Protein 5DAJ (pdb70)

Organism: Pseudomonas aeruginosa (strain ATCC 15692 / DSM 22644 / CIP 104116 / JCM 14847 / LMG 12228 / 1C / PRS 101 / PAO1) (NCBI:txid208964)

Secondary structure (DSSP, 8-state):
-HHHHHHHHHHHHHHHHHHHHH-STT--HHHHHHHHTS-HHHHHHHHSSHHHHHH--TTTSPPHHHHHHHH---HHHHHHHHHHHHHHHHHH-HHHHHHHHH-------GGGHHHHHHHHHHH--HHHHHHHHHSHHHHTTBPP--HHHHHHHHHHHHHHHHHHHHH-TTS--HHHHHHHHH---TTTBS--/-HHHHHHHHHHHHHHHHHHH-STT--HHHHHHHHTS-HHHHHHHHSSHHHHHH--TTTSPPHHHHHHHH---HHHHHHHHHHHHHHHHHH-HHHHHHHHH-------GGGHHHHHHHHHHH--HHHHHHHHHSHHHHTTBPP--HHHHHHHHHHHHHHHHHHHHH-TTS--HHHHHHHHH---TTTBS--/--HHHHHHHHHHHHHHHHHHHH-STT--HHHHHHHHTS-HHHHHHHHSSHHHHHH--TTTSPPHHHHHHH--HHHHHHHHHHHHHHHHHH-HHHHHHHHH-------GGGHHHHHHHHHHH--HHHHHHHHHSHHHHTTB----HHHHHHHHHHHHHHHHHHHHH-TTS--HHHHHHHHH---TTTBS--/-HHHHHHHHHHHHHHHHHHH-STT--HHHHHHHHTS-HHHHHHHHSSHHHHHH--TTTSPPHHHHHH--HHHHHHHHHHHHHHHHHH-HHHHHHHHH-------GGGHHHHHHHHHHH--HHHHHHHHHSHHHHTTB----HHHHHHHHHHHHHHHHHHHHH-TTS--HHHHHHHHH---TTTBS--/-HHHHHHHHHHHHHHHHHH-STT--HHHHHHHHTS-HHHHHHHHSSHHHHHH--TTTSPPHHHHHHHH--HHHHHHHHHHHHHHHHHH-HHHHHHHHH-------GGGHHHHHHHHHHH--HHHHHHHHHSHHHHTTBPP--HHHHHHHHHHHHHHHHHHHHH-TTS--HHHHHHHHH---TTTBS--/-HHHHHHHHHHHHHHHHHHH-STT--HHHHHHHHTS-HHHHHHHHSSHHHHHH--TTTSPPHHHHHHH--HHHHHHHHHHHHHHHHHH-HHHHHHHHH-------GGGHHHHHHHHHHH--HHHHHHHHHSHHHHTTBPP--HHHHHHHHHHHHHHHHHHHHH-TTS--HHHHHHHHH---TTTBS--/-HHHHHHHHHHHHHHHHHH-STT--HHHHHHHHTS-HHHHHHHHSSHHHHHH--TTTSPPHHHHHHHHS--SS--HHHHHHHHHHHHHHHHHH-HHHHHHHHH-------GGGHHHHHHHHHHH--HHHHHHHHHSHHHHTTBPP--HHHHHHHHHHHHHHHHHHHHH-TTS--HHHHHHHHH---TTTBS--/-HHHHHHHHHHHHHHHHHHHH-STT--HHHHHHHHTS-HHHHHHHHSSHHHHHH--TTTSPPHHHHHHHH--HHHHHHHHHHHHHHHHHH-HHHHHHHHH-------GGGHHHHHHHHHHH--HHHHHHHHTSHHHHTTBPP--HHHHHHHHHHHHHHHHHHHHH-TTS--HHHHHHHHH---TTTBTT--

Sequence (1519 aa):
KEDSEKTRTAILLAAEELFLEKGVSHTSLEQIARAAGVTRGAVYWHFQNKAHLFNELNQVRLPPEQLTERLSSDPLRSLYDLCLEAVQSLLTQEKKRRILTILQRCEFTEELREAQERNNAFVQFIELCEQLFARDECRVRLHPGTPRIASRALHALILGLFNDWLRDPRLFDPDTDAEHLLEPFRGLVRDWDSEKTRTAILLAAEELFLEKGVSHTSLEQIARAAGVTRGAVYWHFQNKAHLFNELNQVRLPPEQLTERLSSDPLRSLYDLCLEAVQSLLTQEKKRRILTILQRCEFTEELREAQERNNAFVQFIELCEQLFARDECRVRLHPGTPRIASRALHALILGLFNDWLRDPRLFDPDTDAEHLLEPFRGLVRDWKEDSEKTRTAILLAAEELFLEKGVSHTSLEQIARAAGVTRGAVYWHFQNKAHLFNELNQVRLPPEQLTERLDPLRSLYDLCLEAVQSLLTQEKKRRILTILQRCEFTEELREAQERNNAFVQFIELCEQLFARDECRVRLHPGTPRIASRALHALILGLFNDWLRDPRLFDPDTDAEHLLEPFRGLVRDWDSEKTRTAILLAAEELFLEKGVSHTSLEQIARAAGVTRGAVYWHFQNKAHLFNELNQVRLPPEQLTERDPLRSLYDLCLEAVQSLLTQEKKRRILTILQRCEFTEELREAQERNNAFVQFIELCEQLFARDECRVRLHPGTPRIASRALHALILGLFNDWLRDPRLFDPDTDAEHLLEPFRGLVRDWSEKTRTAILLAAEELFLEKGVSHTSLEQIARAAGVTRGAVYWHFQNKAHLFNELNQVRLPPEQLTERLSDPLRSLYDLCLEAVQSLLTQEKKRRILTILQRCEFTEELREAQERNNAFVQFIELCEQLFARDECRVRLHPGTPRIASRALHALILGLFNDWLRDPRLFDPDTDAEHLLEPFRGLVRDWDSEKTRTAILLAAEELFLEKGVSHTSLEQIARAAGVTRGAVYWHFQNKAHLFNELNQVRLPPEQLTERLDPLRSLYDLCLEAVQSLLTQEKKRRILTILQRCEFTEELREAQERNNAFVQFIELCEQLFARDECRVRLHPGTPRIASRALHALILGLFNDWLRDPRLFDPDTDAEHLLEPFRGLVRDWSEKTRTAILLAAEELFLEKGVSHTSLEQIARAAGVTRGAVYWHFQNKAHLFNELNQVRLPPEQLTERLSGCDGSDPLRSLYDLCLEAVQSLLTQEKKRRILTILQRCEFTEELREAQERNNAFVQFIELCEQLFARDECRVRLHPGTPRIASRALHALILGLFNDWLRDPRLFDPDTDAEHLLEPFRGLVRDWEDSEKTRTAILLAAEELFLEKGVSHTSLEQIARAAGVTRGAVYWHFQNKAHLFNELNQVRLPPEQLTERLSDPLRSLYDLCLEAVQSLLTQEKKRRILTILQRCEFTEELREAQERNNAFVQFIELCEQLFARDECRVRLHPGTPRIASRALHALILGLFNDWLRDPRLFDPDTDAEHLLEPFRGLVRDWG

B-factor: mean 88.53, std 29.28, range [31.46, 205.92]

GO terms:
  GO:0003677 DNA binding (F, IDA)
  GO:0034763 negative regulation of transmembrane transport (P, IMP)
  GO:0045892 negative regulation of DNA-templated transcription (P, IMP)
  GO:0032410 negative regulation of transporter activity (P, IMP)
  GO:0051051 negative regulation of transport (P, IMP)

Nearest PDB structures (foldseek):
  5daj-assembly4_H  TM=9.921E-01  e=1.550E-24  Pseudomonas aeruginosa PAO1
  5daj-assembly3_F  TM=9.872E-01  e=2.485E-24  Pseudomonas aeruginosa PAO1
  5daj-assembly2_D  TM=9.828E-01  e=3.982E-24  Pseudomonas aeruginosa PAO1
  5h9t-assembly2_D  TM=9.836E-01  e=4.019E-23  Pseudomonas aeruginosa PAO1
  6of0-assembly2_D  TM=8.094E-01  e=4.276E-06  Neisseria gonorrhoeae

CATH classification: 1.10.357.10

InterPro domains:
  IPR001647 DNA-binding HTH domain, TetR-type [PF00440] (15-61)
  IPR001647 DNA-binding HTH domain, TetR-type [PR00455] (15-28)
  IPR001647 DNA-binding HTH domain, TetR-type [PR00455] (36-59)
  IPR001647 DNA-binding HTH domain, TetR-type [PS50977] (9-69)
  IPR009057 Homedomain-like superfamily [SSF46689] (1-65)
  IPR013572 Transcription regulator MAATS, C-terminal [PF08361] (83-198)
  IPR023772 DNA-binding HTH domain, TetR-type, conserved site [PS01081] (27-57)
  IPR036271 Tetracyclin repressor-like, C-terminal domain superfamily [SSF48498] (83-202)
  IPR050109 HTH-type, TetR-like transcriptional regulator [PTHR30055] (2-207)

Solvent-accessible surface area: 67298 Å² total

Foldseek 3Di:
DVVVVVLLVLLLVLQLVCCLPPFLVRDDLCNSQVSSVHDSVSSCVVQVASLSSLQVVVVQDDDPVVLLVQQVVDNVVSVLVVLLVLLLCCPVPPSNVSSVLSCCRYDDDPSNVVNVVVVCVSLCCLVSQLVSCPDPVNVVFFPPDGSNVVSVVLSVLSVVSSVVCSVPVVPDDSNPCSCVSNVVSVNTGRPD/DVVVLLVLLLVLQLVCCLPPFLVRDDLCNSQVSSVHDSVSSCVVQVASLSSLQVVVVQDDDPVVLLVQCVVDSLVSVLVVLLVLLLCCPVPPSNVSSVVSCCRYDDDPSNVVNVVVVCVSLCCLVSQLVSCPDPVNVVFFDPDGSNVVSVVLSVLSVVSSVVCSVPVVPDDSNPCSCVSNVVSVNTGHPD/DPPVVVLLVLLLVLQLVCCLPPFLVRDDLCNSQVSSVHDSVSSCVVQVASLSSLQVVVVQDDDPVVLVVQEVNLVSVVVVLLVLLLCCPVPPSNVSSVLSCCRYDDDPSNVVNVVVVCVSLCCLVSQLVVCPDPVNVVFFPDPGSNVVSVVLSVLSVVSSVVCSVPVVPDDSNPCSCVSNVVSVNTGRPD/DVVVLLVLLLVLQLVCCLPPFLVRDDLCNSQVSSVHHSVSSCVVQVASLSSLQVVVVQDDDPVVLLPFVNVVRVLVVLLVLLLCCPVPPSNVSSVVSCCRYDDDPSNVVNVVVVCVSLCCLVSQLVVCPDPVNVVFFPDPGSNVVSVVLSVLSVVSSVVCSVPVVPDDSNPCSCVSNVVVVNTGRPD/DVVLLVLLLVLQLVCCLPPFLVRDDLCNSQVSSVHDSVVSCVVQVASLSSLQVVVVQDDDPVVLLVQQVVSVVSVLVVLLVLLLCCPVPPSNVSSVLSCCRYDDDPSNVVNVVVVVVSLCCLVSQLVSCVDPVNVVFFPPDGSNVVSVVLSVLSVVSSVVCSVPVVPDDSNPCSCVSNVVVVNTGRPD/DVVVLLVLLLVLQLVCCLPPFLVRDALCNSQVSSVHDSVSSCVVQVASLSSLQVVVVQDDDPVVLLVQAVNVVSVLVVLLVLLLCCPVPPSNVSSVVSCCRYDDDPSNVNNVVVVCVSLCCLVSQLVSCPDPVNVVFFPPDGSNVVSVVLSVLSVVSSVVCSVPVVPDDSNPCSCVSNVVVVNTGRPD/DVVLLVLLLVLQLVCCLPPFLVRDALCNSQVSSVHDSVVSCVVQVASLSSLQVVVVQDDDPVVLLVQQVCPVVDDSVVSVLVVLLVLLLCCPVPPSNVSSVVSCCRYDDDPSNVVNVVVVVVSLCCLVSQLVSCVDPVNVVFFDPDGSNVVSVVLSVLSVVSSVVCSVPVVPDDSNPCSCVSNVVVVNTGHPD/DVVVVLLVLLLVLQLVCCLPPFLVRDDLCNSQVSSVHDSVSSCVVQVASLSSLQVVVVQADDPVVLCVQQVVSVVSVLVVLLVLLLCCPVPPSNVSSVVSCCRYDCDPSNVVNVVVVCVSLCCLVSQLVSCPDPVNVVFFDPDGSNVVSVVLSVLSVVSSVVCSVPVVPDDSNPCSCVSNVVVVNTGRPSD

Structure (mmCIF, N/CA/C/O backbone):
data_5DAJ
#
_entry.id   5DAJ
#
_cell.length_a   61.639
_cell.length_b   128.137
_cell.length_c   266.063
_cell.angle_alpha   90.00
_cell.angle_beta   90.00
_cell.angle_gamma   90.00
#
_symmetry.space_group_name_H-M   'P 21 21 21'
#
loop_
_entity.id
_entity.type
_entity.pdbx_description
1 polymer NalD
2 water water
#
loop_
_atom_site.group_PDB
_atom_site.id
_atom_site.type_symbol
_atom_site.label_atom_id
_atom_site.label_alt_id
_atom_site.label_comp_id
_atom_site.label_asym_id
_atom_site.label_entity_id
_atom_site.label_seq_id
_atom_site.pdbx_PDB_ins_code
_atom_site.Cartn_x
_atom_site.Cartn_y
_atom_site.Cartn_z
_atom_site.occupancy
_atom_site.B_iso_or_equiv
_atom_site.auth_seq_id
_atom_site.auth_comp_id
_atom_site.auth_asym_id
_atom_site.auth_atom_id
_atom_site.pdbx_PDB_model_num
ATOM 1 N N . LYS A 1 5 ? -12.102 46.245 39.100 1.00 112.87 5 LYS A N 1
ATOM 2 C CA . LYS A 1 5 ? -11.759 44.868 38.631 1.00 109.03 5 LYS A CA 1
ATOM 3 C C . LYS A 1 5 ? -10.483 44.843 37.771 1.00 114.57 5 LYS A C 1
ATOM 4 O O . LYS A 1 5 ? -9.417 44.451 38.252 1.00 106.07 5 LYS A O 1
ATOM 6 N N . GLU A 1 6 ? -10.591 45.284 36.515 1.00 125.89 6 GLU A N 1
ATOM 7 C CA . GLU A 1 6 ? -9.519 45.130 35.509 1.00 118.94 6 GLU A CA 1
ATOM 8 C C . GLU A 1 6 ? -8.525 46.302 35.487 1.00 117.25 6 GLU A C 1
ATOM 9 O O . GLU A 1 6 ? -7.300 46.078 35.426 1.00 104.61 6 GLU A O 1
ATOM 11 N N . ASP A 1 7 ? -9.068 47.527 35.509 1.00 110.26 7 ASP A N 1
ATOM 12 C CA . ASP A 1 7 ? -8.297 48.785 35.608 1.00 102.03 7 ASP A CA 1
ATOM 13 C C . ASP A 1 7 ? -7.002 48.658 36.404 1.00 93.71 7 ASP A C 1
ATOM 14 O O . ASP A 1 7 ? -5.935 48.998 35.906 1.00 96.81 7 ASP A O 1
ATOM 16 N N . SER A 1 8 ? -7.115 48.130 37.623 1.00 84.70 8 SER A N 1
ATOM 17 C CA . SER A 1 8 ? -5.983 48.005 38.548 1.00 82.60 8 SER A CA 1
ATOM 18 C C . SER A 1 8 ? -5.118 46.753 38.335 1.00 85.49 8 SER A C 1
ATOM 19 O O . SER A 1 8 ? -3.915 46.780 38.593 1.00 87.53 8 SER A O 1
ATOM 22 N N . GLU A 1 9 ? -5.727 45.659 37.879 1.00 81.71 9 GLU A N 1
ATOM 23 C CA . GLU A 1 9 ? -4.979 44.427 37.545 1.00 80.53 9 GLU A CA 1
ATOM 24 C C . GLU A 1 9 ? -3.929 44.672 36.448 1.00 81.42 9 GLU A C 1
ATOM 25 O O . GLU A 1 9 ? -2.898 43.985 36.401 1.00 83.91 9 GLU A O 1
ATOM 28 N N . LYS A 1 10 ? -4.211 45.629 35.565 1.00 68.11 10 LYS A N 1
ATOM 29 C CA . LYS A 1 10 ? -3.253 46.088 34.551 1.00 69.40 10 LYS A CA 1
ATOM 30 C C . LYS A 1 10 ? -2.079 46.849 35.168 1.00 61.08 10 LYS A C 1
ATOM 31 O O . LYS A 1 10 ? -0.928 46.680 34.745 1.00 68.34 10 LYS A O 1
ATOM 33 N N . THR A 1 11 ? -2.385 47.682 36.158 1.00 53.63 11 THR A N 1
ATOM 34 C CA . THR A 1 11 ? -1.374 48.401 36.944 1.00 53.87 11 THR A CA 1
ATOM 35 C C . THR A 1 11 ? -0.493 47.447 37.760 1.00 53.38 11 THR A C 1
ATOM 36 O O . THR A 1 11 ? 0.723 47.636 37.844 1.00 50.69 11 THR A O 1
ATOM 40 N N . ARG A 1 12 ? -1.110 46.419 38.339 1.00 51.25 12 ARG A N 1
ATOM 41 C CA . ARG A 1 12 ? -0.373 45.378 39.080 1.00 43.06 12 ARG A CA 1
ATOM 42 C C . ARG A 1 12 ? 0.663 44.661 38.204 1.00 50.01 12 ARG A C 1
ATOM 43 O O . ARG A 1 12 ? 1.824 44.489 38.604 1.00 54.44 12 ARG A O 1
ATOM 51 N N . THR A 1 13 ? 0.223 44.211 37.033 1.00 51.38 13 THR A N 1
ATOM 52 C CA . THR A 1 13 ? 1.102 43.498 36.089 1.00 53.96 13 THR A CA 1
ATOM 53 C C . THR A 1 13 ? 2.272 44.381 35.653 1.00 56.09 13 THR A C 1
ATOM 54 O O . THR A 1 13 ? 3.417 43.912 35.592 1.00 61.47 13 THR A O 1
ATOM 58 N N . ALA A 1 14 ? 1.966 45.640 35.339 1.00 49.07 14 ALA A N 1
ATOM 59 C CA . ALA A 1 14 ? 2.976 46.622 34.917 1.00 46.56 14 ALA A CA 1
ATOM 60 C C . ALA A 1 14 ? 4.073 46.777 35.960 1.00 47.22 14 ALA A C 1
ATOM 61 O O . ALA A 1 14 ? 5.262 46.735 35.635 1.00 60.14 14 ALA A O 1
ATOM 63 N N . ILE A 1 15 ? 3.652 46.914 37.211 1.00 42.94 15 ILE A N 1
ATOM 64 C CA . ILE A 1 15 ? 4.567 46.997 38.358 1.00 42.87 15 ILE A CA 1
ATOM 65 C C . ILE A 1 15 ? 5.455 45.742 38.483 1.00 41.67 15 ILE A C 1
ATOM 66 O O . ILE A 1 15 ? 6.669 45.860 38.689 1.00 40.72 15 ILE A O 1
ATOM 71 N N . LEU A 1 16 ? 4.844 44.560 38.384 1.00 39.19 16 LEU A N 1
ATOM 72 C CA . LEU A 1 16 ? 5.578 43.290 38.514 1.00 42.22 16 LEU A CA 1
ATOM 73 C C . LEU A 1 16 ? 6.592 43.087 37.400 1.00 44.55 16 LEU A C 1
ATOM 74 O O . LEU A 1 16 ? 7.695 42.564 37.641 1.00 51.16 16 LEU A O 1
ATOM 79 N N . LEU A 1 17 ? 6.205 43.453 36.185 1.00 40.87 17 LEU A N 1
ATOM 80 C CA . LEU A 1 17 ? 7.121 43.372 35.043 1.00 49.57 17 LEU A CA 1
ATOM 81 C C . LEU A 1 17 ? 8.332 44.292 35.214 1.00 48.11 17 LEU A C 1
ATOM 82 O O . LEU A 1 17 ? 9.469 43.885 34.948 1.00 58.42 17 LEU A O 1
ATOM 87 N N . ALA A 1 18 ? 8.071 45.517 35.653 1.00 41.14 18 ALA A N 1
ATOM 88 C CA . ALA A 1 18 ? 9.118 46.502 35.963 1.00 43.79 18 ALA A CA 1
ATOM 89 C C . ALA A 1 18 ? 10.087 45.995 37.027 1.00 44.11 18 ALA A C 1
ATOM 90 O O . ALA A 1 18 ? 11.303 46.005 36.829 1.00 48.83 18 ALA A O 1
ATOM 92 N N . ALA A 1 19 ? 9.527 45.501 38.124 1.00 39.80 19 ALA A N 1
ATOM 93 C CA . ALA A 1 19 ? 10.315 44.907 39.206 1.00 41.14 19 ALA A CA 1
ATOM 94 C C . ALA A 1 19 ? 11.143 43.698 38.744 1.00 42.90 19 ALA A C 1
ATOM 95 O O . ALA A 1 19 ? 12.297 43.525 39.160 1.00 43.45 19 ALA A O 1
ATOM 97 N N . GLU A 1 20 ? 10.525 42.847 37.922 1.00 41.66 20 GLU A N 1
ATOM 98 C CA . GLU A 1 20 ? 11.191 41.659 37.358 1.00 45.12 20 GLU A CA 1
ATOM 99 C C . GLU A 1 20 ? 12.452 42.078 36.607 1.00 48.88 20 GLU A C 1
ATOM 100 O O . GLU A 1 20 ? 13.532 41.555 36.862 1.00 53.93 20 GLU A O 1
ATOM 106 N N . GLU A 1 21 ? 12.311 43.054 35.720 1.00 47.69 21 GLU A N 1
ATOM 107 C CA . GLU A 1 21 ? 13.448 43.586 34.944 1.00 43.94 21 GLU A CA 1
ATOM 108 C C . GLU A 1 21 ? 14.520 44.229 35.846 1.00 55.33 21 GLU A C 1
ATOM 109 O O . GLU A 1 21 ? 15.720 43.966 35.681 1.00 57.55 21 GLU A O 1
ATOM 115 N N . LEU A 1 22 ? 14.082 45.038 36.809 1.00 51.09 22 LEU A N 1
ATOM 116 C CA . LEU A 1 22 ? 15.011 45.731 37.727 1.00 53.24 22 LEU A CA 1
ATOM 117 C C . LEU A 1 22 ? 15.757 44.776 38.658 1.00 52.98 22 LEU A C 1
ATOM 118 O O . LEU A 1 22 ? 16.985 44.854 38.764 1.00 56.75 22 LEU A O 1
ATOM 123 N N . PHE A 1 23 ? 15.014 43.897 39.330 1.00 47.74 23 PHE A N 1
ATOM 124 C CA . PHE A 1 23 ? 15.609 42.865 40.194 1.00 47.88 23 PHE A CA 1
ATOM 125 C C . PHE A 1 23 ? 16.654 42.067 39.431 1.00 54.35 23 PHE A C 1
ATOM 126 O O . PHE A 1 23 ? 17.756 41.830 39.934 1.00 55.38 23 PHE A O 1
ATOM 134 N N . LEU A 1 24 ? 16.297 41.691 38.210 1.00 52.55 24 LEU A N 1
ATOM 135 C CA . LEU A 1 24 ? 17.157 40.886 37.352 1.00 55.72 24 LEU A CA 1
ATOM 136 C C . LEU A 1 24 ? 18.469 41.597 36.993 1.00 56.80 24 LEU A C 1
ATOM 137 O O . LEU A 1 24 ? 19.533 40.985 36.964 1.00 63.58 24 LEU A O 1
ATOM 142 N N . GLU A 1 25 ? 18.389 42.898 36.756 1.00 59.47 25 GLU A N 1
ATOM 143 C CA . GLU A 1 25 ? 19.556 43.690 36.358 1.00 56.22 25 GLU A CA 1
ATOM 144 C C . GLU A 1 25 ? 20.377 44.223 37.545 1.00 60.97 25 GLU A C 1
ATOM 145 O O . GLU A 1 25 ? 21.608 44.200 37.520 1.00 64.98 25 GLU A O 1
ATOM 148 N N . LYS A 1 26 ? 19.689 44.723 38.563 1.00 64.10 26 LYS A N 1
ATOM 149 C CA . LYS A 1 26 ? 20.332 45.412 39.700 1.00 68.50 26 LYS A CA 1
ATOM 150 C C . LYS A 1 26 ? 20.492 44.559 40.956 1.00 64.85 26 LYS A C 1
ATOM 151 O O . LYS A 1 26 ? 21.336 44.854 41.807 1.00 67.00 26 LYS A O 1
ATOM 157 N N . GLY A 1 27 ? 19.659 43.534 41.084 1.00 55.57 27 GLY A N 1
ATOM 158 C CA . GLY A 1 27 ? 19.522 42.798 42.340 1.00 56.96 27 GLY A CA 1
ATOM 159 C C . GLY A 1 27 ? 18.391 43.377 43.164 1.00 56.49 27 GLY A C 1
ATOM 160 O O . GLY A 1 27 ? 18.012 44.529 42.978 1.00 66.99 27 GLY A O 1
ATOM 161 N N . VAL A 1 28 ? 17.867 42.587 44.093 1.00 56.78 28 VAL A N 1
ATOM 162 C CA . VAL A 1 28 ? 16.709 42.985 44.907 1.00 55.47 28 VAL A CA 1
ATOM 163 C C . VAL A 1 28 ? 17.056 44.057 45.949 1.00 57.81 28 VAL A C 1
ATOM 164 O O . VAL A 1 28 ? 16.298 45.006 46.129 1.00 54.66 28 VAL A O 1
ATOM 168 N N . SER A 1 29 ? 18.180 43.881 46.639 1.00 66.07 29 SER A N 1
ATOM 169 C CA . SER A 1 29 ? 18.653 44.829 47.666 1.00 70.41 29 SER A CA 1
ATOM 170 C C . SER A 1 29 ? 18.785 46.251 47.128 1.00 68.36 29 SER A C 1
ATOM 171 O O . SER A 1 29 ? 18.277 47.204 47.720 1.00 70.98 29 SER A O 1
ATOM 174 N N . HIS A 1 30 ? 19.477 46.360 45.997 1.00 70.79 30 HIS A N 1
ATOM 175 C CA . HIS A 1 30 ? 19.733 47.637 45.314 1.00 71.66 30 HIS A CA 1
ATOM 176 C C . HIS A 1 30 ? 18.556 48.140 44.458 1.00 62.12 30 HIS A C 1
ATOM 177 O O . HIS A 1 30 ? 18.708 49.109 43.715 1.00 76.57 30 HIS A O 1
ATOM 184 N N . THR A 1 31 ? 17.400 47.482 44.554 1.00 53.96 31 THR A N 1
ATOM 185 C CA . THR A 1 31 ? 16.173 47.922 43.888 1.00 51.39 31 THR A CA 1
ATOM 186 C C . THR A 1 31 ? 15.145 48.351 44.932 1.00 51.34 31 THR A C 1
ATOM 187 O O . THR A 1 31 ? 14.708 47.549 45.765 1.00 55.80 31 THR A O 1
ATOM 191 N N . SER A 1 32 ? 14.748 49.615 44.854 1.00 49.20 32 SER A N 1
ATOM 192 C CA . SER A 1 32 ? 13.767 50.189 45.766 1.00 50.01 32 SER A CA 1
ATOM 193 C C . SER A 1 32 ? 12.378 50.200 45.142 1.00 48.12 32 SER A C 1
ATOM 194 O O . SER A 1 32 ? 12.213 50.021 43.929 1.00 49.36 32 SER A O 1
ATOM 197 N N . LEU A 1 33 ? 11.379 50.416 45.987 1.00 46.32 33 LEU A N 1
ATOM 198 C CA . LEU A 1 33 ? 9.996 50.522 45.529 1.00 46.15 33 LEU A CA 1
ATOM 199 C C . LEU A 1 33 ? 9.794 51.802 44.717 1.00 50.81 33 LEU A C 1
ATOM 200 O O . LEU A 1 33 ? 8.969 51.827 43.800 1.00 50.63 33 LEU A O 1
ATOM 205 N N . GLU A 1 34 ? 10.528 52.857 45.079 1.00 53.82 34 GLU A N 1
ATOM 206 C CA . GLU A 1 34 ? 10.521 54.128 44.338 1.00 55.60 34 GLU A CA 1
ATOM 207 C C . GLU A 1 34 ? 11.000 53.924 42.900 1.00 55.94 34 GLU A C 1
ATOM 208 O O . GLU A 1 34 ? 10.350 54.350 41.948 1.00 66.77 34 GLU A O 1
ATOM 214 N N . GLN A 1 35 ? 12.122 53.232 42.763 1.00 52.25 35 GLN A N 1
ATOM 215 C CA . GLN A 1 35 ? 12.704 52.900 41.452 1.00 49.45 35 GLN A CA 1
ATOM 216 C C . GLN A 1 35 ? 11.784 52.033 40.589 1.00 49.27 35 GLN A C 1
ATOM 217 O O . GLN A 1 35 ? 11.714 52.204 39.368 1.00 51.59 35 GLN A O 1
ATOM 223 N N . ILE A 1 36 ? 11.091 51.097 41.230 1.00 44.50 36 ILE A N 1
ATOM 224 C CA . ILE A 1 36 ? 10.119 50.229 40.543 1.00 45.35 36 ILE A CA 1
ATOM 225 C C . ILE A 1 36 ? 8.959 51.057 40.001 1.00 46.27 36 ILE A C 1
ATOM 226 O O . ILE A 1 36 ? 8.555 50.896 38.849 1.00 44.69 36 ILE A O 1
ATOM 231 N N . ALA A 1 37 ? 8.424 51.918 40.862 1.00 48.03 37 ALA A N 1
ATOM 232 C CA . ALA A 1 37 ? 7.317 52.805 40.509 1.00 52.89 37 ALA A CA 1
ATOM 233 C C . ALA A 1 37 ? 7.652 53.660 39.290 1.00 53.00 37 ALA A C 1
ATOM 234 O O . ALA A 1 37 ? 6.867 53.742 38.342 1.00 54.39 37 ALA A O 1
ATOM 236 N N . ARG A 1 38 ? 8.833 54.266 39.328 1.00 50.33 38 ARG A N 1
ATOM 237 C CA . ARG A 1 38 ? 9.313 55.114 38.241 1.00 55.35 38 ARG A CA 1
ATOM 238 C C . ARG A 1 38 ? 9.453 54.339 36.937 1.00 55.57 38 ARG A C 1
ATOM 239 O O . ARG A 1 38 ? 8.972 54.778 35.896 1.00 64.39 38 ARG A O 1
ATOM 247 N N . ALA A 1 39 ? 10.072 53.167 37.014 1.00 53.49 39 ALA A N 1
ATOM 248 C CA . ALA A 1 39 ? 10.243 52.281 35.845 1.00 52.26 39 ALA A CA 1
ATOM 249 C C . ALA A 1 39 ? 8.924 51.731 35.285 1.00 51.14 39 ALA A C 1
ATOM 250 O O . ALA A 1 39 ? 8.847 51.380 34.115 1.00 53.71 39 ALA A O 1
ATOM 252 N N . ALA A 1 40 ? 7.911 51.627 36.141 1.00 50.25 40 ALA A N 1
ATOM 253 C CA . ALA A 1 40 ? 6.582 51.151 35.749 1.00 51.39 40 ALA A CA 1
ATOM 254 C C . ALA A 1 40 ? 5.663 52.256 35.220 1.00 53.49 40 ALA A C 1
ATOM 255 O O . ALA A 1 40 ? 4.570 51.965 34.729 1.00 55.09 40 ALA A O 1
ATOM 257 N N . GLY A 1 41 ? 6.105 53.508 35.312 1.00 53.49 41 GLY A N 1
ATOM 258 C CA . GLY A 1 41 ? 5.305 54.657 34.873 1.00 61.38 41 GLY A CA 1
ATOM 259 C C . GLY A 1 41 ? 4.133 54.895 35.807 1.00 62.46 41 GLY A C 1
ATOM 260 O O . GLY A 1 41 ? 2.994 55.054 35.369 1.00 66.56 41 GLY A O 1
ATOM 261 N N . VAL A 1 42 ? 4.440 54.927 37.097 1.00 59.92 42 VAL A N 1
ATOM 262 C CA . VAL A 1 42 ? 3.436 54.865 38.155 1.00 55.24 42 VAL A CA 1
ATOM 263 C C . VAL A 1 42 ? 3.943 55.618 39.390 1.00 52.66 42 VAL A C 1
ATOM 264 O O . VAL A 1 42 ? 5.141 55.808 39.558 1.00 51.22 42 VAL A O 1
ATOM 268 N N . THR A 1 43 ? 3.016 56.021 40.254 1.00 52.65 43 THR A N 1
ATOM 269 C CA . THR A 1 43 ? 3.360 56.715 41.514 1.00 55.29 43 THR A CA 1
ATOM 270 C C . THR A 1 43 ? 3.854 55.735 42.574 1.00 55.61 43 THR A C 1
ATOM 271 O O . THR A 1 43 ? 3.384 54.590 42.641 1.00 62.73 43 THR A O 1
ATOM 275 N N . ARG A 1 44 ? 4.717 56.221 43.462 1.00 54.88 44 ARG A N 1
ATOM 276 C CA . ARG A 1 44 ? 5.259 55.448 44.578 1.00 48.32 44 ARG A CA 1
ATOM 277 C C . ARG A 1 44 ? 4.192 54.989 45.541 1.00 50.42 44 ARG A C 1
ATOM 278 O O . ARG A 1 44 ? 4.307 53.978 46.146 1.00 50.57 44 ARG A O 1
ATOM 286 N N . GLY A 1 45 ? 3.147 55.766 45.669 1.00 52.28 45 GLY A N 1
ATOM 287 C CA . GLY A 1 45 ? 1.958 55.410 46.443 1.00 51.62 45 GLY A CA 1
ATOM 288 C C . GLY A 1 45 ? 1.193 54.220 45.907 1.00 51.28 45 GLY A C 1
ATOM 289 O O . GLY A 1 45 ? 0.706 53.389 46.676 1.00 62.79 45 GLY A O 1
ATOM 290 N N . ALA A 1 46 ? 1.073 54.140 44.585 1.00 50.13 46 ALA A N 1
ATOM 291 C CA . ALA A 1 46 ? 0.374 53.014 43.927 1.00 51.89 46 ALA A CA 1
ATOM 292 C C . ALA A 1 46 ? 1.046 51.659 44.180 1.00 50.78 46 ALA A C 1
ATOM 293 O O . ALA A 1 46 ? 0.366 50.638 44.355 1.00 59.23 46 ALA A O 1
ATOM 295 N N . VAL A 1 47 ? 2.374 51.652 44.175 1.00 45.26 47 VAL A N 1
ATOM 296 C CA . VAL A 1 47 ? 3.153 50.422 44.447 1.00 47.02 47 VAL A CA 1
ATOM 297 C C . VAL A 1 47 ? 2.908 49.945 45.874 1.00 47.69 47 VAL A C 1
ATOM 298 O O . VAL A 1 47 ? 2.504 48.795 46.103 1.00 52.91 47 VAL A O 1
ATOM 302 N N . TYR A 1 48 ? 3.139 50.851 46.818 1.00 47.86 48 TYR A N 1
ATOM 303 C CA . TYR A 1 48 ? 2.811 50.624 48.233 1.00 47.80 48 TYR A CA 1
ATOM 304 C C . TYR A 1 48 ? 1.342 50.200 48.440 1.00 47.35 48 TYR A C 1
ATOM 305 O O . TYR A 1 48 ? 1.052 49.304 49.235 1.00 47.54 48 TYR A O 1
ATOM 314 N N . TRP A 1 49 ? 0.454 50.783 47.661 1.00 47.68 49 TRP A N 1
ATOM 315 C CA . TRP A 1 49 ? -0.956 50.496 47.688 1.00 48.43 49 TRP A CA 1
ATOM 316 C C . TRP A 1 49 ? -1.316 49.076 47.275 1.00 47.93 49 TRP A C 1
ATOM 317 O O . TRP A 1 49 ? -2.110 48.423 47.901 1.00 50.35 49 TRP A O 1
ATOM 328 N N . HIS A 1 50 ? -0.723 48.606 46.198 1.00 48.01 50 HIS A N 1
ATOM 329 C CA . HIS A 1 50 ? -0.950 47.253 45.668 1.00 50.47 50 HIS A CA 1
ATOM 330 C C . HIS A 1 50 ? -0.173 46.136 46.352 1.00 51.12 50 HIS A C 1
ATOM 331 O O . HIS A 1 50 ? -0.646 44.989 46.400 1.00 56.74 50 HIS A O 1
ATOM 338 N N . PHE A 1 51 ? 1.029 46.448 46.824 1.00 47.86 51 PHE A N 1
ATOM 339 C CA . PHE A 1 51 ? 1.957 45.413 47.314 1.00 45.45 51 PHE A CA 1
ATOM 340 C C . PHE A 1 51 ? 2.490 45.589 48.727 1.00 48.87 51 PHE A C 1
ATOM 341 O O . PHE A 1 51 ? 3.200 44.718 49.209 1.00 51.09 51 PHE A O 1
ATOM 349 N N . GLN A 1 52 ? 2.156 46.701 49.388 1.00 56.37 52 GLN A N 1
ATOM 350 C CA . GLN A 1 52 ? 2.522 46.977 50.802 1.00 54.08 52 GLN A CA 1
ATOM 351 C C . GLN A 1 52 ? 4.015 47.140 51.073 1.00 55.17 52 GLN A C 1
ATOM 352 O O . GLN A 1 52 ? 4.458 48.207 51.504 1.00 59.91 52 GLN A O 1
ATOM 358 N N . ASN A 1 53 ? 4.779 46.086 50.827 1.00 48.07 53 ASN A N 1
ATOM 359 C CA . ASN A 1 53 ? 6.222 46.117 51.009 1.00 50.58 53 ASN A CA 1
ATOM 360 C C . ASN A 1 53 ? 6.944 45.294 49.953 1.00 47.20 53 ASN A C 1
ATOM 361 O O . ASN A 1 53 ? 6.325 44.530 49.211 1.00 49.24 53 ASN A O 1
ATOM 366 N N . LYS A 1 54 ? 8.267 45.418 49.938 1.00 49.95 54 LYS A N 1
ATOM 367 C CA . LYS A 1 54 ? 9.106 44.744 48.942 1.00 47.94 54 LYS A CA 1
ATOM 368 C C . LYS A 1 54 ? 8.990 43.219 49.001 1.00 45.81 54 LYS A C 1
ATOM 369 O O . LYS A 1 54 ? 8.981 42.556 47.969 1.00 47.69 54 LYS A O 1
ATOM 375 N N . ALA A 1 55 ? 8.952 42.668 50.211 1.00 49.13 55 ALA A N 1
ATOM 376 C CA . ALA A 1 55 ? 8.882 41.204 50.423 1.00 49.06 55 ALA A CA 1
ATOM 377 C C . ALA A 1 55 ? 7.610 40.612 49.856 1.00 49.52 55 ALA A C 1
ATOM 378 O O . ALA A 1 55 ? 7.634 39.546 49.241 1.00 51.67 55 ALA A O 1
ATOM 380 N N . HIS A 1 56 ? 6.503 41.309 50.080 1.00 52.01 56 HIS A N 1
ATOM 381 C CA . HIS A 1 56 ? 5.205 40.875 49.570 1.00 52.49 56 HIS A CA 1
ATOM 382 C C . HIS A 1 56 ? 5.151 40.975 48.055 1.00 52.10 56 HIS A C 1
ATOM 383 O O . HIS A 1 56 ? 4.574 40.110 47.407 1.00 53.05 56 HIS A O 1
ATOM 390 N N . LEU A 1 57 ? 5.742 42.042 47.516 1.00 50.38 57 LEU A N 1
ATOM 391 C CA . LEU A 1 57 ? 5.856 42.237 46.067 1.00 49.48 57 LEU A CA 1
ATOM 392 C C . LEU A 1 57 ? 6.601 41.059 45.449 1.00 48.15 57 LEU A C 1
ATOM 393 O O . LEU A 1 57 ? 6.120 40.410 44.522 1.00 44.71 57 LEU A O 1
ATOM 398 N N . PHE A 1 58 ? 7.772 40.782 46.008 1.00 50.07 58 PHE A N 1
ATOM 399 C CA . PHE A 1 58 ? 8.625 39.668 45.581 1.00 51.60 58 PHE A CA 1
ATOM 400 C C . PHE A 1 58 ? 7.875 38.335 45.607 1.00 50.15 58 PHE A C 1
ATOM 401 O O . PHE A 1 58 ? 8.019 37.516 44.711 1.00 56.52 58 PHE A O 1
ATOM 409 N N . ASN A 1 59 ? 7.072 38.145 46.642 1.00 49.23 59 ASN A N 1
ATOM 410 C CA . ASN A 1 59 ? 6.283 36.929 46.815 1.00 53.17 59 ASN A CA 1
ATOM 411 C C . ASN A 1 59 ? 5.168 36.774 45.773 1.00 56.77 59 ASN A C 1
ATOM 412 O O . ASN A 1 59 ? 4.933 35.671 45.260 1.00 59.27 59 ASN A O 1
ATOM 417 N N . GLU A 1 60 ? 4.474 37.876 45.496 1.00 49.96 60 GLU A N 1
ATOM 418 C CA . GLU A 1 60 ? 3.454 37.923 44.447 1.00 49.86 60 GLU A CA 1
ATOM 419 C C . GLU A 1 60 ? 4.067 37.617 43.089 1.00 49.81 60 GLU A C 1
ATOM 420 O O . GLU A 1 60 ? 3.438 36.973 42.249 1.00 49.35 60 GLU A O 1
ATOM 434 N N . LEU A 1 62 ? 6.805 35.695 42.541 1.00 52.04 62 LEU A N 1
ATOM 435 C CA . LEU A 1 62 ? 7.066 34.269 42.521 1.00 50.68 62 LEU A CA 1
ATOM 436 C C . LEU A 1 62 ? 5.835 33.437 42.290 1.00 52.14 62 LEU A C 1
ATOM 437 O O . LEU A 1 62 ? 5.872 32.446 41.638 1.00 59.37 62 LEU A O 1
ATOM 442 N N . ASN A 1 63 ? 4.738 33.847 42.856 1.00 56.45 63 ASN A N 1
ATOM 443 C CA . ASN A 1 63 ? 3.443 33.173 42.673 1.00 59.51 63 ASN A CA 1
ATOM 444 C C . ASN A 1 63 ? 3.021 33.017 41.222 1.00 61.28 63 ASN A C 1
ATOM 445 O O . ASN A 1 63 ? 2.360 32.037 40.884 1.00 64.04 63 ASN A O 1
ATOM 450 N N . GLN A 1 64 ? 3.410 33.977 40.379 1.00 63.27 64 GLN A N 1
ATOM 451 C CA . GLN A 1 64 ? 3.152 33.915 38.927 1.00 69.23 64 GLN A CA 1
ATOM 452 C C . GLN A 1 64 ? 3.719 32.639 38.280 1.00 68.97 64 GLN A C 1
ATOM 453 O O . GLN A 1 64 ? 3.263 32.224 37.219 1.00 75.53 64 GLN A O 1
ATOM 459 N N . VAL A 1 65 ? 4.707 32.037 38.939 1.00 67.22 65 VAL A N 1
ATOM 460 C CA . VAL A 1 65 ? 5.541 30.948 38.409 1.00 71.07 65 VAL A CA 1
ATOM 461 C C . VAL A 1 65 ? 5.472 29.612 39.190 1.00 76.66 65 VAL A C 1
ATOM 462 O O . VAL A 1 65 ? 5.977 28.586 38.722 1.00 85.79 65 VAL A O 1
ATOM 466 N N . ARG A 1 66 ? 4.803 29.601 40.337 1.00 75.95 66 ARG A N 1
ATOM 467 C CA . ARG A 1 66 ? 4.652 28.407 41.186 1.00 76.49 66 ARG A CA 1
ATOM 468 C C . ARG A 1 66 ? 3.405 27.551 40.972 1.00 83.11 66 ARG A C 1
ATOM 469 O O . ARG A 1 66 ? 2.333 28.082 40.831 1.00 90.05 66 ARG A O 1
ATOM 477 N N . LEU A 1 67 ? 3.534 26.227 40.982 1.00 90.54 67 LEU A N 1
ATOM 478 C CA . LEU A 1 67 ? 2.361 25.332 40.844 1.00 104.39 67 LEU A CA 1
ATOM 479 C C . LEU A 1 67 ? 1.549 25.372 42.134 1.00 104.81 67 LEU A C 1
ATOM 480 O O . LEU A 1 67 ? 2.119 25.202 43.216 1.00 108.98 67 LEU A O 1
ATOM 485 N N . PRO A 1 68 ? 0.220 25.573 42.028 1.00 114.08 68 PRO A N 1
ATOM 486 C CA . PRO A 1 68 ? -0.600 25.538 43.237 1.00 118.15 68 PRO A CA 1
ATOM 487 C C . PRO A 1 68 ? -0.730 24.108 43.802 1.00 115.95 68 PRO A C 1
ATOM 488 O O . PRO A 1 68 ? -0.726 23.146 43.030 1.00 105.18 68 PRO A O 1
ATOM 492 N N . PRO A 1 69 ? -0.851 23.971 45.139 1.00 121.76 69 PRO A N 1
ATOM 493 C CA . PRO A 1 69 ? -0.934 22.681 45.857 1.00 122.24 69 PRO A CA 1
ATOM 494 C C . PRO A 1 69 ? -1.897 21.652 45.258 1.00 125.59 69 PRO A C 1
ATOM 495 O O . PRO A 1 69 ? -1.595 20.456 45.254 1.00 130.88 69 PRO A O 1
ATOM 499 N N . GLU A 1 70 ? -3.034 22.137 44.757 1.00 125.61 70 GLU A N 1
ATOM 500 C CA . GLU A 1 70 ? -4.107 21.291 44.217 1.00 118.55 70 GLU A CA 1
ATOM 501 C C . GLU A 1 70 ? -3.650 20.562 42.950 1.00 119.81 70 GLU A C 1
ATOM 502 O O . GLU A 1 70 ? -3.970 19.391 42.760 1.00 122.13 70 GLU A O 1
ATOM 504 N N . GLN A 1 71 ? -2.894 21.259 42.101 1.00 115.97 71 GLN A N 1
ATOM 505 C CA . GLN A 1 71 ? -2.361 20.675 40.848 1.00 112.94 71 GLN A CA 1
ATOM 506 C C . GLN A 1 71 ? -1.269 19.640 41.082 1.00 99.35 71 GLN A C 1
ATOM 507 O O . GLN A 1 71 ? -1.238 18.611 40.406 1.00 92.70 71 GLN A O 1
ATOM 513 N N . LEU A 1 72 ? -0.360 19.954 42.004 1.00 98.35 72 LEU A N 1
ATOM 514 C CA . LEU A 1 72 ? 0.681 19.014 42.447 1.00 103.09 72 LEU A CA 1
ATOM 515 C C . LEU A 1 72 ? 0.079 17.675 42.885 1.00 109.61 72 LEU A C 1
ATOM 516 O O . LEU A 1 72 ? 0.417 16.617 42.339 1.00 99.83 72 LEU A O 1
ATOM 521 N N . THR A 1 73 ? -0.823 17.753 43.865 1.00 115.64 73 THR A N 1
ATOM 522 C CA . THR A 1 73 ? -1.500 16.576 44.436 1.00 118.66 73 THR A CA 1
ATOM 523 C C . THR A 1 73 ? -2.226 15.755 43.376 1.00 119.99 73 THR A C 1
ATOM 524 O O . THR A 1 73 ? -2.020 14.546 43.265 1.00 121.44 73 THR A O 1
ATOM 528 N N . GLU A 1 74 ? -3.057 16.438 42.593 1.00 121.96 74 GLU A N 1
ATOM 529 C CA . GLU A 1 74 ? -3.807 15.824 41.489 1.00 130.97 74 GLU A CA 1
ATOM 530 C C . GLU A 1 74 ? -2.896 15.077 40.514 1.00 130.73 74 GLU A C 1
ATOM 531 O O . GLU A 1 74 ? -3.233 13.982 40.050 1.00 123.98 74 GLU A O 1
ATOM 537 N N . ARG A 1 75 ? -1.741 15.677 40.230 1.00 121.92 75 ARG A N 1
ATOM 538 C CA . ARG A 1 75 ? -0.760 15.099 39.311 1.00 121.83 75 ARG A CA 1
ATOM 539 C C . ARG A 1 75 ? -0.083 13.844 39.867 1.00 119.50 75 ARG A C 1
ATOM 540 O O . ARG A 1 75 ? 0.228 12.936 39.113 1.00 115.10 75 ARG A O 1
ATOM 542 N N . LEU A 1 76 ? 0.131 13.790 41.179 1.00 116.50 76 LEU A N 1
ATOM 543 C CA . LEU A 1 76 ? 0.786 12.635 41.827 1.00 106.87 76 LEU A CA 1
ATOM 544 C C . LEU A 1 76 ? -0.169 11.581 42.420 1.00 105.45 76 LEU A C 1
ATOM 545 O O . LEU A 1 76 ? 0.280 10.636 43.064 1.00 105.55 76 LEU A O 1
ATOM 550 N N . SER A 1 77 ? -1.473 11.717 42.187 1.00 107.92 77 SER A N 1
ATOM 551 C CA . SER A 1 77 ? -2.446 10.794 42.766 1.00 109.61 77 SER A CA 1
ATOM 552 C C . SER A 1 77 ? -2.555 9.511 41.951 1.00 82.83 77 SER A C 1
ATOM 553 O O . SER A 1 77 ? -3.263 8.582 42.357 1.00 81.96 77 SER A O 1
ATOM 556 N N . SER A 1 82 ? -1.767 4.868 35.828 1.00 114.18 82 SER A N 1
ATOM 557 C CA . SER A 1 82 ? -1.506 4.095 37.030 1.00 105.07 82 SER A CA 1
ATOM 558 C C . SER A 1 82 ? -0.256 4.551 37.759 1.00 104.04 82 SER A C 1
ATOM 559 O O . SER A 1 82 ? -0.321 5.424 38.605 1.00 106.01 82 SER A O 1
ATOM 561 N N . ASP A 1 83 ? 0.874 3.923 37.465 1.00 101.74 83 ASP A N 1
ATOM 562 C CA . ASP A 1 83 ? 2.120 4.228 38.162 1.00 92.14 83 ASP A CA 1
ATOM 563 C C . ASP A 1 83 ? 2.376 5.646 38.553 1.00 94.40 83 ASP A C 1
ATOM 564 O O . ASP A 1 83 ? 2.521 6.498 37.706 1.00 98.64 83 ASP A O 1
ATOM 569 N N . PRO A 1 84 ? 2.464 5.912 39.839 1.00 85.94 84 PRO A N 1
ATOM 570 C CA . PRO A 1 84 ? 2.679 7.295 40.209 1.00 83.37 84 PRO A CA 1
ATOM 571 C C . PRO A 1 84 ? 4.107 7.595 40.555 1.00 81.50 84 PRO A C 1
ATOM 572 O O . PRO A 1 84 ? 4.383 8.728 40.850 1.00 83.35 84 PRO A O 1
ATOM 576 N N . LEU A 1 85 ? 4.991 6.619 40.513 1.00 72.21 85 LEU A N 1
ATOM 577 C CA . LEU A 1 85 ? 6.373 6.903 40.789 1.00 79.95 85 LEU A CA 1
ATOM 578 C C . LEU A 1 85 ? 6.856 7.411 39.476 1.00 78.94 85 LEU A C 1
ATOM 579 O O . LEU A 1 85 ? 7.886 8.028 39.366 1.00 74.14 85 LEU A O 1
ATOM 584 N N . ARG A 1 86 ? 6.054 7.145 38.470 1.00 77.56 86 ARG A N 1
ATOM 585 C CA . ARG A 1 86 ? 6.318 7.611 37.103 1.00 79.85 86 ARG A CA 1
ATOM 586 C C . ARG A 1 86 ? 5.857 9.058 36.919 1.00 72.22 86 ARG A C 1
ATOM 587 O O . ARG A 1 86 ? 6.540 9.869 36.289 1.00 74.33 86 ARG A O 1
ATOM 595 N N . SER A 1 87 ? 4.673 9.368 37.438 1.00 73.42 87 SER A N 1
ATOM 596 C CA . SER A 1 87 ? 4.143 10.741 37.392 1.00 75.87 87 SER A CA 1
ATOM 597 C C . SER A 1 87 ? 5.106 11.723 38.057 1.00 70.67 87 SER A C 1
ATOM 598 O O . SER A 1 87 ? 5.305 12.848 37.572 1.00 71.20 87 SER A O 1
ATOM 601 N N . LEU A 1 88 ? 5.686 11.290 39.174 1.00 64.79 88 LEU A N 1
ATOM 602 C CA . LEU A 1 88 ? 6.670 12.099 39.903 1.00 62.41 88 LEU A CA 1
ATOM 603 C C . LEU A 1 88 ? 7.914 12.360 39.048 1.00 62.99 88 LEU A C 1
ATOM 604 O O . LEU A 1 88 ? 8.388 13.502 38.973 1.00 68.85 88 LEU A O 1
ATOM 609 N N . TYR A 1 89 ? 8.425 11.302 38.416 1.00 54.67 89 TYR A N 1
ATOM 610 C CA . TYR A 1 89 ? 9.540 11.427 37.466 1.00 55.43 89 TYR A CA 1
ATOM 611 C C . TYR A 1 89 ? 9.197 12.404 36.335 1.00 60.81 89 TYR A C 1
ATOM 612 O O . TYR A 1 89 ? 9.955 13.337 36.060 1.00 63.45 89 TYR A O 1
ATOM 621 N N . ASP A 1 90 ? 8.040 12.187 35.711 1.00 64.84 90 ASP A N 1
ATOM 622 C CA . ASP A 1 90 ? 7.528 13.072 34.648 1.00 60.48 90 ASP A CA 1
ATOM 623 C C . ASP A 1 90 ? 7.457 14.527 35.094 1.00 58.56 90 ASP A C 1
ATOM 624 O O . ASP A 1 90 ? 7.914 15.431 34.391 1.00 61.73 90 ASP A O 1
ATOM 629 N N . LEU A 1 91 ? 6.897 14.746 36.277 1.00 55.95 91 LEU A N 1
ATOM 630 C CA . LEU A 1 91 ? 6.803 16.096 36.848 1.00 58.13 91 LEU A CA 1
ATOM 631 C C . LEU A 1 91 ? 8.175 16.766 37.003 1.00 55.48 91 LEU A C 1
ATOM 632 O O . LEU A 1 91 ? 8.345 17.943 36.656 1.00 60.01 91 LEU A O 1
ATOM 637 N N . CYS A 1 92 ? 9.129 16.021 37.551 1.00 50.80 92 CYS A N 1
ATOM 638 C CA . CYS A 1 92 ? 10.495 16.514 37.743 1.00 51.39 92 CYS A CA 1
ATOM 639 C C . CYS A 1 92 ? 11.170 16.809 36.408 1.00 54.00 92 CYS A C 1
ATOM 640 O O . CYS A 1 92 ? 11.814 17.857 36.242 1.00 60.95 92 CYS A O 1
ATOM 643 N N . LEU A 1 93 ? 11.001 15.886 35.467 1.00 49.68 93 LEU A N 1
ATOM 644 C CA . LEU A 1 93 ? 11.532 16.045 34.115 1.00 54.56 93 LEU A CA 1
ATOM 645 C C . LEU A 1 93 ? 11.029 17.333 33.455 1.00 55.97 93 LEU A C 1
ATOM 646 O O . LEU A 1 93 ? 11.807 18.098 32.894 1.00 61.10 93 LEU A O 1
ATOM 651 N N . GLU A 1 94 ? 9.724 17.560 33.543 1.00 57.34 94 GLU A N 1
ATOM 652 C CA . GLU A 1 94 ? 9.098 18.764 32.976 1.00 61.89 94 GLU A CA 1
ATOM 653 C C . GLU A 1 94 ? 9.566 20.050 33.652 1.00 62.38 94 GLU A C 1
ATOM 654 O O . GLU A 1 94 ? 9.773 21.078 32.989 1.00 71.60 94 GLU A O 1
ATOM 660 N N . ALA A 1 95 ? 9.718 19.990 34.970 1.00 55.27 95 ALA A N 1
ATOM 661 C CA . ALA A 1 95 ? 10.236 21.131 35.736 1.00 53.56 95 ALA A CA 1
ATOM 662 C C . ALA A 1 95 ? 11.610 21.554 35.204 1.00 53.21 95 ALA A C 1
ATOM 663 O O . ALA A 1 95 ? 11.836 22.738 34.921 1.00 52.17 95 ALA A O 1
ATOM 665 N N . VAL A 1 96 ? 12.509 20.578 35.061 1.00 47.90 96 VAL A N 1
ATOM 666 C CA . VAL A 1 96 ? 13.861 20.839 34.555 1.00 47.84 96 VAL A CA 1
ATOM 667 C C . VAL A 1 96 ? 13.791 21.369 33.121 1.00 49.80 96 VAL A C 1
ATOM 668 O O . VAL A 1 96 ? 14.432 22.363 32.788 1.00 53.84 96 VAL A O 1
ATOM 672 N N . GLN A 1 97 ? 13.001 20.703 32.289 1.00 48.56 97 GLN A N 1
ATOM 673 C CA . GLN A 1 97 ? 12.804 21.131 30.899 1.00 50.88 97 GLN A CA 1
ATOM 674 C C . GLN A 1 97 ? 12.160 22.529 30.744 1.00 54.90 97 GLN A C 1
ATOM 675 O O . GLN A 1 97 ? 12.442 23.230 29.779 1.00 63.66 97 GLN A O 1
ATOM 681 N N . SER A 1 98 ? 11.320 22.932 31.698 1.00 59.65 98 SER A N 1
ATOM 682 C CA . SER A 1 98 ? 10.680 24.277 31.698 1.00 59.53 98 SER A CA 1
ATOM 683 C C . SER A 1 98 ? 11.667 25.456 31.753 1.00 61.92 98 SER A C 1
ATOM 684 O O . SER A 1 98 ? 11.336 26.578 31.331 1.00 73.43 98 SER A O 1
ATOM 687 N N . LEU A 1 99 ? 12.867 25.199 32.280 1.00 62.47 99 LEU A N 1
ATOM 688 C CA . LEU A 1 99 ? 13.962 26.190 32.296 1.00 58.79 99 LEU A CA 1
ATOM 689 C C . LEU A 1 99 ? 14.241 26.820 30.935 1.00 58.76 99 LEU A C 1
ATOM 690 O O . LEU A 1 99 ? 14.582 27.995 30.854 1.00 65.68 99 LEU A O 1
ATOM 695 N N . LEU A 1 100 ? 14.113 26.021 29.879 1.00 62.66 100 LEU A N 1
ATOM 696 C CA . LEU A 1 100 ? 14.276 26.503 28.504 1.00 64.05 100 LEU A CA 1
ATOM 697 C C . LEU A 1 100 ? 12.981 27.056 27.932 1.00 62.74 100 LEU A C 1
ATOM 698 O O . LEU A 1 100 ? 12.955 28.158 27.383 1.00 68.34 100 LEU A O 1
ATOM 703 N N . THR A 1 101 ? 11.916 26.275 28.047 1.00 59.98 101 THR A N 1
ATOM 704 C CA . THR A 1 101 ? 10.648 26.593 27.367 1.00 68.93 101 THR A CA 1
ATOM 705 C C . THR A 1 101 ? 9.856 27.790 27.936 1.00 69.28 101 THR A C 1
ATOM 706 O O . THR A 1 101 ? 8.983 28.319 27.247 1.00 81.68 101 THR A O 1
ATOM 710 N N . GLN A 1 102 ? 10.159 28.211 29.163 1.00 61.43 102 GLN A N 1
ATOM 711 C CA . GLN A 1 102 ? 9.431 29.316 29.821 1.00 57.51 102 GLN A CA 1
ATOM 712 C C . GLN A 1 102 ? 10.353 30.442 30.300 1.00 60.48 102 GLN A C 1
ATOM 713 O O . GLN A 1 102 ? 10.870 30.392 31.417 1.00 57.02 102 GLN A O 1
ATOM 719 N N . GLU A 1 103 ? 10.543 31.453 29.449 1.00 56.22 103 GLU A N 1
ATOM 720 C CA . GLU A 1 103 ? 11.433 32.585 29.745 1.00 58.38 103 GLU A CA 1
ATOM 721 C C . GLU A 1 103 ? 11.062 33.317 31.040 1.00 58.63 103 GLU A C 1
ATOM 722 O O . GLU A 1 103 ? 11.956 33.676 31.814 1.00 61.30 103 GLU A O 1
ATOM 728 N N . LYS A 1 104 ? 9.765 33.536 31.262 1.00 54.69 104 LYS A N 1
ATOM 729 C CA . LYS A 1 104 ? 9.309 34.223 32.480 1.00 58.63 104 LYS A CA 1
ATOM 730 C C . LYS A 1 104 ? 9.775 33.467 33.731 1.00 61.58 104 LYS A C 1
ATOM 731 O O . LYS A 1 104 ? 10.315 34.079 34.665 1.00 61.07 104 LYS A O 1
ATOM 737 N N . L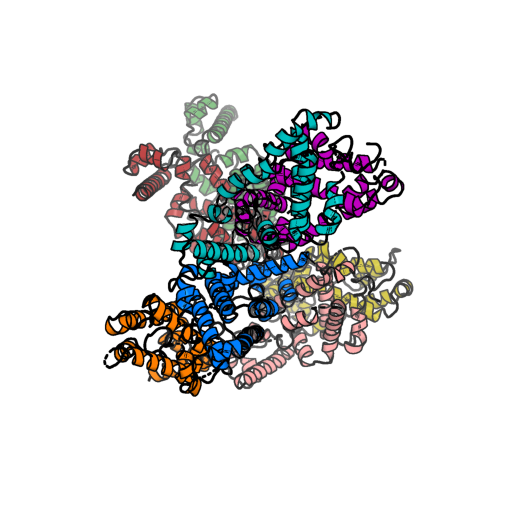YS A 1 105 ? 9.562 32.145 33.724 1.00 55.39 105 LYS A N 1
ATOM 738 C CA . LYS A 1 105 ? 10.011 31.250 34.805 1.00 54.75 105 LYS A CA 1
ATOM 739 C C . LYS A 1 105 ? 11.515 31.364 35.018 1.00 51.11 105 LYS A C 1
ATOM 740 O O . LYS A 1 105 ? 11.987 31.514 36.142 1.00 56.66 105 LYS A O 1
ATOM 746 N N . ARG A 1 106 ? 12.254 31.283 33.918 1.00 49.89 106 ARG A N 1
ATOM 747 C CA . ARG A 1 106 ? 13.713 31.368 33.949 1.00 43.31 106 ARG A CA 1
ATOM 748 C C . ARG A 1 106 ? 14.142 32.687 34.594 1.00 51.16 106 ARG A C 1
ATOM 749 O O . ARG A 1 106 ? 14.935 32.674 35.531 1.00 53.48 106 ARG A O 1
ATOM 757 N N . ARG A 1 107 ? 13.586 33.795 34.111 1.00 43.21 107 ARG A N 1
ATOM 758 C CA . ARG A 1 107 ? 13.926 35.134 34.619 1.00 45.17 107 ARG A CA 1
ATOM 759 C C . ARG A 1 107 ? 13.675 35.274 36.132 1.00 43.08 107 ARG A C 1
ATOM 760 O O . ARG A 1 107 ? 14.563 35.688 36.882 1.00 42.02 107 ARG A O 1
ATOM 768 N N . ILE A 1 108 ? 12.479 34.893 36.562 1.00 40.79 108 ILE A N 1
ATOM 769 C CA . ILE A 1 108 ? 12.078 35.015 37.963 1.00 44.60 108 ILE A CA 1
ATOM 770 C C . ILE A 1 108 ? 12.887 34.091 38.886 1.00 46.99 108 ILE A C 1
ATOM 771 O O . ILE A 1 108 ? 13.265 34.492 39.988 1.00 50.82 108 ILE A O 1
ATOM 776 N N . LEU A 1 109 ? 13.137 32.861 38.450 1.00 47.90 109 LEU A N 1
ATOM 777 C CA . LEU A 1 109 ? 13.940 31.923 39.249 1.00 47.56 109 LEU A CA 1
ATOM 778 C C . LEU A 1 109 ? 15.405 32.329 39.322 1.00 47.82 109 LEU A C 1
ATOM 779 O O . LEU A 1 109 ? 16.048 32.097 40.349 1.00 49.46 109 LEU A O 1
ATOM 784 N N . THR A 1 110 ? 15.922 32.952 38.263 1.00 43.76 110 THR A N 1
ATOM 785 C CA . THR A 1 110 ? 17.288 33.511 38.298 1.00 45.64 110 THR A CA 1
ATOM 786 C C . THR A 1 110 ? 17.331 34.620 39.346 1.00 46.46 110 THR A C 1
ATOM 787 O O . THR A 1 110 ? 18.317 34.749 40.070 1.00 45.63 110 THR A O 1
ATOM 791 N N . ILE A 1 111 ? 16.257 35.397 39.457 1.00 48.02 111 ILE A N 1
ATOM 792 C CA . ILE A 1 111 ? 16.184 36.407 40.525 1.00 50.53 111 ILE A CA 1
ATOM 793 C C . ILE A 1 111 ? 16.240 35.738 41.903 1.00 49.74 111 ILE A C 1
ATOM 794 O O . ILE A 1 111 ? 17.048 36.116 42.758 1.00 52.23 111 ILE A O 1
ATOM 799 N N . LEU A 1 112 ? 15.371 34.749 42.089 1.00 47.72 112 LEU A N 1
ATOM 800 C CA . LEU A 1 112 ? 15.248 34.021 43.356 1.00 46.02 112 LEU A CA 1
ATOM 801 C C . LEU A 1 112 ? 16.564 33.424 43.859 1.00 50.66 112 LEU A C 1
ATOM 802 O O . LEU A 1 112 ? 16.913 33.545 45.032 1.00 56.71 112 LEU A O 1
ATOM 815 N N . GLN A 1 114 ? 19.736 33.871 42.474 1.00 52.29 114 GLN A N 1
ATOM 816 C CA . GLN A 1 114 ? 20.944 34.567 42.036 1.00 63.81 114 GLN A CA 1
ATOM 817 C C . GLN A 1 114 ? 21.015 36.070 42.301 1.00 61.81 114 GLN A C 1
ATOM 818 O O . GLN A 1 114 ? 22.119 36.621 42.467 1.00 56.62 114 GLN A O 1
ATOM 824 N N . ARG A 1 115 ? 19.861 36.725 42.348 1.00 51.34 115 ARG A N 1
ATOM 825 C CA . ARG A 1 115 ? 19.816 38.171 42.454 1.00 57.13 115 ARG A CA 1
ATOM 826 C C . ARG A 1 115 ? 19.116 38.666 43.720 1.00 57.35 115 ARG A C 1
ATOM 827 O O . ARG A 1 115 ? 18.634 39.794 43.737 1.00 61.40 115 ARG A O 1
ATOM 835 N N . CYS A 1 116 ? 19.066 37.862 44.781 1.00 53.99 116 CYS A N 1
ATOM 836 C CA . CYS A 1 116 ? 18.511 38.347 46.044 1.00 59.80 116 CYS A CA 1
ATOM 837 C C . CYS A 1 116 ? 19.068 37.677 47.291 1.00 58.33 116 CYS A C 1
ATOM 838 O O . CYS A 1 116 ? 19.397 36.507 47.293 1.00 57.84 116 CYS A O 1
ATOM 841 N N . GLU A 1 117 ? 19.167 38.464 48.353 1.00 61.38 117 GLU A N 1
ATOM 842 C CA . GLU A 1 117 ? 19.728 38.019 49.620 1.00 62.03 117 GLU A CA 1
ATOM 843 C C . GLU A 1 117 ? 18.636 38.099 50.666 1.00 57.46 117 GLU A C 1
ATOM 844 O O . GLU A 1 117 ? 17.952 39.114 50.779 1.00 58.67 117 GLU A O 1
ATOM 850 N N . PHE A 1 118 ? 18.497 37.031 51.445 1.00 54.97 118 PHE A N 1
ATOM 851 C CA . PHE A 1 118 ? 17.415 36.918 52.420 1.00 58.70 118 PHE A CA 1
ATOM 852 C C . PHE A 1 118 ? 17.785 37.508 53.775 1.00 60.30 118 PHE A C 1
ATOM 853 O O . PHE A 1 118 ? 18.104 36.809 54.734 1.00 54.42 118 PHE A O 1
ATOM 861 N N . THR A 1 119 ? 17.786 38.837 53.785 1.00 64.37 119 THR A N 1
ATOM 862 C CA . THR A 1 119 ? 17.840 39.659 54.984 1.00 68.10 119 THR A CA 1
ATOM 863 C C . THR A 1 119 ? 16.520 39.669 55.742 1.00 71.54 119 THR A C 1
ATOM 864 O O . THR A 1 119 ? 15.592 39.000 55.348 1.00 64.78 119 THR A O 1
ATOM 868 N N . GLU A 1 120 ? 16.455 40.421 56.842 1.00 81.74 120 GLU A N 1
ATOM 869 C CA . GLU A 1 120 ? 15.188 40.712 57.538 1.00 87.36 120 GLU A CA 1
ATOM 870 C C . GLU A 1 120 ? 14.103 41.299 56.625 1.00 78.29 120 GLU A C 1
ATOM 871 O O . GLU A 1 120 ? 12.953 40.886 56.708 1.00 75.35 120 GLU A O 1
ATOM 877 N N . GLU A 1 121 ? 14.466 42.240 55.754 1.00 73.67 121 GLU A N 1
ATOM 878 C CA . GLU A 1 121 ? 13.465 42.915 54.907 1.00 71.76 121 GLU A CA 1
ATOM 879 C C . GLU A 1 121 ? 12.744 41.959 53.937 1.00 74.74 121 GLU A C 1
ATOM 880 O O . GLU A 1 121 ? 11.667 42.285 53.459 1.00 66.93 121 GLU A O 1
ATOM 886 N N . LEU A 1 122 ? 13.343 40.796 53.660 1.00 69.64 122 LEU A N 1
ATOM 887 C CA . LEU A 1 122 ? 12.696 39.726 52.884 1.00 68.58 122 LEU A CA 1
ATOM 888 C C . LEU A 1 122 ? 12.310 38.496 53.722 1.00 68.69 122 LEU A C 1
ATOM 889 O O . LEU A 1 122 ? 12.201 37.389 53.201 1.00 68.93 122 LEU A O 1
ATOM 894 N N . ARG A 1 123 ? 12.080 38.699 55.017 1.00 76.33 123 ARG A N 1
ATOM 895 C CA . ARG A 1 123 ? 11.690 37.611 55.935 1.00 74.84 123 ARG A CA 1
ATOM 896 C C . ARG A 1 123 ? 10.441 36.883 55.444 1.00 67.62 123 ARG A C 1
ATOM 897 O O . ARG A 1 123 ? 10.418 35.656 55.372 1.00 68.73 123 ARG A O 1
ATOM 905 N N . GLU A 1 124 ? 9.415 37.661 55.110 1.00 65.77 124 GLU A N 1
ATOM 906 C CA . GLU A 1 124 ? 8.119 37.138 54.628 1.00 63.29 124 GLU A CA 1
ATOM 907 C C . GLU A 1 124 ? 8.255 36.247 53.395 1.00 63.10 124 GLU A C 1
ATOM 908 O O . GLU A 1 124 ? 7.603 35.202 53.295 1.00 68.89 124 GLU A O 1
ATOM 914 N N . ALA A 1 125 ? 9.099 36.682 52.467 1.00 66.53 125 ALA A N 1
ATOM 915 C CA . ALA A 1 125 ? 9.345 35.941 51.228 1.00 63.26 125 ALA A CA 1
ATOM 916 C C . ALA A 1 125 ? 10.019 34.599 51.467 1.00 62.06 125 ALA A C 1
ATOM 917 O O . ALA A 1 125 ? 9.638 33.590 50.868 1.00 61.69 125 ALA A O 1
ATOM 919 N N . GLN A 1 126 ? 11.012 34.600 52.349 1.00 59.41 126 GLN A N 1
ATOM 920 C CA . GLN A 1 126 ? 11.693 33.372 52.748 1.00 63.16 126 GLN A CA 1
ATOM 921 C C . GLN A 1 126 ? 10.750 32.382 53.443 1.00 63.29 126 GLN A C 1
ATOM 922 O O . GLN A 1 126 ? 10.780 31.183 53.157 1.00 67.43 126 GLN A O 1
ATOM 928 N N . GLU A 1 127 ? 9.946 32.887 54.374 1.00 60.85 127 GLU A N 1
ATOM 929 C CA . GLU A 1 127 ? 8.987 32.050 55.109 1.00 61.92 127 GLU A CA 1
ATOM 930 C C . GLU A 1 127 ? 8.049 31.309 54.156 1.00 65.78 127 GLU A C 1
ATOM 931 O O . GLU A 1 127 ? 7.883 30.088 54.263 1.00 71.38 127 GLU A O 1
ATOM 937 N N . ARG A 1 128 ? 7.476 32.043 53.207 1.00 60.58 128 ARG A N 1
ATOM 938 C CA . ARG A 1 128 ? 6.552 31.437 52.226 1.00 68.90 128 ARG A CA 1
ATOM 939 C C . ARG A 1 128 ? 7.266 30.550 51.197 1.00 65.13 128 ARG A C 1
ATOM 940 O O . ARG A 1 128 ? 6.702 29.544 50.733 1.00 66.27 128 ARG A O 1
ATOM 948 N N . ASN A 1 129 ? 8.512 30.897 50.877 1.00 59.77 129 ASN A N 1
ATOM 949 C CA . ASN A 1 129 ? 9.340 30.017 50.052 1.00 60.17 129 ASN A CA 1
ATOM 950 C C . ASN A 1 129 ? 9.572 28.659 50.731 1.00 54.61 129 ASN A C 1
ATOM 951 O O . ASN A 1 129 ? 9.353 27.597 50.141 1.00 58.18 129 ASN A O 1
ATOM 956 N N . ASN A 1 130 ? 10.013 28.714 51.987 1.00 54.65 130 ASN A N 1
ATOM 957 C CA . ASN A 1 130 ? 10.163 27.514 52.821 1.00 50.44 130 ASN A CA 1
ATOM 958 C C . ASN A 1 130 ? 8.903 26.675 52.874 1.00 45.86 130 ASN A C 1
ATOM 959 O O . ASN A 1 130 ? 8.966 25.455 52.769 1.00 51.78 130 ASN A O 1
ATOM 964 N N . ALA A 1 131 ? 7.770 27.340 53.049 1.00 43.05 131 ALA A N 1
ATOM 965 C CA . ALA A 1 131 ? 6.472 26.655 53.134 1.00 47.89 131 ALA A CA 1
ATOM 966 C C . ALA A 1 131 ? 6.135 25.884 51.857 1.00 51.40 131 ALA A C 1
ATOM 967 O O . ALA A 1 131 ? 5.683 24.734 51.915 1.00 57.42 131 ALA A O 1
ATOM 969 N N . PHE A 1 132 ? 6.397 26.509 50.715 1.00 53.35 132 PHE A N 1
ATOM 970 C CA . PHE A 1 132 ? 6.178 25.866 49.402 1.00 54.71 132 PHE A CA 1
ATOM 971 C C . PHE A 1 132 ? 7.067 24.632 49.188 1.00 48.60 132 PHE A C 1
ATOM 972 O O . PHE A 1 132 ? 6.610 23.588 48.722 1.00 59.16 132 PHE A O 1
ATOM 980 N N . VAL A 1 133 ? 8.341 24.759 49.529 1.00 50.11 133 VAL A N 1
ATOM 981 C CA . VAL A 1 133 ? 9.282 23.626 49.459 1.00 52.40 133 VAL A CA 1
ATOM 982 C C . VAL A 1 133 ? 8.879 22.529 50.441 1.00 50.46 133 VAL A C 1
ATOM 983 O O . VAL A 1 133 ? 8.855 21.343 50.105 1.00 52.29 133 VAL A O 1
ATOM 987 N N . GLN A 1 134 ? 8.594 22.943 51.671 1.00 49.67 134 GLN A N 1
ATOM 988 C CA . GLN A 1 134 ? 8.166 22.020 52.724 1.00 53.01 134 GLN A CA 1
ATOM 989 C C . GLN A 1 134 ? 6.993 21.162 52.265 1.00 53.67 134 GLN A C 1
ATOM 990 O O . GLN A 1 134 ? 6.902 19.974 52.594 1.00 54.76 134 GLN A O 1
ATOM 1004 N N . PHE A 1 136 ? 6.025 20.510 48.949 1.00 49.47 136 PHE A N 1
ATOM 1005 C CA . PHE A 1 136 ? 6.475 19.580 47.903 1.00 50.80 136 PHE A CA 1
ATOM 1006 C C . PHE A 1 136 ? 7.165 18.345 48.506 1.00 46.66 136 PHE A C 1
ATOM 1007 O O . PHE A 1 136 ? 6.908 17.208 48.106 1.00 50.09 136 PHE A O 1
ATOM 1015 N N . ILE A 1 137 ? 8.036 18.592 49.473 1.00 47.22 137 ILE A N 1
ATOM 1016 C CA . ILE A 1 137 ? 8.737 17.519 50.181 1.00 45.57 137 ILE A CA 1
ATOM 1017 C C . ILE A 1 137 ? 7.776 16.585 50.917 1.00 47.89 137 ILE A C 1
ATOM 1018 O O . ILE A 1 137 ? 7.932 15.357 50.875 1.00 48.17 137 ILE A O 1
ATOM 1023 N N . GLU A 1 138 ? 6.794 17.170 51.596 1.00 52.50 138 GLU A N 1
ATOM 1024 C CA . GLU A 1 138 ? 5.783 16.385 52.332 1.00 56.70 138 GLU A CA 1
ATOM 1025 C C . GLU A 1 138 ? 4.923 15.519 51.408 1.00 54.55 138 GLU A C 1
ATOM 1026 O O . GLU A 1 138 ? 4.577 14.389 51.750 1.00 63.87 138 GLU A O 1
ATOM 1032 N N . LEU A 1 139 ? 4.600 16.054 50.238 1.00 54.17 139 LEU A N 1
ATOM 1033 C CA . LEU A 1 139 ? 3.867 15.305 49.204 1.00 60.87 139 LEU A CA 1
ATOM 1034 C C . LEU A 1 139 ? 4.647 14.097 48.698 1.00 60.20 139 LEU A C 1
ATOM 1035 O O . LEU A 1 139 ? 4.106 12.992 48.633 1.00 62.90 139 LEU A O 1
ATOM 1040 N N . CYS A 1 140 ? 5.911 14.319 48.345 1.00 58.18 140 CYS A N 1
ATOM 1041 C CA . CYS A 1 140 ? 6.793 13.227 47.910 1.00 58.39 140 CYS A CA 1
ATOM 1042 C C . CYS A 1 140 ? 6.968 12.170 48.993 1.00 55.57 140 CYS A C 1
ATOM 1043 O O . CYS A 1 140 ? 6.860 10.973 48.728 1.00 59.87 140 CYS A O 1
ATOM 1046 N N . GLU A 1 141 ? 7.207 12.632 50.213 1.00 54.81 141 GLU A N 1
ATOM 1047 C CA . GLU A 1 141 ? 7.331 11.753 51.375 1.00 55.33 141 GLU A CA 1
ATOM 1048 C C . GLU A 1 141 ? 6.111 10.834 51.469 1.00 55.68 141 GLU A C 1
ATOM 1049 O O . GLU A 1 141 ? 6.243 9.612 51.537 1.00 59.67 141 GLU A O 1
ATOM 1055 N N . GLN A 1 142 ? 4.929 11.440 51.425 1.00 51.21 142 GLN A N 1
ATOM 1056 C CA . GLN A 1 142 ? 3.659 10.706 51.450 1.00 55.20 142 GLN A CA 1
ATOM 1057 C C . GLN A 1 142 ? 3.536 9.713 50.292 1.00 56.50 142 GLN A C 1
ATOM 1058 O O . GLN A 1 142 ? 3.089 8.587 50.484 1.00 60.46 142 GLN A O 1
ATOM 1064 N N . LEU A 1 143 ? 3.931 10.145 49.100 1.00 55.32 143 LEU A N 1
ATOM 1065 C CA . LEU A 1 143 ? 3.939 9.285 47.911 1.00 58.07 143 LEU A CA 1
ATOM 1066 C C . LEU A 1 143 ? 4.835 8.056 48.105 1.00 62.05 143 LEU A C 1
ATOM 1067 O O . LEU A 1 143 ? 4.394 6.927 47.910 1.00 64.76 143 LEU A O 1
ATOM 1072 N N . PHE A 1 144 ? 6.087 8.288 48.491 1.00 63.44 144 PHE A N 1
ATOM 1073 C CA . PHE A 1 144 ? 7.027 7.190 48.784 1.00 60.20 144 PHE A CA 1
ATOM 1074 C C . PHE A 1 144 ? 6.565 6.307 49.950 1.00 56.06 144 PHE A C 1
ATOM 1075 O O . PHE A 1 144 ? 6.913 5.132 50.010 1.00 59.30 144 PHE A O 1
ATOM 1083 N N . ALA A 1 145 ? 5.790 6.887 50.865 1.00 55.92 145 ALA A N 1
ATOM 1084 C CA . ALA A 1 145 ? 5.294 6.187 52.058 1.00 59.23 145 ALA A CA 1
ATOM 1085 C C . ALA A 1 145 ? 4.114 5.240 51.814 1.00 64.89 145 ALA A C 1
ATOM 1086 O O . ALA A 1 145 ? 3.799 4.423 52.683 1.00 72.03 145 ALA A O 1
ATOM 1088 N N . ARG A 1 146 ? 3.458 5.352 50.660 1.00 66.39 146 ARG A N 1
ATOM 1089 C CA . ARG A 1 146 ? 2.362 4.436 50.298 1.00 73.11 146 ARG A CA 1
ATOM 1090 C C . ARG A 1 146 ? 2.895 3.020 50.143 1.00 73.43 146 ARG A C 1
ATOM 1091 O O . ARG A 1 146 ? 4.005 2.828 49.646 1.00 74.40 146 ARG A O 1
ATOM 1099 N N . ASP A 1 147 ? 2.090 2.040 50.548 1.00 76.34 147 ASP A N 1
ATOM 1100 C CA . ASP A 1 147 ? 2.477 0.616 50.486 1.00 83.06 147 ASP A CA 1
ATOM 1101 C C . ASP A 1 147 ? 2.927 0.203 49.084 1.00 79.60 147 ASP A C 1
ATOM 1102 O O . ASP A 1 147 ? 3.934 -0.490 48.922 1.00 91.63 147 ASP A O 1
ATOM 1107 N N . GLU A 1 148 ? 2.160 0.644 48.088 1.00 75.37 148 GLU A N 1
ATOM 1108 C CA . GLU A 1 148 ? 2.430 0.371 46.659 1.00 82.44 148 GLU A CA 1
ATOM 1109 C C . GLU A 1 148 ? 3.833 0.822 46.240 1.00 79.29 148 GLU A C 1
ATOM 1110 O O . GLU A 1 148 ? 4.514 0.135 45.474 1.00 88.02 148 GLU A O 1
ATOM 1116 N N . CYS A 1 149 ? 4.238 1.982 46.747 1.00 79.58 149 CYS A N 1
ATOM 1117 C CA . CYS A 1 149 ? 5.522 2.617 46.406 1.00 89.20 149 CYS A CA 1
ATOM 1118 C C . CYS A 1 149 ? 6.651 2.191 47.341 1.00 76.88 149 CYS A C 1
ATOM 1119 O O . CYS A 1 149 ? 7.710 1.769 46.885 1.00 71.43 149 CYS A O 1
ATOM 1122 N N . ARG A 1 150 ? 6.405 2.303 48.644 1.00 71.60 150 ARG A N 1
ATOM 1123 C CA . ARG A 1 150 ? 7.385 1.958 49.699 1.00 74.98 150 ARG A CA 1
ATOM 1124 C C . ARG A 1 150 ? 8.051 0.595 49.496 1.00 77.94 150 ARG A C 1
ATOM 1125 O O . ARG A 1 150 ? 9.265 0.458 49.665 1.00 84.47 150 ARG A O 1
ATOM 1133 N N . VAL A 1 151 ? 7.243 -0.397 49.129 1.00 80.78 151 VAL A N 1
ATOM 1134 C CA . VAL A 1 151 ? 7.722 -1.758 48.820 1.00 85.37 151 VAL A CA 1
ATOM 1135 C C . VAL A 1 151 ? 8.805 -1.777 47.722 1.00 84.06 151 VAL A C 1
ATOM 1136 O O . VAL A 1 151 ? 9.648 -2.679 47.684 1.00 88.34 151 VAL A O 1
ATOM 1140 N N . ARG A 1 152 ? 8.769 -0.777 46.845 1.00 83.29 152 ARG A N 1
ATOM 1141 C CA . ARG A 1 152 ? 9.698 -0.664 45.717 1.00 79.53 152 ARG A CA 1
ATOM 1142 C C . ARG A 1 152 ? 11.001 0.069 46.024 1.00 67.99 152 ARG A C 1
ATOM 1143 O O . ARG A 1 152 ? 11.896 0.111 45.180 1.00 72.59 152 ARG A O 1
ATOM 1151 N N . LEU A 1 153 ? 11.102 0.684 47.199 1.00 68.52 153 LEU A N 1
ATOM 1152 C CA . LEU A 1 153 ? 12.347 1.353 47.600 1.00 69.19 153 LEU A CA 1
ATOM 1153 C C . LEU A 1 153 ? 13.398 0.317 47.963 1.00 68.19 153 LEU A C 1
ATOM 1154 O O . LEU A 1 153 ? 13.055 -0.775 48.404 1.00 72.33 153 LEU A O 1
ATOM 1159 N N . HIS A 1 154 ? 14.672 0.668 47.792 1.00 73.37 154 HIS A N 1
ATOM 1160 C CA . HIS A 1 154 ? 15.762 -0.224 48.214 1.00 78.49 154 HIS A CA 1
ATOM 1161 C C . HIS A 1 154 ? 15.809 -0.324 49.741 1.00 74.62 154 HIS A C 1
ATOM 1162 O O . HIS A 1 154 ? 15.325 0.579 50.429 1.00 74.71 154 HIS A O 1
ATOM 1169 N N . PRO A 1 155 ? 16.383 -1.422 50.276 1.00 85.70 155 PRO A N 1
ATOM 1170 C CA . PRO A 1 155 ? 16.580 -1.594 51.720 1.00 86.61 155 PRO A CA 1
ATOM 1171 C C . PRO A 1 155 ? 17.259 -0.376 52.349 1.00 76.73 155 PRO A C 1
ATOM 1172 O O . PRO A 1 155 ? 18.310 0.042 51.875 1.00 78.06 155 PRO A O 1
ATOM 1176 N N . GLY A 1 156 ? 16.642 0.206 53.372 1.00 73.64 156 GLY A N 1
ATOM 1177 C CA . GLY A 1 156 ? 17.229 1.353 54.075 1.00 73.96 156 GLY A CA 1
ATOM 1178 C C . GLY A 1 156 ? 16.993 2.722 53.453 1.00 68.77 156 GLY A C 1
ATOM 1179 O O . GLY A 1 156 ? 17.445 3.733 53.997 1.00 66.87 156 GLY A O 1
ATOM 1188 N N . THR A 1 158 ? 14.286 5.264 53.224 1.00 50.38 158 THR A N 1
ATOM 1189 C CA . THR A 1 158 ? 13.012 5.670 53.808 1.00 46.87 158 THR A CA 1
ATOM 1190 C C . THR A 1 158 ? 12.371 6.765 52.964 1.00 48.05 158 THR A C 1
ATOM 1191 O O . THR A 1 158 ? 13.068 7.477 52.232 1.00 51.86 158 THR A O 1
ATOM 1195 N N . PRO A 1 159 ? 11.039 6.917 53.056 1.00 49.46 159 PRO A N 1
ATOM 1196 C CA . PRO A 1 159 ? 10.378 8.037 52.368 1.00 50.81 159 PRO A CA 1
ATOM 1197 C C . PRO A 1 159 ? 10.916 9.416 52.733 1.00 47.41 159 PRO A C 1
ATOM 1198 O O . PRO A 1 159 ? 10.978 10.302 51.875 1.00 51.06 159 PRO A O 1
ATOM 1202 N N . ARG A 1 160 ? 11.281 9.597 53.998 1.00 43.23 160 ARG A N 1
ATOM 1203 C CA . ARG A 1 160 ? 11.816 10.877 54.475 1.00 42.64 160 ARG A CA 1
ATOM 1204 C C . ARG A 1 160 ? 13.059 11.263 53.669 1.00 41.78 160 ARG A C 1
ATOM 1205 O O . ARG A 1 160 ? 13.138 12.366 53.125 1.00 45.24 160 ARG A O 1
ATOM 1213 N N . ILE A 1 161 ? 14.010 10.334 53.601 1.00 40.46 161 ILE A N 1
ATOM 1214 C CA . ILE A 1 161 ? 15.296 10.542 52.914 1.00 38.59 161 ILE A CA 1
ATOM 1215 C C . ILE A 1 161 ? 15.120 10.650 51.405 1.00 39.44 161 ILE A C 1
ATOM 1216 O O . ILE A 1 161 ? 15.751 11.496 50.763 1.00 42.51 161 ILE A O 1
ATOM 1221 N N . ALA A 1 162 ? 14.267 9.797 50.857 1.00 38.87 162 ALA A N 1
ATOM 1222 C CA . ALA A 1 162 ? 14.002 9.770 49.417 1.00 41.23 162 ALA A CA 1
ATOM 1223 C C . ALA A 1 162 ? 13.492 11.120 48.910 1.00 40.73 162 ALA A C 1
ATOM 1224 O O . ALA A 1 162 ? 14.006 11.655 47.931 1.00 48.73 162 ALA A O 1
ATOM 1226 N N . SER A 1 163 ? 12.488 11.672 49.586 1.00 43.00 163 SER A N 1
ATOM 1227 C CA . SER A 1 163 ? 11.906 12.959 49.172 1.00 44.21 163 SER A CA 1
ATOM 1228 C C . SER A 1 163 ? 12.923 14.090 49.242 1.00 42.18 163 SER A C 1
ATOM 1229 O O . SER A 1 163 ? 12.908 15.001 48.409 1.00 50.44 163 SER A O 1
ATOM 1232 N N . ARG A 1 164 ? 13.795 14.025 50.238 1.00 37.63 164 ARG A N 1
ATOM 1233 C CA . ARG A 1 164 ? 14.803 15.070 50.460 1.00 37.75 164 ARG A CA 1
ATOM 1234 C C . ARG A 1 164 ? 15.967 14.953 49.490 1.00 37.13 164 ARG A C 1
ATOM 1235 O O . ARG A 1 164 ? 16.446 15.960 48.989 1.00 38.06 164 ARG A O 1
ATOM 1243 N N . ALA A 1 165 ? 16.400 13.725 49.227 1.00 32.38 165 ALA A N 1
ATOM 1244 C CA . ALA A 1 165 ? 17.425 13.467 48.216 1.00 37.75 165 ALA A CA 1
ATOM 1245 C C . ALA A 1 165 ? 16.951 13.956 46.854 1.00 39.03 165 ALA A C 1
ATOM 1246 O O . ALA A 1 165 ? 17.673 14.681 46.161 1.00 45.23 165 ALA A O 1
ATOM 1248 N N . LEU A 1 166 ? 15.718 13.599 46.506 1.00 37.68 166 LEU A N 1
ATOM 1249 C CA . LEU A 1 166 ? 15.137 13.988 45.216 1.00 38.86 166 LEU A CA 1
ATOM 1250 C C . LEU A 1 166 ? 15.035 15.497 45.076 1.00 37.01 166 LEU A C 1
ATOM 1251 O O . LEU A 1 166 ? 15.479 16.058 44.088 1.00 36.86 166 LEU A O 1
ATOM 1256 N N . HIS A 1 167 ? 14.449 16.146 46.073 1.00 35.43 167 HIS A N 1
ATOM 1257 C CA . HIS A 1 167 ? 14.263 17.592 46.027 1.00 35.47 167 HIS A CA 1
ATOM 1258 C C . HIS A 1 167 ? 15.590 18.334 45.913 1.00 35.39 167 HIS A C 1
ATOM 1259 O O . HIS A 1 167 ? 15.695 19.313 45.159 1.00 38.86 167 HIS A O 1
ATOM 1266 N N . ALA A 1 168 ? 16.574 17.892 46.688 1.00 33.16 168 ALA A N 1
ATOM 1267 C CA . ALA A 1 168 ? 17.910 18.478 46.645 1.00 35.78 168 ALA A CA 1
ATOM 1268 C C . ALA A 1 168 ? 18.491 18.403 45.231 1.00 36.74 168 ALA A C 1
ATOM 1269 O O . ALA A 1 168 ? 19.040 19.385 44.739 1.00 41.68 168 ALA A O 1
ATOM 1271 N N . LEU A 1 169 ? 18.327 17.260 44.569 1.00 35.05 169 LEU A N 1
ATOM 1272 C CA . LEU A 1 169 ? 18.794 17.109 43.186 1.00 36.32 169 LEU A CA 1
ATOM 1273 C C . LEU A 1 169 ? 18.125 18.102 42.239 1.00 37.17 169 LEU A C 1
ATOM 1274 O O . LEU A 1 169 ? 18.808 18.785 41.477 1.00 40.12 169 LEU A O 1
ATOM 1279 N N . ILE A 1 170 ? 16.794 18.196 42.303 1.00 37.26 170 ILE A N 1
ATOM 1280 C CA . ILE A 1 170 ? 16.042 19.145 41.457 1.00 39.60 170 ILE A CA 1
ATOM 1281 C C . ILE A 1 170 ? 16.510 20.579 41.713 1.00 40.93 170 ILE A C 1
ATOM 1282 O O . ILE A 1 170 ? 16.789 21.328 40.778 1.00 43.29 170 ILE A O 1
ATOM 1287 N N . LEU A 1 171 ? 16.575 20.946 42.987 1.00 39.51 171 LEU A N 1
ATOM 1288 C CA . LEU A 1 171 ? 16.997 22.281 43.395 1.00 36.51 171 LEU A CA 1
ATOM 1289 C C . LEU A 1 171 ? 18.397 22.593 42.893 1.00 37.21 171 LEU A C 1
ATOM 1290 O O . LEU A 1 171 ? 18.653 23.689 42.402 1.00 36.67 171 LEU A O 1
ATOM 1295 N N . GLY A 1 172 ? 19.292 21.621 43.038 1.00 37.75 172 GLY A N 1
ATOM 1296 C CA . GLY A 1 172 ? 20.675 21.753 42.603 1.00 40.11 172 GLY A CA 1
ATOM 1297 C C . GLY A 1 172 ? 20.820 21.946 41.104 1.00 42.18 172 GLY A C 1
ATOM 1298 O O . GLY A 1 172 ? 21.600 22.779 40.655 1.00 43.71 172 GLY A O 1
ATOM 1299 N N . LEU A 1 173 ? 20.054 21.183 40.335 1.00 41.89 173 LEU A N 1
ATOM 1300 C CA . LEU A 1 173 ? 20.046 21.318 38.878 1.00 42.61 173 LEU A CA 1
ATOM 1301 C C . LEU A 1 173 ? 19.609 22.716 38.437 1.00 41.56 173 LEU A C 1
ATOM 1302 O O . LEU A 1 173 ? 20.246 23.327 37.580 1.00 41.51 173 LEU A O 1
ATOM 1307 N N . PHE A 1 174 ? 18.522 23.196 39.034 1.00 40.42 174 PHE A N 1
ATOM 1308 C CA . PHE A 1 174 ? 18.035 24.568 38.817 1.00 42.07 174 PHE A CA 1
ATOM 1309 C C . PHE A 1 174 ? 19.128 25.572 39.153 1.00 42.91 174 PHE A C 1
ATOM 1310 O O . PHE A 1 174 ? 19.444 26.451 38.360 1.00 46.41 174 PHE A O 1
ATOM 1318 N N . ASN A 1 175 ? 19.727 25.399 40.319 1.00 40.71 175 ASN A N 1
ATOM 1319 C CA . ASN A 1 175 ? 20.752 26.316 40.807 1.00 44.65 175 ASN A CA 1
ATOM 1320 C C . ASN A 1 175 ? 21.984 26.347 39.901 1.00 46.95 175 ASN A C 1
ATOM 1321 O O . ASN A 1 175 ? 22.438 27.418 39.497 1.00 41.60 175 ASN A O 1
ATOM 1326 N N . ASP A 1 176 ? 22.511 25.158 39.600 1.00 40.90 176 ASP A N 1
ATOM 1327 C CA . ASP A 1 176 ? 23.674 25.008 38.710 1.00 41.44 176 ASP A CA 1
ATOM 1328 C C . ASP A 1 176 ? 23.408 25.632 37.352 1.00 42.28 176 ASP A C 1
ATOM 1329 O O . ASP A 1 176 ? 24.205 26.436 36.868 1.00 47.88 176 ASP A O 1
ATOM 1334 N N . TRP A 1 177 ? 22.292 25.257 36.736 1.00 42.39 177 TRP A N 1
ATOM 1335 C CA . TRP A 1 177 ? 22.008 25.682 35.363 1.00 44.16 177 TRP A CA 1
ATOM 1336 C C . TRP A 1 177 ? 21.789 27.183 35.256 1.00 46.42 177 TRP A C 1
ATOM 1337 O O . TRP A 1 177 ? 22.296 27.818 34.340 1.00 49.04 177 TRP A O 1
ATOM 1348 N N . LEU A 1 178 ? 21.027 27.736 36.192 1.00 44.03 178 LEU A N 1
ATOM 1349 C CA . LEU A 1 178 ? 20.775 29.181 36.230 1.00 42.83 178 LEU A CA 1
ATOM 1350 C C . LEU A 1 178 ? 22.045 29.988 36.516 1.00 44.26 178 LEU A C 1
ATOM 1351 O O . LEU A 1 178 ? 22.211 31.083 35.992 1.00 49.30 178 LEU A O 1
ATOM 1356 N N . ARG A 1 179 ? 22.941 29.434 37.328 1.00 48.51 179 ARG A N 1
ATOM 1357 C CA . ARG A 1 179 ? 24.275 30.026 37.576 1.00 47.11 179 ARG A CA 1
ATOM 1358 C C . ARG A 1 179 ? 25.141 29.967 36.306 1.00 50.99 179 ARG A C 1
ATOM 1359 O O . ARG A 1 179 ? 25.777 30.942 35.943 1.00 52.57 179 ARG A O 1
ATOM 1367 N N . ASP A 1 180 ? 25.163 28.801 35.661 1.00 58.14 180 ASP A N 1
ATOM 1368 C CA . ASP A 1 180 ? 25.964 28.554 34.443 1.00 51.10 180 ASP A CA 1
ATOM 1369 C C . ASP A 1 180 ? 25.187 27.665 33.456 1.00 48.81 180 ASP A C 1
ATOM 1370 O O . ASP A 1 180 ? 25.213 26.438 33.570 1.00 47.53 180 ASP A O 1
ATOM 1375 N N . PRO A 1 181 ? 24.491 28.280 32.482 1.00 49.68 181 PRO A N 1
ATOM 1376 C CA . PRO A 1 181 ? 23.694 27.511 31.505 1.00 50.00 181 PRO A CA 1
ATOM 1377 C C . PRO A 1 181 ? 24.480 26.716 30.466 1.00 49.33 181 PRO A C 1
ATOM 1378 O O . PRO A 1 181 ? 23.881 25.964 29.702 1.00 51.71 181 PRO A O 1
ATOM 1382 N N . ARG A 1 182 ? 25.799 26.865 30.447 1.00 53.64 182 ARG A N 1
ATOM 1383 C CA . ARG A 1 182 ? 26.667 26.011 29.619 1.00 59.39 182 ARG A CA 1
ATOM 1384 C C . ARG A 1 182 ? 26.797 24.578 30.157 1.00 54.79 182 ARG A C 1
ATOM 1385 O O . ARG A 1 182 ? 27.205 23.682 29.418 1.00 50.59 182 ARG A O 1
ATOM 1393 N N . LEU A 1 183 ? 26.470 24.371 31.433 1.00 55.17 183 LEU A N 1
ATOM 1394 C CA . LEU A 1 183 ? 26.687 23.072 32.103 1.00 49.11 183 LEU A CA 1
ATOM 1395 C C . LEU A 1 183 ? 25.967 21.928 31.441 1.00 44.55 183 LEU A C 1
ATOM 1396 O O . LEU A 1 183 ? 26.540 20.850 31.265 1.00 49.53 183 LEU A O 1
ATOM 1401 N N . PHE A 1 184 ? 24.712 22.157 31.086 1.00 38.39 184 PHE A N 1
ATOM 1402 C CA . PHE A 1 184 ? 23.939 21.143 30.390 1.00 33.08 184 PHE A CA 1
ATOM 1403 C C . PHE A 1 184 ? 22.761 21.733 29.634 1.00 41.62 184 PHE A C 1
ATOM 1404 O O . PHE A 1 184 ? 22.446 22.908 29.762 1.00 43.50 184 PHE A O 1
ATOM 1412 N N . ASP A 1 185 ? 22.140 20.879 28.828 1.00 51.27 185 ASP A N 1
ATOM 1413 C CA . ASP A 1 185 ? 20.957 21.223 28.053 1.00 51.33 185 ASP A CA 1
ATOM 1414 C C . ASP A 1 185 ? 19.708 20.674 28.752 1.00 52.86 185 ASP A C 1
ATOM 1415 O O . ASP A 1 185 ? 19.480 19.459 28.744 1.00 63.57 185 ASP A O 1
ATOM 1420 N N . PRO A 1 186 ? 18.891 21.552 29.355 1.00 50.77 186 PRO A N 1
ATOM 1421 C CA . PRO A 1 186 ? 17.665 21.109 30.030 1.00 52.19 186 PRO A CA 1
ATOM 1422 C C . PRO A 1 186 ? 16.736 20.241 29.187 1.00 51.46 186 PRO A C 1
ATOM 1423 O O . PRO A 1 186 ? 16.060 19.376 29.722 1.00 56.77 186 PRO A O 1
ATOM 1427 N N . ASP A 1 187 ? 16.701 20.474 27.885 1.00 52.29 187 ASP A N 1
ATOM 1428 C CA . ASP A 1 187 ? 15.864 19.675 26.987 1.00 57.36 187 ASP A CA 1
ATOM 1429 C C . ASP A 1 187 ? 16.331 18.214 26.929 1.00 56.78 187 ASP A C 1
ATOM 1430 O O . ASP A 1 187 ? 15.626 17.318 27.389 1.00 64.84 187 ASP A O 1
ATOM 1435 N N . THR A 1 188 ? 17.528 18.000 26.390 1.00 51.40 188 THR A N 1
ATOM 1436 C CA . THR A 1 188 ? 18.025 16.654 26.058 1.00 52.45 188 THR A CA 1
ATOM 1437 C C . THR A 1 188 ? 18.804 15.932 27.168 1.00 51.72 188 THR A C 1
ATOM 1438 O O . THR A 1 188 ? 18.966 14.714 27.094 1.00 53.70 188 THR A O 1
ATOM 1442 N N . ASP A 1 189 ? 19.289 16.664 28.170 1.00 48.58 189 ASP A N 1
ATOM 1443 C CA . ASP A 1 189 ? 20.035 16.058 29.297 1.00 48.28 189 ASP A CA 1
ATOM 1444 C C . ASP A 1 189 ? 19.207 15.766 30.545 1.00 46.78 189 ASP A C 1
ATOM 1445 O O . ASP A 1 189 ? 19.623 14.966 31.377 1.00 56.47 189 ASP A O 1
ATOM 1450 N N . ALA A 1 190 ? 18.049 16.404 30.682 1.00 47.19 190 ALA A N 1
ATOM 1451 C CA . ALA A 1 190 ? 17.192 16.229 31.871 1.00 46.83 190 ALA A CA 1
ATOM 1452 C C . ALA A 1 190 ? 16.940 14.767 32.233 1.00 46.89 190 ALA A C 1
ATOM 1453 O O . ALA A 1 190 ? 17.082 14.382 33.389 1.00 49.88 190 ALA A O 1
ATOM 1455 N N . GLU A 1 191 ? 16.547 13.971 31.246 1.00 49.27 191 GLU A N 1
ATOM 1456 C CA . GLU A 1 191 ? 16.317 12.518 31.427 1.00 51.38 191 GLU A CA 1
ATOM 1457 C C . GLU A 1 191 ? 17.477 11.834 32.132 1.00 51.77 191 GLU A C 1
ATOM 1458 O O . GLU A 1 191 ? 17.285 11.082 33.092 1.00 56.52 191 GLU A O 1
ATOM 1464 N N . HIS A 1 192 ? 18.675 12.095 31.624 1.00 49.75 192 HIS A N 1
ATOM 1465 C CA . HIS A 1 192 ? 19.896 11.415 32.081 1.00 50.30 192 HIS A CA 1
ATOM 1466 C C . HIS A 1 192 ? 20.422 11.945 33.410 1.00 45.86 192 HIS A C 1
ATOM 1467 O O . HIS A 1 192 ? 21.064 11.217 34.162 1.00 47.50 192 HIS A O 1
ATOM 1474 N N . LEU A 1 193 ? 20.140 13.214 33.689 1.00 48.51 193 LEU A N 1
ATOM 1475 C CA . LEU A 1 193 ? 20.499 13.829 34.973 1.00 46.06 193 LEU A CA 1
ATOM 1476 C C . LEU A 1 193 ? 19.660 13.283 36.128 1.00 46.74 193 LEU A C 1
ATOM 1477 O O . LEU A 1 193 ? 20.156 13.122 37.249 1.00 45.87 193 LEU A O 1
ATOM 1482 N N . LEU A 1 194 ? 18.392 13.009 35.836 1.00 44.99 194 LEU A N 1
ATOM 1483 C CA . LEU A 1 194 ? 17.448 12.463 36.816 1.00 49.09 194 LEU A CA 1
ATOM 1484 C C . LEU A 1 194 ? 17.505 10.937 36.932 1.00 51.34 194 LEU A C 1
ATOM 1485 O O . LEU A 1 194 ? 17.255 10.385 38.009 1.00 52.89 194 LEU A O 1
ATOM 1490 N N . GLU A 1 195 ? 17.842 10.276 35.828 1.00 52.43 195 GLU A N 1
ATOM 1491 C CA . GLU A 1 195 ? 17.893 8.809 35.764 1.00 54.01 195 GLU A CA 1
ATOM 1492 C C . GLU A 1 195 ? 18.532 8.139 36.992 1.00 53.82 195 GLU A C 1
ATOM 1493 O O . GLU A 1 195 ? 17.873 7.323 37.651 1.00 61.23 195 GLU A O 1
ATOM 1499 N N . PRO A 1 196 ? 19.793 8.487 37.320 1.00 50.89 196 PRO A N 1
ATOM 1500 C CA . PRO A 1 196 ? 20.461 7.765 38.410 1.00 50.84 196 PRO A CA 1
ATOM 1501 C C . PRO A 1 196 ? 19.763 7.897 39.759 1.00 47.88 196 PRO A C 1
ATOM 1502 O O . PRO A 1 196 ? 19.699 6.930 40.509 1.00 49.09 196 PRO A O 1
ATOM 1514 N N . PHE A 1 198 ? 16.544 8.250 40.376 1.00 51.43 198 PHE A N 1
ATOM 1515 C CA . PHE A 1 198 ? 15.389 7.336 40.372 1.00 56.48 198 PHE A CA 1
ATOM 1516 C C . PHE A 1 198 ? 15.777 5.862 40.331 1.00 60.54 198 PHE A C 1
ATOM 1517 O O . PHE A 1 198 ? 15.136 5.038 40.991 1.00 67.97 198 PHE A O 1
ATOM 1525 N N . ARG A 1 199 ? 16.860 5.546 39.628 1.00 60.17 199 ARG A N 1
ATOM 1526 C CA . ARG A 1 199 ? 17.352 4.177 39.576 1.00 64.09 199 ARG A CA 1
ATOM 1527 C C . ARG A 1 199 ? 17.884 3.788 40.959 1.00 60.12 199 ARG A C 1
ATOM 1528 O O . ARG A 1 199 ? 17.731 2.647 41.394 1.00 64.51 199 ARG A O 1
ATOM 1536 N N . GLY A 1 200 ? 18.506 4.748 41.644 1.00 57.88 200 GLY A N 1
ATOM 1537 C CA . GLY A 1 200 ? 19.055 4.529 42.987 1.00 55.95 200 GLY A CA 1
ATOM 1538 C C . GLY A 1 200 ? 18.031 4.398 44.099 1.00 57.17 200 GLY A C 1
ATOM 1539 O O . GLY A 1 200 ? 18.287 3.763 45.122 1.00 61.58 200 GLY A O 1
ATOM 1540 N N . LEU A 1 201 ? 16.878 5.031 43.919 1.00 59.22 201 LEU A N 1
ATOM 1541 C CA . LEU A 1 201 ? 15.786 4.968 44.902 1.00 61.25 201 LEU A CA 1
ATOM 1542 C C . LEU A 1 201 ? 14.911 3.732 44.731 1.00 65.46 201 LEU A C 1
ATOM 1543 O O . LEU A 1 201 ? 14.508 3.121 45.721 1.00 71.17 201 LEU A O 1
ATOM 1548 N N . VAL A 1 202 ? 14.620 3.383 43.481 1.00 63.20 202 VAL A N 1
ATOM 1549 C CA . VAL A 1 202 ? 13.582 2.387 43.149 1.00 66.59 202 VAL A CA 1
ATOM 1550 C C . VAL A 1 202 ? 14.161 1.100 42.536 1.00 67.08 202 VAL A C 1
ATOM 1551 O O . VAL A 1 202 ? 15.010 1.147 41.648 1.00 64.09 202 VAL A O 1
ATOM 1555 N N . ARG A 1 203 ? 13.644 -0.034 43.004 1.00 75.23 203 ARG A N 1
ATOM 1556 C CA . ARG A 1 203 ? 14.188 -1.372 42.682 1.00 86.29 203 ARG A CA 1
ATOM 1557 C C . ARG A 1 203 ? 14.243 -1.704 41.201 1.00 90.85 203 ARG A C 1
ATOM 1558 O O . ARG A 1 203 ? 15.292 -2.101 40.694 1.00 100.46 203 ARG A O 1
ATOM 1566 N N . ASP A 1 204 ? 13.114 -1.551 40.517 1.00 95.29 204 ASP A N 1
ATOM 1567 C CA . ASP A 1 204 ? 13.005 -2.025 39.134 1.00 96.86 204 ASP A CA 1
ATOM 1568 C C . ASP A 1 204 ? 13.496 -0.998 38.125 1.00 85.20 204 ASP A C 1
ATOM 1569 O O . ASP A 1 204 ? 14.393 -1.282 37.342 1.00 91.32 204 ASP A O 1
ATOM 1574 N N . TRP A 1 205 ? 12.908 0.190 38.156 1.00 84.00 205 TRP A N 1
ATOM 1575 C CA . TRP A 1 205 ? 13.200 1.274 37.197 1.00 72.54 205 TRP A CA 1
ATOM 1576 C C . TRP A 1 205 ? 13.808 0.807 35.876 1.00 65.87 205 TRP A C 1
ATOM 1577 O O . TRP A 1 205 ? 13.254 1.061 34.813 1.00 77.80 205 TRP A O 1
ATOM 1588 N N . ASP B 1 7 ? 51.785 40.056 62.103 1.00 126.87 7 ASP B N 1
ATOM 1589 C CA . ASP B 1 7 ? 51.368 41.461 62.424 1.00 122.27 7 ASP B CA 1
ATOM 1590 C C . ASP B 1 7 ? 50.132 41.888 61.623 1.00 110.84 7 ASP B C 1
ATOM 1591 O O . ASP B 1 7 ? 49.098 42.219 62.201 1.00 113.50 7 ASP B O 1
ATOM 1593 N N . SER B 1 8 ? 50.255 41.870 60.295 1.00 102.18 8 SER B N 1
ATOM 1594 C CA . SER B 1 8 ? 49.150 42.223 59.377 1.00 99.50 8 SER B CA 1
ATOM 1595 C C . SER B 1 8 ? 48.185 41.067 59.129 1.00 102.21 8 SER B C 1
ATOM 1596 O O . SER B 1 8 ? 47.005 41.301 58.885 1.00 87.23 8 SER B O 1
ATOM 1599 N N . GLU B 1 9 ? 48.685 39.830 59.168 1.00 107.46 9 GLU B N 1
ATOM 1600 C CA . GLU B 1 9 ? 47.826 38.637 59.028 1.00 105.60 9 GLU B CA 1
ATOM 1601 C C . GLU B 1 9 ? 46.762 38.558 60.137 1.00 106.17 9 GLU B C 1
ATOM 1602 O O . GLU B 1 9 ? 45.676 38.015 59.922 1.00 110.97 9 GLU B O 1
ATOM 1605 N N . LYS B 1 10 ? 47.088 39.098 61.312 1.00 110.58 10 LYS B N 1
ATOM 1606 C CA . LYS B 1 10 ? 46.126 39.258 62.414 1.00 112.41 10 LYS B CA 1
ATOM 1607 C C . LYS B 1 10 ? 45.052 40.305 62.093 1.00 99.78 10 LYS B C 1
ATOM 1608 O O . LYS B 1 10 ? 43.880 40.121 62.425 1.00 110.30 10 LYS B O 1
ATOM 1610 N N . THR B 1 11 ? 45.465 41.402 61.461 1.00 88.02 11 THR B N 1
ATOM 1611 C CA . THR B 1 11 ? 44.543 42.447 60.987 1.00 84.05 11 THR B CA 1
ATOM 1612 C C . THR B 1 11 ? 43.610 41.919 59.890 1.00 83.29 11 THR B C 1
ATOM 1613 O O . THR B 1 11 ? 42.425 42.261 59.857 1.00 78.94 11 THR B O 1
ATOM 1617 N N . ARG B 1 12 ? 44.161 41.108 58.989 1.00 75.58 12 ARG B N 1
ATOM 1618 C CA . ARG B 1 12 ? 43.378 40.492 57.911 1.00 76.67 12 ARG B CA 1
ATOM 1619 C C . ARG B 1 12 ? 42.260 39.610 58.456 1.00 77.72 12 ARG B C 1
ATOM 1620 O O . ARG B 1 12 ? 41.113 39.718 58.022 1.00 81.93 12 ARG B O 1
ATOM 1628 N N . THR B 1 13 ? 42.614 38.727 59.386 1.00 81.03 13 THR B N 1
ATOM 1629 C CA . THR B 1 13 ? 41.646 37.823 60.020 1.00 76.64 13 THR B CA 1
ATOM 1630 C C . THR B 1 13 ? 40.547 38.601 60.741 1.00 75.78 13 THR B C 1
ATOM 1631 O O . THR B 1 13 ? 39.370 38.258 60.633 1.00 78.60 13 THR B O 1
ATOM 1635 N N . ALA B 1 14 ? 40.947 39.633 61.481 1.00 71.10 14 ALA B N 1
ATOM 1636 C CA . ALA B 1 14 ? 40.006 40.493 62.215 1.00 69.22 14 ALA B CA 1
ATOM 1637 C C . ALA B 1 14 ? 38.960 41.094 61.284 1.00 71.69 14 ALA B C 1
ATOM 1638 O O . ALA B 1 14 ? 37.764 41.067 61.577 1.00 82.18 14 ALA B O 1
ATOM 1640 N N . ILE B 1 15 ? 39.432 41.626 60.161 1.00 71.19 15 ILE B N 1
ATOM 1641 C CA . ILE B 1 15 ? 38.564 42.202 59.121 1.00 65.90 15 ILE B CA 1
ATOM 1642 C C . ILE B 1 15 ? 37.587 41.161 58.555 1.00 63.46 15 ILE B C 1
ATOM 1643 O O . ILE B 1 15 ? 36.392 41.441 58.404 1.00 60.30 15 ILE B O 1
ATOM 1648 N N . LEU B 1 16 ? 38.105 39.979 58.230 1.00 63.26 16 LEU B N 1
ATOM 1649 C CA . LEU B 1 16 ? 37.283 38.902 57.656 1.00 62.92 16 LEU B CA 1
ATOM 1650 C C . LEU B 1 16 ? 36.225 38.388 58.631 1.00 62.70 16 LEU B C 1
ATOM 1651 O O . LEU B 1 16 ? 35.101 38.098 58.225 1.00 65.09 16 LEU B O 1
ATOM 1656 N N . LEU B 1 17 ? 36.592 38.273 59.905 1.00 60.50 17 LEU B N 1
ATOM 1657 C CA . LEU B 1 17 ? 35.632 37.900 60.961 1.00 65.63 17 LEU B CA 1
ATOM 1658 C C . LEU B 1 17 ? 34.502 38.914 61.105 1.00 66.95 17 LEU B C 1
ATOM 1659 O O . LEU B 1 17 ? 33.333 38.540 61.211 1.00 69.97 17 LEU B O 1
ATOM 1664 N N . ALA B 1 18 ? 34.871 40.189 61.125 1.00 57.54 18 ALA B N 1
ATOM 1665 C CA . ALA B 1 18 ? 33.907 41.290 61.176 1.00 57.72 18 ALA B CA 1
ATOM 1666 C C . ALA B 1 18 ? 32.938 41.242 59.993 1.00 56.14 18 ALA B C 1
ATOM 1667 O O . ALA B 1 18 ? 31.724 41.312 60.173 1.00 63.91 18 ALA B O 1
ATOM 1669 N N . ALA B 1 19 ? 33.494 41.106 58.793 1.00 50.49 19 ALA B N 1
ATOM 1670 C CA . ALA B 1 19 ? 32.700 41.019 57.556 1.00 51.08 19 ALA B CA 1
ATOM 1671 C C . ALA B 1 19 ? 31.783 39.800 57.545 1.00 52.83 19 ALA B C 1
ATOM 1672 O O . ALA B 1 19 ? 30.627 39.884 57.117 1.00 53.36 19 ALA B O 1
ATOM 1674 N N . GLU B 1 20 ? 32.315 38.675 58.014 1.00 52.23 20 GLU B N 1
ATOM 1675 C CA . GLU B 1 20 ? 31.548 37.438 58.150 1.00 52.12 20 GLU B CA 1
ATOM 1676 C C . GLU B 1 20 ? 30.297 37.671 59.007 1.00 56.30 20 GLU B C 1
ATOM 1677 O O . GLU B 1 20 ? 29.191 37.344 58.590 1.00 59.36 20 GLU B O 1
ATOM 1683 N N . GLU B 1 21 ? 30.478 38.264 60.183 1.00 55.90 21 GLU B N 1
ATOM 1684 C CA . GLU B 1 21 ? 29.354 38.575 61.081 1.00 63.96 21 GLU B CA 1
ATOM 1685 C C . GLU B 1 21 ? 28.358 39.559 60.449 1.00 64.70 21 GLU B C 1
ATOM 1686 O O . GLU B 1 21 ? 27.141 39.352 60.523 1.00 62.66 21 GLU B O 1
ATOM 1692 N N . LEU B 1 22 ? 28.881 40.616 59.834 1.00 60.44 22 LEU B N 1
ATOM 1693 C CA . LEU B 1 22 ? 28.034 41.654 59.219 1.00 63.60 22 LEU B CA 1
ATOM 1694 C C . LEU B 1 22 ? 27.252 41.143 58.018 1.00 58.07 22 LEU B C 1
ATOM 1695 O O . LEU B 1 22 ? 26.041 41.346 57.940 1.00 63.11 22 LEU B O 1
ATOM 1700 N N . PHE B 1 23 ? 27.947 40.494 57.088 1.00 53.85 23 PHE B N 1
ATOM 1701 C CA . PHE B 1 23 ? 27.300 39.877 55.917 1.00 56.48 23 PHE B CA 1
ATOM 1702 C C . PHE B 1 23 ? 26.183 38.934 56.341 1.00 58.99 23 PHE B C 1
ATOM 1703 O O . PHE B 1 23 ? 25.081 38.965 55.792 1.00 58.78 23 PHE B O 1
ATOM 1711 N N . LEU B 1 24 ? 26.482 38.129 57.352 1.00 60.84 24 LEU B N 1
ATOM 1712 C CA . LEU B 1 24 ? 25.540 37.148 57.881 1.00 58.08 24 LEU B CA 1
ATOM 1713 C C . LEU B 1 24 ? 24.271 37.797 58.464 1.00 65.37 24 LEU B C 1
ATOM 1714 O O . LEU B 1 24 ? 23.173 37.285 58.279 1.00 76.66 24 LEU B O 1
ATOM 1719 N N . GLU B 1 25 ? 24.432 38.930 59.145 1.00 67.86 25 GLU B N 1
ATOM 1720 C CA . GLU B 1 25 ? 23.314 39.640 59.799 1.00 77.90 25 GLU B CA 1
ATOM 1721 C C . GLU B 1 25 ? 22.575 40.614 58.873 1.00 73.17 25 GLU B C 1
ATOM 1722 O O . GLU B 1 25 ? 21.349 40.663 58.875 1.00 69.20 25 GLU B O 1
ATOM 1728 N N . LYS B 1 26 ? 23.330 41.384 58.097 1.00 72.32 26 LYS B N 1
ATOM 1729 C CA . LYS B 1 26 ? 22.779 42.466 57.259 1.00 78.50 26 LYS B CA 1
ATOM 1730 C C . LYS B 1 26 ? 22.597 42.110 55.783 1.00 74.76 26 LYS B C 1
ATOM 1731 O O . LYS B 1 26 ? 21.797 42.737 55.087 1.00 76.71 26 LYS B O 1
ATOM 1737 N N . GLY B 1 27 ? 23.344 41.120 55.307 1.00 72.24 27 GLY B N 1
ATOM 1738 C CA . GLY B 1 27 ? 23.457 40.840 53.873 1.00 66.00 27 GLY B CA 1
ATOM 1739 C C . GLY B 1 27 ? 24.647 41.592 53.300 1.00 58.48 27 GLY B C 1
ATOM 1740 O O . GLY B 1 27 ? 25.114 42.571 53.883 1.00 60.92 27 GLY B O 1
ATOM 1741 N N . VAL B 1 28 ? 25.138 41.133 52.155 1.00 49.22 28 VAL B N 1
ATOM 1742 C CA . VAL B 1 28 ? 26.352 41.704 51.539 1.00 57.52 28 VAL B CA 1
ATOM 1743 C C . VAL B 1 28 ? 26.117 43.097 50.938 1.00 65.72 28 VAL B C 1
ATOM 1744 O O . VAL B 1 28 ? 26.951 43.992 51.107 1.00 70.89 28 VAL B O 1
ATOM 1748 N N . SER B 1 29 ? 25.001 43.256 50.225 1.00 69.99 29 SER B N 1
ATOM 1749 C CA . SER B 1 29 ? 24.617 44.534 49.592 1.00 73.92 29 SER B CA 1
ATOM 1750 C C . SER B 1 29 ? 24.572 45.689 50.587 1.00 77.32 29 SER B C 1
ATOM 1751 O O . SER B 1 29 ? 25.175 46.741 50.372 1.00 82.51 29 SER B O 1
ATOM 1754 N N . HIS B 1 30 ? 23.868 45.454 51.689 1.00 83.13 30 HIS B N 1
ATOM 1755 C CA . HIS B 1 30 ? 23.696 46.431 52.777 1.00 82.45 30 HIS B CA 1
ATOM 1756 C C . HIS B 1 30 ? 24.885 46.508 53.761 1.00 73.61 30 HIS B C 1
ATOM 1757 O O . HIS B 1 30 ? 24.794 47.185 54.786 1.00 83.87 30 HIS B O 1
ATOM 1764 N N . THR B 1 31 ? 25.996 45.839 53.443 1.00 68.15 31 THR B N 1
ATOM 1765 C CA . THR B 1 31 ? 27.240 45.936 54.220 1.00 65.00 31 THR B CA 1
ATOM 1766 C C . THR B 1 31 ? 28.329 46.621 53.398 1.00 63.40 31 THR B C 1
ATOM 1767 O O . THR B 1 31 ? 28.715 46.134 52.339 1.00 61.30 31 THR B O 1
ATOM 1771 N N . SER B 1 32 ? 28.826 47.740 53.915 1.00 64.75 32 SER B N 1
ATOM 1772 C CA . SER B 1 32 ? 29.882 48.516 53.265 1.00 69.44 32 SER B CA 1
ATOM 1773 C C . SER B 1 32 ? 31.249 48.193 53.856 1.00 66.70 32 SER B C 1
ATOM 1774 O O . SER B 1 32 ? 31.356 47.602 54.934 1.00 69.65 32 SER B O 1
ATOM 1777 N N . LEU B 1 33 ? 32.291 48.615 53.154 1.00 65.41 33 LEU B N 1
ATOM 1778 C CA . LEU B 1 33 ? 33.669 48.454 53.634 1.00 68.22 33 LEU B CA 1
ATOM 1779 C C . LEU B 1 33 ? 33.950 49.341 54.840 1.00 67.27 33 LEU B C 1
ATOM 1780 O O . LEU B 1 33 ? 34.736 48.976 55.719 1.00 72.76 33 LEU B O 1
ATOM 1785 N N . GLU B 1 34 ? 33.315 50.510 54.865 1.00 78.03 34 GLU B N 1
ATOM 1786 C CA . GLU B 1 34 ? 33.401 51.432 56.007 1.00 82.98 34 GLU B CA 1
ATOM 1787 C C . GLU B 1 34 ? 32.856 50.761 57.277 1.00 75.98 34 GLU B C 1
ATOM 1788 O O . GLU B 1 34 ? 33.496 50.788 58.330 1.00 72.99 34 GLU B O 1
ATOM 1794 N N . GLN B 1 35 ? 31.673 50.165 57.151 1.00 74.77 35 GLN B N 1
ATOM 1795 C CA . GLN B 1 35 ? 31.010 49.450 58.263 1.00 73.96 35 GLN B CA 1
ATOM 1796 C C . GLN B 1 35 ? 31.822 48.258 58.774 1.00 70.07 35 GLN B C 1
ATOM 1797 O O . GLN B 1 35 ? 31.870 48.001 59.976 1.00 74.66 35 GLN B O 1
ATOM 1803 N N . ILE B 1 36 ? 32.466 47.554 57.850 1.00 61.71 36 ILE B N 1
ATOM 1804 C CA . ILE B 1 36 ? 33.345 46.437 58.191 1.00 60.03 36 ILE B CA 1
ATOM 1805 C C . ILE B 1 36 ? 34.551 46.925 58.994 1.00 61.95 36 ILE B C 1
ATOM 1806 O O . ILE B 1 36 ? 34.903 46.339 60.022 1.00 66.17 36 ILE B O 1
ATOM 1811 N N . ALA B 1 37 ? 35.192 47.977 58.494 1.00 67.10 37 ALA B N 1
ATOM 1812 C CA . ALA B 1 37 ? 36.355 48.583 59.153 1.00 72.34 37 ALA B CA 1
ATOM 1813 C C . ALA B 1 37 ? 36.036 48.976 60.594 1.00 76.77 37 ALA B C 1
ATOM 1814 O O . ALA B 1 37 ? 36.793 48.660 61.520 1.00 67.32 37 ALA B O 1
ATOM 1816 N N . ARG B 1 38 ? 34.904 49.659 60.762 1.00 78.63 38 ARG B N 1
ATOM 1817 C CA . ARG B 1 38 ? 34.439 50.121 62.077 1.00 69.42 38 ARG B CA 1
ATOM 1818 C C . ARG B 1 38 ? 34.206 48.943 63.023 1.00 81.36 38 ARG B C 1
ATOM 1819 O O . ARG B 1 38 ? 34.686 48.947 64.158 1.00 89.20 38 ARG B O 1
ATOM 1821 N N . ALA B 1 39 ? 33.503 47.929 62.529 1.00 80.83 39 ALA B N 1
ATOM 1822 C CA . ALA B 1 39 ? 33.215 46.705 63.304 1.00 78.54 39 ALA B CA 1
ATOM 1823 C C . ALA B 1 39 ? 34.459 45.869 63.635 1.00 75.93 39 ALA B C 1
ATOM 1824 O O . ALA B 1 39 ? 34.475 45.141 64.623 1.00 72.88 39 ALA B O 1
ATOM 1826 N N . ALA B 1 40 ? 35.493 45.987 62.806 1.00 80.93 40 ALA B N 1
ATOM 1827 C CA . ALA B 1 40 ? 36.774 45.297 63.025 1.00 81.79 40 ALA B CA 1
ATOM 1828 C C . ALA B 1 40 ? 37.747 46.059 63.939 1.00 87.59 40 ALA B C 1
ATOM 1829 O O . ALA B 1 40 ? 38.800 45.528 64.292 1.00 92.16 40 ALA B O 1
ATOM 1831 N N . GLY B 1 41 ? 37.409 47.296 64.303 1.00 92.60 41 GLY B N 1
ATOM 1832 C CA . GLY B 1 41 ? 38.288 48.146 65.117 1.00 92.14 41 GLY B CA 1
ATOM 1833 C C . GLY B 1 41 ? 39.510 48.583 64.331 1.00 92.71 41 GLY B C 1
ATOM 1834 O O . GLY B 1 41 ? 40.646 48.478 64.800 1.00 90.34 41 GLY B O 1
ATOM 1835 N N . VAL B 1 42 ? 39.256 49.091 63.132 1.00 84.50 42 VAL B N 1
ATOM 1836 C CA . VAL B 1 42 ? 40.294 49.320 62.124 1.00 85.46 42 VAL B CA 1
ATOM 1837 C C . VAL B 1 42 ? 39.903 50.501 61.228 1.00 80.53 42 VAL B C 1
ATOM 1838 O O . VAL B 1 42 ? 38.727 50.855 61.132 1.00 79.91 42 VAL B O 1
ATOM 1842 N N . THR B 1 43 ? 40.897 51.094 60.573 1.00 82.18 43 THR B N 1
ATOM 1843 C CA . THR B 1 43 ? 40.664 52.215 59.653 1.00 85.29 43 THR B CA 1
ATOM 1844 C C . THR B 1 43 ? 40.126 51.726 58.309 1.00 88.65 43 THR B C 1
ATOM 1845 O O . THR B 1 43 ? 40.501 50.654 57.834 1.00 98.61 43 THR B O 1
ATOM 1849 N N . ARG B 1 44 ? 39.272 52.538 57.687 1.00 83.83 44 ARG B N 1
ATOM 1850 C CA . ARG B 1 44 ? 38.762 52.265 56.338 1.00 90.20 44 ARG B CA 1
ATOM 1851 C C . ARG B 1 44 ? 39.899 52.000 55.342 1.00 84.70 44 ARG B C 1
ATOM 1852 O O . ARG B 1 44 ? 39.805 51.109 54.496 1.00 86.08 44 ARG B O 1
ATOM 1860 N N . GLY B 1 45 ? 40.964 52.786 55.449 1.00 83.29 45 GLY B N 1
ATOM 1861 C CA . GLY B 1 45 ? 42.148 52.634 54.597 1.00 77.69 45 GLY B CA 1
ATOM 1862 C C . GLY B 1 45 ? 42.794 51.260 54.667 1.00 75.58 45 GLY B C 1
ATOM 1863 O O . GLY B 1 45 ? 43.231 50.729 53.651 1.00 82.52 45 GLY B O 1
ATOM 1864 N N . ALA B 1 46 ? 42.855 50.699 55.870 1.00 71.39 46 ALA B N 1
ATOM 1865 C CA . ALA B 1 46 ? 43.429 49.360 56.090 1.00 72.52 46 ALA B CA 1
ATOM 1866 C C . ALA B 1 46 ? 42.655 48.250 55.375 1.00 71.94 46 ALA B C 1
ATOM 1867 O O . ALA B 1 46 ? 43.253 47.318 54.835 1.00 66.00 46 ALA B O 1
ATOM 1869 N N . VAL B 1 47 ? 41.329 48.362 55.371 1.00 63.16 47 VAL B N 1
ATOM 1870 C CA . VAL B 1 47 ? 40.465 47.402 54.663 1.00 64.85 47 VAL B CA 1
ATOM 1871 C C . VAL B 1 47 ? 40.741 47.455 53.162 1.00 71.99 47 VAL B C 1
ATOM 1872 O O . VAL B 1 47 ? 41.030 46.425 52.535 1.00 76.85 47 VAL B O 1
ATOM 1876 N N . TYR B 1 48 ? 40.630 48.663 52.607 1.00 76.27 48 TYR B N 1
ATOM 1877 C CA . TYR B 1 48 ? 40.969 48.932 51.201 1.00 74.43 48 TYR B CA 1
ATOM 1878 C C . TYR B 1 48 ? 42.392 48.461 50.865 1.00 82.46 48 TYR B C 1
ATOM 1879 O O . TYR B 1 48 ? 42.620 47.881 49.796 1.00 87.80 48 TYR B O 1
ATOM 1888 N N . TRP B 1 49 ? 43.319 48.658 51.802 1.00 73.85 49 TRP B N 1
ATOM 1889 C CA . TRP B 1 49 ? 44.718 48.237 51.636 1.00 76.23 49 TRP B CA 1
ATOM 1890 C C . TRP B 1 49 ? 44.869 46.715 51.498 1.00 75.56 49 TRP B C 1
ATOM 1891 O O . TRP B 1 49 ? 45.552 46.229 50.590 1.00 85.30 49 TRP B O 1
ATOM 1902 N N . HIS B 1 50 ? 44.226 45.977 52.398 1.00 70.25 50 HIS B N 1
ATOM 1903 C CA . HIS B 1 50 ? 44.329 44.506 52.426 1.00 70.90 50 HIS B CA 1
ATOM 1904 C C . HIS B 1 50 ? 43.468 43.777 51.392 1.00 71.43 50 HIS B C 1
ATOM 1905 O O . HIS B 1 50 ? 43.863 42.713 50.904 1.00 80.86 50 HIS B O 1
ATOM 1912 N N . PHE B 1 51 ? 42.311 44.345 51.060 1.00 67.62 51 PHE B N 1
ATOM 1913 C CA . PHE B 1 51 ? 41.323 43.658 50.210 1.00 67.53 51 PHE B CA 1
ATOM 1914 C C . PHE B 1 51 ? 40.854 44.384 48.937 1.00 69.60 51 PHE B C 1
ATOM 1915 O O . PHE B 1 51 ? 40.086 43.812 48.170 1.00 72.76 51 PHE B O 1
ATOM 1923 N N . GLN B 1 52 ? 41.307 45.619 48.716 1.00 64.15 52 GLN B N 1
ATOM 1924 C CA . GLN B 1 52 ? 40.998 46.413 47.506 1.00 77.86 52 GLN B CA 1
ATOM 1925 C C . GLN B 1 52 ? 39.522 46.783 47.324 1.00 79.12 52 GLN B C 1
ATOM 1926 O O . GLN B 1 52 ? 39.176 47.960 47.294 1.00 79.01 52 GLN B O 1
ATOM 1932 N N . ASN B 1 53 ? 38.669 45.778 47.151 1.00 83.81 53 ASN B N 1
ATOM 1933 C CA . ASN B 1 53 ? 37.228 45.988 46.970 1.00 84.52 53 ASN B CA 1
ATOM 1934 C C . ASN B 1 53 ? 36.406 44.902 47.648 1.00 69.01 53 ASN B C 1
ATOM 1935 O O . ASN B 1 53 ? 36.951 43.885 48.081 1.00 72.04 53 ASN B O 1
ATOM 1940 N N . LYS B 1 54 ? 35.095 45.118 47.700 1.00 66.01 54 LYS B N 1
ATOM 1941 C CA . LYS B 1 54 ? 34.177 44.211 48.397 1.00 64.14 54 LYS B CA 1
ATOM 1942 C C . LYS B 1 54 ? 34.165 42.801 47.804 1.00 64.53 54 LYS B C 1
ATOM 1943 O O . LYS B 1 54 ? 34.119 41.817 48.541 1.00 72.75 54 LYS B O 1
ATOM 1949 N N . ALA B 1 55 ? 34.196 42.712 46.478 1.00 60.89 55 ALA B N 1
ATOM 1950 C CA . ALA B 1 55 ? 34.173 41.417 45.772 1.00 58.43 55 ALA B CA 1
ATOM 1951 C C . ALA B 1 55 ? 35.391 40.569 46.088 1.00 57.59 55 ALA B C 1
ATOM 1952 O O . ALA B 1 55 ? 35.277 39.358 46.288 1.00 65.92 55 ALA B O 1
ATOM 1954 N N . HIS B 1 56 ? 36.552 41.212 46.123 1.00 58.38 56 HIS B N 1
ATOM 1955 C CA . HIS B 1 56 ? 37.805 40.528 46.449 1.00 59.65 56 HIS B CA 1
ATOM 1956 C C . HIS B 1 56 ? 37.829 40.082 47.901 1.00 57.82 56 HIS B C 1
ATOM 1957 O O . HIS B 1 56 ? 38.324 39.002 48.206 1.00 60.80 56 HIS B O 1
ATOM 1964 N N . LEU B 1 57 ? 37.306 40.932 48.782 1.00 55.50 57 LEU B N 1
ATOM 1965 C CA . LEU B 1 57 ? 37.162 40.604 50.198 1.00 55.41 57 LEU B CA 1
ATOM 1966 C C . LEU B 1 57 ? 36.320 39.344 50.348 1.00 54.45 57 LEU B C 1
ATOM 1967 O O . LEU B 1 57 ? 36.721 38.383 51.008 1.00 58.56 57 LEU B O 1
ATOM 1972 N N . PHE B 1 58 ? 35.146 39.377 49.730 1.00 54.13 58 PHE B N 1
ATOM 1973 C CA . PHE B 1 58 ? 34.195 38.257 49.744 1.00 56.97 58 PHE B CA 1
ATOM 1974 C C . PHE B 1 58 ? 34.848 36.961 49.261 1.00 52.75 58 PHE B C 1
ATOM 1975 O O . PHE B 1 58 ? 34.624 35.897 49.815 1.00 49.17 58 PHE B O 1
ATOM 1983 N N . ASN B 1 59 ? 35.668 37.090 48.229 1.00 55.62 59 ASN B N 1
ATOM 1984 C CA . ASN B 1 59 ? 36.377 35.960 47.638 1.00 57.49 59 ASN B CA 1
ATOM 1985 C C . ASN B 1 59 ? 37.455 35.366 48.548 1.00 60.12 59 ASN B C 1
ATOM 1986 O O . ASN B 1 59 ? 37.592 34.140 48.652 1.00 67.36 59 ASN B O 1
ATOM 1991 N N . GLU B 1 60 ? 38.217 36.242 49.190 1.00 54.56 60 GLU B N 1
ATOM 1992 C CA . GLU B 1 60 ? 39.203 35.838 50.193 1.00 57.18 60 GLU B CA 1
ATOM 1993 C C . GLU B 1 60 ? 38.537 35.126 51.364 1.00 54.87 60 GLU B C 1
ATOM 1994 O O . GLU B 1 60 ? 39.106 34.192 51.930 1.00 56.49 60 GLU B O 1
ATOM 2008 N N . LEU B 1 62 ? 35.603 33.371 51.228 1.00 52.10 62 LEU B N 1
ATOM 2009 C CA . LEU B 1 62 ? 35.267 32.039 50.699 1.00 54.30 62 LEU B CA 1
ATOM 2010 C C . LEU B 1 62 ? 36.460 31.083 50.681 1.00 54.43 62 LEU B C 1
ATOM 2011 O O . LEU B 1 62 ? 36.327 29.916 51.037 1.00 56.30 62 LEU B O 1
ATOM 2016 N N . ASN B 1 63 ? 37.618 31.596 50.280 1.00 58.29 63 ASN B N 1
ATOM 2017 C CA . ASN B 1 63 ? 38.864 30.803 50.217 1.00 57.98 63 ASN B CA 1
ATOM 2018 C C . ASN B 1 63 ? 39.251 30.130 51.522 1.00 60.10 63 ASN B C 1
ATOM 2019 O O . ASN B 1 63 ? 39.854 29.053 51.501 1.00 64.01 63 ASN B O 1
ATOM 2024 N N . GLN B 1 64 ? 38.914 30.770 52.646 1.00 66.18 64 GLN B N 1
ATOM 2025 C CA . GLN B 1 64 ? 39.146 30.202 53.999 1.00 66.20 64 GLN B CA 1
ATOM 2026 C C . GLN B 1 64 ? 38.492 28.833 54.173 1.00 67.94 64 GLN B C 1
ATOM 2027 O O . GLN B 1 64 ? 38.911 28.042 55.014 1.00 79.93 64 GLN B O 1
ATOM 2033 N N . VAL B 1 65 ? 37.476 28.575 53.356 1.00 64.91 65 VAL B N 1
ATOM 2034 C CA . VAL B 1 65 ? 36.568 27.436 53.482 1.00 69.14 65 VAL B CA 1
ATOM 2035 C C . VAL B 1 65 ? 36.565 26.468 52.272 1.00 72.65 65 VAL B C 1
ATOM 2036 O O . VAL B 1 65 ? 36.009 25.377 52.349 1.00 76.82 65 VAL B O 1
ATOM 2040 N N . ARG B 1 66 ? 37.220 26.834 51.189 1.00 75.00 66 ARG B N 1
ATOM 2041 C CA . ARG B 1 66 ? 37.299 25.999 50.008 1.00 73.57 66 ARG B CA 1
ATOM 2042 C C . ARG B 1 66 ? 38.553 25.159 49.986 1.00 80.98 66 ARG B C 1
ATOM 2043 O O . ARG B 1 66 ? 39.578 25.578 50.466 1.00 87.05 66 ARG B O 1
ATOM 2051 N N . LEU B 1 67 ? 38.471 23.976 49.404 1.00 86.08 67 LEU B N 1
ATOM 2052 C CA . LEU B 1 67 ? 39.639 23.094 49.233 1.00 94.92 67 LEU B CA 1
ATOM 2053 C C . LEU B 1 67 ? 40.454 23.559 48.030 1.00 97.69 67 LEU B C 1
ATOM 2054 O O . LEU B 1 67 ? 39.883 23.791 46.959 1.00 114.84 67 LEU B O 1
ATOM 2059 N N . PRO B 1 68 ? 41.785 23.692 48.192 1.00 99.89 68 PRO B N 1
ATOM 2060 C CA . PRO B 1 68 ? 42.604 24.054 47.037 1.00 107.24 68 PRO B CA 1
ATOM 2061 C C . PRO B 1 68 ? 42.702 22.899 46.020 1.00 104.68 68 PRO B C 1
ATOM 2062 O O . PRO B 1 68 ? 42.677 21.733 46.422 1.00 91.66 68 PRO B O 1
ATOM 2066 N N . PRO B 1 69 ? 42.815 23.221 44.713 1.00 116.82 69 PRO B N 1
ATOM 2067 C CA . PRO B 1 69 ? 42.878 22.247 43.606 1.00 115.15 69 PRO B CA 1
ATOM 2068 C C . PRO B 1 69 ? 43.806 21.050 43.818 1.00 108.33 69 PRO B C 1
ATOM 2069 O O . PRO B 1 69 ? 43.475 19.931 43.415 1.00 89.03 69 PRO B O 1
ATOM 2073 N N . GLU B 1 70 ? 44.954 21.305 44.442 1.00 111.87 70 GLU B N 1
ATOM 2074 C CA . GLU B 1 70 ? 45.993 20.288 44.641 1.00 111.35 70 GLU B CA 1
ATOM 2075 C C . GLU B 1 70 ? 45.517 19.191 45.592 1.00 98.79 70 GLU B C 1
ATOM 2076 O O . GLU B 1 70 ? 45.806 18.017 45.374 1.00 105.80 70 GLU B O 1
ATOM 2082 N N . GLN B 1 71 ? 44.791 19.585 46.636 1.00 85.37 71 GLN B N 1
ATOM 2083 C CA . GLN B 1 71 ? 44.241 18.629 47.617 1.00 89.78 71 GLN B CA 1
ATOM 2084 C C . GLN B 1 71 ? 43.116 17.770 47.049 1.00 85.11 71 GLN B C 1
ATOM 2085 O O . GLN B 1 71 ? 43.046 16.577 47.344 1.00 92.42 71 GLN B O 1
ATOM 2091 N N . LEU B 1 72 ? 42.213 18.402 46.299 1.00 89.93 72 LEU B N 1
ATOM 2092 C CA . LEU B 1 72 ? 41.138 17.701 45.576 1.00 95.57 72 LEU B CA 1
ATOM 2093 C C . LEU B 1 72 ? 41.694 16.575 44.705 1.00 99.26 72 LEU B C 1
ATOM 2094 O O . LEU B 1 72 ? 41.317 15.407 44.865 1.00 95.41 72 LEU B O 1
ATOM 2099 N N . THR B 1 73 ? 42.602 16.952 43.802 1.00 96.19 73 THR B N 1
ATOM 2100 C CA . THR B 1 73 ? 43.244 16.019 42.860 1.00 95.13 73 THR B CA 1
ATOM 2101 C C . THR B 1 73 ? 43.938 14.865 43.574 1.00 96.00 73 THR B C 1
ATOM 2102 O O . THR B 1 73 ? 43.685 13.696 43.273 1.00 105.32 73 THR B O 1
ATOM 2106 N N . GLU B 1 74 ? 44.790 15.213 44.533 1.00 95.16 74 GLU B N 1
ATOM 2107 C CA . GLU B 1 74 ? 45.510 14.237 45.358 1.00 108.56 74 GLU B CA 1
ATOM 2108 C C . GLU B 1 74 ? 44.560 13.241 46.028 1.00 111.69 74 GLU B C 1
ATOM 2109 O O . GLU B 1 74 ? 44.850 12.041 46.109 1.00 125.60 74 GLU B O 1
ATOM 2115 N N . ARG B 1 75 ? 43.416 13.745 46.467 1.00 105.96 75 ARG B N 1
ATOM 2116 C CA . ARG B 1 75 ? 42.446 12.900 47.137 1.00 112.29 75 ARG B CA 1
ATOM 2117 C C . ARG B 1 75 ? 41.751 11.931 46.210 1.00 110.26 75 ARG B C 1
ATOM 2118 O O . ARG B 1 75 ? 41.459 10.816 46.589 1.00 107.39 75 ARG B O 1
ATOM 2126 N N . LEU B 1 76 ? 41.486 12.361 44.994 1.00 106.40 76 LEU B N 1
ATOM 2127 C CA . LEU B 1 76 ? 40.794 11.518 44.007 1.00 106.48 76 LEU B CA 1
ATOM 2128 C C . LEU B 1 76 ? 41.719 10.695 43.088 1.00 96.56 76 LEU B C 1
ATOM 2129 O O . LEU B 1 76 ? 41.240 10.042 42.165 1.00 105.98 76 LEU B O 1
ATOM 2134 N N . SER B 1 77 ? 43.025 10.693 43.349 1.00 97.10 77 SER B N 1
ATOM 2135 C CA . SER B 1 77 ? 43.972 9.986 42.483 1.00 100.32 77 SER B CA 1
ATOM 2136 C C . SER B 1 77 ? 44.047 8.506 42.821 1.00 94.53 77 SER B C 1
ATOM 2137 O O . SER B 1 77 ? 44.705 7.746 42.111 1.00 96.06 77 SER B O 1
ATOM 2140 N N . SER B 1 82 ? 43.451 2.855 46.963 1.00 104.92 82 SER B N 1
ATOM 2141 C CA . SER B 1 82 ? 43.015 2.060 45.816 1.00 99.40 82 SER B CA 1
ATOM 2142 C C . SER B 1 82 ? 41.869 2.784 45.094 1.00 98.52 82 SER B C 1
ATOM 2143 O O . SER B 1 82 ? 42.133 3.675 44.310 1.00 97.84 82 SER B O 1
ATOM 2145 N N . ASP B 1 83 ? 40.618 2.450 45.422 1.00 96.62 83 ASP B N 1
ATOM 2146 C CA . ASP B 1 83 ? 39.400 2.874 44.671 1.00 90.25 83 ASP B CA 1
ATOM 2147 C C . ASP B 1 83 ? 39.068 4.396 44.651 1.00 92.70 83 ASP B C 1
ATOM 2148 O O . ASP B 1 83 ? 38.542 4.931 45.632 1.00 94.17 83 ASP B O 1
ATOM 2153 N N . PRO B 1 84 ? 39.214 4.999 43.497 1.00 89.97 84 PRO B N 1
ATOM 2154 C CA . PRO B 1 84 ? 38.892 6.397 43.308 1.00 84.09 84 PRO B CA 1
ATOM 2155 C C . PRO B 1 84 ? 37.394 6.669 43.377 1.00 78.82 84 PRO B C 1
ATOM 2156 O O . PRO B 1 84 ? 37.029 7.744 43.760 1.00 79.71 84 PRO B O 1
ATOM 2160 N N . LEU B 1 85 ? 36.549 5.724 43.005 1.00 67.19 85 LEU B N 1
ATOM 2161 C CA . LEU B 1 85 ? 35.115 5.945 43.041 1.00 75.07 85 LEU B CA 1
ATOM 2162 C C . LEU B 1 85 ? 34.574 6.000 44.461 1.00 74.18 85 LEU B C 1
ATOM 2163 O O . LEU B 1 85 ? 33.551 6.579 44.739 1.00 74.36 85 LEU B O 1
ATOM 2168 N N . ARG B 1 86 ? 35.296 5.371 45.354 1.00 73.53 86 ARG B N 1
ATOM 2169 C CA . ARG B 1 86 ? 35.001 5.344 46.817 1.00 71.79 86 ARG B CA 1
ATOM 2170 C C . ARG B 1 86 ? 35.573 6.607 47.495 1.00 62.50 86 ARG B C 1
ATOM 2171 O O . ARG B 1 86 ? 34.893 7.238 48.309 1.00 61.97 86 ARG B O 1
ATOM 2179 N N . SER B 1 87 ? 36.751 7.066 47.064 1.00 57.10 87 SER B N 1
ATOM 2180 C CA . SER B 1 87 ? 37.322 8.345 47.557 1.00 64.16 87 SER B CA 1
ATOM 2181 C C . SER B 1 87 ? 36.406 9.533 47.270 1.00 61.53 87 SER B C 1
ATOM 2182 O O . SER B 1 87 ? 36.239 10.430 48.107 1.00 63.63 87 SER B O 1
ATOM 2185 N N . LEU B 1 88 ? 35.826 9.531 46.074 1.00 55.30 88 LEU B N 1
ATOM 2186 C CA . LEU B 1 88 ? 34.876 10.568 45.667 1.00 53.56 88 LEU B CA 1
ATOM 2187 C C . LEU B 1 88 ? 33.633 10.570 46.563 1.00 54.77 88 LEU B C 1
ATOM 2188 O O . LEU B 1 88 ? 33.187 11.628 47.017 1.00 53.77 88 LEU B O 1
ATOM 2193 N N . TYR B 1 89 ? 33.084 9.381 46.801 1.00 55.11 89 TYR B N 1
ATOM 2194 C CA . TYR B 1 89 ? 31.964 9.217 47.740 1.00 53.75 89 TYR B CA 1
ATOM 2195 C C . TYR B 1 89 ? 32.325 9.738 49.127 1.00 53.54 89 TYR B C 1
ATOM 2196 O O . TYR B 1 89 ? 31.587 10.538 49.707 1.00 58.29 89 TYR B O 1
ATOM 2205 N N . ASP B 1 90 ? 33.466 9.279 49.632 1.00 56.39 90 ASP B N 1
ATOM 2206 C CA . ASP B 1 90 ? 33.990 9.726 50.933 1.00 61.03 90 ASP B CA 1
ATOM 2207 C C . ASP B 1 90 ? 34.106 11.245 51.005 1.00 58.97 90 ASP B C 1
ATOM 2208 O O . ASP B 1 90 ? 33.676 11.862 51.986 1.00 64.96 90 ASP B O 1
ATOM 2213 N N . LEU B 1 91 ? 34.685 11.835 49.964 1.00 50.36 91 LEU B N 1
ATOM 2214 C CA . LEU B 1 91 ? 34.842 13.285 49.894 1.00 55.20 91 LEU B CA 1
ATOM 2215 C C . LEU B 1 91 ? 33.494 14.016 49.980 1.00 54.38 91 LEU B C 1
ATOM 2216 O O . LEU B 1 91 ? 33.356 15.005 50.708 1.00 61.38 91 LEU B O 1
ATOM 2221 N N . CYS B 1 92 ? 32.517 13.533 49.218 1.00 51.54 92 CYS B N 1
ATOM 2222 C CA . CYS B 1 92 ? 31.167 14.111 49.214 1.00 49.36 92 CYS B CA 1
ATOM 2223 C C . CYS B 1 92 ? 30.500 13.960 50.570 1.00 49.24 92 CYS B C 1
ATOM 2224 O O . CYS B 1 92 ? 29.871 14.894 51.078 1.00 56.91 92 CYS B O 1
ATOM 2227 N N . LEU B 1 93 ? 30.633 12.771 51.142 1.00 48.54 93 LEU B N 1
ATOM 2228 C CA . LEU B 1 93 ? 30.081 12.471 52.463 1.00 47.66 93 LEU B CA 1
ATOM 2229 C C . LEU B 1 93 ? 30.611 13.437 53.512 1.00 50.17 93 LEU B C 1
ATOM 2230 O O . LEU B 1 93 ? 29.846 13.980 54.310 1.00 54.84 93 LEU B O 1
ATOM 2235 N N . GLU B 1 94 ? 31.924 13.635 53.503 1.00 51.62 94 GLU B N 1
ATOM 2236 C CA . GLU B 1 94 ? 32.590 14.545 54.453 1.00 56.89 94 GLU B CA 1
ATOM 2237 C C . GLU B 1 94 ? 32.176 15.993 54.257 1.00 55.28 94 GLU B C 1
ATOM 2238 O O . GLU B 1 94 ? 31.971 16.720 55.230 1.00 60.65 94 GLU B O 1
ATOM 2244 N N . ALA B 1 95 ? 32.033 16.394 53.000 1.00 50.63 95 ALA B N 1
ATOM 2245 C CA . ALA B 1 95 ? 31.545 17.737 52.669 1.00 50.89 95 ALA B CA 1
ATOM 2246 C C . ALA B 1 95 ? 30.179 17.996 53.308 1.00 48.37 95 ALA B C 1
ATOM 2247 O O . ALA B 1 95 ? 29.980 19.009 53.982 1.00 53.00 95 ALA B O 1
ATOM 2249 N N . VAL B 1 96 ? 29.246 17.072 53.103 1.00 44.92 96 VAL B N 1
ATOM 2250 C CA . VAL B 1 96 ? 27.903 17.197 53.680 1.00 46.72 96 VAL B CA 1
ATOM 2251 C C . VAL B 1 96 ? 27.982 17.205 55.210 1.00 47.92 96 VAL B C 1
ATOM 2252 O O . VAL B 1 96 ? 27.350 18.034 55.867 1.00 54.10 96 VAL B O 1
ATOM 2256 N N . GLN B 1 97 ? 28.744 16.272 55.763 1.00 44.44 97 GLN B N 1
ATOM 2257 C CA . GLN B 1 97 ? 28.926 16.172 57.222 1.00 47.84 97 GLN B CA 1
ATOM 2258 C C . GLN B 1 97 ? 29.602 17.395 57.848 1.00 53.58 97 GLN B C 1
ATOM 2259 O O . GLN B 1 97 ? 29.321 17.731 58.995 1.00 60.88 97 GLN B O 1
ATOM 2265 N N . SER B 1 98 ? 30.462 18.066 57.085 1.00 56.08 98 SER B N 1
ATOM 2266 C CA . SER B 1 98 ? 31.149 19.291 57.548 1.00 61.44 98 SER B CA 1
ATOM 2267 C C . SER B 1 98 ? 30.205 20.456 57.896 1.00 63.90 98 SER B C 1
ATOM 2268 O O . SER B 1 98 ? 30.565 21.332 58.680 1.00 72.05 98 SER B O 1
ATOM 2271 N N . LEU B 1 99 ? 29.009 20.458 57.306 1.00 62.38 99 LEU B N 1
ATOM 2272 C CA . LEU B 1 99 ? 27.956 21.435 57.635 1.00 55.53 99 LEU B CA 1
ATOM 2273 C C . LEU B 1 99 ? 27.687 21.574 59.130 1.00 51.64 99 LEU B C 1
ATOM 2274 O O . LEU B 1 99 ? 27.368 22.656 59.605 1.00 53.14 99 LEU B O 1
ATOM 2279 N N . LEU B 1 100 ? 27.775 20.461 59.850 1.00 57.83 100 LEU B N 1
ATOM 2280 C CA . LEU B 1 100 ? 27.607 20.448 61.310 1.00 60.93 100 LEU B CA 1
ATOM 2281 C C . LEU B 1 100 ? 28.908 20.720 62.032 1.00 59.71 100 LEU B C 1
ATOM 2282 O O . LEU B 1 100 ? 28.963 21.564 62.927 1.00 69.98 100 LEU B O 1
ATOM 2287 N N . THR B 1 101 ? 29.938 19.971 61.663 1.00 58.27 101 THR B N 1
ATOM 2288 C CA . THR B 1 101 ? 31.205 19.971 62.417 1.00 71.88 101 THR B CA 1
ATOM 2289 C C . THR B 1 101 ? 32.047 21.247 62.291 1.00 71.51 101 THR B C 1
ATOM 2290 O O . THR B 1 101 ? 32.935 21.474 63.117 1.00 83.64 101 THR B O 1
ATOM 2294 N N . GLN B 1 102 ? 31.767 22.070 61.282 1.00 60.17 102 GLN B N 1
ATOM 2295 C CA . GLN B 1 102 ? 32.538 23.305 61.036 1.00 59.75 102 GLN B CA 1
ATOM 2296 C C . GLN B 1 102 ? 31.650 24.557 60.970 1.00 58.97 102 GLN B C 1
ATOM 2297 O O . GLN B 1 102 ? 31.141 24.904 59.906 1.00 58.57 102 GLN B O 1
ATOM 2303 N N . GLU B 1 103 ? 31.478 25.220 62.116 1.00 57.20 103 GLU B N 1
ATOM 2304 C CA . GLU B 1 103 ? 30.637 26.422 62.227 1.00 52.51 103 GLU B CA 1
ATOM 2305 C C . GLU B 1 103 ? 31.057 27.520 61.261 1.00 49.86 103 GLU B C 1
ATOM 2306 O O . GLU B 1 103 ? 30.201 28.166 60.649 1.00 57.65 103 GLU B O 1
ATOM 2312 N N . LYS B 1 104 ? 32.364 27.728 61.122 1.00 48.42 104 LYS B N 1
ATOM 2313 C CA . LYS B 1 104 ? 32.880 28.748 60.199 1.00 54.19 104 LYS B CA 1
ATOM 2314 C C . LYS B 1 104 ? 32.400 28.501 58.764 1.00 51.98 104 LYS B C 1
ATOM 2315 O O . LYS B 1 104 ? 31.907 29.412 58.093 1.00 57.69 104 LYS B O 1
ATOM 2321 N N . LYS B 1 105 ? 32.550 27.253 58.318 1.00 54.94 105 LYS B N 1
ATOM 2322 C CA . LYS B 1 105 ? 32.080 26.811 56.994 1.00 55.04 105 LYS B CA 1
ATOM 2323 C C . LYS B 1 105 ? 30.590 27.068 56.836 1.00 49.28 105 LYS B C 1
ATOM 2324 O O . LYS B 1 105 ? 30.143 27.618 55.826 1.00 52.70 105 LYS B O 1
ATOM 2330 N N . ARG B 1 106 ? 29.832 26.661 57.847 1.00 45.99 106 ARG B N 1
ATOM 2331 C CA . ARG B 1 106 ? 28.384 26.834 57.842 1.00 45.73 106 ARG B CA 1
ATOM 2332 C C . ARG B 1 106 ? 28.032 28.308 57.675 1.00 44.95 106 ARG B C 1
ATOM 2333 O O . ARG B 1 106 ? 27.253 28.655 56.798 1.00 41.54 106 ARG B O 1
ATOM 2341 N N . ARG B 1 107 ? 28.630 29.158 58.501 1.00 40.97 107 ARG B N 1
ATOM 2342 C CA . ARG B 1 107 ? 28.348 30.597 58.488 1.00 43.04 107 ARG B CA 1
ATOM 2343 C C . ARG B 1 107 ? 28.639 31.223 57.114 1.00 42.57 107 ARG B C 1
ATOM 2344 O O . ARG B 1 107 ? 27.798 31.933 56.551 1.00 47.72 107 ARG B O 1
ATOM 2352 N N . ILE B 1 108 ? 29.821 30.938 56.581 1.00 40.00 108 ILE B N 1
ATOM 2353 C CA . ILE B 1 108 ? 30.265 31.512 55.305 1.00 42.92 108 ILE B CA 1
ATOM 2354 C C . ILE B 1 108 ? 29.433 31.021 54.119 1.00 41.61 108 ILE B C 1
ATOM 2355 O O . ILE B 1 108 ? 29.099 31.800 53.224 1.00 47.33 108 ILE B O 1
ATOM 2360 N N . LEU B 1 109 ? 29.111 29.736 54.108 1.00 40.93 109 LEU B N 1
ATOM 2361 C CA . LEU B 1 109 ? 28.281 29.182 53.032 1.00 40.41 109 LEU B CA 1
ATOM 2362 C C . LEU B 1 109 ? 26.848 29.672 53.111 1.00 41.18 109 LEU B C 1
ATOM 2363 O O . LEU B 1 109 ? 26.203 29.842 52.069 1.00 40.32 109 LEU B O 1
ATOM 2368 N N . THR B 1 110 ? 26.345 29.918 54.319 1.00 38.64 110 THR B N 1
ATOM 2369 C CA . THR B 1 110 ? 25.007 30.535 54.414 1.00 33.18 110 THR B CA 1
ATOM 2370 C C . THR B 1 110 ? 25.044 31.951 53.846 1.00 38.71 110 THR B C 1
ATOM 2371 O O . THR B 1 110 ? 24.085 32.388 53.235 1.00 42.12 110 THR B O 1
ATOM 2375 N N . ILE B 1 111 ? 26.152 32.649 54.023 1.00 43.23 111 ILE B N 1
ATOM 2376 C CA . ILE B 1 111 ? 26.310 33.963 53.369 1.00 45.84 111 ILE B CA 1
ATOM 2377 C C . ILE B 1 111 ? 26.235 33.808 51.845 1.00 42.78 111 ILE B C 1
ATOM 2378 O O . ILE B 1 111 ? 25.483 34.519 51.174 1.00 44.62 111 ILE B O 1
ATOM 2383 N N . LEU B 1 112 ? 27.044 32.891 51.331 1.00 39.20 112 LEU B N 1
ATOM 2384 C CA . LEU B 1 112 ? 27.154 32.642 49.888 1.00 39.72 112 LEU B CA 1
ATOM 2385 C C . LEU B 1 112 ? 25.823 32.326 49.209 1.00 40.70 112 LEU B C 1
ATOM 2386 O O . LEU B 1 112 ? 25.509 32.866 48.156 1.00 43.71 112 LEU B O 1
ATOM 2399 N N . GLN B 1 114 ? 22.661 32.454 50.684 1.00 45.70 114 GLN B N 1
ATOM 2400 C CA . GLN B 1 114 ? 21.486 33.025 51.340 1.00 44.22 114 GLN B CA 1
ATOM 2401 C C . GLN B 1 114 ? 21.512 34.540 51.591 1.00 48.93 114 GLN B C 1
ATOM 2402 O O . GLN B 1 114 ? 20.451 35.167 51.613 1.00 58.29 114 GLN B O 1
ATOM 2408 N N . ARG B 1 115 ? 22.699 35.120 51.757 1.00 49.05 115 ARG B N 1
ATOM 2409 C CA . ARG B 1 115 ? 22.843 36.526 52.152 1.00 53.14 115 ARG B CA 1
ATOM 2410 C C . ARG B 1 115 ? 23.605 37.389 51.147 1.00 61.34 115 ARG B C 1
ATOM 2411 O O . ARG B 1 115 ? 24.172 38.425 51.529 1.00 69.19 115 ARG B O 1
ATOM 2419 N N . CYS B 1 116 ? 23.635 37.004 49.872 1.00 60.12 116 CYS B N 1
ATOM 2420 C CA . CYS B 1 116 ? 24.253 37.876 48.864 1.00 59.63 116 CYS B CA 1
ATOM 2421 C C . CYS B 1 116 ? 23.686 37.730 47.467 1.00 55.58 116 CYS B C 1
ATOM 2422 O O . CYS B 1 116 ? 23.283 36.656 47.058 1.00 61.08 116 CYS B O 1
ATOM 2425 N N . GLU B 1 117 ? 23.664 38.843 46.748 1.00 59.79 117 GLU B N 1
ATOM 2426 C CA . GLU B 1 117 ? 23.103 38.908 45.399 1.00 60.84 117 GLU B CA 1
ATOM 2427 C C . GLU B 1 117 ? 24.219 39.288 44.447 1.00 63.39 117 GLU B C 1
ATOM 2428 O O . GLU B 1 117 ? 24.982 40.225 44.704 1.00 69.35 117 GLU B O 1
ATOM 2434 N N . PHE B 1 118 ? 24.309 38.555 43.346 1.00 64.78 118 PHE B N 1
ATOM 2435 C CA . PHE B 1 118 ? 25.409 38.716 42.395 1.00 66.32 118 PHE B CA 1
ATOM 2436 C C . PHE B 1 118 ? 25.108 39.773 41.336 1.00 66.15 118 PHE B C 1
ATOM 2437 O O . PHE B 1 118 ? 24.765 39.467 40.198 1.00 68.39 118 PHE B O 1
ATOM 2445 N N . THR B 1 119 ? 25.191 41.024 41.784 1.00 73.37 119 THR B N 1
ATOM 2446 C CA . THR B 1 119 ? 25.191 42.227 40.938 1.00 82.34 119 THR B CA 1
ATOM 2447 C C . THR B 1 119 ? 26.561 42.396 40.254 1.00 79.84 119 THR B C 1
ATOM 2448 O O . THR B 1 119 ? 27.442 41.542 40.376 1.00 60.68 119 THR B O 1
ATOM 2452 N N . GLU B 1 120 ? 26.710 43.474 39.488 1.00 90.46 120 GLU B N 1
ATOM 2453 C CA . GLU B 1 120 ? 28.006 43.892 38.929 1.00 93.83 120 GLU B CA 1
ATOM 2454 C C . GLU B 1 120 ? 29.101 44.045 39.986 1.00 88.58 120 GLU B C 1
ATOM 2455 O O . GLU B 1 120 ? 30.226 43.608 39.767 1.00 92.25 120 GLU B O 1
ATOM 2461 N N . GLU B 1 121 ? 28.779 44.642 41.134 1.00 83.98 121 GLU B N 1
ATOM 2462 C CA . GLU B 1 121 ? 29.811 44.906 42.158 1.00 82.24 121 GLU B CA 1
ATOM 2463 C C . GLU B 1 121 ? 30.450 43.625 42.732 1.00 78.32 121 GLU B C 1
ATOM 2464 O O . GLU B 1 121 ? 31.538 43.685 43.301 1.00 87.84 121 GLU B O 1
ATOM 2470 N N . LEU B 1 122 ? 29.765 42.490 42.586 1.00 70.58 122 LEU B N 1
ATOM 2471 C CA . LEU B 1 122 ? 30.321 41.168 42.940 1.00 70.74 122 LEU B CA 1
ATOM 2472 C C . LEU B 1 122 ? 30.649 40.288 41.720 1.00 70.06 122 LEU B C 1
ATOM 2473 O O . LEU B 1 122 ? 30.666 39.062 41.823 1.00 75.19 122 LEU B O 1
ATOM 2478 N N . ARG B 1 123 ? 30.926 40.916 40.581 1.00 73.00 123 ARG B N 1
ATOM 2479 C CA . ARG B 1 123 ? 31.265 40.199 39.338 1.00 76.72 123 ARG B CA 1
ATOM 2480 C C . ARG B 1 123 ? 32.451 39.260 39.539 1.00 69.91 123 ARG B C 1
ATOM 2481 O O . ARG B 1 123 ? 32.381 38.085 39.181 1.00 69.66 123 ARG B O 1
ATOM 2489 N N . GLU B 1 124 ? 33.517 39.799 40.128 1.00 68.42 124 GLU B N 1
ATOM 2490 C CA . GLU B 1 124 ? 34.761 39.054 40.394 1.00 67.26 124 GLU B CA 1
ATOM 2491 C C . GLU B 1 124 ? 34.531 37.799 41.233 1.00 68.02 124 GLU B C 1
ATOM 2492 O O . GLU B 1 124 ? 35.109 36.738 40.959 1.00 69.40 124 GLU B O 1
ATOM 2498 N N . ALA B 1 125 ? 33.692 37.936 42.254 1.00 67.31 125 ALA B N 1
ATOM 2499 C CA . ALA B 1 125 ? 33.367 36.827 43.151 1.00 64.14 125 ALA B CA 1
ATOM 2500 C C . ALA B 1 125 ? 32.619 35.704 42.448 1.00 60.88 125 ALA B C 1
ATOM 2501 O O . ALA B 1 125 ? 32.909 34.527 42.665 1.00 64.28 125 ALA B O 1
ATOM 2503 N N . GLN B 1 126 ? 31.647 36.081 41.622 1.00 58.20 126 GLN B N 1
ATOM 2504 C CA . GLN B 1 126 ? 30.884 35.122 40.823 1.00 59.06 126 GLN B CA 1
ATOM 2505 C C . GLN B 1 126 ? 31.769 34.376 39.824 1.00 58.42 126 GLN B C 1
ATOM 2506 O O . GLN B 1 126 ? 31.661 33.155 39.685 1.00 63.68 126 GLN B O 1
ATOM 2512 N N . GLU B 1 127 ? 32.628 35.117 39.133 1.00 55.38 127 GLU B N 1
ATOM 2513 C CA . GLU B 1 127 ? 33.550 34.529 38.154 1.00 61.36 127 GLU B CA 1
ATOM 2514 C C . GLU B 1 127 ? 34.412 33.442 38.788 1.00 62.81 127 GLU B C 1
ATOM 2515 O O . GLU B 1 127 ? 34.491 32.328 38.254 1.00 63.86 127 GLU B O 1
ATOM 2521 N N . ARG B 1 128 ? 35.022 33.762 39.928 1.00 56.19 128 ARG B N 1
ATOM 2522 C CA . ARG B 1 128 ? 35.892 32.801 40.630 1.00 63.09 128 ARG B CA 1
ATOM 2523 C C . ARG B 1 128 ? 35.083 31.660 41.272 1.00 61.70 128 ARG B C 1
ATOM 2524 O O . ARG B 1 128 ? 35.570 30.529 41.365 1.00 63.35 128 ARG B O 1
ATOM 2532 N N . ASN B 1 129 ? 33.851 31.947 41.691 1.00 56.58 129 ASN B N 1
ATOM 2533 C CA . ASN B 1 129 ? 32.956 30.893 42.176 1.00 58.31 129 ASN B CA 1
ATOM 2534 C C . ASN B 1 129 ? 32.669 29.874 41.077 1.00 54.30 129 ASN B C 1
ATOM 2535 O O . ASN B 1 129 ? 32.813 28.665 41.276 1.00 58.52 129 ASN B O 1
ATOM 2540 N N . ASN B 1 130 ? 32.260 30.382 39.918 1.00 51.46 130 ASN B N 1
ATOM 2541 C CA . ASN B 1 130 ? 32.042 29.554 38.725 1.00 46.17 130 ASN B CA 1
ATOM 2542 C C . ASN B 1 130 ? 33.256 28.723 38.376 1.00 43.64 130 ASN B C 1
ATOM 2543 O O . ASN B 1 130 ? 33.131 27.544 38.066 1.00 47.43 130 ASN B O 1
ATOM 2548 N N . ALA B 1 131 ? 34.428 29.349 38.435 1.00 48.20 131 ALA B N 1
ATOM 2549 C CA . ALA B 1 131 ? 35.687 28.670 38.115 1.00 50.16 131 ALA B CA 1
ATOM 2550 C C . ALA B 1 131 ? 35.955 27.490 39.058 1.00 50.29 131 ALA B C 1
ATOM 2551 O O . ALA B 1 131 ? 36.367 26.420 38.611 1.00 51.21 131 ALA B O 1
ATOM 2553 N N . PHE B 1 132 ? 35.706 27.703 40.346 1.00 48.76 132 PHE B N 1
ATOM 2554 C CA . PHE B 1 132 ? 35.892 26.660 41.373 1.00 50.75 132 PHE B CA 1
ATOM 2555 C C . PHE B 1 132 ? 34.949 25.468 41.157 1.00 44.99 132 PHE B C 1
ATOM 2556 O O . PHE B 1 132 ? 35.372 24.316 41.229 1.00 51.70 132 PHE B O 1
ATOM 2564 N N . VAL B 1 133 ? 33.686 25.759 40.883 1.00 40.75 133 VAL B N 1
ATOM 2565 C CA . VAL B 1 133 ? 32.708 24.716 40.566 1.00 43.78 133 VAL B CA 1
ATOM 2566 C C . VAL B 1 133 ? 33.078 24.002 39.266 1.00 44.59 133 VAL B C 1
ATOM 2567 O O . VAL B 1 133 ? 33.071 22.772 39.185 1.00 48.56 133 VAL B O 1
ATOM 2571 N N . GLN B 1 134 ? 33.388 24.793 38.249 1.00 45.75 134 GLN B N 1
ATOM 2572 C CA . GLN B 1 134 ? 33.801 24.266 36.941 1.00 48.13 134 GLN B CA 1
ATOM 2573 C C . GLN B 1 134 ? 34.944 23.267 37.077 1.00 48.09 134 GLN B C 1
ATOM 2574 O O . GLN B 1 134 ? 35.000 22.262 36.369 1.00 54.19 134 GLN B O 1
ATOM 2588 N N . PHE B 1 136 ? 35.869 21.505 39.973 1.00 47.68 136 PHE B N 1
ATOM 2589 C CA . PHE B 1 136 ? 35.382 20.295 40.651 1.00 45.83 136 PHE B CA 1
ATOM 2590 C C . PHE B 1 136 ? 34.660 19.362 39.665 1.00 48.48 136 PHE B C 1
ATOM 2591 O O . PHE B 1 136 ? 34.880 18.148 39.661 1.00 51.10 136 PHE B O 1
ATOM 2599 N N . ILE B 1 137 ? 33.804 19.951 38.838 1.00 47.18 137 ILE B N 1
ATOM 2600 C CA . ILE B 1 137 ? 33.066 19.208 37.821 1.00 47.23 137 ILE B CA 1
ATOM 2601 C C . ILE B 1 137 ? 34.010 18.544 36.809 1.00 49.45 137 ILE B C 1
ATOM 2602 O O . ILE B 1 137 ? 33.812 17.384 36.436 1.00 52.64 137 ILE B O 1
ATOM 2607 N N . GLU B 1 138 ? 35.019 19.287 36.367 1.00 49.27 138 GLU B N 1
ATOM 2608 C CA . GLU B 1 138 ? 35.999 18.769 35.411 1.00 53.31 138 GLU B CA 1
ATOM 2609 C C . GLU B 1 138 ? 36.816 17.609 35.983 1.00 54.01 138 GLU B C 1
ATOM 2610 O O . GLU B 1 138 ? 37.140 16.655 35.272 1.00 53.78 138 GLU B O 1
ATOM 2616 N N . LEU B 1 139 ? 37.146 17.704 37.265 1.00 51.51 139 LEU B N 1
ATOM 2617 C CA . LEU B 1 139 ? 37.856 16.631 37.978 1.00 53.34 139 LEU B CA 1
ATOM 2618 C C . LEU B 1 139 ? 37.034 15.353 38.043 1.00 51.90 139 LEU B C 1
ATOM 2619 O O . LEU B 1 139 ? 37.537 14.274 37.734 1.00 55.52 139 LEU B O 1
ATOM 2624 N N . CYS B 1 140 ? 35.776 15.486 38.446 1.00 49.44 140 CYS B N 1
ATOM 2625 C CA . CYS B 1 140 ? 34.855 14.339 38.500 1.00 50.50 140 CYS B CA 1
ATOM 2626 C C . CYS B 1 140 ? 34.660 13.718 37.127 1.00 51.19 140 CYS B C 1
ATOM 2627 O O . CYS B 1 140 ? 34.722 12.501 36.973 1.00 51.21 140 CYS B O 1
ATOM 2630 N N . GLU B 1 141 ? 34.448 14.576 36.135 1.00 50.45 141 GLU B N 1
ATOM 2631 C CA . GLU B 1 141 ? 34.299 14.146 34.745 1.00 51.90 141 GLU B CA 1
ATOM 2632 C C . GLU B 1 141 ? 35.488 13.273 34.349 1.00 51.87 141 GLU B C 1
ATOM 2633 O O . GLU B 1 141 ? 35.317 12.152 33.868 1.00 55.29 141 GLU B O 1
ATOM 2639 N N . GLN B 1 142 ? 36.688 13.789 34.593 1.00 51.72 142 GLN B N 1
ATOM 2640 C CA . GLN B 1 142 ? 37.936 13.064 34.318 1.00 57.56 142 GLN B CA 1
ATOM 2641 C C . GLN B 1 142 ? 38.021 11.736 35.072 1.00 59.21 142 GLN B C 1
ATOM 2642 O O . GLN B 1 142 ? 38.426 10.724 34.501 1.00 65.02 142 GLN B O 1
ATOM 2648 N N . LEU B 1 143 ? 37.628 11.753 36.342 1.00 55.56 143 LEU B N 1
ATOM 2649 C CA . LEU B 1 143 ? 37.576 10.539 37.171 1.00 56.26 143 LEU B CA 1
ATOM 2650 C C . LEU B 1 143 ? 36.638 9.482 36.582 1.00 57.10 143 LEU B C 1
ATOM 2651 O O . LEU B 1 143 ? 37.046 8.339 36.367 1.00 65.94 143 LEU B O 1
ATOM 2656 N N . PHE B 1 144 ? 35.400 9.874 36.303 1.00 53.21 144 PHE B N 1
ATOM 2657 C CA . PHE B 1 144 ? 34.432 8.975 35.650 1.00 56.91 144 PHE B CA 1
ATOM 2658 C C . PHE B 1 144 ? 34.873 8.524 34.247 1.00 58.00 144 PHE B C 1
ATOM 2659 O O . PHE B 1 144 ? 34.490 7.445 33.792 1.00 57.14 144 PHE B O 1
ATOM 2667 N N . ALA B 1 145 ? 35.672 9.353 33.579 1.00 57.99 145 ALA B N 1
ATOM 2668 C CA . ALA B 1 145 ? 36.159 9.078 32.214 1.00 59.27 145 ALA B CA 1
ATOM 2669 C C . ALA B 1 145 ? 37.301 8.055 32.121 1.00 64.60 145 ALA B C 1
ATOM 2670 O O . ALA B 1 145 ? 37.600 7.577 31.026 1.00 65.36 145 ALA B O 1
ATOM 2672 N N . ARG B 1 146 ? 37.949 7.743 33.245 1.00 66.76 146 ARG B N 1
ATOM 2673 C CA . ARG B 1 146 ? 39.018 6.728 33.271 1.00 69.75 146 ARG B CA 1
ATOM 2674 C C . ARG B 1 146 ? 38.441 5.362 32.948 1.00 67.97 146 ARG B C 1
ATOM 2675 O O . ARG B 1 146 ? 37.318 5.056 33.346 1.00 66.68 146 ARG B O 1
ATOM 2683 N N . ASP B 1 147 ? 39.217 4.550 32.234 1.00 73.50 147 ASP B N 1
ATOM 2684 C CA . ASP B 1 147 ? 38.783 3.203 31.805 1.00 80.42 147 ASP B CA 1
ATOM 2685 C C . ASP B 1 147 ? 38.309 2.351 32.982 1.00 79.02 147 ASP B C 1
ATOM 2686 O O . ASP B 1 147 ? 37.273 1.687 32.905 1.00 78.70 147 ASP B O 1
ATOM 2691 N N . GLU B 1 148 ? 39.080 2.405 34.067 1.00 75.47 148 GLU B N 1
ATOM 2692 C CA . GLU B 1 148 ? 38.789 1.678 35.323 1.00 76.80 148 GLU B CA 1
ATOM 2693 C C . GLU B 1 148 ? 37.397 2.009 35.878 1.00 73.78 148 GLU B C 1
ATOM 2694 O O . GLU B 1 148 ? 36.687 1.130 36.365 1.00 81.02 148 GLU B O 1
ATOM 2700 N N . CYS B 1 149 ? 37.032 3.288 35.793 1.00 70.41 149 CYS B N 1
ATOM 2701 C CA . CYS B 1 149 ? 35.768 3.813 36.329 1.00 66.11 149 CYS B CA 1
ATOM 2702 C C . CYS B 1 149 ? 34.636 3.765 35.310 1.00 63.53 149 CYS B C 1
ATOM 2703 O O . CYS B 1 149 ? 33.559 3.253 35.600 1.00 60.30 149 CYS B O 1
ATOM 2706 N N . ARG B 1 150 ? 34.896 4.303 34.117 1.00 59.77 150 ARG B N 1
ATOM 2707 C CA . ARG B 1 150 ? 33.913 4.373 33.012 1.00 57.25 150 ARG B CA 1
ATOM 2708 C C . ARG B 1 150 ? 33.200 3.046 32.743 1.00 65.76 150 ARG B C 1
ATOM 2709 O O . ARG B 1 150 ? 31.984 3.014 32.545 1.00 65.66 150 ARG B O 1
ATOM 2717 N N . VAL B 1 151 ? 33.971 1.961 32.752 1.00 69.46 151 VAL B N 1
ATOM 2718 C CA . VAL B 1 151 ? 33.444 0.593 32.586 1.00 72.70 151 VAL B CA 1
ATOM 2719 C C . VAL B 1 151 ? 32.352 0.239 33.617 1.00 71.28 151 VAL B C 1
ATOM 2720 O O . VAL B 1 151 ? 31.477 -0.593 33.351 1.00 72.20 151 VAL B O 1
ATOM 2724 N N . ARG B 1 152 ? 32.416 0.880 34.782 1.00 69.91 152 ARG B N 1
ATOM 2725 C CA . ARG B 1 152 ? 31.484 0.643 35.886 1.00 70.86 152 ARG B CA 1
ATOM 2726 C C . ARG B 1 152 ? 30.209 1.494 35.855 1.00 67.17 152 ARG B C 1
ATOM 2727 O O . ARG B 1 152 ? 29.306 1.262 36.657 1.00 72.97 152 ARG B O 1
ATOM 2735 N N . LEU B 1 153 ? 30.134 2.477 34.958 1.00 60.61 153 LEU B N 1
ATOM 2736 C CA . LEU B 1 153 ? 28.915 3.275 34.799 1.00 62.28 153 LEU B CA 1
ATOM 2737 C C . LEU B 1 153 ? 27.834 2.459 34.105 1.00 66.02 153 LEU B C 1
ATOM 2738 O O . LEU B 1 153 ? 28.146 1.559 33.326 1.00 69.39 153 LEU B O 1
ATOM 2743 N N . HIS B 1 154 ? 26.568 2.768 34.389 1.00 66.54 154 HIS B N 1
ATOM 2744 C CA . HIS B 1 154 ? 25.453 2.102 33.698 1.00 75.25 154 HIS B CA 1
ATOM 2745 C C . HIS B 1 154 ? 25.413 2.526 32.229 1.00 78.86 154 HIS B C 1
ATOM 2746 O O . HIS B 1 154 ? 25.937 3.591 31.884 1.00 87.60 154 HIS B O 1
ATOM 2753 N N . PRO B 1 155 ? 24.804 1.692 31.358 1.00 88.02 155 PRO B N 1
ATOM 2754 C CA . PRO B 1 155 ? 24.617 2.023 29.945 1.00 86.71 155 PRO B CA 1
ATOM 2755 C C . PRO B 1 155 ? 23.983 3.402 29.766 1.00 75.98 155 PRO B C 1
ATOM 2756 O O . PRO B 1 155 ? 22.944 3.672 30.358 1.00 75.56 155 PRO B O 1
ATOM 2760 N N . GLY B 1 156 ? 24.624 4.273 28.996 1.00 72.18 156 GLY B N 1
ATOM 2761 C CA . GLY B 1 156 ? 24.081 5.613 28.721 1.00 73.75 156 GLY B CA 1
ATOM 2762 C C . GLY B 1 156 ? 24.366 6.684 29.766 1.00 72.65 156 GLY B C 1
ATOM 2763 O O . GLY B 1 156 ? 23.955 7.834 29.597 1.00 75.58 156 GLY B O 1
ATOM 2772 N N . THR B 1 158 ? 27.157 8.898 30.819 1.00 52.56 158 THR B N 1
ATOM 2773 C CA . THR B 1 158 ? 28.449 9.438 30.410 1.00 40.89 158 THR B CA 1
ATOM 2774 C C . THR B 1 158 ? 29.119 10.166 31.579 1.00 49.77 158 THR B C 1
ATOM 2775 O O . THR B 1 158 ? 28.434 10.611 32.511 1.00 48.47 158 THR B O 1
ATOM 2779 N N . PRO B 1 159 ? 30.459 10.304 31.536 1.00 44.92 159 PRO B N 1
ATOM 2780 C CA . PRO B 1 159 ? 31.148 11.099 32.557 1.00 45.70 159 PRO B CA 1
ATOM 2781 C C . PRO B 1 159 ? 30.652 12.541 32.686 1.00 44.77 159 PRO B C 1
ATOM 2782 O O . PRO B 1 159 ? 30.610 13.077 33.796 1.00 46.15 159 PRO B O 1
ATOM 2786 N N . ARG B 1 160 ? 30.298 13.152 31.560 1.00 41.53 160 ARG B N 1
ATOM 2787 C CA . ARG B 1 160 ? 29.809 14.528 31.543 1.00 43.43 160 ARG B CA 1
ATOM 2788 C C . ARG B 1 160 ? 28.572 14.667 32.427 1.00 44.45 160 ARG B C 1
ATOM 2789 O O . ARG B 1 160 ? 28.528 15.514 33.324 1.00 49.45 160 ARG B O 1
ATOM 2797 N N . ILE B 1 161 ? 27.591 13.808 32.175 1.00 43.88 161 ILE B N 1
ATOM 2798 C CA . ILE B 1 161 ? 26.314 13.810 32.907 1.00 46.21 161 ILE B CA 1
ATOM 2799 C C . ILE B 1 161 ? 26.483 13.396 34.365 1.00 44.95 161 ILE B C 1
ATOM 2800 O O . ILE B 1 161 ? 25.871 13.986 35.261 1.00 47.32 161 ILE B O 1
ATOM 2805 N N . ALA B 1 162 ? 27.304 12.377 34.590 1.00 44.53 162 ALA B N 1
ATOM 2806 C CA . ALA B 1 162 ? 27.554 11.857 35.935 1.00 43.99 162 ALA B CA 1
ATOM 2807 C C . ALA B 1 162 ? 28.099 12.938 36.867 1.00 42.68 162 ALA B C 1
ATOM 2808 O O . ALA B 1 162 ? 27.596 13.121 37.976 1.00 44.11 162 ALA B O 1
ATOM 2810 N N . SER B 1 163 ? 29.126 13.651 36.414 1.00 42.63 163 SER B N 1
ATOM 2811 C CA . SER B 1 163 ? 29.754 14.697 37.241 1.00 43.08 163 SER B CA 1
ATOM 2812 C C . SER B 1 163 ? 28.775 15.824 37.559 1.00 43.73 163 SER B C 1
ATOM 2813 O O . SER B 1 163 ? 28.807 16.390 38.656 1.00 49.02 163 SER B O 1
ATOM 2816 N N . ARG B 1 164 ? 27.906 16.126 36.601 1.00 40.85 164 ARG B N 1
ATOM 2817 C CA . ARG B 1 164 ? 26.930 17.213 36.749 1.00 40.93 164 ARG B CA 1
ATOM 2818 C C . ARG B 1 164 ? 25.756 16.817 37.623 1.00 38.74 164 ARG B C 1
ATOM 2819 O O . ARG B 1 164 ? 25.308 17.611 38.446 1.00 40.03 164 ARG B O 1
ATOM 2827 N N . ALA B 1 165 ? 25.275 15.591 37.451 1.00 37.70 165 ALA B N 1
ATOM 2828 C CA . ALA B 1 165 ? 24.237 15.040 38.329 1.00 40.49 165 ALA B CA 1
ATOM 2829 C C . ALA B 1 165 ? 24.722 15.026 39.773 1.00 42.64 165 ALA B C 1
ATOM 2830 O O . ALA B 1 165 ? 24.017 15.496 40.676 1.00 45.13 165 ALA B O 1
ATOM 2832 N N . LEU B 1 166 ? 25.939 14.524 39.977 1.00 41.74 166 LEU B N 1
ATOM 2833 C CA . LEU B 1 166 ? 26.525 14.440 41.324 1.00 41.90 166 LEU B CA 1
ATOM 2834 C C . LEU B 1 166 ? 26.670 15.810 41.965 1.00 40.86 166 LEU B C 1
ATOM 2835 O O . LEU B 1 166 ? 26.236 16.015 43.091 1.00 42.25 166 LEU B O 1
ATOM 2840 N N . HIS B 1 167 ? 27.281 16.740 41.242 1.00 40.13 167 HIS B N 1
ATOM 2841 C CA . HIS B 1 167 ? 27.515 18.075 41.783 1.00 38.86 167 HIS B CA 1
ATOM 2842 C C . HIS B 1 167 ? 26.220 18.783 42.149 1.00 38.31 167 HIS B C 1
ATOM 2843 O O . HIS B 1 167 ? 26.136 19.446 43.187 1.00 41.58 167 HIS B O 1
ATOM 2850 N N . ALA B 1 168 ? 25.229 18.655 41.277 1.00 37.22 168 ALA B N 1
ATOM 2851 C CA . ALA B 1 168 ? 23.913 19.240 41.512 1.00 39.09 168 ALA B CA 1
ATOM 2852 C C . ALA B 1 168 ? 23.323 18.712 42.818 1.00 39.49 168 ALA B C 1
ATOM 2853 O O . ALA B 1 168 ? 22.790 19.488 43.616 1.00 47.83 168 ALA B O 1
ATOM 2855 N N . LEU B 1 169 ? 23.453 17.411 43.051 1.00 34.00 169 LEU B N 1
ATOM 2856 C CA . LEU B 1 169 ? 22.963 16.816 44.299 1.00 33.90 169 LEU B CA 1
ATOM 2857 C C . LEU B 1 169 ? 23.643 17.415 45.528 1.00 34.08 169 LEU B C 1
ATOM 2858 O O . LEU B 1 169 ? 22.968 17.809 46.477 1.00 33.79 169 LEU B O 1
ATOM 2863 N N . ILE B 1 170 ? 24.971 17.482 45.497 1.00 33.35 170 ILE B N 1
ATOM 2864 C CA . ILE B 1 170 ? 25.742 18.057 46.611 1.00 36.26 170 ILE B CA 1
ATOM 2865 C C . ILE B 1 170 ? 25.325 19.502 46.856 1.00 37.75 170 ILE B C 1
ATOM 2866 O O . ILE B 1 170 ? 25.059 19.892 47.996 1.00 39.60 170 ILE B O 1
ATOM 2871 N N . LEU B 1 171 ? 25.284 20.281 45.783 1.00 35.96 171 LEU B N 1
ATOM 2872 C CA . LEU B 1 171 ? 24.916 21.688 45.854 1.00 36.79 171 LEU B CA 1
ATOM 2873 C C . LEU B 1 171 ? 23.519 21.870 46.424 1.00 40.00 171 LEU B C 1
ATOM 2874 O O . LEU B 1 171 ? 23.296 22.736 47.272 1.00 43.32 171 LEU B O 1
ATOM 2879 N N . GLY B 1 172 ? 22.593 21.039 45.956 1.00 39.23 172 GLY B N 1
ATOM 2880 C CA . GLY B 1 172 ? 21.209 21.056 46.426 1.00 38.38 172 GLY B CA 1
ATOM 2881 C C . GLY B 1 172 ? 21.057 20.731 47.901 1.00 39.02 172 GLY B C 1
ATOM 2882 O O . GLY B 1 172 ? 20.303 21.401 48.612 1.00 43.25 172 GLY B O 1
ATOM 2883 N N . LEU B 1 173 ? 21.781 19.715 48.362 1.00 34.94 173 LEU B N 1
ATOM 2884 C CA . LEU B 1 173 ? 21.777 19.348 49.776 1.00 36.91 173 LEU B CA 1
ATOM 2885 C C . LEU B 1 173 ? 22.255 20.504 50.659 1.00 39.70 173 LEU B C 1
ATOM 2886 O O . LEU B 1 173 ? 21.637 20.810 51.685 1.00 43.75 173 LEU B O 1
ATOM 2891 N N . PHE B 1 174 ? 23.361 21.116 50.259 1.00 39.15 174 PHE B N 1
ATOM 2892 C CA . PHE B 1 174 ? 23.894 22.309 50.932 1.00 41.15 174 PHE B CA 1
ATOM 2893 C C . PHE B 1 174 ? 22.838 23.416 50.966 1.00 44.15 174 PHE B C 1
ATOM 2894 O O . PHE B 1 174 ? 22.556 23.986 52.021 1.00 46.04 174 PHE B O 1
ATOM 2902 N N . ASN B 1 175 ? 22.246 23.679 49.809 1.00 39.27 175 ASN B N 1
ATOM 2903 C CA . ASN B 1 175 ? 21.273 24.752 49.674 1.00 40.47 175 ASN B CA 1
ATOM 2904 C C . ASN B 1 175 ? 20.039 24.524 50.538 1.00 41.85 175 ASN B C 1
ATOM 2905 O O . ASN B 1 175 ? 19.623 25.401 51.291 1.00 42.31 175 ASN B O 1
ATOM 2910 N N . ASP B 1 176 ? 19.465 23.329 50.414 1.00 31.59 176 ASP B N 1
ATOM 2911 C CA . ASP B 1 176 ? 18.293 22.927 51.209 1.00 35.79 176 ASP B CA 1
ATOM 2912 C C . ASP B 1 176 ? 18.567 23.034 52.706 1.00 37.23 176 ASP B C 1
ATOM 2913 O O . ASP B 1 176 ? 17.793 23.653 53.436 1.00 44.10 176 ASP B O 1
ATOM 2918 N N . TRP B 1 177 ? 19.663 22.427 53.151 1.00 35.84 177 TRP B N 1
ATOM 2919 C CA . TRP B 1 177 ? 19.941 22.340 54.581 1.00 38.61 177 TRP B CA 1
ATOM 2920 C C . TRP B 1 177 ? 20.206 23.708 55.193 1.00 41.74 177 TRP B C 1
ATOM 2921 O O . TRP B 1 177 ? 19.719 24.005 56.280 1.00 48.66 177 TRP B O 1
ATOM 2932 N N . LEU B 1 178 ? 20.989 24.518 54.496 1.00 41.00 178 LEU B N 1
ATOM 2933 C CA . LEU B 1 178 ? 21.302 25.875 54.958 1.00 40.21 178 LEU B CA 1
ATOM 2934 C C . LEU B 1 178 ? 20.076 26.781 54.986 1.00 41.46 178 LEU B C 1
ATOM 2935 O O . LEU B 1 178 ? 19.956 27.637 55.857 1.00 42.18 178 LEU B O 1
ATOM 2940 N N . ARG B 1 179 ? 19.171 26.573 54.042 1.00 44.79 179 ARG B N 1
ATOM 2941 C CA . ARG B 1 179 ? 17.881 27.272 54.024 1.00 44.41 179 ARG B CA 1
ATOM 2942 C C . ARG B 1 179 ? 17.008 26.815 55.203 1.00 43.52 179 ARG B C 1
ATOM 2943 O O . ARG B 1 179 ? 16.389 27.625 55.870 1.00 52.86 179 ARG B O 1
ATOM 2951 N N . ASP B 1 180 ? 16.937 25.501 55.404 1.00 35.02 180 ASP B N 1
ATOM 2952 C CA . ASP B 1 180 ? 16.097 24.869 56.455 1.00 43.73 180 ASP B CA 1
ATOM 2953 C C . ASP B 1 180 ? 16.824 23.663 57.073 1.00 43.05 180 ASP B C 1
ATOM 2954 O O . ASP B 1 180 ? 16.751 22.554 56.540 1.00 50.39 180 ASP B O 1
ATOM 2959 N N . PRO B 1 181 ? 17.528 23.876 58.194 1.00 45.13 181 PRO B N 1
ATOM 2960 C CA . PRO B 1 181 ? 18.280 22.785 58.843 1.00 46.88 181 PRO B CA 1
ATOM 2961 C C . PRO B 1 181 ? 17.449 21.708 59.547 1.00 48.49 181 PRO B C 1
ATOM 2962 O O . PRO B 1 181 ? 18.013 20.719 60.008 1.00 59.74 181 PRO B O 1
ATOM 2966 N N . ARG B 1 182 ? 16.135 21.883 59.614 1.00 50.83 182 ARG B N 1
ATOM 2967 C CA . ARG B 1 182 ? 15.235 20.836 60.103 1.00 54.02 182 ARG B CA 1
ATOM 2968 C C . ARG B 1 182 ? 15.067 19.687 59.107 1.00 51.34 182 ARG B C 1
ATOM 2969 O O . ARG B 1 182 ? 14.606 18.608 59.489 1.00 51.36 182 ARG B O 1
ATOM 2977 N N . LEU B 1 183 ? 15.407 19.922 57.838 1.00 48.37 183 LEU B N 1
ATOM 2978 C CA . LEU B 1 183 ? 15.150 18.949 56.763 1.00 45.12 183 LEU B CA 1
ATOM 2979 C C . LEU B 1 183 ? 15.819 17.618 56.982 1.00 41.54 183 LEU B C 1
ATOM 2980 O O . LEU B 1 183 ? 15.197 16.564 56.781 1.00 50.74 183 LEU B O 1
ATOM 2985 N N . PHE B 1 184 ? 17.075 17.658 57.388 1.00 37.72 184 PHE B N 1
ATOM 2986 C CA . PHE B 1 184 ? 17.801 16.426 57.701 1.00 40.21 184 PHE B CA 1
ATOM 2987 C C . PHE B 1 184 ? 18.991 16.675 58.612 1.00 40.08 184 PHE B C 1
ATOM 2988 O O . PHE B 1 184 ? 19.337 17.816 58.898 1.00 36.73 184 PHE B O 1
ATOM 2996 N N . ASP B 1 185 ? 19.568 15.578 59.086 1.00 42.84 185 ASP B N 1
ATOM 2997 C CA . ASP B 1 185 ? 20.747 15.597 59.937 1.00 43.38 185 ASP B CA 1
ATOM 2998 C C . ASP B 1 185 ? 21.992 15.268 59.090 1.00 43.78 185 ASP B C 1
ATOM 2999 O O . ASP B 1 185 ? 22.174 14.117 58.683 1.00 48.27 185 ASP B O 1
ATOM 3004 N N . PRO B 1 186 ? 22.860 16.262 58.832 1.00 41.28 186 PRO B N 1
ATOM 3005 C CA . PRO B 1 186 ? 24.065 16.040 58.039 1.00 43.62 186 PRO B CA 1
ATOM 3006 C C . PRO B 1 186 ? 24.959 14.909 58.535 1.00 44.77 186 PRO B C 1
ATOM 3007 O O . PRO B 1 186 ? 25.601 14.246 57.735 1.00 54.21 186 PRO B O 1
ATOM 3011 N N . ASP B 1 187 ? 24.986 14.681 59.838 1.00 48.61 187 ASP B N 1
ATOM 3012 C CA . ASP B 1 187 ? 25.783 13.591 60.411 1.00 51.78 187 ASP B CA 1
ATOM 3013 C C . ASP B 1 187 ? 25.267 12.219 59.977 1.00 48.72 187 ASP B C 1
ATOM 3014 O O . ASP B 1 187 ? 25.941 11.504 59.228 1.00 53.95 187 ASP B O 1
ATOM 3019 N N . THR B 1 188 ? 24.057 11.884 60.411 1.00 45.58 188 THR B N 1
ATOM 3020 C CA . THR B 1 188 ? 23.509 10.526 60.266 1.00 45.93 188 THR B CA 1
ATOM 3021 C C . THR B 1 188 ? 22.718 10.247 58.981 1.00 45.73 188 THR B C 1
ATOM 3022 O O . THR B 1 188 ? 22.523 9.083 58.627 1.00 52.91 188 THR B O 1
ATOM 3026 N N . ASP B 1 189 ? 22.267 11.291 58.286 1.00 42.53 189 ASP B N 1
ATOM 3027 C CA . ASP B 1 189 ? 21.516 11.135 57.011 1.00 40.83 189 ASP B CA 1
ATOM 3028 C C . ASP B 1 189 ? 22.350 11.263 55.730 1.00 39.79 189 ASP B C 1
ATOM 3029 O O . ASP B 1 189 ? 21.919 10.805 54.678 1.00 43.08 189 ASP B O 1
ATOM 3034 N N . ALA B 1 190 ? 23.531 11.871 55.817 1.00 41.24 190 ALA B N 1
ATOM 3035 C CA . ALA B 1 190 ? 24.406 12.076 54.637 1.00 42.71 190 ALA B CA 1
ATOM 3036 C C . ALA B 1 190 ? 24.634 10.823 53.797 1.00 41.82 190 ALA B C 1
ATOM 3037 O O . ALA B 1 190 ? 24.463 10.853 52.584 1.00 44.42 190 ALA B O 1
ATOM 3039 N N . GLU B 1 191 ? 24.994 9.726 54.458 1.00 46.01 191 GLU B N 1
ATOM 3040 C CA . GLU B 1 191 ? 25.158 8.410 53.792 1.00 50.03 191 GLU B CA 1
ATOM 3041 C C . GLU B 1 191 ? 23.978 8.046 52.897 1.00 49.51 191 GLU B C 1
ATOM 3042 O O . GLU B 1 191 ? 24.151 7.661 51.744 1.00 55.39 191 GLU B O 1
ATOM 3048 N N . HIS B 1 192 ? 22.783 8.158 53.466 1.00 47.50 192 HIS B N 1
ATOM 3049 C CA . HIS B 1 192 ? 21.549 7.718 52.812 1.00 48.89 192 HIS B CA 1
ATOM 3050 C C . HIS B 1 192 ? 21.054 8.688 51.739 1.00 45.42 192 HIS B C 1
ATOM 3051 O O . HIS B 1 192 ? 20.389 8.284 50.787 1.00 46.95 192 HIS B O 1
ATOM 3058 N N . LEU B 1 193 ? 21.381 9.965 51.906 1.00 44.81 193 LEU B N 1
ATOM 3059 C CA . LEU B 1 193 ? 21.048 10.991 50.911 1.00 43.90 193 LEU B CA 1
ATOM 3060 C C . LEU B 1 193 ? 21.886 10.846 49.639 1.00 44.24 193 LEU B C 1
ATOM 3061 O O . LEU B 1 193 ? 21.393 11.094 48.532 1.00 41.94 193 LEU B O 1
ATOM 3066 N N . LEU B 1 194 ? 23.145 10.449 49.815 1.00 41.98 194 LEU B N 1
ATOM 3067 C CA . LEU B 1 194 ? 24.079 10.239 48.707 1.00 44.73 194 LEU B CA 1
ATOM 3068 C C . LEU B 1 194 ? 23.969 8.848 48.087 1.00 48.83 194 LEU B C 1
ATOM 3069 O O . LEU B 1 194 ? 24.214 8.681 46.886 1.00 53.23 194 LEU B O 1
ATOM 3074 N N . GLU B 1 195 ? 23.599 7.860 48.904 1.00 50.37 195 GLU B N 1
ATOM 3075 C CA . GLU B 1 195 ? 23.503 6.458 48.467 1.00 53.52 195 GLU B CA 1
ATOM 3076 C C . GLU B 1 195 ? 22.857 6.270 47.085 1.00 49.46 195 GLU B C 1
ATOM 3077 O O . GLU B 1 195 ? 23.498 5.708 46.189 1.00 50.76 195 GLU B O 1
ATOM 3083 N N . PRO B 1 196 ? 21.611 6.752 46.902 1.00 44.37 196 PRO B N 1
ATOM 3084 C CA . PRO B 1 196 ? 20.935 6.472 45.631 1.00 47.56 196 PRO B CA 1
ATOM 3085 C C . PRO B 1 196 ? 21.655 7.025 44.406 1.00 46.79 196 PRO B C 1
ATOM 3086 O O . PRO B 1 196 ? 21.687 6.363 43.370 1.00 49.52 196 PRO B O 1
ATOM 3098 N N . PHE B 1 198 ? 24.885 7.454 43.935 1.00 48.81 198 PHE B N 1
ATOM 3099 C CA . PHE B 1 198 ? 26.012 6.558 43.628 1.00 49.13 198 PHE B CA 1
ATOM 3100 C C . PHE B 1 198 ? 25.574 5.172 43.166 1.00 52.34 198 PHE B C 1
ATOM 3101 O O . PHE B 1 198 ? 26.189 4.591 42.269 1.00 56.13 198 PHE B O 1
ATOM 3109 N N . ARG B 1 199 ? 24.507 4.658 43.766 1.00 59.74 199 ARG B N 1
ATOM 3110 C CA . ARG B 1 199 ? 23.922 3.383 43.328 1.00 63.82 199 ARG B CA 1
ATOM 3111 C C . ARG B 1 199 ? 23.370 3.485 41.902 1.00 58.60 199 ARG B C 1
ATOM 3112 O O . ARG B 1 199 ? 23.444 2.532 41.137 1.00 56.34 199 ARG B O 1
ATOM 3117 N N . GLY B 1 200 ? 22.816 4.644 41.566 1.00 54.24 200 GLY B N 1
ATOM 3118 C CA . GLY B 1 200 ? 22.272 4.909 40.231 1.00 52.97 200 GLY B CA 1
ATOM 3119 C C . GLY B 1 200 ? 23.302 5.136 39.136 1.00 56.07 200 GLY B C 1
ATOM 3120 O O . GLY B 1 200 ? 23.035 4.888 37.964 1.00 61.07 200 GLY B O 1
ATOM 3121 N N . LEU B 1 201 ? 24.474 5.634 39.514 1.00 55.41 201 LEU B N 1
ATOM 3122 C CA . LEU B 1 201 ? 25.569 5.869 38.567 1.00 56.85 201 LEU B CA 1
ATOM 3123 C C . LEU B 1 201 ? 26.405 4.618 38.309 1.00 58.14 201 LEU B C 1
ATOM 3124 O O . LEU B 1 201 ? 26.797 4.363 37.171 1.00 64.32 201 LEU B O 1
ATOM 3129 N N . VAL B 1 202 ? 26.675 3.856 39.368 1.00 62.53 202 VAL B N 1
ATOM 3130 C CA . VAL B 1 202 ? 27.678 2.770 39.343 1.00 64.06 202 VAL B CA 1
ATOM 3131 C C . VAL B 1 202 ? 27.059 1.372 39.490 1.00 68.72 202 VAL B C 1
ATOM 3132 O O . VAL B 1 202 ? 26.198 1.145 40.342 1.00 73.73 202 VAL B O 1
ATOM 3136 N N . ARG B 1 203 ? 27.494 0.480 38.624 1.00 75.35 203 ARG B N 1
ATOM 3137 C CA . ARG B 1 203 ? 27.006 -0.881 38.521 1.00 82.14 203 ARG B CA 1
ATOM 3138 C C . ARG B 1 203 ? 26.914 -1.745 39.749 1.00 91.13 203 ARG B C 1
ATOM 3139 O O . ARG B 1 203 ? 25.884 -2.335 40.019 1.00 88.60 203 ARG B O 1
ATOM 3147 N N . ASP B 1 204 ? 28.003 -1.845 40.479 1.00 95.79 204 ASP B N 1
ATOM 3148 C CA . ASP B 1 204 ? 28.086 -2.757 41.626 1.00 96.91 204 ASP B CA 1
ATOM 3149 C C . ASP B 1 204 ? 27.619 -2.112 42.929 1.00 88.08 204 ASP B C 1
ATOM 3150 O O . ASP B 1 204 ? 26.703 -2.614 43.570 1.00 94.25 204 ASP B O 1
ATOM 3155 N N . TRP B 1 205 ? 28.246 -1.003 43.300 1.00 78.49 205 TRP B N 1
ATOM 3156 C CA . TRP B 1 205 ? 27.983 -0.298 44.567 1.00 67.09 205 TRP B CA 1
ATOM 3157 C C . TRP B 1 205 ? 27.347 -1.162 45.658 1.00 65.35 205 TRP B C 1
ATOM 3158 O O . TRP B 1 205 ? 27.890 -1.297 46.743 1.00 70.39 205 TRP B O 1
ATOM 3169 N N . LYS C 1 5 ? 25.955 117.021 -4.696 1.00 134.20 5 LYS C N 1
ATOM 3170 C CA . LYS C 1 5 ? 25.025 116.482 -3.650 1.00 141.16 5 LYS C CA 1
ATOM 3171 C C . LYS C 1 5 ? 24.403 115.137 -4.051 1.00 143.72 5 LYS C C 1
ATOM 3172 O O . LYS C 1 5 ? 24.841 114.089 -3.572 1.00 140.76 5 LYS C O 1
ATOM 3174 N N . GLU C 1 6 ? 23.422 115.171 -4.957 1.00 159.35 6 GLU C N 1
ATOM 3175 C CA . GLU C 1 6 ? 22.546 114.015 -5.219 1.00 163.19 6 GLU C CA 1
ATOM 3176 C C . GLU C 1 6 ? 22.992 113.090 -6.355 1.00 162.00 6 GLU C C 1
ATOM 3177 O O . GLU C 1 6 ? 22.967 111.876 -6.197 1.00 155.68 6 GLU C O 1
ATOM 3179 N N . ASP C 1 7 ? 23.372 113.668 -7.494 1.00 161.09 7 ASP C N 1
ATOM 3180 C CA . ASP C 1 7 ? 23.698 112.925 -8.735 1.00 154.40 7 ASP C CA 1
ATOM 3181 C C . ASP C 1 7 ? 24.352 111.542 -8.534 1.00 155.99 7 ASP C C 1
ATOM 3182 O O . ASP C 1 7 ? 23.847 110.523 -9.027 1.00 149.84 7 ASP C O 1
ATOM 3187 N N . SER C 1 8 ? 25.474 111.534 -7.816 1.00 162.32 8 SER C N 1
ATOM 3188 C CA . SER C 1 8 ? 26.265 110.313 -7.570 1.00 153.52 8 SER C CA 1
ATOM 3189 C C . SER C 1 8 ? 25.750 109.486 -6.397 1.00 155.02 8 SER C C 1
ATOM 3190 O O . SER C 1 8 ? 25.904 108.267 -6.404 1.00 168.69 8 SER C O 1
ATOM 3193 N N . GLU C 1 9 ? 25.156 110.138 -5.395 1.00 149.81 9 GLU C N 1
ATOM 3194 C CA . GLU C 1 9 ? 24.546 109.427 -4.258 1.00 149.24 9 GLU C CA 1
ATOM 3195 C C . GLU C 1 9 ? 23.412 108.482 -4.696 1.00 150.79 9 GLU C C 1
ATOM 3196 O O . GLU C 1 9 ? 23.171 107.455 -4.052 1.00 158.85 9 GLU C O 1
ATOM 3202 N N . LYS C 1 10 ? 22.730 108.839 -5.786 1.00 153.38 10 LYS C N 1
ATOM 3203 C CA . LYS C 1 10 ? 21.734 107.958 -6.424 1.00 161.87 10 LYS C CA 1
ATOM 3204 C C . LYS C 1 10 ? 22.395 106.739 -7.087 1.00 151.63 10 LYS C C 1
ATOM 3205 O O . LYS C 1 10 ? 21.856 105.632 -7.030 1.00 165.90 10 LYS C O 1
ATOM 3211 N N . THR C 1 11 ? 23.546 106.957 -7.726 1.00 139.65 11 THR C N 1
ATOM 3212 C CA . THR C 1 11 ? 24.352 105.870 -8.314 1.00 122.80 11 THR C CA 1
ATOM 3213 C C . THR C 1 11 ? 24.890 104.918 -7.235 1.00 121.57 11 THR C C 1
ATOM 3214 O O . THR C 1 11 ? 24.922 103.699 -7.431 1.00 120.53 11 THR C O 1
ATOM 3218 N N . ARG C 1 12 ? 25.323 105.489 -6.113 1.00 120.71 12 ARG C N 1
ATOM 3219 C CA . ARG C 1 12 ? 25.817 104.706 -4.971 1.00 126.33 12 ARG C CA 1
ATOM 3220 C C . ARG C 1 12 ? 24.751 103.760 -4.420 1.00 132.04 12 ARG C C 1
ATOM 3221 O O . ARG C 1 12 ? 25.011 102.573 -4.228 1.00 136.31 12 ARG C O 1
ATOM 3229 N N . THR C 1 13 ? 23.560 104.300 -4.175 1.00 127.01 13 THR C N 1
ATOM 3230 C CA . THR C 1 13 ? 22.422 103.510 -3.677 1.00 123.84 13 THR C CA 1
ATOM 3231 C C . THR C 1 13 ? 22.043 102.386 -4.642 1.00 123.57 13 THR C C 1
ATOM 3232 O O . THR C 1 13 ? 21.803 101.254 -4.219 1.00 136.72 13 THR C O 1
ATOM 3236 N N . ALA C 1 14 ? 21.987 102.714 -5.931 1.00 120.62 14 ALA C N 1
ATOM 3237 C CA . ALA C 1 14 ? 21.675 101.735 -6.985 1.00 109.92 14 ALA C CA 1
ATOM 3238 C C . ALA C 1 14 ? 22.629 100.542 -6.945 1.00 115.89 14 ALA C C 1
ATOM 3239 O O . ALA C 1 14 ? 22.200 99.388 -6.992 1.00 104.73 14 ALA C O 1
ATOM 3241 N N . ILE C 1 15 ? 23.921 100.845 -6.844 1.00 122.33 15 ILE C N 1
ATOM 3242 C CA . ILE C 1 15 ? 24.978 99.824 -6.733 1.00 118.95 15 ILE C CA 1
ATOM 3243 C C . ILE C 1 15 ? 24.794 98.941 -5.492 1.00 116.26 15 ILE C C 1
ATOM 3244 O O . ILE C 1 15 ? 24.900 97.715 -5.573 1.00 121.35 15 ILE C O 1
ATOM 3249 N N . LEU C 1 16 ? 24.536 99.574 -4.352 1.00 108.70 16 LEU C N 1
ATOM 3250 C CA . LEU C 1 16 ? 24.364 98.852 -3.083 1.00 103.68 16 LEU C CA 1
ATOM 3251 C C . LEU C 1 16 ? 23.124 97.959 -3.069 1.00 100.13 16 LEU C C 1
ATOM 3252 O O . LEU C 1 16 ? 23.169 96.848 -2.545 1.00 96.43 16 LEU C O 1
ATOM 3257 N N . LEU C 1 17 ? 22.032 98.442 -3.655 1.00 101.66 17 LEU C N 1
ATOM 3258 C CA . LEU C 1 17 ? 20.812 97.630 -3.822 1.00 109.21 17 LEU C CA 1
ATOM 3259 C C . LEU C 1 17 ? 21.050 96.395 -4.685 1.00 110.05 17 LEU C C 1
ATOM 3260 O O . LEU C 1 17 ? 20.610 95.293 -4.348 1.00 114.05 17 LEU C O 1
ATOM 3265 N N . ALA C 1 18 ? 21.737 96.600 -5.803 1.00 106.67 18 ALA C N 1
ATOM 3266 C CA . ALA C 1 18 ? 22.115 95.507 -6.708 1.00 103.97 18 ALA C CA 1
ATOM 3267 C C . ALA C 1 18 ? 22.963 94.455 -5.990 1.00 97.61 18 ALA C C 1
ATOM 3268 O O . ALA C 1 18 ? 22.677 93.262 -6.057 1.00 96.74 18 ALA C O 1
ATOM 3270 N N . ALA C 1 19 ? 23.994 94.923 -5.292 1.00 89.56 19 ALA C N 1
ATOM 3271 C CA . ALA C 1 19 ? 24.893 94.050 -4.522 1.00 93.50 19 ALA C CA 1
ATOM 3272 C C . ALA C 1 19 ? 24.155 93.295 -3.412 1.00 96.24 19 ALA C C 1
ATOM 3273 O O . ALA C 1 19 ? 24.405 92.107 -3.181 1.00 84.15 19 ALA C O 1
ATOM 3275 N N . GLU C 1 20 ? 23.255 94.002 -2.733 1.00 93.48 20 GLU C N 1
ATOM 3276 C CA . GLU C 1 20 ? 22.407 93.412 -1.694 1.00 85.69 20 GLU C CA 1
ATOM 3277 C C . GLU C 1 20 ? 21.633 92.212 -2.250 1.00 91.84 20 GLU C C 1
ATOM 3278 O O . GLU C 1 20 ? 21.669 91.127 -1.677 1.00 94.27 20 GLU C O 1
ATOM 3284 N N . GLU C 1 21 ? 20.952 92.414 -3.374 1.00 92.36 21 GLU C N 1
ATOM 3285 C CA . GLU C 1 21 ? 20.190 91.337 -4.025 1.00 101.74 21 GLU C CA 1
ATOM 3286 C C . GLU C 1 21 ? 21.092 90.177 -4.467 1.00 99.38 21 GLU C C 1
ATOM 3287 O O . GLU C 1 21 ? 20.760 89.007 -4.246 1.00 101.07 21 GLU C O 1
ATOM 3293 N N . LEU C 1 22 ? 22.224 90.510 -5.085 1.00 91.55 22 LEU C N 1
ATOM 3294 C CA . LEU C 1 22 ? 23.157 89.491 -5.598 1.00 97.87 22 LEU C CA 1
ATOM 3295 C C . LEU C 1 22 ? 23.815 88.681 -4.489 1.00 91.23 22 LEU C C 1
ATOM 3296 O O . LEU C 1 22 ? 23.816 87.453 -4.535 1.00 83.38 22 LEU C O 1
ATOM 3301 N N . PHE C 1 23 ? 24.377 89.375 -3.502 1.00 91.51 23 PHE C N 1
ATOM 3302 C CA . PHE C 1 23 ? 24.968 88.715 -2.321 1.00 87.64 23 PHE C CA 1
ATOM 3303 C C . PHE C 1 23 ? 23.973 87.760 -1.676 1.00 84.98 23 PHE C C 1
ATOM 3304 O O . PHE C 1 23 ? 24.309 86.631 -1.319 1.00 80.48 23 PHE C O 1
ATOM 3312 N N . LEU C 1 24 ? 22.745 88.239 -1.538 1.00 92.87 24 LEU C N 1
ATOM 3313 C CA . LEU C 1 24 ? 21.674 87.482 -0.893 1.00 101.01 24 LEU C CA 1
ATOM 3314 C C . LEU C 1 24 ? 21.328 86.193 -1.650 1.00 98.92 24 LEU C C 1
ATOM 3315 O O . LEU C 1 24 ? 21.091 85.153 -1.030 1.00 93.69 24 LEU C O 1
ATOM 3320 N N . GLU C 1 25 ? 21.338 86.268 -2.981 1.00 103.21 25 GLU C N 1
ATOM 3321 C CA . GLU C 1 25 ? 20.988 85.130 -3.852 1.00 108.70 25 GLU C CA 1
ATOM 3322 C C . GLU C 1 25 ? 22.171 84.202 -4.155 1.00 101.21 25 GLU C C 1
ATOM 3323 O O . GLU C 1 25 ? 22.033 82.981 -4.109 1.00 103.59 25 GLU C O 1
ATOM 3329 N N . LYS C 1 26 ? 23.323 84.788 -4.465 1.00 97.34 26 LYS C N 1
ATOM 3330 C CA . LYS C 1 26 ? 24.511 84.034 -4.915 1.00 103.54 26 LYS C CA 1
ATOM 3331 C C . LYS C 1 26 ? 25.566 83.777 -3.830 1.00 99.43 26 LYS C C 1
ATOM 3332 O O . LYS C 1 26 ? 26.364 82.844 -3.946 1.00 92.07 26 LYS C O 1
ATOM 3338 N N . GLY C 1 27 ? 25.574 84.608 -2.794 1.00 92.08 27 GLY C N 1
ATOM 3339 C CA . GLY C 1 27 ? 26.668 84.638 -1.818 1.00 87.43 27 GLY C CA 1
ATOM 3340 C C . GLY C 1 27 ? 27.701 85.668 -2.248 1.00 79.79 27 GLY C C 1
ATOM 3341 O O . GLY C 1 27 ? 27.760 86.044 -3.415 1.00 78.41 27 GLY C O 1
ATOM 3342 N N . VAL C 1 28 ? 28.513 86.122 -1.299 1.00 77.49 28 VAL C N 1
ATOM 3343 C CA . VAL C 1 28 ? 29.492 87.197 -1.548 1.00 79.02 28 VAL C CA 1
ATOM 3344 C C . VAL C 1 28 ? 30.674 86.731 -2.407 1.00 78.56 28 VAL C C 1
ATOM 3345 O O . VAL C 1 28 ? 31.096 87.445 -3.319 1.00 80.46 28 VAL C O 1
ATOM 3349 N N . SER C 1 29 ? 31.202 85.547 -2.097 1.00 85.15 29 SER C N 1
ATOM 3350 C CA . SER C 1 29 ? 32.331 84.943 -2.835 1.00 91.62 29 SER C CA 1
ATOM 3351 C C . SER C 1 29 ? 32.068 84.826 -4.336 1.00 93.13 29 SER C C 1
ATOM 3352 O O . SER C 1 29 ? 32.867 85.265 -5.158 1.00 102.30 29 SER C O 1
ATOM 3355 N N . HIS C 1 30 ? 30.916 84.252 -4.661 1.00 100.80 30 HIS C N 1
ATOM 3356 C CA . HIS C 1 30 ? 30.462 84.051 -6.045 1.00 106.62 30 HIS C CA 1
ATOM 3357 C C . HIS C 1 30 ? 29.837 85.300 -6.706 1.00 96.83 30 HIS C C 1
ATOM 3358 O O . HIS C 1 30 ? 29.281 85.206 -7.801 1.00 101.63 30 HIS C O 1
ATOM 3365 N N . THR C 1 31 ? 29.923 86.456 -6.047 1.00 100.58 31 THR C N 1
ATOM 3366 C CA . THR C 1 31 ? 29.474 87.731 -6.616 1.00 98.36 31 THR C CA 1
ATOM 3367 C C . THR C 1 31 ? 30.669 88.642 -6.851 1.00 90.67 31 THR C C 1
ATOM 3368 O O . THR C 1 31 ? 31.375 89.006 -5.912 1.00 96.61 31 THR C O 1
ATOM 3372 N N . SER C 1 32 ? 30.861 89.032 -8.105 1.00 89.55 32 SER C N 1
ATOM 3373 C CA . SER C 1 32 ? 31.951 89.927 -8.505 1.00 103.90 32 SER C CA 1
ATOM 3374 C C . SER C 1 32 ? 31.474 91.376 -8.625 1.00 101.34 32 SER C C 1
ATOM 3375 O O . SER C 1 32 ? 30.273 91.648 -8.687 1.00 89.88 32 SER C O 1
ATOM 3378 N N . LEU C 1 33 ? 32.433 92.293 -8.693 1.00 98.86 33 LEU C N 1
ATOM 3379 C CA . LEU C 1 33 ? 32.138 93.718 -8.900 1.00 101.75 33 LEU C CA 1
ATOM 3380 C C . LEU C 1 33 ? 31.603 93.990 -10.306 1.00 108.61 33 LEU C C 1
ATOM 3381 O O . LEU C 1 33 ? 30.767 94.877 -10.496 1.00 115.49 33 LEU C O 1
ATOM 3386 N N . GLU C 1 34 ? 32.085 93.214 -11.276 1.00 109.68 34 GLU C N 1
ATOM 3387 C CA . GLU C 1 34 ? 31.582 93.269 -12.651 1.00 115.44 34 GLU C CA 1
ATOM 3388 C C . GLU C 1 34 ? 30.087 92.921 -12.699 1.00 108.63 34 GLU C C 1
ATOM 3389 O O . GLU C 1 34 ? 29.289 93.639 -13.306 1.00 104.04 34 GLU C O 1
ATOM 3395 N N . GLN C 1 35 ? 29.727 91.818 -12.046 1.00 106.68 35 GLN C N 1
ATOM 3396 C CA . GLN C 1 35 ? 28.327 91.351 -11.965 1.00 109.60 35 GLN C CA 1
ATOM 3397 C C . GLN C 1 35 ? 27.405 92.356 -11.277 1.00 94.50 35 GLN C C 1
ATOM 3398 O O . GLN C 1 35 ? 26.254 92.530 -11.670 1.00 85.47 35 GLN C O 1
ATOM 3404 N N . ILE C 1 36 ? 27.926 93.005 -10.245 1.00 100.54 36 ILE C N 1
ATOM 3405 C CA . ILE C 1 36 ? 27.187 94.047 -9.518 1.00 102.92 36 ILE C CA 1
ATOM 3406 C C . ILE C 1 36 ? 26.917 95.246 -10.427 1.00 101.42 36 ILE C C 1
ATOM 3407 O O . ILE C 1 36 ? 25.794 95.747 -10.484 1.00 89.13 36 ILE C O 1
ATOM 3412 N N . ALA C 1 37 ? 27.964 95.699 -11.110 1.00 101.58 37 ALA C N 1
ATOM 3413 C CA . ALA C 1 37 ? 27.875 96.826 -12.050 1.00 100.24 37 ALA C CA 1
ATOM 3414 C C . ALA C 1 37 ? 26.806 96.584 -13.107 1.00 103.89 37 ALA C C 1
ATOM 3415 O O . ALA C 1 37 ? 25.957 97.443 -13.364 1.00 93.19 37 ALA C O 1
ATOM 3417 N N . ARG C 1 38 ? 26.853 95.393 -13.700 1.00 114.99 38 ARG C N 1
ATOM 3418 C CA . ARG C 1 38 ? 25.900 94.996 -14.740 1.00 121.39 38 ARG C CA 1
ATOM 3419 C C . ARG C 1 38 ? 24.465 94.979 -14.211 1.00 103.35 38 ARG C C 1
ATOM 3420 O O . ARG C 1 38 ? 23.567 95.546 -14.837 1.00 114.05 38 ARG C O 1
ATOM 3428 N N . ALA C 1 39 ? 24.274 94.370 -13.042 1.00 110.48 39 ALA C N 1
ATOM 3429 C CA . ALA C 1 39 ? 22.956 94.307 -12.381 1.00 106.32 39 ALA C CA 1
ATOM 3430 C C . ALA C 1 39 ? 22.424 95.673 -11.925 1.00 103.71 39 ALA C C 1
ATOM 3431 O O . ALA C 1 39 ? 21.215 95.864 -11.819 1.00 96.95 39 ALA C O 1
ATOM 3433 N N . ALA C 1 40 ? 23.333 96.609 -11.661 1.00 100.68 40 ALA C N 1
ATOM 3434 C CA . ALA C 1 40 ? 22.977 97.985 -11.274 1.00 102.15 40 ALA C CA 1
ATOM 3435 C C . ALA C 1 40 ? 22.722 98.928 -12.462 1.00 109.20 40 ALA C C 1
ATOM 3436 O O . ALA C 1 40 ? 22.292 100.065 -12.264 1.00 102.18 40 ALA C O 1
ATOM 3438 N N . GLY C 1 41 ? 22.990 98.463 -13.682 1.00 117.96 41 GLY C N 1
ATOM 3439 C CA . GLY C 1 41 ? 22.845 99.291 -14.886 1.00 122.11 41 GLY C CA 1
ATOM 3440 C C . GLY C 1 41 ? 23.904 100.378 -14.932 1.00 127.49 41 GLY 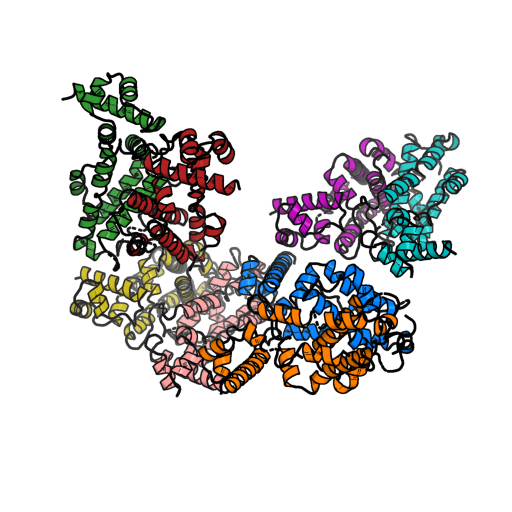C C 1
ATOM 3441 O O . GLY C 1 41 ? 23.608 101.552 -15.165 1.00 136.05 41 GLY C O 1
ATOM 3442 N N . VAL C 1 42 ? 25.149 99.960 -14.726 1.00 126.36 42 VAL C N 1
ATOM 3443 C CA . VAL C 1 42 ? 26.268 100.873 -14.468 1.00 121.11 42 VAL C CA 1
ATOM 3444 C C . VAL C 1 42 ? 27.575 100.253 -14.978 1.00 113.55 42 VAL C C 1
ATOM 3445 O O . VAL C 1 42 ? 27.665 99.039 -15.166 1.00 116.49 42 VAL C O 1
ATOM 3449 N N . THR C 1 43 ? 28.573 101.100 -15.214 1.00 117.25 43 THR C N 1
ATOM 3450 C CA . THR C 1 43 ? 29.888 100.649 -15.689 1.00 119.75 43 THR C CA 1
ATOM 3451 C C . THR C 1 43 ? 30.715 100.073 -14.548 1.00 122.98 43 THR C C 1
ATOM 3452 O O . THR C 1 43 ? 30.620 100.537 -13.410 1.00 133.73 43 THR C O 1
ATOM 3456 N N . ARG C 1 44 ? 31.536 99.074 -14.866 1.00 122.27 44 ARG C N 1
ATOM 3457 C CA . ARG C 1 44 ? 32.469 98.482 -13.898 1.00 114.22 44 ARG C CA 1
ATOM 3458 C C . ARG C 1 44 ? 33.347 99.549 -13.235 1.00 118.23 44 ARG C C 1
ATOM 3459 O O . ARG C 1 44 ? 33.595 99.502 -12.027 1.00 119.75 44 ARG C O 1
ATOM 3467 N N . GLY C 1 45 ? 33.803 100.507 -14.035 1.00 118.55 45 GLY C N 1
ATOM 3468 C CA . GLY C 1 45 ? 34.611 101.625 -13.544 1.00 125.30 45 GLY C CA 1
ATOM 3469 C C . GLY C 1 45 ? 33.946 102.451 -12.452 1.00 122.58 45 GLY C C 1
ATOM 3470 O O . GLY C 1 45 ? 34.604 102.864 -11.498 1.00 121.86 45 GLY C O 1
ATOM 3471 N N . ALA C 1 46 ? 32.644 102.689 -12.598 1.00 114.98 46 ALA C N 1
ATOM 3472 C CA . ALA C 1 46 ? 31.860 103.449 -11.608 1.00 112.53 46 ALA C CA 1
ATOM 3473 C C . ALA C 1 46 ? 31.805 102.765 -10.235 1.00 104.91 46 ALA C C 1
ATOM 3474 O O . ALA C 1 46 ? 31.875 103.431 -9.201 1.00 96.21 46 ALA C O 1
ATOM 3476 N N . VAL C 1 47 ? 31.679 101.440 -10.237 1.00 105.04 47 VAL C N 1
ATOM 3477 C CA . VAL C 1 47 ? 31.672 100.653 -8.992 1.00 106.72 47 VAL C CA 1
ATOM 3478 C C . VAL C 1 47 ? 33.016 100.790 -8.280 1.00 106.77 47 VAL C C 1
ATOM 3479 O O . VAL C 1 47 ? 33.072 101.156 -7.101 1.00 102.79 47 VAL C O 1
ATOM 3483 N N . TYR C 1 48 ? 34.083 100.474 -9.013 1.00 110.02 48 TYR C N 1
ATOM 3484 C CA . TYR C 1 48 ? 35.465 100.652 -8.539 1.00 109.10 48 TYR C CA 1
ATOM 3485 C C . TYR C 1 48 ? 35.718 102.091 -8.063 1.00 113.43 48 TYR C C 1
ATOM 3486 O O . TYR C 1 48 ? 36.364 102.304 -7.035 1.00 106.45 48 TYR C O 1
ATOM 3495 N N . TRP C 1 49 ? 35.154 103.060 -8.781 1.00 122.24 49 TRP C N 1
ATOM 3496 C CA . TRP C 1 49 ? 35.276 104.482 -8.428 1.00 110.87 49 TRP C CA 1
ATOM 3497 C C . TRP C 1 49 ? 34.649 104.812 -7.062 1.00 81.90 49 TRP C C 1
ATOM 3498 O O . TRP C 1 49 ? 35.269 105.485 -6.238 1.00 74.79 49 TRP C O 1
ATOM 3509 N N . HIS C 1 50 ? 33.423 104.345 -6.845 1.00 100.43 50 HIS C N 1
ATOM 3510 C CA . HIS C 1 50 ? 32.672 104.653 -5.621 1.00 111.45 50 HIS C CA 1
ATOM 3511 C C . HIS C 1 50 ? 33.071 103.823 -4.413 1.00 120.06 50 HIS C C 1
ATOM 3512 O O . HIS C 1 50 ? 32.982 104.305 -3.286 1.00 129.02 50 HIS C O 1
ATOM 3519 N N . PHE C 1 51 ? 33.480 102.577 -4.648 1.00 120.27 51 PHE C N 1
ATOM 3520 C CA . PHE C 1 51 ? 33.705 101.611 -3.558 1.00 116.47 51 PHE C CA 1
ATOM 3521 C C . PHE C 1 51 ? 35.084 100.944 -3.490 1.00 109.99 51 PHE C C 1
ATOM 3522 O O . PHE C 1 51 ? 35.337 100.193 -2.556 1.00 100.26 51 PHE C O 1
ATOM 3530 N N . GLN C 1 52 ? 35.960 101.210 -4.459 1.00 112.13 52 GLN C N 1
ATOM 3531 C CA . GLN C 1 52 ? 37.354 100.700 -4.487 1.00 113.61 52 GLN C CA 1
ATOM 3532 C C . GLN C 1 52 ? 37.499 99.179 -4.600 1.00 119.23 52 GLN C C 1
ATOM 3533 O O . GLN C 1 52 ? 38.055 98.681 -5.576 1.00 127.56 52 GLN C O 1
ATOM 3539 N N . ASN C 1 53 ? 37.021 98.453 -3.595 1.00 119.05 53 ASN C N 1
ATOM 3540 C CA . ASN C 1 53 ? 37.072 96.986 -3.588 1.00 119.10 53 ASN C CA 1
ATOM 3541 C C . ASN C 1 53 ? 35.827 96.372 -2.955 1.00 107.90 53 ASN C C 1
ATOM 3542 O O . ASN C 1 53 ? 35.009 97.080 -2.361 1.00 107.48 53 ASN C O 1
ATOM 3547 N N . LYS C 1 54 ? 35.708 95.052 -3.076 1.00 104.63 54 LYS C N 1
ATOM 3548 C CA . LYS C 1 54 ? 34.520 94.321 -2.606 1.00 107.45 54 LYS C CA 1
ATOM 3549 C C . LYS C 1 54 ? 34.307 94.434 -1.094 1.00 93.93 54 LYS C C 1
ATOM 3550 O O . LYS C 1 54 ? 33.174 94.592 -0.638 1.00 91.55 54 LYS C O 1
ATOM 3556 N N . ALA C 1 55 ? 35.398 94.356 -0.335 1.00 83.43 55 ALA C N 1
ATOM 3557 C CA . ALA C 1 55 ? 35.345 94.457 1.132 1.00 89.27 55 ALA C CA 1
ATOM 3558 C C . ALA C 1 55 ? 34.818 95.808 1.607 1.00 94.38 55 ALA C C 1
ATOM 3559 O O . ALA C 1 55 ? 34.012 95.874 2.536 1.00 98.26 55 ALA C O 1
ATOM 3561 N N . HIS C 1 56 ? 35.279 96.875 0.963 1.00 97.13 56 HIS C N 1
ATOM 3562 C CA . HIS C 1 56 ? 34.823 98.229 1.289 1.00 102.90 56 HIS C CA 1
ATOM 3563 C C . HIS C 1 56 ? 33.362 98.431 0.915 1.00 96.00 56 HIS C C 1
ATOM 3564 O O . HIS C 1 56 ? 32.619 99.090 1.636 1.00 97.20 56 HIS C O 1
ATOM 3571 N N . LEU C 1 57 ? 32.970 97.872 -0.226 1.00 90.74 57 LEU C N 1
ATOM 3572 C CA . LEU C 1 57 ? 31.570 97.896 -0.671 1.00 97.89 57 LEU C CA 1
ATOM 3573 C C . LEU C 1 57 ? 30.683 97.243 0.383 1.00 94.99 57 LEU C C 1
ATOM 3574 O O . LEU C 1 57 ? 29.690 97.821 0.831 1.00 95.01 57 LEU C O 1
ATOM 3579 N N . PHE C 1 58 ? 31.063 96.026 0.760 1.00 85.01 58 PHE C N 1
ATOM 3580 C CA . PHE C 1 58 ? 30.352 95.235 1.767 1.00 91.66 58 PHE C CA 1
ATOM 3581 C C . PHE C 1 58 ? 30.202 96.006 3.077 1.00 96.15 58 PHE C C 1
ATOM 3582 O O . PHE C 1 58 ? 29.154 95.983 3.709 1.00 90.62 58 PHE C O 1
ATOM 3590 N N . ASN C 1 59 ? 31.258 96.716 3.447 1.00 103.53 59 ASN C N 1
ATOM 3591 C CA . ASN C 1 59 ? 31.280 97.526 4.666 1.00 107.56 59 ASN C CA 1
ATOM 3592 C C . ASN C 1 59 ? 30.350 98.742 4.622 1.00 99.33 59 ASN C C 1
ATOM 3593 O O . ASN C 1 59 ? 29.659 99.056 5.596 1.00 99.48 59 ASN C O 1
ATOM 3598 N N . GLU C 1 60 ? 30.355 99.430 3.487 1.00 100.20 60 GLU C N 1
ATOM 3599 C CA . GLU C 1 60 ? 29.427 100.538 3.241 1.00 99.57 60 GLU C CA 1
ATOM 3600 C C . GLU C 1 60 ? 27.974 100.074 3.276 1.00 97.02 60 GLU C C 1
ATOM 3601 O O . GLU C 1 60 ? 27.089 100.801 3.738 1.00 104.68 60 GLU C O 1
ATOM 3615 N N . LEU C 1 62 ? 26.786 97.386 5.049 1.00 96.48 62 LEU C N 1
ATOM 3616 C CA . LEU C 1 62 ? 26.520 97.198 6.488 1.00 97.63 62 LEU C CA 1
ATOM 3617 C C . LEU C 1 62 ? 26.204 98.505 7.214 1.00 103.28 62 LEU C C 1
ATOM 3618 O O . LEU C 1 62 ? 25.287 98.553 8.029 1.00 99.12 62 LEU C O 1
ATOM 3623 N N . ASN C 1 63 ? 26.963 99.553 6.897 1.00 114.63 63 ASN C N 1
ATOM 3624 C CA . ASN C 1 63 ? 26.781 100.891 7.502 1.00 119.78 63 ASN C CA 1
ATOM 3625 C C . ASN C 1 63 ? 25.379 101.476 7.359 1.00 128.28 63 ASN C C 1
ATOM 3626 O O . ASN C 1 63 ? 24.928 102.196 8.240 1.00 127.37 63 ASN C O 1
ATOM 3631 N N . GLN C 1 64 ? 24.696 101.142 6.264 1.00 130.42 64 GLN C N 1
ATOM 3632 C CA . GLN C 1 64 ? 23.286 101.539 6.046 1.00 123.52 64 GLN C CA 1
ATOM 3633 C C . GLN C 1 64 ? 22.350 101.087 7.174 1.00 121.79 64 GLN C C 1
ATOM 3634 O O . GLN C 1 64 ? 21.281 101.661 7.374 1.00 111.16 64 GLN C O 1
ATOM 3640 N N . VAL C 1 65 ? 22.777 100.051 7.891 1.00 115.61 65 VAL C N 1
ATOM 3641 C CA . VAL C 1 65 ? 21.959 99.314 8.852 1.00 102.37 65 VAL C CA 1
ATOM 3642 C C . VAL C 1 65 ? 22.495 99.354 10.295 1.00 82.78 65 VAL C C 1
ATOM 3643 O O . VAL C 1 65 ? 21.797 98.944 11.230 1.00 84.26 65 VAL C O 1
ATOM 3647 N N . ARG C 1 66 ? 23.715 99.852 10.476 1.00 101.42 66 ARG C N 1
ATOM 3648 C CA . ARG C 1 66 ? 24.350 99.920 11.790 1.00 115.76 66 ARG C CA 1
ATOM 3649 C C . ARG C 1 66 ? 24.116 101.309 12.369 1.00 123.77 66 ARG C C 1
ATOM 3650 O O . ARG C 1 66 ? 24.127 102.307 11.640 1.00 113.01 66 ARG C O 1
ATOM 3653 N N . LEU C 1 67 ? 23.911 101.362 13.683 1.00 132.85 67 LEU C N 1
ATOM 3654 C CA . LEU C 1 67 ? 23.725 102.632 14.386 1.00 130.18 67 LEU C CA 1
ATOM 3655 C C . LEU C 1 67 ? 25.078 103.319 14.543 1.00 132.87 67 LEU C C 1
ATOM 3656 O O . LEU C 1 67 ? 26.048 102.673 14.964 1.00 121.64 67 LEU C O 1
ATOM 3661 N N . PRO C 1 68 ? 25.155 104.621 14.199 1.00 137.88 68 PRO C N 1
ATOM 3662 C CA . PRO C 1 68 ? 26.417 105.326 14.397 1.00 141.59 68 PRO C CA 1
ATOM 3663 C C . PRO C 1 68 ? 26.690 105.556 15.891 1.00 142.31 68 PRO C C 1
ATOM 3664 O O . PRO C 1 68 ? 25.738 105.717 16.663 1.00 132.25 68 PRO C O 1
ATOM 3668 N N . PRO C 1 69 ? 27.979 105.563 16.296 1.00 150.82 69 PRO C N 1
ATOM 3669 C CA . PRO C 1 69 ? 28.426 105.710 17.695 1.00 150.12 69 PRO C CA 1
ATOM 3670 C C . PRO C 1 69 ? 27.740 106.829 18.489 1.00 154.70 69 PRO C C 1
ATOM 3671 O O . PRO C 1 69 ? 27.457 106.661 19.676 1.00 146.96 69 PRO C O 1
ATOM 3675 N N . GLU C 1 70 ? 27.471 107.946 17.813 1.00 169.84 70 GLU C N 1
ATOM 3676 C CA . GLU C 1 70 ? 26.890 109.144 18.430 1.00 167.31 70 GLU C CA 1
ATOM 3677 C C . GLU C 1 70 ? 25.449 108.902 18.893 1.00 162.12 70 GLU C C 1
ATOM 3678 O O . GLU C 1 70 ? 25.056 109.356 19.955 1.00 168.87 70 GLU C O 1
ATOM 3684 N N . GLN C 1 71 ? 24.671 108.175 18.100 1.00 156.87 71 GLN C N 1
ATOM 3685 C CA . GLN C 1 71 ? 23.277 107.859 18.460 1.00 145.58 71 GLN C CA 1
ATOM 3686 C C . GLN C 1 71 ? 23.216 107.049 19.777 1.00 132.97 71 GLN C C 1
ATOM 3687 O O . GLN C 1 71 ? 22.209 107.073 20.468 1.00 112.66 71 GLN C O 1
ATOM 3693 N N . LEU C 1 72 ? 24.334 106.444 20.183 1.00 137.46 72 LEU C N 1
ATOM 3694 C CA . LEU C 1 72 ? 24.410 105.764 21.493 1.00 138.34 72 LEU C CA 1
ATOM 3695 C C . LEU C 1 72 ? 24.078 106.635 22.694 1.00 139.11 72 LEU C C 1
ATOM 3696 O O . LEU C 1 72 ? 23.187 106.302 23.468 1.00 141.08 72 LEU C O 1
ATOM 3698 N N . THR C 1 73 ? 24.814 107.738 22.835 1.00 153.03 73 THR C N 1
ATOM 3699 C CA . THR C 1 73 ? 24.626 108.707 23.930 1.00 162.06 73 THR C CA 1
ATOM 3700 C C . THR C 1 73 ? 23.189 109.224 23.990 1.00 157.64 73 THR C C 1
ATOM 3701 O O . THR C 1 73 ? 22.549 109.173 25.032 1.00 131.24 73 THR C O 1
ATOM 3705 N N . GLU C 1 74 ? 22.698 109.707 22.851 1.00 168.26 74 GLU C N 1
ATOM 3706 C CA . GLU C 1 74 ? 21.316 110.204 22.712 1.00 165.90 74 GLU C CA 1
ATOM 3707 C C . GLU C 1 74 ? 20.289 109.166 23.154 1.00 155.15 74 GLU C C 1
ATOM 3708 O O . GLU C 1 74 ? 19.298 109.503 23.807 1.00 152.07 74 GLU C O 1
ATOM 3714 N N . ARG C 1 75 ? 20.546 107.907 22.805 1.00 151.55 75 ARG C N 1
ATOM 3715 C CA . ARG C 1 75 ? 19.645 106.811 23.176 1.00 145.40 75 ARG C CA 1
ATOM 3716 C C . ARG C 1 75 ? 19.640 106.507 24.672 1.00 143.18 75 ARG C C 1
ATOM 3717 O O . ARG C 1 75 ? 18.605 106.112 25.216 1.00 139.74 75 ARG C O 1
ATOM 3720 N N . LEU C 1 76 ? 20.793 106.695 25.314 1.00 135.91 76 LEU C N 1
ATOM 3721 C CA . LEU C 1 76 ? 20.943 106.489 26.750 1.00 129.09 76 LEU C CA 1
ATOM 3722 C C . LEU C 1 76 ? 20.892 107.805 27.522 1.00 118.10 76 LEU C C 1
ATOM 3723 O O . LEU C 1 76 ? 21.038 107.822 28.746 1.00 129.30 76 LEU C O 1
ATOM 3728 N N . ASP C 1 83 ? 16.669 106.272 33.559 1.00 104.74 83 ASP C N 1
ATOM 3729 C CA . ASP C 1 83 ? 17.318 105.001 33.873 1.00 109.65 83 ASP C CA 1
ATOM 3730 C C . ASP C 1 83 ? 18.058 104.462 32.643 1.00 110.34 83 ASP C C 1
ATOM 3731 O O . ASP C 1 83 ? 17.419 103.938 31.733 1.00 106.47 83 ASP C O 1
ATOM 3736 N N . PRO C 1 84 ? 19.406 104.575 32.619 1.00 112.35 84 PRO C N 1
ATOM 3737 C CA . PRO C 1 84 ? 20.180 104.141 31.445 1.00 117.79 84 PRO C CA 1
ATOM 3738 C C . PRO C 1 84 ? 20.176 102.636 31.170 1.00 118.47 84 PRO C C 1
ATOM 3739 O O . PRO C 1 84 ? 20.375 102.221 30.022 1.00 117.35 84 PRO C O 1
ATOM 3743 N N . LEU C 1 85 ? 19.852 101.866 32.201 1.00 113.02 85 LEU C N 1
ATOM 3744 C CA . LEU C 1 85 ? 19.766 100.422 32.109 1.00 112.01 85 LEU C CA 1
ATOM 3745 C C . LEU C 1 85 ? 18.478 99.985 31.486 1.00 110.23 85 LEU C C 1
ATOM 3746 O O . LEU C 1 85 ? 18.401 98.900 30.961 1.00 112.74 85 LEU C O 1
ATOM 3751 N N . ARG C 1 86 ? 17.457 100.818 31.549 1.00 116.39 86 ARG C N 1
ATOM 3752 C CA . ARG C 1 86 ? 16.205 100.460 30.932 1.00 114.84 86 ARG C CA 1
ATOM 3753 C C . ARG C 1 86 ? 16.444 100.819 29.514 1.00 113.34 86 ARG C C 1
ATOM 3754 O O . ARG C 1 86 ? 16.063 100.105 28.608 1.00 113.20 86 ARG C O 1
ATOM 3762 N N . SER C 1 87 ? 17.095 101.952 29.316 1.00 120.87 87 SER C N 1
ATOM 3763 C CA . SER C 1 87 ? 17.374 102.369 27.934 1.00 117.31 87 SER C CA 1
ATOM 3764 C C . SER C 1 87 ? 18.121 101.280 27.168 1.00 111.45 87 SER C C 1
ATOM 3765 O O . SER C 1 87 ? 17.830 101.024 25.999 1.00 111.61 87 SER C O 1
ATOM 3768 N N . LEU C 1 88 ? 19.074 100.641 27.842 1.00 101.34 88 LEU C N 1
ATOM 3769 C CA . LEU C 1 88 ? 19.830 99.533 27.262 1.00 95.10 88 LEU C CA 1
ATOM 3770 C C . LEU C 1 88 ? 18.919 98.349 26.922 1.00 94.42 88 LEU C C 1
ATOM 3771 O O . LEU C 1 88 ? 19.012 97.780 25.830 1.00 93.96 88 LEU C O 1
ATOM 3776 N N . TYR C 1 89 ? 18.053 97.985 27.863 1.00 90.17 89 TYR C N 1
ATOM 3777 C CA . TYR C 1 89 ? 17.039 96.944 27.627 1.00 90.53 89 TYR C CA 1
ATOM 3778 C C . TYR C 1 89 ? 16.155 97.298 26.431 1.00 88.36 89 TYR C C 1
ATOM 3779 O O . TYR C 1 89 ? 15.974 96.484 25.525 1.00 84.06 89 TYR C O 1
ATOM 3788 N N . ASP C 1 90 ? 15.615 98.515 26.454 1.00 92.48 90 ASP C N 1
ATOM 3789 C CA . ASP C 1 90 ? 14.782 99.036 25.358 1.00 97.36 90 ASP C CA 1
ATOM 3790 C C . ASP C 1 90 ? 15.500 98.940 24.018 1.00 93.81 90 ASP C C 1
ATOM 3791 O O . ASP C 1 90 ? 14.928 98.479 23.035 1.00 94.92 90 ASP C O 1
ATOM 3796 N N . LEU C 1 91 ? 16.757 99.376 23.996 1.00 86.69 91 LEU C N 1
ATOM 3797 C CA . LEU C 1 91 ? 17.575 99.320 22.782 1.00 96.40 91 LEU C CA 1
ATOM 3798 C C . LEU C 1 91 ? 17.712 97.894 22.246 1.00 94.94 91 LEU C C 1
ATOM 3799 O O . LEU C 1 91 ? 17.569 97.659 21.045 1.00 100.10 91 LEU C O 1
ATOM 3804 N N . CYS C 1 92 ? 18.011 96.960 23.145 1.00 90.83 92 CYS C N 1
ATOM 3805 C CA . CYS C 1 92 ? 18.146 95.542 22.787 1.00 89.16 92 CYS C CA 1
ATOM 3806 C C . CYS C 1 92 ? 16.826 94.961 22.286 1.00 85.26 92 CYS C C 1
ATOM 3807 O O . CYS C 1 92 ? 16.789 94.247 21.277 1.00 93.12 92 CYS C O 1
ATOM 3810 N N . LEU C 1 93 ? 15.752 95.288 22.995 1.00 82.59 93 LEU C N 1
ATOM 3811 C CA . LEU C 1 93 ? 14.403 94.859 22.617 1.00 93.87 93 LEU C CA 1
ATOM 3812 C C . LEU C 1 93 ? 14.047 95.308 21.201 1.00 91.90 93 LEU C C 1
ATOM 3813 O O . LEU C 1 93 ? 13.561 94.518 20.396 1.00 89.90 93 LEU C O 1
ATOM 3818 N N . GLU C 1 94 ? 14.300 96.581 20.917 1.00 100.03 94 GLU C N 1
ATOM 3819 C CA . GLU C 1 94 ? 14.030 97.159 19.594 1.00 104.83 94 GLU C CA 1
ATOM 3820 C C . GLU C 1 94 ? 14.884 96.525 18.508 1.00 97.43 94 GLU C C 1
ATOM 3821 O O . GLU C 1 94 ? 14.407 96.291 17.407 1.00 99.53 94 GLU C O 1
ATOM 3827 N N . ALA C 1 95 ? 16.149 96.259 18.827 1.00 93.02 95 ALA C N 1
ATOM 3828 C CA . ALA C 1 95 ? 17.061 95.581 17.899 1.00 95.25 95 ALA C CA 1
ATOM 3829 C C . ALA C 1 95 ? 16.495 94.230 17.462 1.00 89.88 95 ALA C C 1
ATOM 3830 O O . ALA C 1 95 ? 16.404 93.945 16.272 1.00 81.73 95 ALA C O 1
ATOM 3832 N N . VAL C 1 96 ? 16.085 93.423 18.435 1.00 89.18 96 VAL C N 1
ATOM 3833 C CA . VAL C 1 96 ? 15.492 92.105 18.154 1.00 80.42 96 VAL C CA 1
ATOM 3834 C C . VAL C 1 96 ? 14.195 92.260 17.363 1.00 79.78 96 VAL C C 1
ATOM 3835 O O . VAL C 1 96 ? 13.989 91.582 16.363 1.00 85.95 96 VAL C O 1
ATOM 3839 N N . GLN C 1 97 ? 13.337 93.170 17.809 1.00 79.43 97 GLN C N 1
ATOM 3840 C CA . GLN C 1 97 ? 12.072 93.453 17.115 1.00 90.88 97 GLN C CA 1
ATOM 3841 C C . GLN C 1 97 ? 12.245 93.989 15.690 1.00 90.33 97 GLN C C 1
ATOM 3842 O O . GLN C 1 97 ? 11.396 93.751 14.838 1.00 110.82 97 GLN C O 1
ATOM 3848 N N . SER C 1 98 ? 13.342 94.705 15.442 1.00 99.45 98 SER C N 1
ATOM 3849 C CA . SER C 1 98 ? 13.645 95.260 14.105 1.00 100.39 98 SER C CA 1
ATOM 3850 C C . SER C 1 98 ? 13.813 94.198 13.011 1.00 95.39 98 SER C C 1
ATOM 3851 O O . SER C 1 98 ? 13.643 94.496 11.827 1.00 98.70 98 SER C O 1
ATOM 3854 N N . LEU C 1 99 ? 14.166 92.978 13.416 1.00 89.82 99 LEU C N 1
ATOM 3855 C CA . LEU C 1 99 ? 14.259 91.824 12.505 1.00 91.71 99 LEU C CA 1
ATOM 3856 C C . LEU C 1 99 ? 13.017 91.619 11.640 1.00 90.01 99 LEU C C 1
ATOM 3857 O O . LEU C 1 99 ? 13.129 91.218 10.489 1.00 94.21 99 LEU C O 1
ATOM 3862 N N . LEU C 1 100 ? 11.847 91.889 12.214 1.00 97.58 100 LEU C N 1
ATOM 3863 C CA . LEU C 1 100 ? 10.572 91.824 11.482 1.00 96.11 100 LEU C CA 1
ATOM 3864 C C . LEU C 1 100 ? 10.241 93.129 10.770 1.00 96.57 100 LEU C C 1
ATOM 3865 O O . LEU C 1 100 ? 9.923 93.132 9.585 1.00 97.39 100 LEU C O 1
ATOM 3870 N N . THR C 1 101 ? 10.312 94.231 11.508 1.00 92.82 101 THR C N 1
ATOM 3871 C CA . THR C 1 101 ? 9.830 95.529 11.014 1.00 97.92 101 THR C CA 1
ATOM 3872 C C . THR C 1 101 ? 10.688 96.189 9.920 1.00 103.67 101 THR C C 1
ATOM 3873 O O . THR C 1 101 ? 10.206 97.090 9.235 1.00 83.41 101 THR C O 1
ATOM 3877 N N . GLN C 1 102 ? 11.937 95.751 9.760 1.00 83.86 102 GLN C N 1
ATOM 3878 C CA . GLN C 1 102 ? 12.864 96.345 8.784 1.00 99.82 102 GLN C CA 1
ATOM 3879 C C . GLN C 1 102 ? 13.451 95.308 7.828 1.00 101.27 102 GLN C C 1
ATOM 3880 O O . GLN C 1 102 ? 14.489 94.702 8.112 1.00 97.55 102 GLN C O 1
ATOM 3886 N N . GLU C 1 103 ? 12.793 95.137 6.683 1.00 103.65 103 GLU C N 1
ATOM 3887 C CA . GLU C 1 103 ? 13.214 94.165 5.666 1.00 102.22 103 GLU C CA 1
ATOM 3888 C C . GLU C 1 103 ? 14.655 94.383 5.197 1.00 102.72 103 GLU C C 1
ATOM 3889 O O . GLU C 1 103 ? 15.394 93.415 5.026 1.00 97.44 103 GLU C O 1
ATOM 3895 N N . LYS C 1 104 ? 15.042 95.643 4.989 1.00 105.87 104 LYS C N 1
ATOM 3896 C CA . LYS C 1 104 ? 16.412 95.967 4.557 1.00 101.07 104 LYS C CA 1
ATOM 3897 C C . LYS C 1 104 ? 17.444 95.412 5.542 1.00 99.92 104 LYS C C 1
ATOM 3898 O O . LYS C 1 104 ? 18.424 94.776 5.144 1.00 105.17 104 LYS C O 1
ATOM 3904 N N . LYS C 1 105 ? 17.208 95.683 6.824 1.00 100.47 105 LYS C N 1
ATOM 3905 C CA . LYS C 1 105 ? 18.055 95.192 7.921 1.00 96.39 105 LYS C CA 1
ATOM 3906 C C . LYS C 1 105 ? 18.136 93.674 7.907 1.00 83.03 105 LYS C C 1
ATOM 3907 O O . LYS C 1 105 ? 19.221 93.098 7.979 1.00 83.92 105 LYS C O 1
ATOM 3913 N N . ARG C 1 106 ? 16.973 93.041 7.798 1.00 82.77 106 ARG C N 1
ATOM 3914 C CA . ARG C 1 106 ? 16.880 91.582 7.755 1.00 87.19 106 ARG C CA 1
ATOM 3915 C C . ARG C 1 106 ? 17.714 91.029 6.604 1.00 83.29 106 ARG C C 1
ATOM 3916 O O . ARG C 1 106 ? 18.550 90.166 6.818 1.00 81.20 106 ARG C O 1
ATOM 3924 N N . ARG C 1 107 ? 17.506 91.571 5.406 1.00 79.17 107 ARG C N 1
ATOM 3925 C CA . ARG C 1 107 ? 18.223 91.130 4.199 1.00 80.26 107 ARG C CA 1
ATOM 3926 C C . ARG C 1 107 ? 19.748 91.239 4.349 1.00 78.90 107 ARG C C 1
ATOM 3927 O O . ARG C 1 107 ? 20.480 90.278 4.101 1.00 78.60 107 ARG C O 1
ATOM 3935 N N . ILE C 1 108 ? 20.213 92.409 4.777 1.00 77.21 108 ILE C N 1
ATOM 3936 C CA . ILE C 1 108 ? 21.655 92.680 4.916 1.00 81.48 108 ILE C CA 1
ATOM 3937 C C . ILE C 1 108 ? 22.307 91.828 6.009 1.00 84.22 108 ILE C C 1
ATOM 3938 O O . ILE C 1 108 ? 23.423 91.335 5.836 1.00 87.46 108 ILE C O 1
ATOM 3943 N N . LEU C 1 109 ? 21.623 91.673 7.135 1.00 82.70 109 LEU C N 1
ATOM 3944 C CA . LEU C 1 109 ? 22.153 90.850 8.226 1.00 80.08 109 LEU C CA 1
ATOM 3945 C C . LEU C 1 109 ? 22.156 89.366 7.880 1.00 80.03 109 LEU C C 1
ATOM 3946 O O . LEU C 1 109 ? 23.045 88.647 8.323 1.00 71.53 109 LEU C O 1
ATOM 3951 N N . THR C 1 110 ? 21.186 88.917 7.079 1.00 75.29 110 THR C N 1
ATOM 3952 C CA . THR C 1 110 ? 21.186 87.530 6.576 1.00 74.29 110 THR C CA 1
ATOM 3953 C C . THR C 1 110 ? 22.411 87.344 5.676 1.00 75.95 110 THR C C 1
ATOM 3954 O O . THR C 1 110 ? 23.049 86.302 5.708 1.00 76.42 110 THR C O 1
ATOM 3958 N N . ILE C 1 111 ? 22.772 88.367 4.907 1.00 77.93 111 ILE C N 1
ATOM 3959 C CA . ILE C 1 111 ? 24.013 88.304 4.118 1.00 80.00 111 ILE C CA 1
ATOM 3960 C C . ILE C 1 111 ? 25.224 88.141 5.040 1.00 84.00 111 ILE C C 1
ATOM 3961 O O . ILE C 1 111 ? 26.060 87.251 4.838 1.00 87.78 111 ILE C O 1
ATOM 3966 N N . LEU C 1 112 ? 25.308 89.024 6.033 1.00 81.82 112 LEU C N 1
ATOM 3967 C CA . LEU C 1 112 ? 26.428 89.056 6.980 1.00 75.44 112 LEU C CA 1
ATOM 3968 C C . LEU C 1 112 ? 26.673 87.724 7.685 1.00 75.33 112 LEU C C 1
ATOM 3969 O O . LEU C 1 112 ? 27.805 87.271 7.807 1.00 69.65 112 LEU C O 1
ATOM 3982 N N . GLN C 1 114 ? 25.103 84.698 7.077 1.00 85.89 114 GLN C N 1
ATOM 3983 C CA . GLN C 1 114 ? 24.669 83.512 6.337 1.00 84.77 114 GLN C CA 1
ATOM 3984 C C . GLN C 1 114 ? 25.216 83.352 4.911 1.00 82.27 114 GLN C C 1
ATOM 3985 O O . GLN C 1 114 ? 25.350 82.224 4.433 1.00 81.03 114 GLN C O 1
ATOM 3991 N N . ARG C 1 115 ? 25.507 84.464 4.235 1.00 82.31 115 ARG C N 1
ATOM 3992 C CA . ARG C 1 115 ? 25.884 84.453 2.810 1.00 87.14 115 ARG C CA 1
ATOM 3993 C C . ARG C 1 115 ? 27.278 85.011 2.528 1.00 88.64 115 ARG C C 1
ATOM 3994 O O . ARG C 1 115 ? 27.544 85.466 1.410 1.00 96.71 115 ARG C O 1
ATOM 4002 N N . CYS C 1 116 ? 28.171 84.989 3.513 1.00 87.14 116 CYS C N 1
ATOM 4003 C CA . CYS C 1 116 ? 29.546 85.404 3.244 1.00 88.55 116 CYS C CA 1
ATOM 4004 C C . CYS C 1 116 ? 30.574 84.737 4.138 1.00 84.37 116 CYS C C 1
ATOM 4005 O O . CYS C 1 116 ? 30.325 84.465 5.303 1.00 83.10 116 CYS C O 1
ATOM 4008 N N . GLU C 1 117 ? 31.743 84.501 3.561 1.00 84.83 117 GLU C N 1
ATOM 4009 C CA . GLU C 1 117 ? 32.844 83.832 4.246 1.00 87.66 117 GLU C CA 1
ATOM 4010 C C . GLU C 1 117 ? 34.004 84.802 4.345 1.00 86.00 117 GLU C C 1
ATOM 4011 O O . GLU C 1 117 ? 34.357 85.465 3.368 1.00 90.82 117 GLU C O 1
ATOM 4017 N N . PHE C 1 118 ? 34.583 84.894 5.535 1.00 84.63 118 PHE C N 1
ATOM 4018 C CA . PHE C 1 118 ? 35.618 85.888 5.818 1.00 87.31 118 PHE C CA 1
ATOM 4019 C C . PHE C 1 118 ? 37.008 85.359 5.497 1.00 93.93 118 PHE C C 1
ATOM 4020 O O . PHE C 1 118 ? 37.781 84.993 6.383 1.00 98.31 118 PHE C O 1
ATOM 4028 N N . THR C 1 119 ? 37.269 85.301 4.192 1.00 101.19 119 THR C N 1
ATOM 4029 C CA . THR C 1 119 ? 38.598 85.070 3.606 1.00 112.43 119 THR C CA 1
ATOM 4030 C C . THR C 1 119 ? 39.462 86.339 3.716 1.00 105.47 119 THR C C 1
ATOM 4031 O O . THR C 1 119 ? 39.048 87.343 4.308 1.00 112.12 119 THR C O 1
ATOM 4035 N N . GLU C 1 120 ? 40.678 86.273 3.183 1.00 107.94 120 GLU C N 1
ATOM 4036 C CA . GLU C 1 120 ? 41.545 87.449 3.019 1.00 124.18 120 GLU C CA 1
ATOM 4037 C C . GLU C 1 120 ? 40.876 88.602 2.263 1.00 126.29 120 GLU C C 1
ATOM 4038 O O . GLU C 1 120 ? 41.007 89.757 2.668 1.00 131.83 120 GLU C O 1
ATOM 4044 N N . GLU C 1 121 ? 40.153 88.303 1.182 1.00 115.53 121 GLU C N 1
ATOM 4045 C CA . GLU C 1 121 ? 39.567 89.375 0.349 1.00 112.29 121 GLU C CA 1
ATOM 4046 C C . GLU C 1 121 ? 38.517 90.231 1.094 1.00 110.65 121 GLU C C 1
ATOM 4047 O O . GLU C 1 121 ? 38.228 91.350 0.672 1.00 97.72 121 GLU C O 1
ATOM 4053 N N . LEU C 1 122 ? 37.967 89.696 2.187 1.00 104.74 122 LEU C N 1
ATOM 4054 C CA . LEU C 1 122 ? 37.081 90.452 3.090 1.00 102.12 122 LEU C CA 1
ATOM 4055 C C . LEU C 1 122 ? 37.722 90.780 4.453 1.00 101.10 122 LEU C C 1
ATOM 4056 O O . LEU C 1 122 ? 37.017 90.990 5.441 1.00 105.67 122 LEU C O 1
ATOM 4061 N N . ARG C 1 123 ? 39.050 90.868 4.489 1.00 101.70 123 ARG C N 1
ATOM 4062 C CA . ARG C 1 123 ? 39.787 91.200 5.718 1.00 103.41 123 ARG C CA 1
ATOM 4063 C C . ARG C 1 123 ? 39.310 92.521 6.315 1.00 97.96 123 ARG C C 1
ATOM 4064 O O . ARG C 1 123 ? 39.017 92.595 7.510 1.00 101.51 123 ARG C O 1
ATOM 4072 N N . GLU C 1 124 ? 39.237 93.546 5.466 1.00 94.19 124 GLU C N 1
ATOM 4073 C CA . GLU C 1 124 ? 38.820 94.901 5.866 1.00 103.95 124 GLU C CA 1
ATOM 4074 C C . GLU C 1 124 ? 37.439 94.920 6.522 1.00 102.36 124 GLU C C 1
ATOM 4075 O O . GLU C 1 124 ? 37.219 95.621 7.514 1.00 97.69 124 GLU C O 1
ATOM 4081 N N . ALA C 1 125 ? 36.515 94.165 5.941 1.00 105.58 125 ALA C N 1
ATOM 4082 C CA . ALA C 1 125 ? 35.143 94.081 6.445 1.00 108.15 125 ALA C CA 1
ATOM 4083 C C . ALA C 1 125 ? 35.067 93.444 7.824 1.00 105.15 125 ALA C C 1
ATOM 4084 O O . ALA C 1 125 ? 34.333 93.916 8.690 1.00 97.02 125 ALA C O 1
ATOM 4086 N N . GLN C 1 126 ? 35.821 92.366 8.008 1.00 105.32 126 GLN C N 1
ATOM 4087 C CA . GLN C 1 126 ? 35.903 91.691 9.306 1.00 107.71 126 GLN C CA 1
ATOM 4088 C C . GLN C 1 126 ? 36.507 92.595 10.385 1.00 109.23 126 GLN C C 1
ATOM 4089 O O . GLN C 1 126 ? 35.997 92.662 11.504 1.00 107.20 126 GLN C O 1
ATOM 4095 N N . GLU C 1 127 ? 37.601 93.272 10.042 1.00 113.27 127 GLU C N 1
ATOM 4096 C CA . GLU C 1 127 ? 38.274 94.192 10.975 1.00 105.56 127 GLU C CA 1
ATOM 4097 C C . GLU C 1 127 ? 37.311 95.262 11.490 1.00 111.02 127 GLU C C 1
ATOM 4098 O O . GLU C 1 127 ? 37.207 95.480 12.701 1.00 117.36 127 GLU C O 1
ATOM 4104 N N . ARG C 1 128 ? 36.582 95.894 10.572 1.00 105.61 128 ARG C N 1
ATOM 4105 C CA . ARG C 1 128 ? 35.615 96.937 10.950 1.00 113.27 128 ARG C CA 1
ATOM 4106 C C . ARG C 1 128 ? 34.373 96.380 11.647 1.00 108.86 128 ARG C C 1
ATOM 4107 O O . ARG C 1 128 ? 33.794 97.051 12.508 1.00 124.01 128 ARG C O 1
ATOM 4115 N N . ASN C 1 129 ? 33.981 95.159 11.290 1.00 104.81 129 ASN C N 1
ATOM 4116 C CA . ASN C 1 129 ? 32.907 94.469 12.010 1.00 112.00 129 ASN C CA 1
ATOM 4117 C C . ASN C 1 129 ? 33.299 94.267 13.471 1.00 107.85 129 ASN C C 1
ATOM 4118 O O . ASN C 1 129 ? 32.548 94.630 14.372 1.00 110.87 129 ASN C O 1
ATOM 4123 N N . ASN C 1 130 ? 34.489 93.703 13.680 1.00 105.05 130 ASN C N 1
ATOM 4124 C CA . ASN C 1 130 ? 35.066 93.548 15.026 1.00 100.26 130 ASN C CA 1
ATOM 4125 C C . ASN C 1 130 ? 35.118 94.863 15.802 1.00 103.81 130 ASN C C 1
ATOM 4126 O O . ASN C 1 130 ? 34.759 94.915 16.970 1.00 101.72 130 ASN C O 1
ATOM 4131 N N . ALA C 1 131 ? 35.545 95.925 15.132 1.00 108.26 131 ALA C N 1
ATOM 4132 C CA . ALA C 1 131 ? 35.626 97.257 15.748 1.00 114.30 131 ALA C CA 1
ATOM 4133 C C . ALA C 1 131 ? 34.256 97.779 16.217 1.00 107.62 131 ALA C C 1
ATOM 4134 O O . ALA C 1 131 ? 34.137 98.334 17.311 1.00 104.48 131 ALA C O 1
ATOM 4136 N N . PHE C 1 132 ? 33.233 97.591 15.384 1.00 102.90 132 PHE C N 1
ATOM 4137 C CA . PHE C 1 132 ? 31.851 98.001 15.712 1.00 107.30 132 PHE C CA 1
ATOM 4138 C C . PHE C 1 132 ? 31.314 97.236 16.932 1.00 109.10 132 PHE C C 1
ATOM 4139 O O . PHE C 1 132 ? 30.708 97.825 17.829 1.00 106.36 132 PHE C O 1
ATOM 4147 N N . VAL C 1 133 ? 31.534 95.927 16.951 1.00 103.25 133 VAL C N 1
ATOM 4148 C CA . VAL C 1 133 ? 31.139 95.093 18.095 1.00 106.04 133 VAL C CA 1
ATOM 4149 C C . VAL C 1 133 ? 31.929 95.491 19.338 1.00 103.61 133 VAL C C 1
ATOM 4150 O O . VAL C 1 133 ? 31.366 95.669 20.417 1.00 103.31 133 VAL C O 1
ATOM 4154 N N . GLN C 1 134 ? 33.242 95.616 19.171 1.00 110.37 134 GLN C N 1
ATOM 4155 C CA . GLN C 1 134 ? 34.138 96.038 20.258 1.00 110.99 134 GLN C CA 1
ATOM 4156 C C . GLN C 1 134 ? 33.665 97.340 20.910 1.00 111.27 134 GLN C C 1
ATOM 4157 O O . GLN C 1 134 ? 33.746 97.504 22.126 1.00 118.81 134 GLN C O 1
ATOM 4171 N N . PHE C 1 136 ? 30.395 98.668 20.810 1.00 105.47 136 PHE C N 1
ATOM 4172 C CA . PHE C 1 136 ? 29.136 98.402 21.533 1.00 100.65 136 PHE C CA 1
ATOM 4173 C C . PHE C 1 136 ? 29.410 97.774 22.900 1.00 98.70 136 PHE C C 1
ATOM 4174 O O . PHE C 1 136 ? 28.825 98.166 23.913 1.00 105.06 136 PHE C O 1
ATOM 4182 N N . ILE C 1 137 ? 30.312 96.800 22.911 1.00 96.35 137 ILE C N 1
ATOM 4183 C CA . ILE C 1 137 ? 30.720 96.125 24.147 1.00 104.00 137 ILE C CA 1
ATOM 4184 C C . ILE C 1 137 ? 31.367 97.092 25.146 1.00 101.73 137 ILE C C 1
ATOM 4185 O O . ILE C 1 137 ? 31.062 97.054 26.335 1.00 104.69 137 ILE C O 1
ATOM 4190 N N . GLU C 1 138 ? 32.245 97.956 24.648 1.00 110.63 138 GLU C N 1
ATOM 4191 C CA . GLU C 1 138 ? 32.912 98.963 25.487 1.00 115.39 138 GLU C CA 1
ATOM 4192 C C . GLU C 1 138 ? 31.934 99.984 26.088 1.00 110.48 138 GLU C C 1
ATOM 4193 O O . GLU C 1 138 ? 32.080 100.393 27.239 1.00 91.49 138 GLU C O 1
ATOM 4199 N N . LEU C 1 139 ? 30.930 100.365 25.306 1.00 113.85 139 LEU C N 1
ATOM 4200 C CA . LEU C 1 139 ? 29.848 101.246 25.784 1.00 115.90 139 LEU C CA 1
ATOM 4201 C C . LEU C 1 139 ? 29.038 100.617 26.918 1.00 117.81 139 LEU C C 1
ATOM 4202 O O . LEU C 1 139 ? 28.808 101.253 27.948 1.00 126.36 139 LEU C O 1
ATOM 4207 N N . CYS C 1 140 ? 28.606 99.376 26.715 1.00 116.18 140 CYS C N 1
ATOM 4208 C CA . CYS C 1 140 ? 27.869 98.631 27.747 1.00 113.91 140 CYS C CA 1
ATOM 4209 C C . CYS C 1 140 ? 28.707 98.455 29.006 1.00 117.76 140 CYS C C 1
ATOM 4210 O O . CYS C 1 140 ? 28.226 98.680 30.117 1.00 120.39 140 CYS C O 1
ATOM 4213 N N . GLU C 1 141 ? 29.967 98.077 28.811 1.00 110.42 141 GLU C N 1
ATOM 4214 C CA . GLU C 1 141 ? 30.923 97.921 29.910 1.00 113.76 141 GLU C CA 1
ATOM 4215 C C . GLU C 1 141 ? 30.963 99.197 30.750 1.00 112.93 141 GLU C C 1
ATOM 4216 O O . GLU C 1 141 ? 30.773 99.161 31.965 1.00 111.43 141 GLU C O 1
ATOM 4222 N N . GLN C 1 142 ? 31.160 100.323 30.073 1.00 114.72 142 GLN C N 1
ATOM 4223 C CA . GLN C 1 142 ? 31.164 101.641 30.713 1.00 120.41 142 GLN C CA 1
ATOM 4224 C C . GLN C 1 142 ? 29.852 101.944 31.444 1.00 121.36 142 GLN C C 1
ATOM 4225 O O . GLN C 1 142 ? 29.869 102.468 32.557 1.00 120.06 142 GLN C O 1
ATOM 4231 N N . LEU C 1 143 ? 28.730 101.619 30.807 1.00 120.04 143 LEU C N 1
ATOM 4232 C CA . LEU C 1 143 ? 27.398 101.787 31.414 1.00 123.22 143 LEU C CA 1
ATOM 4233 C C . LEU C 1 143 ? 27.262 100.984 32.709 1.00 120.44 143 LEU C C 1
ATOM 4234 O O . LEU C 1 143 ? 26.907 101.534 33.751 1.00 125.31 143 LEU C O 1
ATOM 4239 N N . PHE C 1 144 ? 27.558 99.691 32.637 1.00 113.62 144 PHE C N 1
ATOM 4240 C CA . PHE C 1 144 ? 27.546 98.826 33.831 1.00 112.75 144 PHE C CA 1
ATOM 4241 C C . PHE C 1 144 ? 28.563 99.259 34.901 1.00 114.04 144 PHE C C 1
ATOM 4242 O O . PHE C 1 144 ? 28.360 99.003 36.085 1.00 102.85 144 PHE C O 1
ATOM 4250 N N . ALA C 1 145 ? 29.648 99.900 34.464 1.00 118.66 145 ALA C N 1
ATOM 4251 C CA . ALA C 1 145 ? 30.735 100.348 35.352 1.00 114.02 145 ALA C CA 1
ATOM 4252 C C . ALA C 1 145 ? 30.432 101.617 36.153 1.00 115.68 145 ALA C C 1
ATOM 4253 O O . ALA C 1 145 ? 31.151 101.921 37.107 1.00 128.33 145 ALA C O 1
ATOM 4255 N N . ARG C 1 146 ? 29.388 102.356 35.773 1.00 123.05 146 ARG C N 1
ATOM 4256 C CA . ARG C 1 146 ? 28.972 103.552 36.528 1.00 123.49 146 ARG C CA 1
ATOM 4257 C C . ARG C 1 146 ? 28.498 103.151 37.921 1.00 130.10 146 ARG C C 1
ATOM 4258 O O . ARG C 1 146 ? 27.860 102.111 38.081 1.00 112.86 146 ARG C O 1
ATOM 4266 N N . ASP C 1 147 ? 28.786 103.998 38.908 1.00 131.13 147 ASP C N 1
ATOM 4267 C CA . ASP C 1 147 ? 28.413 103.745 40.315 1.00 132.13 147 ASP C CA 1
ATOM 4268 C C . ASP C 1 147 ? 26.917 103.455 40.479 1.00 131.44 147 ASP C C 1
ATOM 4269 O O . ASP C 1 147 ? 26.525 102.520 41.179 1.00 137.43 147 ASP C O 1
ATOM 4274 N N . GLU C 1 148 ? 26.105 104.263 39.800 1.00 129.07 148 GLU C N 1
ATOM 4275 C CA . GLU C 1 148 ? 24.630 104.139 39.793 1.00 131.70 148 GLU C CA 1
ATOM 4276 C C . GLU C 1 148 ? 24.161 102.743 39.356 1.00 130.10 148 GLU C C 1
ATOM 4277 O O . GLU C 1 148 ? 23.217 102.188 39.922 1.00 121.35 148 GLU C O 1
ATOM 4283 N N . CYS C 1 149 ? 24.837 102.200 38.344 1.00 127.97 149 CYS C N 1
ATOM 4284 C CA . CYS C 1 149 ? 24.500 100.904 37.741 1.00 125.03 149 CYS C CA 1
ATOM 4285 C C . CYS C 1 149 ? 25.220 99.742 38.419 1.00 125.72 149 CYS C C 1
ATOM 4286 O O . CYS C 1 149 ? 24.587 98.760 38.806 1.00 123.91 149 CYS C O 1
ATOM 4289 N N . ARG C 1 150 ? 26.541 99.866 38.554 1.00 124.40 150 ARG C N 1
ATOM 4290 C CA . ARG C 1 150 ? 27.412 98.828 39.161 1.00 128.48 150 ARG C CA 1
ATOM 4291 C C . ARG C 1 150 ? 26.891 98.293 40.498 1.00 121.03 150 ARG C C 1
ATOM 4292 O O . ARG C 1 150 ? 26.896 97.083 40.737 1.00 109.26 150 ARG C O 1
ATOM 4300 N N . VAL C 1 151 ? 26.423 99.208 41.343 1.00 129.03 151 VAL C N 1
ATOM 4301 C CA . VAL C 1 151 ? 25.806 98.870 42.642 1.00 124.21 151 VAL C CA 1
ATOM 4302 C C . VAL C 1 151 ? 24.621 97.889 42.511 1.00 123.65 151 VAL C C 1
ATOM 4303 O O . VAL C 1 151 ? 24.325 97.127 43.439 1.00 116.03 151 VAL C O 1
ATOM 4307 N N . ARG C 1 152 ? 23.957 97.922 41.357 1.00 120.52 152 ARG C N 1
ATOM 4308 C CA . ARG C 1 152 ? 22.782 97.088 41.076 1.00 121.73 152 ARG C CA 1
ATOM 4309 C C . ARG C 1 152 ? 23.092 95.708 40.484 1.00 118.62 152 ARG C C 1
ATOM 4310 O O . ARG C 1 152 ? 22.187 94.886 40.352 1.00 117.00 152 ARG C O 1
ATOM 4318 N N . LEU C 1 153 ? 24.347 95.455 40.121 1.00 114.43 153 LEU C N 1
ATOM 4319 C CA . LEU C 1 153 ? 24.747 94.131 39.637 1.00 120.45 153 LEU C CA 1
ATOM 4320 C C . LEU C 1 153 ? 24.803 93.141 40.791 1.00 114.59 153 LEU C C 1
ATOM 4321 O O . LEU C 1 153 ? 25.048 93.530 41.933 1.00 113.44 153 LEU C O 1
ATOM 4326 N N . HIS C 1 154 ? 24.574 91.863 40.495 1.00 127.95 154 HIS C N 1
ATOM 4327 C CA . HIS C 1 154 ? 24.703 90.818 41.522 1.00 135.00 154 HIS C CA 1
ATOM 4328 C C . HIS C 1 154 ? 26.178 90.636 41.914 1.00 131.33 154 HIS C C 1
ATOM 4329 O O . HIS C 1 154 ? 27.055 90.991 41.152 1.00 125.85 154 HIS C O 1
ATOM 4336 N N . PRO C 1 155 ? 26.452 90.114 43.119 1.00 142.50 155 PRO C N 1
ATOM 4337 C CA . PRO C 1 155 ? 27.833 89.933 43.620 1.00 139.91 155 PRO C CA 1
ATOM 4338 C C . PRO C 1 155 ? 28.973 89.470 42.675 1.00 131.79 155 PRO C C 1
ATOM 4339 O O . PRO C 1 155 ? 29.996 90.175 42.575 1.00 136.14 155 PRO C O 1
ATOM 4343 N N . GLY C 1 156 ? 28.799 88.366 41.959 1.00 126.39 156 GLY C N 1
ATOM 4344 C CA . GLY C 1 156 ? 29.844 87.866 41.033 1.00 132.87 156 GLY C CA 1
ATOM 4345 C C . GLY C 1 156 ? 30.001 88.615 39.708 1.00 126.81 156 GLY C C 1
ATOM 4346 O O . GLY C 1 156 ? 30.923 88.325 38.935 1.00 130.50 156 GLY C O 1
ATOM 4355 N N . THR C 1 158 ? 30.774 91.394 37.067 1.00 111.41 158 THR C N 1
ATOM 4356 C CA . THR C 1 158 ? 31.556 92.577 36.702 1.00 117.18 158 THR C CA 1
ATOM 4357 C C . THR C 1 158 ? 30.998 93.198 35.419 1.00 111.35 158 THR C C 1
ATOM 4358 O O . THR C 1 158 ? 30.357 92.503 34.626 1.00 133.19 158 THR C O 1
ATOM 4362 N N . PRO C 1 159 ? 31.248 94.504 35.199 1.00 106.04 159 PRO C N 1
ATOM 4363 C CA . PRO C 1 159 ? 30.865 95.131 33.928 1.00 107.94 159 PRO C CA 1
ATOM 4364 C C . PRO C 1 159 ? 31.439 94.457 32.680 1.00 110.07 159 PRO C C 1
ATOM 4365 O O . PRO C 1 159 ? 30.756 94.374 31.662 1.00 112.88 159 PRO C O 1
ATOM 4369 N N . ARG C 1 160 ? 32.675 93.971 32.775 1.00 113.95 160 ARG C N 1
ATOM 4370 C CA . ARG C 1 160 ? 33.328 93.271 31.664 1.00 108.76 160 ARG C CA 1
ATOM 4371 C C . ARG C 1 160 ? 32.494 92.068 31.209 1.00 101.89 160 ARG C C 1
ATOM 4372 O O . ARG C 1 160 ? 32.149 91.952 30.039 1.00 94.25 160 ARG C O 1
ATOM 4380 N N . ILE C 1 161 ? 32.159 91.203 32.161 1.00 97.45 161 ILE C N 1
ATOM 4381 C CA . ILE C 1 161 ? 31.388 89.977 31.895 1.00 97.31 161 ILE C CA 1
ATOM 4382 C C . ILE C 1 161 ? 29.954 90.285 31.473 1.00 92.19 161 ILE C C 1
ATOM 4383 O O . ILE C 1 161 ? 29.410 89.634 30.578 1.00 85.81 161 ILE C O 1
ATOM 4388 N N . ALA C 1 162 ? 29.342 91.253 32.147 1.00 91.83 162 ALA C N 1
ATOM 4389 C CA . ALA C 1 162 ? 27.953 91.639 31.873 1.00 94.63 162 ALA C CA 1
ATOM 4390 C C . ALA C 1 162 ? 27.759 92.076 30.423 1.00 91.77 162 ALA C C 1
ATOM 4391 O O . ALA C 1 162 ? 26.855 91.595 29.740 1.00 90.87 162 ALA C O 1
ATOM 4393 N N . SER C 1 163 ? 28.624 92.968 29.955 1.00 96.96 163 SER C N 1
ATOM 4394 C CA . SER C 1 163 ? 28.527 93.475 28.578 1.00 100.82 163 SER C CA 1
ATOM 4395 C C . SER C 1 163 ? 28.722 92.363 27.545 1.00 103.81 163 SER C C 1
ATOM 4396 O O . SER C 1 163 ? 28.067 92.364 26.498 1.00 115.17 163 SER C O 1
ATOM 4399 N N . ARG C 1 164 ? 29.607 91.418 27.865 1.00 104.85 164 ARG C N 1
ATOM 4400 C CA . ARG C 1 164 ? 29.932 90.297 26.975 1.00 104.77 164 ARG C CA 1
ATOM 4401 C C . ARG C 1 164 ? 28.810 89.254 26.948 1.00 94.72 164 ARG C C 1
ATOM 4402 O O . ARG C 1 164 ? 28.463 88.719 25.887 1.00 94.34 164 ARG C O 1
ATOM 4410 N N . ALA C 1 165 ? 28.277 88.940 28.124 1.00 87.62 165 ALA C N 1
ATOM 4411 C CA . ALA C 1 165 ? 27.136 88.027 28.235 1.00 86.53 165 ALA C CA 1
ATOM 4412 C C . ALA C 1 165 ? 25.949 88.574 27.451 1.00 79.11 165 ALA C C 1
ATOM 4413 O O . ALA C 1 165 ? 25.332 87.854 26.656 1.00 89.07 165 ALA C O 1
ATOM 4415 N N . LEU C 1 166 ? 25.663 89.857 27.655 1.00 69.36 166 LEU C N 1
ATOM 4416 C CA . LEU C 1 166 ? 24.537 90.509 26.985 1.00 74.07 166 LEU C CA 1
ATOM 4417 C C . LEU C 1 166 ? 24.695 90.489 25.474 1.00 76.80 166 LEU C C 1
ATOM 4418 O O . LEU C 1 166 ? 23.783 90.095 24.757 1.00 77.69 166 LEU C O 1
ATOM 4423 N N . HIS C 1 167 ? 25.851 90.929 24.999 1.00 79.72 167 HIS C N 1
ATOM 4424 C CA . HIS C 1 167 ? 26.087 91.004 23.556 1.00 82.56 167 HIS C CA 1
ATOM 4425 C C . HIS C 1 167 ? 25.990 89.642 22.878 1.00 79.36 167 HIS C C 1
ATOM 4426 O O . HIS C 1 167 ? 25.417 89.517 21.791 1.00 79.32 167 HIS C O 1
ATOM 4433 N N . ALA C 1 168 ? 26.567 88.632 23.524 1.00 82.58 168 ALA C N 1
ATOM 4434 C CA . ALA C 1 168 ? 26.491 87.255 23.033 1.00 82.95 168 ALA C CA 1
ATOM 4435 C C . ALA C 1 168 ? 25.037 86.811 22.859 1.00 83.26 168 ALA C C 1
ATOM 4436 O O . ALA C 1 168 ? 24.681 86.221 21.839 1.00 74.45 168 ALA C O 1
ATOM 4438 N N . LEU C 1 169 ? 24.193 87.133 23.838 1.00 90.62 169 LEU C N 1
ATOM 4439 C CA . LEU C 1 169 ? 22.770 86.799 23.751 1.00 83.54 169 LEU C CA 1
ATOM 4440 C C . LEU C 1 169 ? 22.101 87.453 22.543 1.00 79.31 169 LEU C C 1
ATOM 4441 O O . LEU C 1 169 ? 21.406 86.783 21.781 1.00 79.17 169 LEU C O 1
ATOM 4446 N N . ILE C 1 170 ? 22.316 88.754 22.378 1.00 74.41 170 ILE C N 1
ATOM 4447 C CA . ILE C 1 170 ? 21.731 89.494 21.243 1.00 80.39 170 ILE C CA 1
ATOM 4448 C C . ILE C 1 170 ? 22.201 88.901 19.920 1.00 82.13 170 ILE C C 1
ATOM 4449 O O . ILE C 1 170 ? 21.398 88.640 19.029 1.00 83.58 170 ILE C O 1
ATOM 4454 N N . LEU C 1 171 ? 23.509 88.702 19.810 1.00 80.17 171 LEU C N 1
ATOM 4455 C CA . LEU C 1 171 ? 24.114 88.136 18.607 1.00 79.72 171 LEU C CA 1
ATOM 4456 C C . LEU C 1 171 ? 23.546 86.762 18.285 1.00 77.71 171 LEU C C 1
ATOM 4457 O O . LEU C 1 171 ? 23.241 86.466 17.132 1.00 80.23 171 LEU C O 1
ATOM 4462 N N . GLY C 1 172 ? 23.418 85.937 19.319 1.00 71.74 172 GLY C N 1
ATOM 4463 C CA . GLY C 1 172 ? 22.867 84.594 19.184 1.00 65.13 172 GLY C CA 1
ATOM 4464 C C . GLY C 1 172 ? 21.430 84.567 18.707 1.00 64.51 172 GLY C C 1
ATOM 4465 O O . GLY C 1 172 ? 21.068 83.768 17.845 1.00 72.56 172 GLY C O 1
ATOM 4466 N N . LEU C 1 173 ? 20.612 85.449 19.269 1.00 66.89 173 LEU C N 1
ATOM 4467 C CA . LEU C 1 173 ? 19.206 85.570 18.855 1.00 73.87 173 LEU C CA 1
ATOM 4468 C C . LEU C 1 173 ? 19.079 85.937 17.379 1.00 75.32 173 LEU C C 1
ATOM 4469 O O . LEU C 1 173 ? 18.293 85.339 16.644 1.00 75.68 173 LEU C O 1
ATOM 4474 N N . PHE C 1 174 ? 19.865 86.922 16.962 1.00 80.29 174 PHE C N 1
ATOM 4475 C CA . PHE C 1 174 ? 19.949 87.320 15.550 1.00 85.22 174 PHE C CA 1
ATOM 4476 C C . PHE C 1 174 ? 20.351 86.135 14.681 1.00 84.16 174 PHE C C 1
ATOM 4477 O O . PHE C 1 174 ? 19.710 85.838 13.672 1.00 90.00 174 PHE C O 1
ATOM 4485 N N . ASN C 1 175 ? 21.408 85.454 15.104 1.00 87.58 175 ASN C N 1
ATOM 4486 C CA . ASN C 1 175 ? 21.959 84.332 14.347 1.00 86.98 175 ASN C CA 1
ATOM 4487 C C . ASN C 1 175 ? 20.960 83.190 14.203 1.00 77.99 175 ASN C C 1
ATOM 4488 O O . ASN C 1 175 ? 20.704 82.711 13.095 1.00 69.73 175 ASN C O 1
ATOM 4493 N N . ASP C 1 176 ? 20.399 82.776 15.337 1.00 69.91 176 ASP C N 1
ATOM 4494 C CA . ASP C 1 176 ? 19.381 81.718 15.368 1.00 74.33 176 ASP C CA 1
ATOM 4495 C C . ASP C 1 176 ? 18.179 82.054 14.491 1.00 81.58 176 ASP C C 1
ATOM 4496 O O . ASP C 1 176 ? 17.781 81.254 13.642 1.00 87.27 176 ASP C O 1
ATOM 4501 N N . TRP C 1 177 ? 17.613 83.240 14.695 1.00 86.48 177 TRP C N 1
ATOM 4502 C CA . TRP C 1 177 ? 16.378 83.613 13.999 1.00 88.13 177 TRP C CA 1
ATOM 4503 C C . TRP C 1 177 ? 16.571 83.730 12.490 1.00 83.86 177 TRP C C 1
ATOM 4504 O O . TRP C 1 177 ? 15.738 83.270 11.720 1.00 90.34 177 TRP C O 1
ATOM 4515 N N . LEU C 1 178 ? 17.662 84.365 12.086 1.00 82.37 178 LEU C N 1
ATOM 4516 C CA . LEU C 1 178 ? 17.983 84.517 10.659 1.00 83.61 178 LEU C CA 1
ATOM 4517 C C . LEU C 1 178 ? 18.267 83.177 9.979 1.00 86.08 178 LEU C C 1
ATOM 4518 O O . LEU C 1 178 ? 17.940 82.998 8.807 1.00 85.62 178 LEU C O 1
ATOM 4523 N N . ARG C 1 179 ? 18.881 82.257 10.718 1.00 84.31 179 ARG C N 1
ATOM 4524 C CA . ARG C 1 179 ? 19.101 80.886 10.248 1.00 83.93 179 ARG C CA 1
ATOM 4525 C C . ARG C 1 179 ? 17.769 80.130 10.125 1.00 86.99 179 ARG C C 1
ATOM 4526 O O . ARG C 1 179 ? 17.520 79.465 9.122 1.00 76.80 179 ARG C O 1
ATOM 4534 N N . ASP C 1 180 ? 16.932 80.243 11.155 1.00 88.86 180 ASP C N 1
ATOM 4535 C CA . ASP C 1 180 ? 15.621 79.574 11.215 1.00 91.27 180 ASP C CA 1
ATOM 4536 C C . ASP C 1 180 ? 14.572 80.498 11.860 1.00 87.34 180 ASP C C 1
ATOM 4537 O O . ASP C 1 180 ? 14.449 80.537 13.085 1.00 85.85 180 ASP C O 1
ATOM 4542 N N . PRO C 1 181 ? 13.794 81.230 11.033 1.00 85.38 181 PRO C N 1
ATOM 4543 C CA . PRO C 1 181 ? 12.770 82.147 11.568 1.00 85.39 181 PRO C CA 1
ATOM 4544 C C . PRO C 1 181 ? 11.532 81.503 12.210 1.00 92.11 181 PRO C C 1
ATOM 4545 O O . PRO C 1 181 ? 10.701 82.220 12.769 1.00 98.97 181 PRO C O 1
ATOM 4549 N N . ARG C 1 182 ? 11.413 80.181 12.137 1.00 92.05 182 ARG C N 1
ATOM 4550 C CA . ARG C 1 182 ? 10.361 79.450 12.856 1.00 99.33 182 ARG C CA 1
ATOM 4551 C C . ARG C 1 182 ? 10.617 79.375 14.364 1.00 93.41 182 ARG C C 1
ATOM 4552 O O . ARG C 1 182 ? 9.693 79.100 15.132 1.00 100.77 182 ARG C O 1
ATOM 4560 N N . LEU C 1 183 ? 11.862 79.611 14.782 1.00 89.26 183 LEU C N 1
ATOM 4561 C CA . LEU C 1 183 ? 12.262 79.439 16.188 1.00 94.40 183 LEU C CA 1
ATOM 4562 C C . LEU C 1 183 ? 11.467 80.288 17.162 1.00 94.95 183 LEU C C 1
ATOM 4563 O O . LEU C 1 183 ? 11.057 79.810 18.217 1.00 106.58 183 LEU C O 1
ATOM 4568 N N . PHE C 1 184 ? 11.277 81.552 16.812 1.00 89.59 184 PHE C N 1
ATOM 4569 C CA . PHE C 1 184 ? 10.480 82.451 17.636 1.00 90.61 184 PHE C CA 1
ATOM 4570 C C . PHE C 1 184 ? 9.958 83.636 16.844 1.00 87.70 184 PHE C C 1
ATOM 4571 O O . PHE C 1 184 ? 10.345 83.857 15.700 1.00 84.48 184 PHE C O 1
ATOM 4579 N N . ASP C 1 185 ? 9.071 84.383 17.488 1.00 92.68 185 ASP C N 1
ATOM 4580 C CA . ASP C 1 185 ? 8.494 85.601 16.938 1.00 101.26 185 ASP C CA 1
ATOM 4581 C C . ASP C 1 185 ? 9.201 86.832 17.536 1.00 106.78 185 ASP C C 1
ATOM 4582 O O . ASP C 1 185 ? 9.001 87.148 18.714 1.00 115.15 185 ASP C O 1
ATOM 4587 N N . PRO C 1 186 ? 10.029 87.536 16.734 1.00 100.13 186 PRO C N 1
ATOM 4588 C CA . PRO C 1 186 ? 10.739 88.721 17.232 1.00 94.30 186 PRO C CA 1
ATOM 4589 C C . PRO C 1 186 ? 9.846 89.790 17.866 1.00 99.98 186 PRO C C 1
ATOM 4590 O O . PRO C 1 186 ? 10.275 90.470 18.788 1.00 102.33 186 PRO C O 1
ATOM 4594 N N . ASP C 1 187 ? 8.613 89.917 17.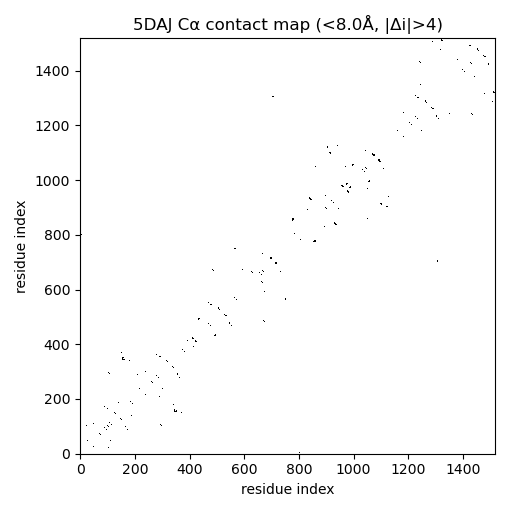387 1.00 102.28 187 ASP C N 1
ATOM 4595 C CA . ASP C 1 187 ? 7.667 90.882 17.951 1.00 109.93 187 ASP C CA 1
ATOM 4596 C C . ASP C 1 187 ? 7.296 90.532 19.402 1.00 107.61 187 ASP C C 1
ATOM 4597 O O . ASP C 1 187 ? 7.654 91.259 20.330 1.00 105.98 187 ASP C O 1
ATOM 4602 N N . THR C 1 188 ? 6.615 89.403 19.579 1.00 109.36 188 THR C N 1
ATOM 4603 C CA . THR C 1 188 ? 5.990 89.038 20.861 1.00 105.52 188 THR C CA 1
ATOM 4604 C C . THR C 1 188 ? 6.871 88.233 21.828 1.00 104.08 188 THR C C 1
ATOM 4605 O O . THR C 1 188 ? 6.559 88.170 23.017 1.00 105.66 188 THR C O 1
ATOM 4609 N N . ASP C 1 189 ? 7.943 87.612 21.331 1.00 99.37 189 ASP C N 1
ATOM 4610 C CA . ASP C 1 189 ? 8.858 86.821 22.186 1.00 93.65 189 ASP C CA 1
ATOM 4611 C C . ASP C 1 189 ? 10.104 87.566 22.669 1.00 89.02 189 ASP C C 1
ATOM 4612 O O . ASP C 1 189 ? 10.737 87.132 23.629 1.00 99.23 189 ASP C O 1
ATOM 4617 N N . ALA C 1 190 ? 10.468 88.658 22.001 1.00 78.92 190 ALA C N 1
ATOM 4618 C CA . ALA C 1 190 ? 11.683 89.420 22.346 1.00 80.05 190 ALA C CA 1
ATOM 4619 C C . ALA C 1 190 ? 11.801 89.762 23.829 1.00 83.71 190 ALA C C 1
ATOM 4620 O O . ALA C 1 190 ? 12.845 89.534 24.436 1.00 89.82 190 ALA C O 1
ATOM 4622 N N . GLU C 1 191 ? 10.721 90.295 24.398 1.00 88.53 191 GLU C N 1
ATOM 4623 C CA . GLU C 1 191 ? 10.649 90.615 25.843 1.00 94.51 191 GLU C CA 1
ATOM 4624 C C . GLU C 1 191 ? 11.099 89.457 26.723 1.00 90.48 191 GLU C C 1
ATOM 4625 O O . GLU C 1 191 ? 11.921 89.625 27.619 1.00 85.69 191 GLU C O 1
ATOM 4631 N N . HIS C 1 192 ? 10.532 88.290 26.445 1.00 90.69 192 HIS C N 1
ATOM 4632 C CA . HIS C 1 192 ? 10.736 87.099 27.266 1.00 93.41 192 HIS C CA 1
ATOM 4633 C C . HIS C 1 192 ? 12.096 86.441 27.035 1.00 86.94 192 HIS C C 1
ATOM 4634 O O . HIS C 1 192 ? 12.628 85.772 27.927 1.00 87.39 192 HIS C O 1
ATOM 4641 N N . LEU C 1 193 ? 12.630 86.591 25.828 1.00 80.96 193 LEU C N 1
ATOM 4642 C CA . LEU C 1 193 ? 13.957 86.059 25.489 1.00 82.49 193 LEU C CA 1
ATOM 4643 C C . LEU C 1 193 ? 15.072 86.838 26.191 1.00 83.66 193 LEU C C 1
ATOM 4644 O O . LEU C 1 193 ? 16.085 86.263 26.596 1.00 85.25 193 LEU C O 1
ATOM 4649 N N . LEU C 1 194 ? 14.863 88.144 26.328 1.00 84.88 194 LEU C N 1
ATOM 4650 C CA . LEU C 1 194 ? 15.815 89.043 26.996 1.00 90.68 194 LEU C CA 1
ATOM 4651 C C . LEU C 1 194 ? 15.632 89.104 28.508 1.00 93.41 194 LEU C C 1
ATOM 4652 O O . LEU C 1 194 ? 16.602 89.305 29.242 1.00 93.70 194 LEU C O 1
ATOM 4657 N N . GLU C 1 195 ? 14.392 88.917 28.963 1.00 96.11 195 GLU C N 1
ATOM 4658 C CA . GLU C 1 195 ? 14.045 88.987 30.393 1.00 92.13 195 GLU C CA 1
ATOM 4659 C C . GLU C 1 195 ? 15.060 88.307 31.325 1.00 90.52 195 GLU C C 1
ATOM 4660 O O . GLU C 1 195 ? 15.620 88.977 32.200 1.00 81.82 195 GLU C O 1
ATOM 4666 N N . PRO C 1 196 ? 15.324 86.996 31.128 1.00 83.73 196 PRO C N 1
ATOM 4667 C CA . PRO C 1 196 ? 16.196 86.304 32.081 1.00 82.13 196 PRO C CA 1
ATOM 4668 C C . PRO C 1 196 ? 17.609 86.877 32.168 1.00 81.58 196 PRO C C 1
ATOM 4669 O O . PRO C 1 196 ? 18.161 86.959 33.259 1.00 79.52 196 PRO C O 1
ATOM 4681 N N . PHE C 1 198 ? 18.599 90.007 31.736 1.00 95.12 198 PHE C N 1
ATOM 4682 C CA . PHE C 1 198 ? 18.529 91.227 32.559 1.00 93.55 198 PHE C CA 1
ATOM 4683 C C . PHE C 1 198 ? 18.171 90.964 34.020 1.00 93.73 198 PHE C C 1
ATOM 4684 O O . PHE C 1 198 ? 18.714 91.610 34.918 1.00 94.66 198 PHE C O 1
ATOM 4692 N N . ARG C 1 199 ? 17.274 90.007 34.249 1.00 89.54 199 ARG C N 1
ATOM 4693 C CA . ARG C 1 199 ? 16.942 89.584 35.613 1.00 92.91 199 ARG C CA 1
ATOM 4694 C C . ARG C 1 199 ? 18.153 88.958 36.313 1.00 89.51 199 ARG C C 1
ATOM 4695 O O . ARG C 1 199 ? 18.338 89.122 37.517 1.00 80.12 199 ARG C O 1
ATOM 4700 N N . GLY C 1 200 ? 18.962 88.236 35.545 1.00 88.83 200 GLY C N 1
ATOM 4701 C CA . GLY C 1 200 ? 20.173 87.594 36.058 1.00 95.82 200 GLY C CA 1
ATOM 4702 C C . GLY C 1 200 ? 21.339 88.529 36.335 1.00 93.18 200 GLY C C 1
ATOM 4703 O O . GLY C 1 200 ? 22.192 88.235 37.173 1.00 99.13 200 GLY C O 1
ATOM 4704 N N . LEU C 1 201 ? 21.395 89.640 35.611 1.00 89.45 201 LEU C N 1
ATOM 4705 C CA . LEU C 1 201 ? 22.454 90.646 35.795 1.00 101.53 201 LEU C CA 1
ATOM 4706 C C . LEU C 1 201 ? 22.140 91.634 36.912 1.00 107.15 201 LEU C C 1
ATOM 4707 O O . LEU C 1 201 ? 23.029 91.993 37.683 1.00 108.24 201 LEU C O 1
ATOM 4712 N N . VAL C 1 202 ? 20.878 92.057 36.989 1.00 111.21 202 VAL C N 1
ATOM 4713 C CA . VAL C 1 202 ? 20.467 93.195 37.831 1.00 106.44 202 VAL C CA 1
ATOM 4714 C C . VAL C 1 202 ? 19.567 92.784 39.007 1.00 109.99 202 VAL C C 1
ATOM 4715 O O . VAL C 1 202 ? 18.626 92.005 38.846 1.00 111.19 202 VAL C O 1
ATOM 4719 N N . ARG C 1 203 ? 19.867 93.351 40.177 1.00 105.27 203 ARG C N 1
ATOM 4720 C CA . ARG C 1 203 ? 19.273 92.966 41.474 1.00 112.61 203 ARG C CA 1
ATOM 4721 C C . ARG C 1 203 ? 17.743 93.063 41.527 1.00 116.86 203 ARG C C 1
ATOM 4722 O O . ARG C 1 203 ? 17.062 92.085 41.867 1.00 120.17 203 ARG C O 1
ATOM 4724 N N . ASP C 1 204 ? 17.205 94.217 41.153 1.00 121.80 204 ASP C N 1
ATOM 4725 C CA . ASP C 1 204 ? 15.771 94.475 41.328 1.00 133.33 204 ASP C CA 1
ATOM 4726 C C . ASP C 1 204 ? 14.933 93.983 40.151 1.00 115.93 204 ASP C C 1
ATOM 4727 O O . ASP C 1 204 ? 14.027 93.177 40.337 1.00 123.55 204 ASP C O 1
ATOM 4732 N N . TRP C 1 205 ? 15.245 94.470 38.956 1.00 111.08 205 TRP C N 1
ATOM 4733 C CA . TRP C 1 205 ? 14.485 94.171 37.733 1.00 108.09 205 TRP C CA 1
ATOM 4734 C C . TRP C 1 205 ? 13.043 93.724 37.983 1.00 102.18 205 TRP C C 1
ATOM 4735 O O . TRP C 1 205 ? 12.102 94.322 37.478 1.00 108.97 205 TRP C O 1
ATOM 4746 N N . ASP D 1 7 ? 40.308 50.011 6.476 1.00 124.45 7 ASP D N 1
ATOM 4747 C CA . ASP D 1 7 ? 40.899 50.241 5.117 1.00 131.30 7 ASP D CA 1
ATOM 4748 C C . ASP D 1 7 ? 40.374 51.532 4.476 1.00 123.36 7 ASP D C 1
ATOM 4749 O O . ASP D 1 7 ? 41.148 52.446 4.172 1.00 129.70 7 ASP D O 1
ATOM 4751 N N . SER D 1 8 ? 39.058 51.596 4.283 1.00 120.09 8 SER D N 1
ATOM 4752 C CA . SER D 1 8 ? 38.388 52.773 3.704 1.00 115.90 8 SER D CA 1
ATOM 4753 C C . SER D 1 8 ? 38.109 53.878 4.730 1.00 118.24 8 SER D C 1
ATOM 4754 O O . SER D 1 8 ? 38.093 55.059 4.378 1.00 120.73 8 SER D O 1
ATOM 4757 N N . GLU D 1 9 ? 37.881 53.497 5.987 1.00 119.37 9 GLU D N 1
ATOM 4758 C CA . GLU D 1 9 ? 37.698 54.475 7.077 1.00 120.72 9 GLU D CA 1
ATOM 4759 C C . GLU D 1 9 ? 38.931 55.380 7.266 1.00 107.08 9 GLU D C 1
ATOM 4760 O O . GLU D 1 9 ? 38.802 56.533 7.690 1.00 108.14 9 GLU D O 1
ATOM 4766 N N . LYS D 1 10 ? 40.113 54.845 6.956 1.00 105.16 10 LYS D N 1
ATOM 4767 C CA . LYS D 1 10 ? 41.359 55.635 6.921 1.00 116.00 10 LYS D CA 1
ATOM 4768 C C . LYS D 1 10 ? 41.364 56.638 5.758 1.00 103.74 10 LYS D C 1
ATOM 4769 O O . LYS D 1 10 ? 41.841 57.765 5.909 1.00 106.43 10 LYS D O 1
ATOM 4775 N N . THR D 1 11 ? 40.851 56.212 4.605 1.00 92.08 11 THR D N 1
ATOM 4776 C CA . THR D 1 11 ? 40.688 57.090 3.429 1.00 98.43 11 THR D CA 1
ATOM 4777 C C . THR D 1 11 ? 39.674 58.210 3.698 1.00 97.76 11 THR D C 1
ATOM 4778 O O . THR D 1 11 ? 39.879 59.355 3.280 1.00 95.80 11 THR D O 1
ATOM 4782 N N . ARG D 1 12 ? 38.588 57.865 4.384 1.00 96.36 12 ARG D N 1
ATOM 4783 C CA . ARG D 1 12 ? 37.558 58.842 4.766 1.00 96.19 12 ARG D CA 1
ATOM 4784 C C . ARG D 1 12 ? 38.118 59.954 5.652 1.00 96.41 12 ARG D C 1
ATOM 4785 O O . ARG D 1 12 ? 37.896 61.133 5.387 1.00 97.21 12 ARG D O 1
ATOM 4793 N N . THR D 1 13 ? 38.842 59.561 6.698 1.00 94.65 13 THR D N 1
ATOM 4794 C CA . THR D 1 13 ? 39.475 60.513 7.619 1.00 93.80 13 THR D CA 1
ATOM 4795 C C . THR D 1 13 ? 40.464 61.429 6.899 1.00 92.34 13 THR D C 1
ATOM 4796 O O . THR D 1 13 ? 40.484 62.638 7.135 1.00 96.06 13 THR D O 1
ATOM 4800 N N . ALA D 1 14 ? 41.291 60.837 6.041 1.00 86.38 14 ALA D N 1
ATOM 4801 C CA . ALA D 1 14 ? 42.276 61.588 5.247 1.00 92.88 14 ALA D CA 1
ATOM 4802 C C . ALA D 1 14 ? 41.609 62.695 4.429 1.00 89.51 14 ALA D C 1
ATOM 4803 O O . ALA D 1 14 ? 42.072 63.837 4.419 1.00 88.37 14 ALA D O 1
ATOM 4805 N N . ILE D 1 15 ? 40.521 62.333 3.755 1.00 82.71 15 ILE D N 1
ATOM 4806 C CA . ILE D 1 15 ? 39.724 63.277 2.955 1.00 83.33 15 ILE D CA 1
ATOM 4807 C C . ILE D 1 15 ? 39.158 64.414 3.815 1.00 81.37 15 ILE D C 1
ATOM 4808 O O . ILE D 1 15 ? 39.232 65.587 3.435 1.00 82.39 15 ILE D O 1
ATOM 4813 N N . LEU D 1 16 ? 38.586 64.056 4.960 1.00 73.29 16 LEU D N 1
ATOM 4814 C CA . LEU D 1 16 ? 37.986 65.048 5.865 1.00 74.47 16 LEU D CA 1
ATOM 4815 C C . LEU D 1 16 ? 39.018 66.009 6.463 1.00 77.03 16 LEU D C 1
ATOM 4816 O O . LEU D 1 16 ? 38.746 67.201 6.609 1.00 93.03 16 LEU D O 1
ATOM 4821 N N . LEU D 1 17 ? 40.191 65.485 6.815 1.00 76.82 17 LEU D N 1
ATOM 4822 C CA . LEU D 1 17 ? 41.306 66.326 7.297 1.00 86.16 17 LEU D CA 1
ATOM 4823 C C . LEU D 1 17 ? 41.768 67.327 6.246 1.00 83.86 17 LEU D C 1
ATOM 4824 O O . LEU D 1 17 ? 41.987 68.503 6.547 1.00 79.07 17 LEU D O 1
ATOM 4829 N N . ALA D 1 18 ? 41.920 66.840 5.019 1.00 79.44 18 ALA D N 1
ATOM 4830 C CA . ALA D 1 18 ? 42.287 67.682 3.877 1.00 78.36 18 ALA D CA 1
ATOM 4831 C C . ALA D 1 18 ? 41.266 68.801 3.662 1.00 78.90 18 ALA D C 1
ATOM 4832 O O . ALA D 1 18 ? 41.630 69.973 3.543 1.00 90.52 18 ALA D O 1
ATOM 4834 N N . ALA D 1 19 ? 39.992 68.425 3.631 1.00 73.40 19 ALA D N 1
ATOM 4835 C CA . ALA D 1 19 ? 38.889 69.385 3.461 1.00 74.95 19 ALA D CA 1
ATOM 4836 C C . ALA D 1 19 ? 38.837 70.412 4.597 1.00 75.33 19 ALA D C 1
ATOM 4837 O O . ALA D 1 19 ? 38.585 71.599 4.370 1.00 71.64 19 ALA D O 1
ATOM 4839 N N . GLU D 1 20 ? 39.052 69.931 5.818 1.00 79.18 20 GLU D N 1
ATOM 4840 C CA . GLU D 1 20 ? 39.093 70.786 7.015 1.00 81.99 20 GLU D CA 1
ATOM 4841 C C . GLU D 1 20 ? 40.139 71.889 6.845 1.00 82.33 20 GLU D C 1
ATOM 4842 O O . GLU D 1 20 ? 39.840 73.065 7.013 1.00 81.07 20 GLU D O 1
ATOM 4848 N N . GLU D 1 21 ? 41.353 71.495 6.474 1.00 81.93 21 GLU D N 1
ATOM 4849 C CA . GLU D 1 21 ? 42.441 72.457 6.231 1.00 92.54 21 GLU D CA 1
ATOM 4850 C C . GLU D 1 21 ? 42.114 73.431 5.086 1.00 92.30 21 GLU D C 1
ATOM 4851 O O . GLU D 1 21 ? 42.332 74.641 5.215 1.00 94.52 21 GLU D O 1
ATOM 4857 N N . LEU D 1 22 ? 41.599 72.894 3.980 1.00 84.30 22 LEU D N 1
ATOM 4858 C CA . LEU D 1 22 ? 41.283 73.712 2.796 1.00 84.04 22 LEU D CA 1
ATOM 4859 C C . LEU D 1 22 ? 40.141 74.695 3.043 1.00 80.83 22 LEU D C 1
ATOM 4860 O O . LEU D 1 22 ? 40.276 75.882 2.752 1.00 70.14 22 LEU D O 1
ATOM 4865 N N . PHE D 1 23 ? 39.028 74.192 3.575 1.00 76.53 23 PHE D N 1
ATOM 4866 C CA . PHE D 1 23 ? 37.890 75.045 3.952 1.00 76.01 23 PHE D CA 1
ATOM 4867 C C . PHE D 1 23 ? 38.330 76.183 4.866 1.00 81.54 23 PHE D C 1
ATOM 4868 O O . PHE D 1 23 ? 37.946 77.340 4.679 1.00 87.08 23 PHE D O 1
ATOM 4876 N N . LEU D 1 24 ? 39.152 75.833 5.846 1.00 82.51 24 LEU D N 1
ATOM 4877 C CA . LEU D 1 24 ? 39.641 76.784 6.838 1.00 87.94 24 LEU D CA 1
ATOM 4878 C C . LEU D 1 24 ? 40.489 77.900 6.211 1.00 85.68 24 LEU D C 1
ATOM 4879 O O . LEU D 1 24 ? 40.381 79.062 6.607 1.00 90.32 24 LEU D O 1
ATOM 4884 N N . GLU D 1 25 ? 41.311 77.540 5.225 1.00 92.52 25 GLU D N 1
ATOM 4885 C CA . GLU D 1 25 ? 42.224 78.487 4.558 1.00 104.41 25 GLU D CA 1
ATOM 4886 C C . GLU D 1 25 ? 41.571 79.248 3.397 1.00 109.01 25 GLU D C 1
ATOM 4887 O O . GLU D 1 25 ? 41.762 80.454 3.256 1.00 111.04 25 GLU D O 1
ATOM 4893 N N . LYS D 1 26 ? 40.823 78.532 2.565 1.00 104.48 26 LYS D N 1
ATOM 4894 C CA . LYS D 1 26 ? 40.256 79.087 1.319 1.00 109.93 26 LYS D CA 1
ATOM 4895 C C . LYS D 1 26 ? 38.784 79.500 1.414 1.00 102.24 26 LYS D C 1
ATOM 4896 O O . LYS D 1 26 ? 38.319 80.326 0.628 1.00 93.12 26 LYS D O 1
ATOM 4902 N N . GLY D 1 27 ? 38.057 78.914 2.360 1.00 88.93 27 GLY D N 1
ATOM 4903 C CA . GLY D 1 27 ? 36.596 79.016 2.408 1.00 85.18 27 GLY D CA 1
ATOM 4904 C C . GLY D 1 27 ? 35.981 77.849 1.653 1.00 79.88 27 GLY D C 1
ATOM 4905 O O . GLY D 1 27 ? 36.638 77.225 0.818 1.00 73.11 27 GLY D O 1
ATOM 4906 N N . VAL D 1 28 ? 34.720 77.554 1.948 1.00 82.44 28 VAL D N 1
ATOM 4907 C CA . VAL D 1 28 ? 34.029 76.388 1.369 1.00 74.37 28 VAL D CA 1
ATOM 4908 C C . VAL D 1 28 ? 33.692 76.577 -0.113 1.00 80.53 28 VAL D C 1
ATOM 4909 O O . VAL D 1 28 ? 33.878 75.654 -0.914 1.00 82.55 28 VAL D O 1
ATOM 4913 N N . SER D 1 29 ? 33.187 77.760 -0.458 1.00 86.93 29 SER D N 1
ATOM 4914 C CA . SER D 1 29 ? 32.824 78.111 -1.848 1.00 89.57 29 SER D CA 1
ATOM 4915 C C . SER D 1 29 ? 33.979 77.920 -2.828 1.00 87.18 29 SER D C 1
ATOM 4916 O O . SER D 1 29 ? 33.840 77.263 -3.859 1.00 96.53 29 SER D O 1
ATOM 4919 N N . HIS D 1 30 ? 35.124 78.485 -2.463 1.00 90.78 30 HIS D N 1
ATOM 4920 C CA . HIS D 1 30 ? 36.361 78.415 -3.258 1.00 94.32 30 HIS D CA 1
ATOM 4921 C C . HIS D 1 30 ? 37.159 77.103 -3.095 1.00 82.01 30 HIS D C 1
ATOM 4922 O O . HIS D 1 30 ? 38.279 76.995 -3.599 1.00 94.67 30 HIS D O 1
ATOM 4929 N N . THR D 1 31 ? 36.583 76.113 -2.416 1.00 71.76 31 THR D N 1
ATOM 4930 C CA . THR D 1 31 ? 37.177 74.779 -2.301 1.00 80.65 31 THR D CA 1
ATOM 4931 C C . THR D 1 31 ? 36.322 73.756 -3.042 1.00 79.68 31 THR D C 1
ATOM 4932 O O . THR D 1 31 ? 35.155 73.557 -2.706 1.00 85.19 31 THR D O 1
ATOM 4936 N N . SER D 1 32 ? 36.927 73.092 -4.023 1.00 74.41 32 SER D N 1
ATOM 4937 C CA . SER D 1 32 ? 36.257 72.059 -4.818 1.00 68.90 32 SER D CA 1
ATOM 4938 C C . SER D 1 32 ? 36.587 70.655 -4.313 1.00 73.37 32 SER D C 1
ATOM 4939 O O . SER D 1 32 ? 37.528 70.462 -3.542 1.00 79.59 32 SER D O 1
ATOM 4942 N N . LEU D 1 33 ? 35.812 69.681 -4.777 1.00 74.03 33 LEU D N 1
ATOM 4943 C CA . LEU D 1 33 ? 36.047 68.270 -4.443 1.00 79.23 33 LEU D CA 1
ATOM 4944 C C . LEU D 1 33 ? 37.317 67.744 -5.098 1.00 79.18 33 LEU D C 1
ATOM 4945 O O . LEU D 1 33 ? 38.010 66.892 -4.533 1.00 86.15 33 LEU D O 1
ATOM 4950 N N . GLU D 1 34 ? 37.617 68.263 -6.286 1.00 82.77 34 GLU D N 1
ATOM 4951 C CA . GLU D 1 34 ? 38.861 67.943 -6.997 1.00 94.37 34 GLU D CA 1
ATOM 4952 C C . GLU D 1 34 ? 40.081 68.374 -6.165 1.00 92.79 34 GLU D C 1
ATOM 4953 O O . GLU D 1 34 ? 41.018 67.596 -5.970 1.00 81.00 34 GLU D O 1
ATOM 4959 N N . GLN D 1 35 ? 40.042 69.614 -5.677 1.00 89.65 35 GLN D N 1
ATOM 4960 C CA . GLN D 1 35 ? 41.112 70.181 -4.838 1.00 84.32 35 GLN D CA 1
ATOM 4961 C C . GLN D 1 35 ? 41.309 69.411 -3.532 1.00 82.53 35 GLN D C 1
ATOM 4962 O O . GLN D 1 35 ? 42.438 69.237 -3.067 1.00 78.68 35 GLN D O 1
ATOM 4968 N N . ILE D 1 36 ? 40.201 68.964 -2.950 1.00 75.45 36 ILE D N 1
ATOM 4969 C CA . ILE D 1 36 ? 40.233 68.157 -1.725 1.00 78.03 36 ILE D CA 1
ATOM 4970 C C . ILE D 1 36 ? 40.913 66.812 -1.984 1.00 82.24 36 ILE D C 1
ATOM 4971 O O . ILE D 1 36 ? 41.782 66.389 -1.216 1.00 83.03 36 ILE D O 1
ATOM 4976 N N . ALA D 1 37 ? 40.494 66.151 -3.062 1.00 75.88 37 ALA D N 1
ATOM 4977 C CA . ALA D 1 37 ? 41.061 64.861 -3.473 1.00 82.79 37 ALA D CA 1
ATOM 4978 C C . ALA D 1 37 ? 42.575 64.943 -3.644 1.00 82.12 37 ALA D C 1
ATOM 4979 O O . ALA D 1 37 ? 43.321 64.107 -3.122 1.00 80.67 37 ALA D O 1
ATOM 4981 N N . ARG D 1 38 ? 43.011 65.971 -4.365 1.00 84.65 38 ARG D N 1
ATOM 4982 C CA . ARG D 1 38 ? 44.433 66.195 -4.628 1.00 93.62 38 ARG D CA 1
ATOM 4983 C C . ARG D 1 38 ? 45.212 66.423 -3.336 1.00 94.68 38 ARG D C 1
ATOM 4984 O O . ARG D 1 38 ? 46.252 65.805 -3.122 1.00 101.30 38 ARG D O 1
ATOM 4992 N N . ALA D 1 39 ? 44.680 67.283 -2.469 1.00 97.51 39 ALA D N 1
ATOM 4993 C CA . ALA D 1 39 ? 45.291 67.576 -1.158 1.00 93.54 39 ALA D CA 1
ATOM 4994 C C . ALA D 1 39 ? 45.305 66.380 -0.197 1.00 86.10 39 ALA D C 1
ATOM 4995 O O . ALA D 1 39 ? 46.157 66.302 0.685 1.00 90.35 39 ALA D O 1
ATOM 4997 N N . ALA D 1 40 ? 44.358 65.464 -0.373 1.00 83.00 40 ALA D N 1
ATOM 4998 C CA . ALA D 1 40 ? 44.277 64.235 0.430 1.00 85.46 40 ALA D CA 1
ATOM 4999 C C . ALA D 1 40 ? 45.139 63.079 -0.101 1.00 90.62 40 ALA D C 1
ATOM 5000 O O . ALA D 1 40 ? 45.252 62.040 0.554 1.00 86.28 40 ALA D O 1
ATOM 5002 N N . GLY D 1 41 ? 45.733 63.249 -1.282 1.00 91.74 41 GLY D N 1
ATOM 5003 C CA . GLY D 1 41 ? 46.530 62.193 -1.919 1.00 92.20 41 GLY D CA 1
ATOM 5004 C C . GLY D 1 41 ? 45.647 61.050 -2.392 1.00 91.38 41 GLY D C 1
ATOM 5005 O O . GLY D 1 41 ? 45.928 59.878 -2.135 1.00 91.13 41 GLY D O 1
ATOM 5006 N N . VAL D 1 42 ? 44.588 61.414 -3.109 1.00 83.69 42 VAL D N 1
ATOM 5007 C CA . VAL D 1 42 ? 43.488 60.505 -3.428 1.00 78.95 42 VAL D CA 1
ATOM 5008 C C . VAL D 1 42 ? 42.848 60.910 -4.759 1.00 81.35 42 VAL D C 1
ATOM 5009 O O . VAL D 1 42 ? 42.995 62.048 -5.210 1.00 88.00 42 VAL D O 1
ATOM 5013 N N . THR D 1 43 ? 42.153 59.963 -5.386 1.00 76.85 43 THR D N 1
ATOM 5014 C CA . THR D 1 43 ? 41.470 60.214 -6.662 1.00 81.27 43 THR D CA 1
ATOM 5015 C C . THR D 1 43 ? 40.166 60.973 -6.443 1.00 75.94 43 THR D C 1
ATOM 5016 O O . THR D 1 43 ? 39.481 60.761 -5.438 1.00 72.38 43 THR D O 1
ATOM 5020 N N . ARG D 1 44 ? 39.757 61.802 -7.383 1.00 81.90 44 ARG D N 1
ATOM 5021 C CA . ARG D 1 44 ? 38.489 62.487 -7.226 1.00 79.17 44 ARG D CA 1
ATOM 5022 C C . ARG D 1 44 ? 37.375 61.466 -7.091 1.00 82.84 44 ARG D C 1
ATOM 5023 O O . ARG D 1 44 ? 36.487 61.611 -6.298 1.00 74.08 44 ARG D O 1
ATOM 5031 N N . GLY D 1 45 ? 37.418 60.424 -7.891 1.00 88.56 45 GLY D N 1
ATOM 5032 C CA . GLY D 1 45 ? 36.382 59.388 -7.815 1.00 84.01 45 GLY D CA 1
ATOM 5033 C C . GLY D 1 45 ? 36.145 58.855 -6.416 1.00 83.04 45 GLY D C 1
ATOM 5034 O O . GLY D 1 45 ? 35.001 58.628 -6.026 1.00 95.00 45 GLY D O 1
ATOM 5035 N N . ALA D 1 46 ? 37.225 58.683 -5.659 1.00 81.87 46 ALA D N 1
ATOM 5036 C CA . ALA D 1 46 ? 37.149 58.222 -4.259 1.00 75.92 46 ALA D CA 1
ATOM 5037 C C . ALA D 1 46 ? 36.391 59.189 -3.336 1.00 81.22 46 ALA D C 1
ATOM 5038 O O . ALA D 1 46 ? 35.628 58.757 -2.470 1.00 78.14 46 ALA D O 1
ATOM 5040 N N . VAL D 1 47 ? 36.601 60.489 -3.533 1.00 77.41 47 VAL D N 1
ATOM 5041 C CA . VAL D 1 47 ? 35.893 61.524 -2.764 1.00 73.68 47 VAL D CA 1
ATOM 5042 C C . VAL D 1 47 ? 34.399 61.438 -3.046 1.00 74.00 47 VAL D C 1
ATOM 5043 O O . VAL D 1 47 ? 33.573 61.344 -2.130 1.00 82.47 47 VAL D O 1
ATOM 5047 N N . TYR D 1 48 ? 34.056 61.388 -4.314 1.00 71.12 48 TYR D N 1
ATOM 5048 C CA . TYR D 1 48 ? 32.679 61.263 -4.734 1.00 72.24 48 TYR D CA 1
ATOM 5049 C C . TYR D 1 48 ? 32.073 59.994 -4.223 1.00 73.01 48 TYR D C 1
ATOM 5050 O O . TYR D 1 48 ? 30.927 59.935 -3.857 1.00 74.83 48 TYR D O 1
ATOM 5059 N N . TRP D 1 49 ? 32.865 58.958 -4.226 1.00 72.00 49 TRP D N 1
ATOM 5060 C CA . TRP D 1 49 ? 32.423 57.642 -3.798 1.00 78.99 49 TRP D CA 1
ATOM 5061 C C . TRP D 1 49 ? 32.029 57.665 -2.322 1.00 77.95 49 TRP D C 1
ATOM 5062 O O . TRP D 1 49 ? 30.971 57.162 -1.957 1.00 90.53 49 TRP D O 1
ATOM 5073 N N . HIS D 1 50 ? 32.881 58.258 -1.490 1.00 81.26 50 HIS D N 1
ATOM 5074 C CA . HIS D 1 50 ? 32.665 58.282 -0.033 1.00 79.49 50 HIS D CA 1
ATOM 5075 C C . HIS D 1 50 ? 31.672 59.329 0.446 1.00 77.64 50 HIS D C 1
ATOM 5076 O O . HIS D 1 50 ? 30.987 59.106 1.442 1.00 88.21 50 HIS D O 1
ATOM 5083 N N . PHE D 1 51 ? 31.607 60.465 -0.249 1.00 78.02 51 PHE D N 1
ATOM 5084 C CA . PHE D 1 51 ? 30.830 61.625 0.222 1.00 75.96 51 PHE D CA 1
ATOM 5085 C C . PHE D 1 51 ? 29.779 62.199 -0.740 1.00 81.91 51 PHE D C 1
ATOM 5086 O O . PHE D 1 51 ? 29.052 63.108 -0.353 1.00 80.36 51 PHE D O 1
ATOM 5094 N N . GLN D 1 52 ? 29.688 61.673 -1.961 1.00 85.79 52 GLN D N 1
ATOM 5095 C CA . GLN D 1 52 ? 28.668 62.068 -2.964 1.00 89.02 52 GLN D CA 1
ATOM 5096 C C . GLN D 1 52 ? 28.764 63.515 -3.455 1.00 81.68 52 GLN D C 1
ATOM 5097 O O . GLN D 1 52 ? 28.976 63.752 -4.635 1.00 80.67 52 GLN D O 1
ATOM 5103 N N . ASN D 1 53 ? 28.566 64.470 -2.554 1.00 75.70 53 ASN D N 1
ATOM 5104 C CA . ASN D 1 53 ? 28.637 65.893 -2.888 1.00 72.08 53 ASN D CA 1
ATOM 5105 C C . ASN D 1 53 ? 29.262 66.708 -1.764 1.00 67.84 53 ASN D C 1
ATOM 5106 O O . ASN D 1 53 ? 29.444 66.206 -0.649 1.00 72.55 53 ASN D O 1
ATOM 5111 N N . LYS D 1 54 ? 29.536 67.973 -2.054 1.00 71.31 54 LYS D N 1
ATOM 5112 C CA . LYS D 1 54 ? 30.208 68.868 -1.101 1.00 76.84 54 LYS D CA 1
ATOM 5113 C C . LYS D 1 54 ? 29.414 69.091 0.192 1.00 81.91 54 LYS D C 1
ATOM 5114 O O . LYS D 1 54 ? 29.994 69.123 1.277 1.00 81.95 54 LYS D O 1
ATOM 5120 N N . ALA D 1 55 ? 28.100 69.256 0.060 1.00 78.30 55 ALA D N 1
ATOM 5121 C CA . ALA D 1 55 ? 27.217 69.486 1.213 1.00 85.53 55 ALA D CA 1
ATOM 5122 C C . ALA D 1 55 ? 27.214 68.311 2.181 1.00 83.25 55 ALA D C 1
ATOM 5123 O O . ALA D 1 55 ? 27.248 68.500 3.396 1.00 82.01 55 ALA D O 1
ATOM 5125 N N . HIS D 1 56 ? 27.170 67.103 1.631 1.00 85.34 56 HIS D N 1
ATOM 5126 C CA . HIS D 1 56 ? 27.204 65.884 2.441 1.00 87.43 56 HIS D CA 1
ATOM 5127 C C . HIS D 1 56 ? 28.556 65.705 3.121 1.00 84.54 56 HIS D C 1
ATOM 5128 O O . HIS D 1 56 ? 28.622 65.268 4.268 1.00 81.13 56 HIS D O 1
ATOM 5135 N N . LEU D 1 57 ? 29.623 66.028 2.397 1.00 80.97 57 LEU D N 1
ATOM 5136 C CA . LEU D 1 57 ? 30.982 66.006 2.947 1.00 81.42 57 LEU D CA 1
ATOM 5137 C C . LEU D 1 57 ? 31.072 66.934 4.154 1.00 81.58 57 LEU D C 1
ATOM 5138 O O . LEU D 1 57 ? 31.501 66.534 5.242 1.00 81.34 57 LEU D O 1
ATOM 5143 N N . PHE D 1 58 ? 30.649 68.173 3.940 1.00 83.14 58 PHE D N 1
ATOM 5144 C CA . PHE D 1 58 ? 30.623 69.204 4.986 1.00 86.51 58 PHE D CA 1
ATOM 5145 C C . PHE D 1 58 ? 29.851 68.744 6.223 1.00 85.17 58 PHE D C 1
ATOM 5146 O O . PHE D 1 58 ? 30.264 68.980 7.353 1.00 92.26 58 PHE D O 1
ATOM 5154 N N . ASN D 1 59 ? 28.742 68.061 5.982 1.00 82.80 59 ASN D N 1
ATOM 5155 C CA . ASN D 1 59 ? 27.894 67.535 7.048 1.00 87.24 59 ASN D CA 1
ATOM 5156 C C . ASN D 1 59 ? 28.543 66.403 7.856 1.00 86.57 59 ASN D C 1
ATOM 5157 O O . ASN D 1 59 ? 28.438 66.352 9.089 1.00 85.09 59 ASN D O 1
ATOM 5162 N N . GLU D 1 60 ? 29.191 65.488 7.146 1.00 83.73 60 GLU D N 1
ATOM 5163 C CA . GLU D 1 60 ? 29.969 64.417 7.775 1.00 85.45 60 GLU D CA 1
ATOM 5164 C C . GLU D 1 60 ? 31.110 64.979 8.619 1.00 91.03 60 GLU D C 1
ATOM 5165 O O . GLU D 1 60 ? 31.446 64.430 9.675 1.00 95.05 60 GLU D O 1
ATOM 5179 N N . LEU D 1 62 ? 31.139 68.047 10.138 1.00 82.83 62 LEU D N 1
ATOM 5180 C CA . LEU D 1 62 ? 30.467 68.544 11.351 1.00 84.53 62 LEU D CA 1
ATOM 5181 C C . LEU D 1 62 ? 30.159 67.456 12.361 1.00 85.54 62 LEU D C 1
ATOM 5182 O O . LEU D 1 62 ? 30.342 67.661 13.556 1.00 88.18 62 LEU D O 1
ATOM 5187 N N . ASN D 1 63 ? 29.678 66.317 11.864 1.00 92.34 63 ASN D N 1
ATOM 5188 C CA . ASN D 1 63 ? 29.324 65.157 12.708 1.00 92.95 63 ASN D CA 1
ATOM 5189 C C . ASN D 1 63 ? 30.448 64.656 13.603 1.00 91.17 63 ASN D C 1
ATOM 5190 O O . ASN D 1 63 ? 30.185 64.182 14.700 1.00 97.59 63 ASN D O 1
ATOM 5195 N N . GLN D 1 64 ? 31.689 64.799 13.145 1.00 86.26 64 GLN D N 1
ATOM 5196 C CA . GLN D 1 64 ? 32.882 64.466 13.951 1.00 90.51 64 GLN D CA 1
ATOM 5197 C C . GLN D 1 64 ? 32.940 65.213 15.289 1.00 91.98 64 GLN D C 1
ATOM 5198 O O . GLN D 1 64 ? 33.596 64.771 16.231 1.00 96.46 64 GLN D O 1
ATOM 5204 N N . VAL D 1 65 ? 32.249 66.348 15.341 1.00 97.50 65 VAL D N 1
ATOM 5205 C CA . VAL D 1 65 ? 32.339 67.329 16.423 1.00 98.32 65 VAL D CA 1
ATOM 5206 C C . VAL D 1 65 ? 31.016 67.562 17.175 1.00 99.78 65 VAL D C 1
ATOM 5207 O O . VAL D 1 65 ? 31.004 68.203 18.231 1.00 111.56 65 VAL D O 1
ATOM 5211 N N . ARG D 1 66 ? 29.919 67.026 16.648 1.00 104.76 66 ARG D N 1
ATOM 5212 C CA . ARG D 1 66 ? 28.596 67.186 17.246 1.00 114.67 66 ARG D CA 1
ATOM 5213 C C . ARG D 1 66 ? 28.287 65.975 18.113 1.00 122.70 66 ARG D C 1
ATOM 5214 O O . ARG D 1 66 ? 28.652 64.846 17.774 1.00 129.33 66 ARG D O 1
ATOM 5222 N N . LEU D 1 67 ? 27.616 66.224 19.233 1.00 129.10 67 LEU D N 1
ATOM 5223 C CA . LEU D 1 67 ? 27.207 65.155 20.146 1.00 128.85 67 LEU D CA 1
ATOM 5224 C C . LEU D 1 67 ? 26.003 64.430 19.550 1.00 127.61 67 LEU D C 1
ATOM 5225 O O . LEU D 1 67 ? 25.050 65.087 19.111 1.00 115.67 67 LEU D O 1
ATOM 5230 N N . PRO D 1 68 ? 26.036 63.081 19.530 1.00 129.40 68 PRO D N 1
ATOM 5231 C CA . PRO D 1 68 ? 24.871 62.355 19.036 1.00 135.43 68 PRO D CA 1
ATOM 5232 C C . PRO D 1 68 ? 23.693 62.458 20.018 1.00 136.34 68 PRO D C 1
ATOM 5233 O O . PRO D 1 68 ? 23.922 62.538 21.231 1.00 132.33 68 PRO D O 1
ATOM 5237 N N . PRO D 1 69 ? 22.445 62.457 19.501 1.00 139.36 69 PRO D N 1
ATOM 5238 C CA . PRO D 1 69 ? 21.205 62.590 20.290 1.00 134.69 69 PRO D CA 1
ATOM 5239 C C . PRO D 1 69 ? 21.130 61.739 21.565 1.00 143.56 69 PRO D C 1
ATOM 5240 O O . PRO D 1 69 ? 20.614 62.208 22.579 1.00 132.95 69 PRO D O 1
ATOM 5244 N N . GLU D 1 70 ? 21.653 60.515 21.486 1.00 150.61 70 GLU D N 1
ATOM 5245 C CA . GLU D 1 70 ? 21.605 59.519 22.572 1.00 151.99 70 GLU D CA 1
ATOM 5246 C C . GLU D 1 70 ? 22.430 59.986 23.788 1.00 146.70 70 GLU D C 1
ATOM 5247 O O . GLU D 1 70 ? 21.985 59.864 24.934 1.00 133.97 70 GLU D O 1
ATOM 5253 N N . GLN D 1 71 ? 23.589 60.586 23.522 1.00 142.03 71 GLN D N 1
ATOM 5254 C CA . GLN D 1 71 ? 24.465 61.134 24.584 1.00 144.45 71 GLN D CA 1
ATOM 5255 C C . GLN D 1 71 ? 23.910 62.382 25.265 1.00 141.21 71 GLN D C 1
ATOM 5256 O O . GLN D 1 71 ? 24.021 62.525 26.488 1.00 134.93 71 GLN D O 1
ATOM 5262 N N . LEU D 1 72 ? 23.368 63.294 24.459 1.00 134.68 72 LEU D N 1
ATOM 5263 C CA . LEU D 1 72 ? 22.675 64.489 24.962 1.00 137.93 72 LEU D CA 1
ATOM 5264 C C . LEU D 1 72 ? 21.586 64.120 25.971 1.00 141.98 72 LEU D C 1
ATOM 5265 O O . LEU D 1 72 ? 21.602 64.585 27.118 1.00 137.60 72 LEU D O 1
ATOM 5270 N N . THR D 1 73 ? 20.656 63.278 25.519 1.00 136.66 73 THR D N 1
ATOM 5271 C CA . THR D 1 73 ? 19.519 62.820 26.331 1.00 132.55 73 THR D CA 1
ATOM 5272 C C . THR D 1 73 ? 19.975 62.164 27.635 1.00 126.17 73 THR D C 1
ATOM 5273 O O . THR D 1 73 ? 19.507 62.558 28.706 1.00 109.66 73 THR D O 1
ATOM 5277 N N . GLU D 1 74 ? 20.890 61.188 27.519 1.00 120.45 74 GLU D N 1
ATOM 5278 C CA . GLU D 1 74 ? 21.494 60.474 28.687 1.00 115.55 74 GLU D CA 1
ATOM 5279 C C . GLU D 1 74 ? 22.042 61.482 29.712 1.00 113.69 74 GLU D C 1
ATOM 5280 O O . GLU D 1 74 ? 21.867 61.310 30.930 1.00 125.39 74 GLU D O 1
ATOM 5286 N N . ARG D 1 75 ? 22.696 62.527 29.203 1.00 111.67 75 ARG D N 1
ATOM 5287 C CA . ARG D 1 75 ? 23.349 63.535 30.076 1.00 102.90 75 ARG D CA 1
ATOM 5288 C C . ARG D 1 75 ? 22.449 64.465 30.985 1.00 117.72 75 ARG D C 1
ATOM 5289 O O . ARG D 1 75 ? 21.354 64.990 30.647 1.00 107.23 75 ARG D O 1
ATOM 5293 N N . ASP D 1 83 ? 20.192 67.323 40.037 1.00 147.84 83 ASP D N 1
ATOM 5294 C CA . ASP D 1 83 ? 19.926 68.602 39.392 1.00 146.72 83 ASP D CA 1
ATOM 5295 C C . ASP D 1 83 ? 20.180 68.485 37.902 1.00 138.75 83 ASP D C 1
ATOM 5296 O O . ASP D 1 83 ? 21.253 68.836 37.424 1.00 128.79 83 ASP D O 1
ATOM 5301 N N . PRO D 1 84 ? 19.133 67.971 37.148 1.00 126.30 84 PRO D N 1
ATOM 5302 C CA . PRO D 1 84 ? 19.406 67.868 35.711 1.00 117.08 84 PRO D CA 1
ATOM 5303 C C . PRO D 1 84 ? 19.811 69.204 35.175 1.00 112.08 84 PRO D C 1
ATOM 5304 O O . PRO D 1 84 ? 20.804 69.343 34.478 1.00 106.42 84 PRO D O 1
ATOM 5308 N N . LEU D 1 85 ? 19.036 70.198 35.538 1.00 112.75 85 LEU D N 1
ATOM 5309 C CA . LEU D 1 85 ? 19.341 71.523 35.106 1.00 123.83 85 LEU D CA 1
ATOM 5310 C C . LEU D 1 85 ? 20.702 71.927 35.650 1.00 130.25 85 LEU D C 1
ATOM 5311 O O . LEU D 1 85 ? 21.223 72.974 35.309 1.00 125.04 85 LEU D O 1
ATOM 5316 N N . ARG D 1 86 ? 21.297 71.085 36.480 1.00 133.16 86 ARG D N 1
ATOM 5317 C CA . ARG D 1 86 ? 22.638 71.388 36.978 1.00 132.13 86 ARG D CA 1
ATOM 5318 C C . ARG D 1 86 ? 23.601 70.833 35.948 1.00 128.52 86 ARG D C 1
ATOM 5319 O O . ARG D 1 86 ? 24.690 71.351 35.738 1.00 121.28 86 ARG D O 1
ATOM 5327 N N . SER D 1 87 ? 23.185 69.758 35.305 1.00 130.21 87 SER D N 1
ATOM 5328 C CA . SER D 1 87 ? 23.994 69.171 34.290 1.00 123.58 87 SER D CA 1
ATOM 5329 C C . SER D 1 87 ? 23.790 70.067 33.097 1.00 116.51 87 SER D C 1
ATOM 5330 O O . SER D 1 87 ? 24.759 70.531 32.504 1.00 114.65 87 SER D O 1
ATOM 5333 N N . LEU D 1 88 ? 22.540 70.351 32.738 1.00 109.97 88 LEU D N 1
ATOM 5334 C CA . LEU D 1 88 ? 22.414 71.256 31.593 1.00 100.94 88 LEU D CA 1
ATOM 5335 C C . LEU D 1 88 ? 23.439 72.389 31.664 1.00 92.70 88 LEU D C 1
ATOM 5336 O O . LEU D 1 88 ? 24.096 72.705 30.669 1.00 85.52 88 LEU D O 1
ATOM 5341 N N . TYR D 1 89 ? 23.552 73.004 32.839 1.00 97.07 89 TYR D N 1
ATOM 5342 C CA . TYR D 1 89 ? 24.572 74.037 33.082 1.00 106.99 89 TYR D CA 1
ATOM 5343 C C . TYR D 1 89 ? 25.973 73.494 32.820 1.00 113.38 89 TYR D C 1
ATOM 5344 O O . TYR D 1 89 ? 26.750 74.101 32.083 1.00 108.66 89 TYR D O 1
ATOM 5353 N N . ASP D 1 90 ? 26.271 72.347 33.431 1.00 120.55 90 ASP D N 1
ATOM 5354 C CA . ASP D 1 90 ? 27.556 71.654 33.244 1.00 115.78 90 ASP D CA 1
ATOM 5355 C C . ASP D 1 90 ? 27.848 71.407 31.768 1.00 112.64 90 ASP D C 1
ATOM 5356 O O . ASP D 1 90 ? 28.946 71.686 31.296 1.00 104.16 90 ASP D O 1
ATOM 5361 N N . LEU D 1 91 ? 26.852 70.895 31.051 1.00 105.10 91 LEU D N 1
ATOM 5362 C CA . LEU D 1 91 ? 26.982 70.637 29.614 1.00 109.84 91 LEU D CA 1
ATOM 5363 C C . LEU D 1 91 ? 27.339 71.904 28.831 1.00 108.55 91 LEU D C 1
ATOM 5364 O O . LEU D 1 91 ? 28.222 71.881 27.973 1.00 109.31 91 LEU D O 1
ATOM 5369 N N . CYS D 1 92 ? 26.627 72.989 29.119 1.00 100.36 92 CYS D N 1
ATOM 5370 C CA . CYS D 1 92 ? 26.868 74.282 28.469 1.00 107.01 92 CYS D CA 1
ATOM 5371 C C . CYS D 1 92 ? 28.254 74.822 28.803 1.00 107.39 92 CYS D C 1
ATOM 5372 O O . CYS D 1 92 ? 28.973 75.308 27.928 1.00 102.33 92 CYS D O 1
ATOM 5375 N N . LEU D 1 93 ? 28.614 74.729 30.079 1.00 115.01 93 LEU D N 1
ATOM 5376 C CA . LEU D 1 93 ? 29.932 75.156 30.561 1.00 113.56 93 LEU D CA 1
ATOM 5377 C C . LEU D 1 93 ? 31.055 74.437 29.822 1.00 103.72 93 LEU D C 1
ATOM 5378 O O . LEU D 1 93 ? 32.002 75.067 29.360 1.00 106.93 93 LEU D O 1
ATOM 5383 N N . GLU D 1 94 ? 30.925 73.119 29.713 1.00 106.59 94 GLU D N 1
ATOM 5384 C CA . GLU D 1 94 ? 31.914 72.287 29.013 1.00 107.82 94 GLU D CA 1
ATOM 5385 C C . GLU D 1 94 ? 31.988 72.612 27.530 1.00 102.79 94 GLU D C 1
ATOM 5386 O O . GLU D 1 94 ? 33.071 72.638 26.959 1.00 94.14 94 GLU D O 1
ATOM 5392 N N . ALA D 1 95 ? 30.832 72.856 26.918 1.00 99.39 95 ALA D N 1
ATOM 5393 C CA . ALA D 1 95 ? 30.767 73.257 25.508 1.00 96.38 95 ALA D CA 1
ATOM 5394 C C . ALA D 1 95 ? 31.596 74.516 25.261 1.00 97.03 95 ALA D C 1
ATOM 5395 O O . ALA D 1 95 ? 32.438 74.543 24.363 1.00 104.86 95 ALA D O 1
ATOM 5397 N N . VAL D 1 96 ? 31.372 75.538 26.082 1.00 86.58 96 VAL D N 1
ATOM 5398 C CA . VAL D 1 96 ? 32.118 76.799 25.970 1.00 95.61 96 VAL D CA 1
ATOM 5399 C C . VAL D 1 96 ? 33.608 76.564 26.221 1.00 99.57 96 VAL D C 1
ATOM 5400 O O . VAL D 1 96 ? 34.453 77.026 25.461 1.00 115.63 96 VAL D O 1
ATOM 5404 N N . GLN D 1 97 ? 33.914 75.832 27.282 1.00 100.80 97 GLN D N 1
ATOM 5405 C CA . GLN D 1 97 ? 35.305 75.491 27.621 1.00 103.63 97 GLN D CA 1
ATOM 5406 C C . GLN D 1 97 ? 36.019 74.647 26.559 1.00 106.62 97 GLN D C 1
ATOM 5407 O O . GLN D 1 97 ? 37.231 74.756 26.403 1.00 107.98 97 GLN D O 1
ATOM 5413 N N . SER D 1 98 ? 35.264 73.823 25.831 1.00 95.98 98 SER D N 1
ATOM 5414 C CA . SER D 1 98 ? 35.819 72.976 24.757 1.00 76.20 98 SER D CA 1
ATOM 5415 C C . SER D 1 98 ? 36.469 73.767 23.617 1.00 83.18 98 SER D C 1
ATOM 5416 O O . SER D 1 98 ? 37.314 73.231 22.888 1.00 90.25 98 SER D O 1
ATOM 5419 N N . LEU D 1 99 ? 36.044 75.018 23.443 1.00 82.12 99 LEU D N 1
ATOM 5420 C CA . LEU D 1 99 ? 36.639 75.938 22.457 1.00 111.40 99 LEU D CA 1
ATOM 5421 C C . LEU D 1 99 ? 38.163 76.030 22.546 1.00 110.39 99 LEU D C 1
ATOM 5422 O O . LEU D 1 99 ? 38.832 76.171 21.526 1.00 101.97 99 LEU D O 1
ATOM 5427 N N . LEU D 1 100 ? 38.688 75.971 23.768 1.00 110.94 100 LEU D N 1
ATOM 5428 C CA . LEU D 1 100 ? 40.138 75.968 24.009 1.00 109.43 100 LEU D CA 1
ATOM 5429 C C . LEU D 1 100 ? 40.733 74.568 23.958 1.00 105.01 100 LEU D C 1
ATOM 5430 O O . LEU D 1 100 ? 41.718 74.330 23.266 1.00 115.44 100 LEU D O 1
ATOM 5435 N N . THR D 1 101 ? 40.120 73.647 24.691 1.00 107.21 101 THR D N 1
ATOM 5436 C CA . THR D 1 101 ? 40.691 72.305 24.891 1.00 112.01 101 THR D CA 1
ATOM 5437 C C . THR D 1 101 ? 40.656 71.370 23.671 1.00 108.83 101 THR D C 1
ATOM 5438 O O . THR D 1 101 ? 41.384 70.378 23.648 1.00 106.15 101 THR D O 1
ATOM 5442 N N . GLN D 1 102 ? 39.824 71.681 22.675 1.00 108.14 102 GLN D N 1
ATOM 5443 C CA . GLN D 1 102 ? 39.669 70.830 21.481 1.00 110.11 102 GLN D CA 1
ATOM 5444 C C . GLN D 1 102 ? 39.902 71.594 20.178 1.00 104.96 102 GLN D C 1
ATOM 5445 O O . GLN D 1 102 ? 38.971 72.178 19.615 1.00 108.35 102 GLN D O 1
ATOM 5451 N N . GLU D 1 103 ? 41.144 71.561 19.697 1.00 105.00 103 GLU D N 1
ATOM 5452 C CA . GLU D 1 103 ? 41.541 72.270 18.469 1.00 104.97 103 GLU D CA 1
ATOM 5453 C C . GLU D 1 103 ? 40.703 71.875 17.260 1.00 102.60 103 GLU D C 1
ATOM 5454 O O . GLU D 1 103 ? 40.313 72.706 16.462 1.00 102.23 103 GLU D O 1
ATOM 5460 N N . LYS D 1 104 ? 40.432 70.592 17.132 1.00 108.87 104 LYS D N 1
ATOM 5461 C CA . LYS D 1 104 ? 39.625 70.070 16.035 1.00 115.41 104 LYS D CA 1
ATOM 5462 C C . LYS D 1 104 ? 38.230 70.716 15.978 1.00 107.48 104 LYS D C 1
ATOM 5463 O O . LYS D 1 104 ? 37.777 71.196 14.926 1.00 99.29 104 LYS D O 1
ATOM 5469 N N . LYS D 1 105 ? 37.585 70.751 17.141 1.00 111.16 105 LYS D N 1
ATOM 5470 C CA . LYS D 1 105 ? 36.284 71.413 17.328 1.00 110.29 105 LYS D CA 1
ATOM 5471 C C . LYS D 1 105 ? 36.360 72.884 16.949 1.00 103.22 105 LYS D C 1
ATOM 5472 O O . LYS D 1 105 ? 35.524 73.387 16.200 1.00 83.79 105 LYS D O 1
ATOM 5478 N N . ARG D 1 106 ? 37.384 73.556 17.466 1.00 101.38 106 ARG D N 1
ATOM 5479 C CA . ARG D 1 106 ? 37.604 74.974 17.191 1.00 95.04 106 ARG D CA 1
ATOM 5480 C C . ARG D 1 106 ? 37.724 75.206 15.690 1.00 87.23 106 ARG D C 1
ATOM 5481 O O . ARG D 1 106 ? 37.018 76.037 15.147 1.00 79.34 106 ARG D O 1
ATOM 5489 N N . ARG D 1 107 ? 38.589 74.433 15.036 1.00 87.28 107 ARG D N 1
ATOM 5490 C CA . ARG D 1 107 ? 38.829 74.556 13.584 1.00 90.12 107 ARG D CA 1
ATOM 5491 C C . ARG D 1 107 ? 37.545 74.375 12.752 1.00 86.30 107 ARG D C 1
ATOM 5492 O O . ARG D 1 107 ? 37.214 75.219 11.914 1.00 89.46 107 ARG D O 1
ATOM 5500 N N . ILE D 1 108 ? 36.819 73.294 13.022 1.00 79.65 108 ILE D N 1
ATOM 5501 C CA . ILE D 1 108 ? 35.590 72.966 12.282 1.00 84.09 108 ILE D CA 1
ATOM 5502 C C . ILE D 1 108 ? 34.472 73.987 12.518 1.00 82.81 108 ILE D C 1
ATOM 5503 O O . ILE D 1 108 ? 33.760 74.358 11.585 1.00 79.21 108 ILE D O 1
ATOM 5508 N N . LEU D 1 109 ? 34.311 74.428 13.761 1.00 85.22 109 LEU D N 1
ATOM 5509 C CA . LEU D 1 109 ? 33.286 75.430 14.077 1.00 83.21 109 LEU D CA 1
ATOM 5510 C C . LEU D 1 109 ? 33.628 76.801 13.518 1.00 78.25 109 LEU D C 1
ATOM 5511 O O . LEU D 1 109 ? 32.722 77.537 13.123 1.00 73.45 109 LEU D O 1
ATOM 5516 N N . THR D 1 110 ? 34.916 77.139 13.447 1.00 75.46 110 THR D N 1
ATOM 5517 C CA . THR D 1 110 ? 35.284 78.389 12.754 1.00 78.58 110 THR D CA 1
ATOM 5518 C C . THR D 1 110 ? 34.954 78.280 11.261 1.00 80.34 110 THR D C 1
ATOM 5519 O O . THR D 1 110 ? 34.550 79.259 10.666 1.00 78.80 110 THR D O 1
ATOM 5523 N N . ILE D 1 111 ? 35.084 77.093 10.673 1.00 84.49 111 ILE D N 1
ATOM 5524 C CA . ILE D 1 111 ? 34.631 76.897 9.286 1.00 87.21 111 ILE D CA 1
ATOM 5525 C C . ILE D 1 111 ? 33.127 77.167 9.180 1.00 81.69 111 ILE D C 1
ATOM 5526 O O . ILE D 1 111 ? 32.681 77.941 8.322 1.00 76.32 111 ILE D O 1
ATOM 5531 N N . LEU D 1 112 ? 32.369 76.516 10.058 1.00 78.99 112 LEU D N 1
ATOM 5532 C CA . LEU D 1 112 ? 30.904 76.612 10.076 1.00 74.60 112 LEU D CA 1
ATOM 5533 C C . LEU D 1 112 ? 30.378 78.045 10.173 1.00 70.41 112 LEU D C 1
ATOM 5534 O O . LEU D 1 112 ? 29.468 78.435 9.459 1.00 75.97 112 LEU D O 1
ATOM 5547 N N . GLN D 1 114 ? 32.231 80.977 10.051 1.00 85.06 114 GLN D N 1
ATOM 5548 C CA . GLN D 1 114 ? 33.133 82.007 9.530 1.00 96.81 114 GLN D CA 1
ATOM 5549 C C . GLN D 1 114 ? 33.610 81.817 8.088 1.00 93.64 114 GLN D C 1
ATOM 5550 O O . GLN D 1 114 ? 33.903 82.803 7.416 1.00 83.95 114 GLN D O 1
ATOM 5556 N N . ARG D 1 115 ? 33.718 80.567 7.633 1.00 95.22 115 ARG D N 1
ATOM 5557 C CA . ARG D 1 115 ? 34.320 80.243 6.326 1.00 97.16 115 ARG D CA 1
ATOM 5558 C C . ARG D 1 115 ? 33.375 79.541 5.357 1.00 92.81 115 ARG D C 1
ATOM 5559 O O . ARG D 1 115 ? 33.829 78.841 4.448 1.00 89.00 115 ARG D O 1
ATOM 5567 N N . CYS D 1 116 ? 32.068 79.708 5.527 1.00 92.40 116 CYS D N 1
ATOM 5568 C CA . CYS D 1 116 ? 31.134 79.148 4.547 1.00 86.10 116 CYS D CA 1
ATOM 5569 C C . CYS D 1 116 ? 29.831 79.917 4.434 1.00 66.83 116 CYS D C 1
ATOM 5570 O O . CYS D 1 116 ? 29.318 80.458 5.406 1.00 72.90 116 CYS D O 1
ATOM 5573 N N . GLU D 1 117 ? 29.305 79.945 3.222 1.00 86.82 117 GLU D N 1
ATOM 5574 C CA . GLU D 1 117 ? 28.083 80.675 2.904 1.00 88.59 117 GLU D CA 1
ATOM 5575 C C . GLU D 1 117 ? 27.040 79.672 2.448 1.00 90.05 117 GLU D C 1
ATOM 5576 O O . GLU D 1 117 ? 27.324 78.796 1.628 1.00 90.05 117 GLU D O 1
ATOM 5582 N N . PHE D 1 118 ? 25.836 79.799 2.994 1.00 88.05 118 PHE D N 1
ATOM 5583 C CA . PHE D 1 118 ? 24.776 78.822 2.763 1.00 88.29 118 PHE D CA 1
ATOM 5584 C C . PHE D 1 118 ? 23.943 79.175 1.537 1.00 92.74 118 PHE D C 1
ATOM 5585 O O . PHE D 1 118 ? 22.821 79.669 1.639 1.00 90.80 118 PHE D O 1
ATOM 5593 N N . THR D 1 119 ? 24.563 78.933 0.382 1.00 99.54 119 THR D N 1
ATOM 5594 C CA . THR D 1 119 ? 23.918 78.946 -0.939 1.00 99.65 119 THR D CA 1
ATOM 5595 C C . THR D 1 119 ? 23.076 77.670 -1.135 1.00 103.51 119 THR D C 1
ATOM 5596 O O . THR D 1 119 ? 22.943 76.845 -0.220 1.00 111.64 119 THR D O 1
ATOM 5600 N N . GLU D 1 120 ? 22.473 77.535 -2.313 1.00 94.53 120 GLU D N 1
ATOM 5601 C CA . GLU D 1 120 ? 21.809 76.296 -2.732 1.00 104.82 120 GLU D CA 1
ATOM 5602 C C . GLU D 1 120 ? 22.711 75.060 -2.633 1.00 102.18 120 GLU D C 1
ATOM 5603 O O . GLU D 1 120 ? 22.257 74.009 -2.178 1.00 110.40 120 GLU D O 1
ATOM 5609 N N . GLU D 1 121 ? 23.974 75.172 -3.048 1.00 95.76 121 GLU D N 1
ATOM 5610 C CA . GLU D 1 121 ? 24.861 73.989 -3.084 1.00 88.33 121 GLU D CA 1
ATOM 5611 C C . GLU D 1 121 ? 25.140 73.386 -1.693 1.00 90.75 121 GLU D C 1
ATOM 5612 O O . GLU D 1 121 ? 25.531 72.221 -1.596 1.00 91.16 121 GLU D O 1
ATOM 5618 N N . LEU D 1 122 ? 24.921 74.174 -0.640 1.00 83.25 122 LEU D N 1
ATOM 5619 C CA . LEU D 1 122 ? 24.975 73.690 0.750 1.00 83.78 122 LEU D CA 1
ATOM 5620 C C . LEU D 1 122 ? 23.600 73.614 1.437 1.00 82.94 122 LEU D C 1
ATOM 5621 O O . LEU D 1 122 ? 23.507 73.673 2.663 1.00 87.03 122 LEU D O 1
ATOM 5626 N N . ARG D 1 123 ? 22.541 73.448 0.648 1.00 90.20 123 ARG D N 1
ATOM 5627 C CA . ARG D 1 123 ? 21.171 73.337 1.175 1.00 94.03 123 ARG D CA 1
ATOM 5628 C C . ARG D 1 123 ? 21.059 72.213 2.201 1.00 85.15 123 ARG D C 1
ATOM 5629 O O . ARG D 1 123 ? 20.526 72.414 3.294 1.00 72.01 123 ARG D O 1
ATOM 5637 N N . GLU D 1 124 ? 21.560 71.037 1.823 1.00 92.13 124 GLU D N 1
ATOM 5638 C CA . GLU D 1 124 ? 21.520 69.829 2.669 1.00 97.98 124 GLU D CA 1
ATOM 5639 C C . GLU D 1 124 ? 22.181 70.048 4.033 1.00 98.80 124 GLU D C 1
ATOM 5640 O O . GLU D 1 124 ? 21.670 69.591 5.062 1.00 100.62 124 GLU D O 1
ATOM 5646 N N . ALA D 1 125 ? 23.325 70.724 4.018 1.00 92.65 125 ALA D N 1
ATOM 5647 C CA . ALA D 1 125 ? 24.078 71.010 5.240 1.00 90.03 125 ALA D CA 1
ATOM 5648 C C . ALA D 1 125 ? 23.323 71.931 6.189 1.00 92.34 125 ALA D C 1
ATOM 5649 O O . ALA D 1 125 ? 23.310 71.706 7.399 1.00 82.33 125 ALA D O 1
ATOM 5651 N N . GLN D 1 126 ? 22.710 72.968 5.627 1.00 91.94 126 GLN D N 1
ATOM 5652 C CA . GLN D 1 126 ? 21.890 73.897 6.403 1.00 88.86 126 GLN D CA 1
ATOM 5653 C C . GLN D 1 126 ? 20.673 73.199 7.019 1.00 80.93 126 GLN D C 1
ATOM 5654 O O . GLN D 1 126 ? 20.360 73.415 8.193 1.00 93.48 126 GLN D O 1
ATOM 5660 N N . GLU D 1 127 ? 19.987 72.387 6.221 1.00 70.33 127 GLU D N 1
ATOM 5661 C CA . GLU D 1 127 ? 18.807 71.652 6.689 1.00 76.97 127 GLU D CA 1
ATOM 5662 C C . GLU D 1 127 ? 19.138 70.788 7.906 1.00 84.06 127 GLU D C 1
ATOM 5663 O O . GLU D 1 127 ? 18.440 70.844 8.924 1.00 85.45 127 GLU D O 1
ATOM 5669 N N . ARG D 1 128 ? 20.226 70.027 7.812 1.00 91.49 128 ARG D N 1
ATOM 5670 C CA . ARG D 1 128 ? 20.652 69.163 8.923 1.00 96.23 128 ARG D CA 1
ATOM 5671 C C . ARG D 1 128 ? 21.218 69.940 10.107 1.00 91.34 128 ARG D C 1
ATOM 5672 O O . ARG D 1 128 ? 21.072 69.516 11.257 1.00 96.65 128 ARG D O 1
ATOM 5680 N N . ASN D 1 129 ? 21.850 71.077 9.826 1.00 86.04 129 ASN D N 1
ATOM 5681 C CA . ASN D 1 129 ? 22.285 71.980 10.895 1.00 82.37 129 ASN D CA 1
ATOM 5682 C C . ASN D 1 129 ? 21.080 72.464 11.699 1.00 86.61 129 ASN D C 1
ATOM 5683 O O . ASN D 1 129 ? 21.070 72.364 12.925 1.00 89.81 129 ASN D O 1
ATOM 5688 N N . ASN D 1 130 ? 20.073 72.971 10.987 1.00 78.73 130 ASN D N 1
ATOM 5689 C CA . ASN D 1 130 ? 18.800 73.374 11.597 1.00 77.77 130 ASN D CA 1
ATOM 5690 C C . ASN D 1 130 ? 18.164 72.261 12.424 1.00 78.79 130 ASN D C 1
ATOM 5691 O O . ASN D 1 130 ? 17.705 72.495 13.536 1.00 75.31 130 ASN D O 1
ATOM 5696 N N . ALA D 1 131 ? 18.163 71.052 11.879 1.00 81.76 131 ALA D N 1
ATOM 5697 C CA . ALA D 1 131 ? 17.603 69.883 12.569 1.00 81.26 131 ALA D CA 1
ATOM 5698 C C . ALA D 1 131 ? 18.325 69.569 13.891 1.00 84.25 131 ALA D C 1
ATOM 5699 O O . ALA D 1 131 ? 17.683 69.284 14.904 1.00 80.32 131 ALA D O 1
ATOM 5701 N N . PHE D 1 132 ? 19.654 69.645 13.872 1.00 89.12 132 PHE D N 1
ATOM 5702 C CA . PHE D 1 132 ? 20.481 69.418 15.075 1.00 98.07 132 PHE D CA 1
ATOM 5703 C C . PHE D 1 132 ? 20.199 70.466 16.164 1.00 96.30 132 PHE D C 1
ATOM 5704 O O . PHE D 1 132 ? 20.055 70.129 17.343 1.00 105.83 132 PHE D O 1
ATOM 5712 N N . VAL D 1 133 ? 20.127 71.731 15.763 1.00 88.97 133 VAL D N 1
ATOM 5713 C CA . VAL D 1 133 ? 19.788 72.815 16.689 1.00 86.26 133 VAL D CA 1
ATOM 5714 C C . VAL D 1 133 ? 18.360 72.640 17.206 1.00 86.18 133 VAL D C 1
ATOM 5715 O O . VAL D 1 133 ? 18.107 72.747 18.409 1.00 86.10 133 VAL D O 1
ATOM 5719 N N . GLN D 1 134 ? 17.437 72.389 16.282 1.00 82.93 134 GLN D N 1
ATOM 5720 C CA . GLN D 1 134 ? 16.026 72.158 16.620 1.00 87.64 134 GLN D CA 1
ATOM 5721 C C . GLN D 1 134 ? 15.873 71.070 17.684 1.00 87.80 134 GLN D C 1
ATOM 5722 O O . GLN D 1 134 ? 15.034 71.168 18.576 1.00 96.38 134 GLN D O 1
ATOM 5736 N N . PHE D 1 136 ? 18.354 69.978 19.949 1.00 93.75 136 PHE D N 1
ATOM 5737 C CA . PHE D 1 136 ? 18.899 70.482 21.226 1.00 93.07 136 PHE D CA 1
ATOM 5738 C C . PHE D 1 136 ? 17.880 71.374 21.942 1.00 87.25 136 PHE D C 1
ATOM 5739 O O . PHE D 1 136 ? 17.664 71.255 23.148 1.00 84.61 136 PHE D O 1
ATOM 5747 N N . ILE D 1 137 ? 17.259 72.263 21.177 1.00 87.32 137 ILE D N 1
ATOM 5748 C CA . ILE D 1 137 ? 16.229 73.161 21.699 1.00 93.54 137 ILE D CA 1
ATOM 5749 C C . ILE D 1 137 ? 15.021 72.387 22.243 1.00 104.04 137 ILE D C 1
ATOM 5750 O O . ILE D 1 137 ? 14.511 72.712 23.317 1.00 113.70 137 ILE D O 1
ATOM 5755 N N . GLU D 1 138 ? 14.580 71.375 21.501 1.00 108.56 138 GLU D N 1
ATOM 5756 C CA . GLU D 1 138 ? 13.446 70.535 21.921 1.00 109.97 138 GLU D CA 1
ATOM 5757 C C . GLU D 1 138 ? 13.736 69.741 23.202 1.00 110.53 138 GLU D C 1
ATOM 5758 O O . GLU D 1 138 ? 12.866 69.591 24.059 1.00 105.75 138 GLU D O 1
ATOM 5764 N N . LEU D 1 139 ? 14.970 69.269 23.332 1.00 105.19 139 LEU D N 1
ATOM 5765 C CA . LEU D 1 139 ? 15.428 68.594 24.556 1.00 103.54 139 LEU D CA 1
ATOM 5766 C C . LEU D 1 139 ? 15.396 69.510 25.774 1.00 100.67 139 LEU D C 1
ATOM 5767 O O . LEU D 1 139 ? 14.877 69.133 26.827 1.00 106.41 139 LEU D O 1
ATOM 5772 N N . CYS D 1 140 ? 15.967 70.703 25.630 1.00 95.49 140 CYS D N 1
ATOM 5773 C CA . CYS D 1 140 ? 15.958 71.701 26.709 1.00 100.22 140 CYS D CA 1
ATOM 5774 C C . CYS D 1 140 ? 14.536 72.086 27.088 1.00 102.79 140 CYS D C 1
ATOM 5775 O O . CYS D 1 140 ? 14.194 72.149 28.271 1.00 105.34 140 CYS D O 1
ATOM 5778 N N . GLU D 1 141 ? 13.716 72.327 26.070 1.00 104.32 141 GLU D N 1
ATOM 5779 C CA . GLU D 1 141 ? 12.300 72.656 26.260 1.00 104.12 141 GLU D CA 1
ATOM 5780 C C . GLU D 1 141 ? 11.633 71.594 27.132 1.00 96.98 141 GLU D C 1
ATOM 5781 O O . GLU D 1 141 ? 11.022 71.910 28.154 1.00 99.68 141 GLU D O 1
ATOM 5787 N N . GLN D 1 142 ? 11.808 70.337 26.740 1.00 99.69 142 GLN D N 1
ATOM 5788 C CA . GLN D 1 142 ? 11.290 69.190 27.495 1.00 102.11 142 GLN D CA 1
ATOM 5789 C C . GLN D 1 142 ? 11.824 69.131 28.928 1.00 100.23 142 GLN D C 1
ATOM 5790 O O . GLN D 1 142 ? 11.066 68.879 29.865 1.00 103.01 142 GLN D O 1
ATOM 5796 N N . LEU D 1 143 ? 13.121 69.383 29.088 1.00 97.20 143 LEU D N 1
ATOM 5797 C CA . LEU D 1 143 ? 13.757 69.452 30.414 1.00 100.28 143 LEU D CA 1
ATOM 5798 C C . LEU D 1 143 ? 13.120 70.532 31.303 1.00 94.18 143 LEU D C 1
ATOM 5799 O O . LEU D 1 143 ? 12.696 70.251 32.423 1.00 94.60 143 LEU D O 1
ATOM 5804 N N . PHE D 1 144 ? 13.049 71.757 30.792 1.00 80.12 144 PHE D N 1
ATOM 5805 C CA . PHE D 1 144 ? 12.388 72.854 31.512 1.00 73.36 144 PHE D CA 1
ATOM 5806 C C . PHE D 1 144 ? 10.896 72.593 31.768 1.00 67.39 144 PHE D C 1
ATOM 5807 O O . PHE D 1 144 ? 10.327 73.127 32.722 1.00 87.27 144 PHE D O 1
ATOM 5815 N N . ALA D 1 145 ? 10.271 71.803 30.895 1.00 86.61 145 ALA D N 1
ATOM 5816 C CA . ALA D 1 145 ? 8.831 71.495 30.971 1.00 100.51 145 ALA D CA 1
ATOM 5817 C C . ALA D 1 145 ? 8.454 70.460 32.037 1.00 102.95 145 ALA D C 1
ATOM 5818 O O . ALA D 1 145 ? 7.273 70.318 32.353 1.00 112.14 145 ALA D O 1
ATOM 5820 N N . ARG D 1 146 ? 9.439 69.731 32.567 1.00 100.24 146 ARG D N 1
ATOM 5821 C CA . ARG D 1 146 ? 9.188 68.756 33.641 1.00 106.00 146 ARG D CA 1
ATOM 5822 C C . ARG D 1 146 ? 8.720 69.481 34.892 1.00 109.07 146 ARG D C 1
ATOM 5823 O O . ARG D 1 146 ? 9.199 70.570 35.189 1.00 97.64 146 ARG D O 1
ATOM 5831 N N . ASP D 1 147 ? 7.808 68.850 35.630 1.00 118.76 147 ASP D N 1
ATOM 5832 C CA . ASP D 1 147 ? 7.236 69.427 36.863 1.00 125.52 147 ASP D CA 1
ATOM 5833 C C . ASP D 1 147 ? 8.320 69.851 37.858 1.00 118.83 147 ASP D C 1
ATOM 5834 O O . ASP D 1 147 ? 8.260 70.939 38.432 1.00 118.31 147 ASP D O 1
ATOM 5839 N N . GLU D 1 148 ? 9.307 68.973 38.029 1.00 121.01 148 GLU D N 1
ATOM 5840 C CA . GLU D 1 148 ? 10.464 69.192 38.927 1.00 115.54 148 GLU D CA 1
ATOM 5841 C C . GLU D 1 148 ? 11.217 70.485 38.600 1.00 89.33 148 GLU D C 1
ATOM 5842 O O . GLU D 1 148 ? 11.638 71.214 39.496 1.00 102.21 148 GLU D O 1
ATOM 5848 N N . CYS D 1 149 ? 11.372 70.746 37.304 1.00 95.12 149 CYS D N 1
ATOM 5849 C CA . CYS D 1 149 ? 12.121 71.902 36.786 1.00 98.62 149 CYS D CA 1
ATOM 5850 C C . CYS D 1 149 ? 11.238 73.134 36.593 1.00 105.39 149 CYS D C 1
ATOM 5851 O O . CYS D 1 149 ? 11.568 74.216 37.078 1.00 101.06 149 CYS D O 1
ATOM 5854 N N . ARG D 1 150 ? 10.119 72.952 35.890 1.00 112.99 150 ARG D N 1
ATOM 5855 C CA . ARG D 1 150 ? 9.153 74.032 35.582 1.00 119.20 150 ARG D CA 1
ATOM 5856 C C . ARG D 1 150 ? 8.769 74.880 36.798 1.00 111.27 150 ARG D C 1
ATOM 5857 O O . ARG D 1 150 ? 8.712 76.111 36.718 1.00 101.55 150 ARG D O 1
ATOM 5865 N N . VAL D 1 151 ? 8.524 74.206 37.915 1.00 108.35 151 VAL D N 1
ATOM 5866 C CA . VAL D 1 151 ? 8.214 74.861 39.202 1.00 114.12 151 VAL D CA 1
ATOM 5867 C C . VAL D 1 151 ? 9.295 75.869 39.647 1.00 113.05 151 VAL D C 1
ATOM 5868 O O . VAL D 1 151 ? 9.005 76.830 40.364 1.00 105.67 151 VAL D O 1
ATOM 5872 N N . ARG D 1 152 ? 10.529 75.633 39.210 1.00 117.65 152 ARG D N 1
ATOM 5873 C CA . ARG D 1 152 ? 11.685 76.465 39.564 1.00 111.78 152 ARG D CA 1
ATOM 5874 C C . ARG D 1 152 ? 11.934 77.656 38.634 1.00 91.24 152 ARG D C 1
ATOM 5875 O O . ARG D 1 152 ? 12.789 78.488 38.928 1.00 81.08 152 ARG D O 1
ATOM 5883 N N . LEU D 1 153 ? 11.211 77.738 37.520 1.00 90.77 153 LEU D N 1
ATOM 5884 C CA . LEU D 1 153 ? 11.318 78.897 36.623 1.00 91.57 153 LEU D CA 1
ATOM 5885 C C . LEU D 1 153 ? 10.635 80.111 37.239 1.00 96.11 153 LEU D C 1
ATOM 5886 O O . LEU D 1 153 ? 9.696 79.961 38.025 1.00 99.86 153 LEU D O 1
ATOM 5891 N N . HIS D 1 154 ? 11.107 81.309 36.891 1.00 97.07 154 HIS D N 1
ATOM 5892 C CA . HIS D 1 154 ? 10.448 82.546 37.356 1.00 104.52 154 HIS D CA 1
ATOM 5893 C C . HIS D 1 154 ? 9.072 82.695 36.680 1.00 109.63 154 HIS D C 1
ATOM 5894 O O . HIS D 1 154 ? 8.845 82.121 35.631 1.00 99.05 154 HIS D O 1
ATOM 5901 N N . PRO D 1 155 ? 8.146 83.454 37.288 1.00 125.02 155 PRO D N 1
ATOM 5902 C CA . PRO D 1 155 ? 6.780 83.651 36.750 1.00 119.80 155 PRO D CA 1
ATOM 5903 C C . PRO D 1 155 ? 6.535 83.808 35.228 1.00 126.14 155 PRO D C 1
ATOM 5904 O O . PRO D 1 155 ? 5.748 83.025 34.661 1.00 111.45 155 PRO D O 1
ATOM 5908 N N . GLY D 1 156 ? 7.217 84.737 34.569 1.00 128.98 156 GLY D N 1
ATOM 5909 C CA . GLY D 1 156 ? 7.034 84.949 33.118 1.00 123.41 156 GLY D CA 1
ATOM 5910 C C . GLY D 1 156 ? 7.676 83.917 32.192 1.00 118.76 156 GLY D C 1
ATOM 5911 O O . GLY D 1 156 ? 7.478 83.972 30.973 1.00 124.65 156 GLY D O 1
ATOM 5920 N N . THR D 1 158 ? 8.494 80.587 30.325 1.00 94.80 158 THR D N 1
ATOM 5921 C CA . THR D 1 158 ? 8.015 79.302 29.810 1.00 95.71 158 THR D CA 1
ATOM 5922 C C . THR D 1 158 ? 9.195 78.456 29.320 1.00 92.33 158 THR D C 1
ATOM 5923 O O . THR D 1 158 ? 10.255 79.001 29.000 1.00 90.37 158 THR D O 1
ATOM 5927 N N . PRO D 1 159 ? 9.023 77.120 29.263 1.00 92.73 159 PRO D N 1
ATOM 5928 C CA . PRO D 1 159 ? 10.072 76.256 28.706 1.00 89.06 159 PRO D CA 1
ATOM 5929 C C . PRO D 1 159 ? 10.469 76.601 27.273 1.00 85.90 159 PRO D C 1
ATOM 5930 O O . PRO D 1 159 ? 11.642 76.506 26.926 1.00 73.72 159 PRO D O 1
ATOM 5934 N N . ARG D 1 160 ? 9.495 77.012 26.466 1.00 89.93 160 ARG D N 1
ATOM 5935 C CA . ARG D 1 160 ? 9.746 77.409 25.077 1.00 87.70 160 ARG D CA 1
ATOM 5936 C C . ARG D 1 160 ? 10.781 78.534 25.006 1.00 87.15 160 ARG D C 1
ATOM 5937 O O . ARG D 1 160 ? 11.791 78.421 24.319 1.00 75.62 160 ARG D O 1
ATOM 5945 N N . ILE D 1 161 ? 10.517 79.605 25.746 1.00 92.12 161 ILE D N 1
ATOM 5946 C CA . ILE D 1 161 ? 11.383 80.793 25.772 1.00 89.58 161 ILE D CA 1
ATOM 5947 C C . ILE D 1 161 ? 12.734 80.495 26.423 1.00 89.31 161 ILE D C 1
ATOM 5948 O O . ILE D 1 161 ? 13.773 80.976 25.956 1.00 81.05 161 ILE D O 1
ATOM 5953 N N . ALA D 1 162 ? 12.703 79.744 27.522 1.00 86.09 162 ALA D N 1
ATOM 5954 C CA . ALA D 1 162 ? 13.916 79.403 28.277 1.00 83.35 162 ALA D CA 1
ATOM 5955 C C . ALA D 1 162 ? 14.938 78.674 27.405 1.00 82.85 162 ALA D C 1
ATOM 5956 O O . ALA D 1 162 ? 16.106 79.058 27.361 1.00 86.59 162 ALA D O 1
ATOM 5958 N N . SER D 1 163 ? 14.484 77.646 26.696 1.00 75.40 163 SER D N 1
ATOM 5959 C CA . SER D 1 163 ? 15.377 76.859 25.834 1.00 82.12 163 SER D CA 1
ATOM 5960 C C . SER D 1 163 ? 15.973 77.700 24.706 1.00 85.07 163 SER D C 1
ATOM 5961 O O . SER D 1 163 ? 17.133 77.519 24.334 1.00 89.48 163 SER D O 1
ATOM 5964 N N . ARG D 1 164 ? 15.178 78.631 24.189 1.00 85.32 164 ARG D N 1
ATOM 5965 C CA . ARG D 1 164 ? 15.610 79.501 23.088 1.00 73.29 164 ARG D CA 1
ATOM 5966 C C . ARG D 1 164 ? 16.549 80.600 2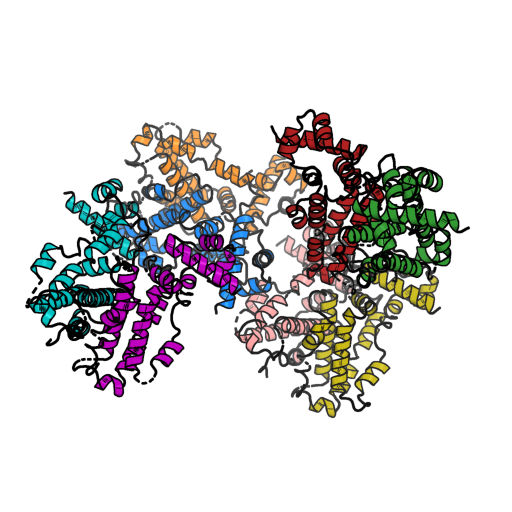3.549 1.00 74.12 164 ARG D C 1
ATOM 5967 O O . ARG D 1 164 ? 17.527 80.910 22.866 1.00 73.62 164 ARG D O 1
ATOM 5975 N N . ALA D 1 165 ? 16.246 81.197 24.697 1.00 75.16 165 ALA D N 1
ATOM 5976 C CA . ALA D 1 165 ? 17.140 82.187 25.308 1.00 84.54 165 ALA D CA 1
ATOM 5977 C C . ALA D 1 165 ? 18.505 81.564 25.588 1.00 77.72 165 ALA D C 1
ATOM 5978 O O . ALA D 1 165 ? 19.542 82.131 25.229 1.00 81.18 165 ALA D O 1
ATOM 5980 N N . LEU D 1 166 ? 18.489 80.383 26.200 1.00 74.51 166 LEU D N 1
ATOM 5981 C CA . LEU D 1 166 ? 19.725 79.677 26.539 1.00 80.80 166 LEU D CA 1
ATOM 5982 C C . LEU D 1 166 ? 20.548 79.354 25.301 1.00 76.64 166 LEU D C 1
ATOM 5983 O O . LEU D 1 166 ? 21.737 79.641 25.256 1.00 75.11 166 LEU D O 1
ATOM 5988 N N . HIS D 1 167 ? 19.913 78.741 24.310 1.00 72.47 167 HIS D N 1
ATOM 5989 C CA . HIS D 1 167 ? 20.627 78.337 23.099 1.00 73.17 167 HIS D CA 1
ATOM 5990 C C . HIS D 1 167 ? 21.247 79.526 22.371 1.00 76.00 167 HIS D C 1
ATOM 5991 O O . HIS D 1 167 ? 22.381 79.446 21.889 1.00 67.26 167 HIS D O 1
ATOM 5998 N N . ALA D 1 168 ? 20.483 80.611 22.280 1.00 76.50 168 ALA D N 1
ATOM 5999 C CA . ALA D 1 168 ? 20.967 81.845 21.665 1.00 76.41 168 ALA D CA 1
ATOM 6000 C C . ALA D 1 168 ? 22.239 82.334 22.357 1.00 80.77 168 ALA D C 1
ATOM 6001 O O . ALA D 1 168 ? 23.205 82.718 21.697 1.00 78.41 168 ALA D O 1
ATOM 6003 N N . LEU D 1 169 ? 22.250 82.289 23.688 1.00 84.10 169 LEU D N 1
ATOM 6004 C CA . LEU D 1 169 ? 23.437 82.696 24.451 1.00 86.01 169 LEU D CA 1
ATOM 6005 C C . LEU D 1 169 ? 24.658 81.844 24.103 1.00 85.77 169 LEU D C 1
ATOM 6006 O O . LEU D 1 169 ? 25.729 82.379 23.834 1.00 83.85 169 LEU D O 1
ATOM 6011 N N . ILE D 1 170 ? 24.484 80.524 24.118 1.00 83.63 170 ILE D N 1
ATOM 6012 C CA . ILE D 1 170 ? 25.584 79.596 23.795 1.00 80.83 170 ILE D CA 1
ATOM 6013 C C . ILE D 1 170 ? 26.099 79.856 22.387 1.00 77.82 170 ILE D C 1
ATOM 6014 O O . ILE D 1 170 ? 27.300 79.974 22.173 1.00 72.08 170 ILE D O 1
ATOM 6019 N N . LEU D 1 171 ? 25.171 79.937 21.440 1.00 74.84 171 LEU D N 1
ATOM 6020 C CA . LEU D 1 171 ? 25.504 80.189 20.042 1.00 72.72 171 LEU D CA 1
ATOM 6021 C C . LEU D 1 171 ? 26.266 81.494 19.877 1.00 75.07 171 LEU D C 1
ATOM 6022 O O . LEU D 1 171 ? 27.250 81.556 19.139 1.00 80.05 171 LEU D O 1
ATOM 6027 N N . GLY D 1 172 ? 25.787 82.529 20.556 1.00 68.91 172 GLY D N 1
ATOM 6028 C CA . GLY D 1 172 ? 26.411 83.849 20.514 1.00 75.12 172 GLY D CA 1
ATOM 6029 C C . GLY D 1 172 ? 27.827 83.868 21.056 1.00 74.61 172 GLY D C 1
ATOM 6030 O O . GLY D 1 172 ? 28.716 84.485 20.475 1.00 74.41 172 GLY D O 1
ATOM 6031 N N . LEU D 1 173 ? 28.032 83.190 22.182 1.00 65.67 173 LEU D N 1
ATOM 6032 C CA . LEU D 1 173 ? 29.373 83.075 22.786 1.00 78.34 173 LEU D CA 1
ATOM 6033 C C . LEU D 1 173 ? 30.366 82.403 21.840 1.00 76.39 173 LEU D C 1
ATOM 6034 O O . LEU D 1 173 ? 31.482 82.881 21.655 1.00 80.25 173 LEU D O 1
ATOM 6039 N N . PHE D 1 174 ? 29.934 81.300 21.241 1.00 78.29 174 PHE D N 1
ATOM 6040 C CA . PHE D 1 174 ? 30.716 80.607 20.211 1.00 81.70 174 PHE D CA 1
ATOM 6041 C C . PHE D 1 174 ? 31.053 81.552 19.067 1.00 84.92 174 PHE D C 1
ATOM 6042 O O . PHE D 1 174 ? 32.206 81.658 18.645 1.00 93.27 174 PHE D O 1
ATOM 6050 N N . ASN D 1 175 ? 30.028 82.236 18.574 1.00 87.91 175 ASN D N 1
ATOM 6051 C CA . ASN D 1 175 ? 30.173 83.122 17.420 1.00 91.72 175 ASN D CA 1
ATOM 6052 C C . ASN D 1 175 ? 31.137 84.268 17.706 1.00 86.62 175 ASN D C 1
ATOM 6053 O O . ASN D 1 175 ? 32.067 84.514 16.934 1.00 90.82 175 ASN D O 1
ATOM 6058 N N . ASP D 1 176 ? 30.897 84.953 18.821 1.00 85.97 176 ASP D N 1
ATOM 6059 C CA . ASP D 1 176 ? 31.755 86.064 19.267 1.00 88.12 176 ASP D CA 1
ATOM 6060 C C . ASP D 1 176 ? 33.204 85.632 19.442 1.00 86.45 176 ASP D C 1
ATOM 6061 O O . ASP D 1 176 ? 34.109 86.250 18.884 1.00 86.99 176 ASP D O 1
ATOM 6066 N N . TRP D 1 177 ? 33.412 84.560 20.198 1.00 83.56 177 TRP D N 1
ATOM 6067 C CA . TRP D 1 177 ? 34.770 84.126 20.527 1.00 88.90 177 TRP D CA 1
ATOM 6068 C C . TRP D 1 177 ? 35.555 83.670 19.300 1.00 89.69 177 TRP D C 1
ATOM 6069 O O . TRP D 1 177 ? 36.725 84.009 19.153 1.00 90.11 177 TRP D O 1
ATOM 6080 N N . LEU D 1 178 ? 34.908 82.892 18.439 1.00 90.60 178 LEU D N 1
ATOM 6081 C CA . LEU D 1 178 ? 35.541 82.411 17.202 1.00 89.19 178 LEU D CA 1
ATOM 6082 C C . LEU D 1 178 ? 35.865 83.552 16.239 1.00 88.18 178 LEU D C 1
ATOM 6083 O O . LEU D 1 178 ? 36.868 83.500 15.532 1.00 87.65 178 LEU D O 1
ATOM 6088 N N . ARG D 1 179 ? 35.008 84.570 16.219 1.00 93.78 179 ARG D N 1
ATOM 6089 C CA . ARG D 1 179 ? 35.251 85.793 15.438 1.00 99.26 179 ARG D CA 1
ATOM 6090 C C . ARG D 1 179 ? 36.417 86.596 16.027 1.00 107.31 179 ARG D C 1
ATOM 6091 O O . ARG D 1 179 ? 37.299 87.039 15.295 1.00 114.83 179 ARG D O 1
ATOM 6099 N N . ASP D 1 180 ? 36.408 86.767 17.348 1.00 115.63 180 ASP D N 1
ATOM 6100 C CA . ASP D 1 180 ? 37.445 87.521 18.081 1.00 117.02 180 ASP D CA 1
ATOM 6101 C C . ASP D 1 180 ? 37.778 86.828 19.417 1.00 110.80 180 ASP D C 1
ATOM 6102 O O . ASP D 1 180 ? 37.096 87.056 20.418 1.00 106.33 180 ASP D O 1
ATOM 6107 N N . PRO D 1 181 ? 38.840 85.994 19.441 1.00 117.95 181 PRO D N 1
ATOM 6108 C CA . PRO D 1 181 ? 39.212 85.280 20.677 1.00 123.37 181 PRO D CA 1
ATOM 6109 C C . PRO D 1 181 ? 39.819 86.126 21.805 1.00 129.65 181 PRO D C 1
ATOM 6110 O O . PRO D 1 181 ? 40.052 85.602 22.892 1.00 146.72 181 PRO D O 1
ATOM 6114 N N . ARG D 1 182 ? 40.068 87.409 21.553 1.00 127.01 182 ARG D N 1
ATOM 6115 C CA . ARG D 1 182 ? 40.493 88.345 22.602 1.00 127.87 182 ARG D CA 1
ATOM 6116 C C . ARG D 1 182 ? 39.355 88.720 23.554 1.00 114.30 182 ARG D C 1
ATOM 6117 O O . ARG D 1 182 ? 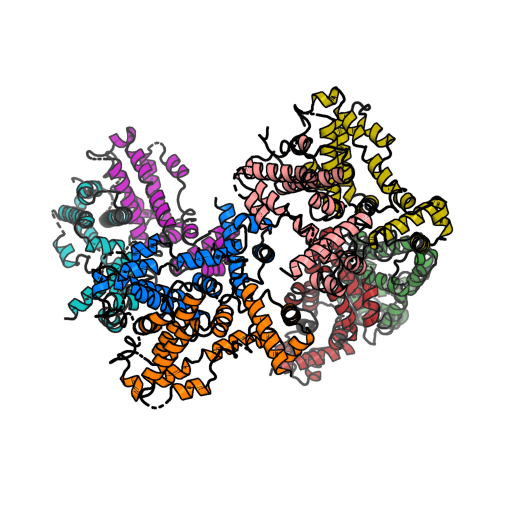39.612 89.216 24.648 1.00 111.38 182 ARG D O 1
ATOM 6125 N N . LEU D 1 183 ? 38.110 88.499 23.130 1.00 117.44 183 LEU D N 1
ATOM 6126 C CA . LEU D 1 183 ? 36.930 88.945 23.891 1.00 112.97 183 LEU D CA 1
ATOM 6127 C C . LEU D 1 183 ? 36.861 88.377 25.294 1.00 110.89 183 LEU D C 1
ATOM 6128 O O . LEU D 1 183 ? 36.560 89.096 26.243 1.00 112.28 183 LEU D O 1
ATOM 6133 N N . PHE D 1 184 ? 37.121 87.084 25.413 1.00 104.49 184 PHE D N 1
ATOM 6134 C CA . PHE D 1 184 ? 37.145 86.437 26.719 1.00 102.80 184 PHE D CA 1
ATOM 6135 C C . PHE D 1 184 ? 37.945 85.145 26.704 1.00 106.43 184 PHE D C 1
ATOM 6136 O O . PHE D 1 184 ? 38.351 84.657 25.648 1.00 109.61 184 PHE D O 1
ATOM 6144 N N . ASP D 1 185 ? 38.162 84.614 27.901 1.00 111.97 185 ASP D N 1
ATOM 6145 C CA . ASP D 1 185 ? 38.850 83.349 28.105 1.00 113.47 185 ASP D CA 1
ATOM 6146 C C . ASP D 1 185 ? 37.818 82.238 28.363 1.00 111.10 185 ASP D C 1
ATOM 6147 O O . ASP D 1 185 ? 37.219 82.189 29.435 1.00 110.86 185 ASP D O 1
ATOM 6152 N N . PRO D 1 186 ? 37.616 81.328 27.387 1.00 117.36 186 PRO D N 1
ATOM 6153 C CA . PRO D 1 186 ? 36.662 80.227 27.564 1.00 117.88 186 PRO D CA 1
ATOM 6154 C C . PRO D 1 186 ? 36.865 79.389 28.827 1.00 118.02 186 PRO D C 1
ATOM 6155 O O . PRO D 1 186 ? 35.901 78.884 29.381 1.00 106.71 186 PRO D O 1
ATOM 6159 N N . ASP D 1 187 ? 38.108 79.242 29.269 1.00 123.43 187 ASP D N 1
ATOM 6160 C CA . ASP D 1 187 ? 38.405 78.482 30.485 1.00 130.66 187 ASP D CA 1
ATOM 6161 C C . ASP D 1 187 ? 37.813 79.159 31.729 1.00 134.03 187 ASP D C 1
ATOM 6162 O O . ASP D 1 187 ? 36.894 78.623 32.350 1.00 134.21 187 ASP D O 1
ATOM 6167 N N . THR D 1 188 ? 38.326 80.342 32.053 1.00 132.50 188 THR D N 1
ATOM 6168 C CA . THR D 1 188 ? 38.035 81.014 33.332 1.00 127.38 188 THR D CA 1
ATOM 6169 C C . THR D 1 188 ? 36.819 81.948 33.334 1.00 120.05 188 THR D C 1
ATOM 6170 O O . THR D 1 188 ? 36.322 82.288 34.407 1.00 120.85 188 THR D O 1
ATOM 6174 N N . ASP D 1 189 ? 36.356 82.374 32.159 1.00 123.33 189 ASP D N 1
ATOM 6175 C CA . ASP D 1 189 ? 35.180 83.270 32.057 1.00 123.84 189 ASP D CA 1
ATOM 6176 C C . ASP D 1 189 ? 33.850 82.564 31.790 1.00 106.83 189 ASP D C 1
ATOM 6177 O O . ASP D 1 189 ? 32.797 83.151 32.016 1.00 100.15 189 ASP D O 1
ATOM 6182 N N . ALA D 1 190 ? 33.895 81.332 31.288 1.00 103.95 190 ALA D N 1
ATOM 6183 C CA . ALA D 1 190 ? 32.675 80.585 30.937 1.00 98.92 190 ALA D CA 1
ATOM 6184 C C . ALA D 1 190 ? 31.625 80.570 32.046 1.00 101.50 190 ALA D C 1
ATOM 6185 O O . ALA D 1 190 ? 30.455 80.845 31.793 1.00 93.13 190 ALA D O 1
ATOM 6187 N N . GLU D 1 191 ? 32.058 80.245 33.263 1.00 105.62 191 GLU D N 1
ATOM 6188 C CA . GLU D 1 191 ? 31.179 80.246 34.455 1.00 107.68 191 GLU D CA 1
ATOM 6189 C C . GLU D 1 191 ? 30.379 81.533 34.586 1.00 113.95 191 GLU D C 1
ATOM 6190 O O . GLU D 1 191 ? 29.165 81.509 34.771 1.00 108.12 191 GLU D O 1
ATOM 6196 N N . HIS D 1 192 ? 31.093 82.649 34.491 1.00 111.79 192 HIS D N 1
ATOM 6197 C CA . HIS D 1 192 ? 30.522 83.981 34.724 1.00 111.23 192 HIS D CA 1
ATOM 6198 C C . HIS D 1 192 ? 29.679 84.490 33.554 1.00 101.20 192 HIS D C 1
ATOM 6199 O O . HIS D 1 192 ? 28.760 85.282 33.746 1.00 97.93 192 HIS D O 1
ATOM 6206 N N . LEU D 1 193 ? 30.007 84.045 32.346 1.00 98.83 193 LEU D N 1
ATOM 6207 C CA . LEU D 1 193 ? 29.235 84.391 31.148 1.00 98.21 193 LEU D CA 1
ATOM 6208 C C . LEU D 1 193 ? 27.865 83.709 31.135 1.00 98.25 193 LEU D C 1
ATOM 6209 O O . LEU D 1 193 ? 26.875 84.287 30.676 1.00 91.27 193 LEU D O 1
ATOM 6214 N N . LEU D 1 194 ? 27.827 82.481 31.643 1.00 97.91 194 LEU D N 1
ATOM 6215 C CA . LEU D 1 194 ? 26.589 81.698 31.733 1.00 96.65 194 LEU D CA 1
ATOM 6216 C C . LEU D 1 194 ? 25.782 81.973 32.987 1.00 101.10 194 LEU D C 1
ATOM 6217 O O . LEU D 1 194 ? 24.555 81.862 32.964 1.00 96.90 194 LEU D O 1
ATOM 6219 N N . GLU D 1 195 ? 26.473 82.331 34.070 1.00 102.11 195 GLU D N 1
ATOM 6220 C CA . GLU D 1 195 ? 25.840 82.591 35.371 1.00 109.36 195 GLU D CA 1
ATOM 6221 C C . GLU D 1 195 ? 24.530 83.392 35.289 1.00 103.47 195 GLU D C 1
ATOM 6222 O O . GLU D 1 195 ? 23.490 82.892 35.728 1.00 114.72 195 GLU D O 1
ATOM 6228 N N . PRO D 1 196 ? 24.564 84.613 34.706 1.00 94.01 196 PRO D N 1
ATOM 6229 C CA . PRO D 1 196 ? 23.351 85.435 34.723 1.00 95.45 196 PRO D CA 1
ATOM 6230 C C . PRO D 1 196 ? 22.153 84.801 34.021 1.00 85.97 196 PRO D C 1
ATOM 6231 O O . PRO D 1 196 ? 21.035 84.922 34.503 1.00 88.25 196 PRO D O 1
ATOM 6243 N N . PHE D 1 198 ? 21.384 81.599 33.735 1.00 79.82 198 PHE D N 1
ATOM 6244 C CA . PHE D 1 198 ? 20.818 80.593 34.641 1.00 83.20 198 PHE D CA 1
ATOM 6245 C C . PHE D 1 198 ? 20.205 81.184 35.898 1.00 87.03 198 PHE D C 1
ATOM 6246 O O . PHE D 1 198 ? 19.163 80.717 36.360 1.00 78.01 198 PHE D O 1
ATOM 6254 N N . ARG D 1 199 ? 20.839 82.224 36.433 1.00 94.87 199 ARG D N 1
ATOM 6255 C CA . ARG D 1 199 ? 20.279 82.953 37.578 1.00 99.32 199 ARG D CA 1
ATOM 6256 C C . ARG D 1 199 ? 18.960 83.645 37.211 1.00 87.54 199 ARG D C 1
ATOM 6257 O O . ARG D 1 199 ? 18.049 83.726 38.024 1.00 92.58 199 ARG D O 1
ATOM 6262 N N . GLY D 1 200 ? 18.875 84.135 35.979 1.00 90.11 200 GLY D N 1
ATOM 6263 C CA . GLY D 1 200 ? 17.665 84.786 35.467 1.00 91.25 200 GLY D CA 1
ATOM 6264 C C . GLY D 1 200 ? 16.506 83.859 35.131 1.00 90.66 200 GLY D C 1
ATOM 6265 O O . GLY D 1 200 ? 15.347 84.267 35.160 1.00 90.13 200 GLY D O 1
ATOM 6266 N N . LEU D 1 201 ? 16.821 82.616 34.779 1.00 94.85 201 LEU D N 1
ATOM 6267 C CA . LEU D 1 201 ? 15.800 81.607 34.460 1.00 97.91 201 LEU D CA 1
ATOM 6268 C C . LEU D 1 201 ? 15.256 80.912 35.700 1.00 99.15 201 LEU D C 1
ATOM 6269 O O . LEU D 1 201 ? 14.056 80.662 35.792 1.00 100.13 201 LEU D O 1
ATOM 6274 N N . VAL D 1 202 ? 16.146 80.604 36.642 1.00 109.59 202 VAL D N 1
ATOM 6275 C CA . VAL D 1 202 ? 15.835 79.708 37.767 1.00 117.02 202 VAL D CA 1
ATOM 6276 C C . VAL D 1 202 ? 15.833 80.427 39.125 1.00 122.75 202 VAL D C 1
ATOM 6277 O O . VAL D 1 202 ? 16.738 81.200 39.436 1.00 126.95 202 VAL D O 1
ATOM 6281 N N . ARG D 1 203 ? 14.827 80.105 39.938 1.00 124.68 203 ARG D N 1
ATOM 6282 C CA . ARG D 1 203 ? 14.548 80.812 41.209 1.00 118.52 203 ARG D CA 1
ATOM 6283 C C . ARG D 1 203 ? 15.692 80.826 42.211 1.00 120.08 203 ARG D C 1
ATOM 6284 O O . ARG D 1 203 ? 16.074 81.889 42.698 1.00 106.27 203 ARG D O 1
ATOM 6292 N N . ASP D 1 204 ? 16.225 79.649 42.520 1.00 119.29 204 ASP D N 1
ATOM 6293 C CA . ASP D 1 204 ? 17.193 79.521 43.617 1.00 122.92 204 ASP D CA 1
ATOM 6294 C C . ASP D 1 204 ? 18.629 79.782 43.182 1.00 121.84 204 ASP D C 1
ATOM 6295 O O . ASP D 1 204 ? 19.278 80.682 43.705 1.00 137.10 204 ASP D O 1
ATOM 6300 N N . TRP D 1 205 ? 19.106 79.015 42.213 1.00 114.93 205 TRP D N 1
ATOM 6301 C CA . TRP D 1 205 ? 20.511 79.089 41.760 1.00 105.81 205 TRP D CA 1
ATOM 6302 C C . TRP D 1 205 ? 21.534 79.669 42.729 1.00 98.17 205 TRP D C 1
ATOM 6303 O O . TRP D 1 205 ? 22.461 78.980 43.124 1.00 102.68 205 TRP D O 1
ATOM 6314 N N . SER E 1 8 ? -5.290 55.323 22.489 1.00 125.10 8 SER E N 1
ATOM 6315 C CA . SER E 1 8 ? -5.090 53.886 22.907 1.00 123.82 8 SER E CA 1
ATOM 6316 C C . SER E 1 8 ? -5.936 52.860 22.134 1.00 124.31 8 SER E C 1
ATOM 6317 O O . SER E 1 8 ? -5.482 51.736 21.911 1.00 133.75 8 SER E O 1
ATOM 6320 N N . GLU E 1 9 ? -7.160 53.233 21.753 1.00 135.48 9 GLU E N 1
ATOM 6321 C CA . GLU E 1 9 ? -8.024 52.370 20.919 1.00 131.31 9 GLU E CA 1
ATOM 6322 C C . GLU E 1 9 ? -7.377 52.044 19.562 1.00 131.05 9 GLU E C 1
ATOM 6323 O O . GLU E 1 9 ? -7.616 50.979 18.994 1.00 128.83 9 GLU E O 1
ATOM 6326 N N . LYS E 1 10 ? -6.552 52.965 19.063 1.00 134.02 10 LYS E N 1
ATOM 6327 C CA . LYS E 1 10 ? -5.723 52.729 17.873 1.00 128.22 10 LYS E CA 1
ATOM 6328 C C . LYS E 1 10 ? -4.609 51.705 18.134 1.00 116.30 10 LYS E C 1
ATOM 6329 O O . LYS E 1 10 ? -4.308 50.871 17.269 1.00 123.71 10 LYS E O 1
ATOM 6331 N N . THR E 1 11 ? -3.990 51.785 19.310 1.00 122.00 11 THR E N 1
ATOM 6332 C CA . THR E 1 11 ? -2.980 50.805 19.754 1.00 118.18 11 THR E CA 1
ATOM 6333 C C . THR E 1 11 ? -3.593 49.409 19.932 1.00 115.40 11 THR E C 1
ATOM 6334 O O . THR E 1 11 ? -2.968 48.398 19.591 1.00 107.60 11 THR E O 1
ATOM 6338 N N . ARG E 1 12 ? -4.806 49.366 20.484 1.00 106.03 12 ARG E N 1
ATOM 6339 C CA . ARG E 1 12 ? -5.541 48.103 20.677 1.00 105.10 12 ARG E CA 1
ATOM 6340 C C . ARG E 1 12 ? -5.801 47.389 19.355 1.00 104.34 12 ARG E C 1
ATOM 6341 O O . ARG E 1 12 ? -5.527 46.195 19.229 1.00 98.60 12 ARG E O 1
ATOM 6349 N N . THR E 1 13 ? -6.325 48.133 18.383 1.00 101.38 13 THR E N 1
ATOM 6350 C CA . THR E 1 13 ? -6.603 47.597 17.040 1.00 91.15 13 THR E CA 1
ATOM 6351 C C . THR E 1 13 ? -5.336 47.080 16.365 1.00 85.30 13 THR E C 1
ATOM 6352 O O . THR E 1 13 ? -5.339 46.000 15.774 1.00 102.39 13 THR E O 1
ATOM 6356 N N . ALA E 1 14 ? -4.264 47.862 16.455 1.00 95.05 14 ALA E N 1
ATOM 6357 C CA . ALA E 1 14 ? -2.958 47.485 15.889 1.00 98.28 14 ALA E CA 1
ATOM 6358 C C . ALA E 1 14 ? -2.480 46.132 16.420 1.00 87.96 14 ALA E C 1
ATOM 6359 O O . ALA E 1 14 ? -2.054 45.269 15.657 1.00 83.43 14 ALA E O 1
ATOM 6361 N N . ILE E 1 15 ? -2.573 45.971 17.736 1.00 85.43 15 ILE E N 1
ATOM 6362 C CA . ILE E 1 15 ? -2.209 44.720 18.415 1.00 82.97 15 ILE E CA 1
ATOM 6363 C C . ILE E 1 15 ? -3.058 43.541 17.927 1.00 81.85 15 ILE E C 1
ATOM 6364 O O . ILE E 1 15 ? -2.527 42.460 17.651 1.00 86.78 15 ILE E O 1
ATOM 6369 N N . LEU E 1 16 ? -4.368 43.754 17.845 1.00 76.03 16 LEU E N 1
ATOM 6370 C CA . LEU E 1 16 ? -5.302 42.701 17.421 1.00 78.56 16 LEU E CA 1
ATOM 6371 C C . LEU E 1 16 ? -5.100 42.282 15.966 1.00 81.10 16 LEU E C 1
ATOM 6372 O O . LEU E 1 16 ? -5.178 41.100 15.650 1.00 91.78 16 LEU E O 1
ATOM 6377 N N . LEU E 1 17 ? -4.825 43.251 15.097 1.00 81.87 17 LEU E N 1
ATOM 6378 C CA . LEU E 1 17 ? -4.480 42.968 13.688 1.00 80.01 17 LEU E CA 1
ATOM 6379 C C . LEU E 1 17 ? -3.211 42.135 13.554 1.00 78.27 17 LEU E C 1
ATOM 6380 O O . LEU E 1 17 ? -3.164 41.174 12.790 1.00 82.15 17 LEU E O 1
ATOM 6385 N N . ALA E 1 18 ? -2.189 42.522 14.307 1.00 78.43 18 ALA E N 1
ATOM 6386 C CA . ALA E 1 18 ? -0.924 41.784 14.356 1.00 79.61 18 ALA E CA 1
ATOM 6387 C C . ALA E 1 18 ? -1.138 40.341 14.809 1.00 76.71 18 ALA E C 1
ATOM 6388 O O . ALA E 1 18 ? -0.661 39.400 14.171 1.00 86.71 18 ALA E O 1
ATOM 6390 N N . ALA E 1 19 ? -1.863 40.184 15.911 1.00 70.24 19 ALA E N 1
ATOM 6391 C CA . ALA E 1 19 ? -2.174 38.858 16.466 1.00 72.83 19 ALA E CA 1
ATOM 6392 C C . ALA E 1 19 ? -2.987 38.003 15.488 1.00 72.72 19 ALA E C 1
ATOM 6393 O O . ALA E 1 19 ? -2.761 36.796 15.357 1.00 64.59 19 ALA E O 1
ATOM 6395 N N . GLU E 1 20 ? -3.951 38.644 14.836 1.00 69.58 20 GLU E N 1
ATOM 6396 C CA . GLU E 1 20 ? -4.785 37.991 13.826 1.00 64.49 20 GLU E CA 1
ATOM 6397 C C . GLU E 1 20 ? -3.911 37.381 12.727 1.00 71.25 20 GLU E C 1
ATOM 6398 O O . GLU E 1 20 ? -4.043 36.210 12.409 1.00 75.78 20 GLU E O 1
ATOM 6404 N N . GLU E 1 21 ? -3.000 38.183 12.179 1.00 82.32 21 GLU E N 1
ATOM 6405 C CA . GLU E 1 21 ? -2.066 37.711 11.141 1.00 83.59 21 GLU E CA 1
ATOM 6406 C C . GLU E 1 21 ? -1.159 36.581 11.649 1.00 81.85 21 GLU E C 1
ATOM 6407 O O . GLU E 1 21 ? -0.970 35.575 10.961 1.00 76.99 21 GLU E O 1
ATOM 6413 N N . LEU E 1 22 ? -0.606 36.759 12.848 1.00 80.33 22 LEU E N 1
ATOM 6414 C CA . LEU E 1 22 ? 0.322 35.774 13.430 1.00 75.16 22 LEU E CA 1
ATOM 6415 C C . LEU E 1 22 ? -0.360 34.455 13.767 1.00 76.87 22 LEU E C 1
ATOM 6416 O O . LEU E 1 22 ? 0.126 33.392 13.380 1.00 78.20 22 LEU E O 1
ATOM 6421 N N . PHE E 1 23 ? -1.477 34.529 14.490 1.00 78.98 23 PHE E N 1
ATOM 6422 C CA . PHE E 1 23 ? -2.283 33.335 14.803 1.00 73.67 23 PHE E CA 1
ATOM 6423 C C . PHE E 1 23 ? -2.631 32.555 13.536 1.00 78.33 23 PHE E C 1
ATOM 6424 O O . PHE E 1 23 ? -2.519 31.328 13.486 1.00 72.54 23 PHE E O 1
ATOM 6432 N N . LEU E 1 24 ? -3.044 33.295 12.517 1.00 75.63 24 LEU E N 1
ATOM 6433 C CA . LEU E 1 24 ? -3.459 32.719 11.239 1.00 75.96 24 LEU E CA 1
ATOM 6434 C C . LEU E 1 24 ? -2.317 31.975 10.531 1.00 81.68 24 LEU E C 1
ATOM 6435 O O . LEU E 1 24 ? -2.534 30.905 9.959 1.00 86.02 24 LEU E O 1
ATOM 6440 N N . GLU E 1 25 ? -1.106 32.530 10.608 1.00 84.74 25 GLU E N 1
ATOM 6441 C CA . GLU E 1 25 ? 0.082 31.955 9.949 1.00 88.59 25 GLU E CA 1
ATOM 6442 C C . GLU E 1 25 ? 0.800 30.887 10.791 1.00 81.46 25 GLU E C 1
ATOM 6443 O O . GLU E 1 25 ? 1.191 29.845 10.273 1.00 82.97 25 GLU E O 1
ATOM 6449 N N . LYS E 1 26 ? 0.975 31.164 12.078 1.00 80.12 26 LYS E N 1
ATOM 6450 C CA . LYS E 1 26 ? 1.773 30.312 12.979 1.00 82.09 26 LYS E CA 1
ATOM 6451 C C . LYS E 1 26 ? 0.953 29.365 13.860 1.00 81.74 26 LYS E C 1
ATOM 6452 O O . LYS E 1 26 ? 1.473 28.355 14.336 1.00 86.46 26 LYS E O 1
ATOM 6458 N N . GLY E 1 27 ? -0.312 29.706 14.091 1.00 75.09 27 GLY E N 1
ATOM 6459 C CA . GLY E 1 27 ? -1.132 29.045 15.108 1.00 71.09 27 GLY E CA 1
ATOM 6460 C C . GLY E 1 27 ? -1.018 29.803 16.422 1.00 75.29 27 GLY E C 1
ATOM 6461 O O . GLY E 1 27 ? -0.057 30.543 16.645 1.00 81.05 27 GLY E O 1
ATOM 6462 N N . VAL E 1 28 ? -1.989 29.602 17.307 1.00 81.06 28 VAL E N 1
ATOM 6463 C CA . VAL E 1 28 ? -2.058 30.336 18.586 1.00 78.08 28 VAL E CA 1
ATOM 6464 C C . VAL E 1 28 ? -0.990 29.889 19.591 1.00 79.62 28 VAL E C 1
ATOM 6465 O O . VAL E 1 28 ? -0.361 30.729 20.244 1.00 78.63 28 VAL E O 1
ATOM 6469 N N . SER E 1 29 ? -0.806 28.575 19.712 1.00 79.58 29 SER E N 1
ATOM 6470 C CA . SER E 1 29 ? 0.196 27.981 20.620 1.00 86.76 29 SER E CA 1
ATOM 6471 C C . SER E 1 29 ? 1.607 28.520 20.382 1.00 88.63 29 SER E C 1
ATOM 6472 O O . SER E 1 29 ? 2.285 28.962 21.303 1.00 97.81 29 SER E O 1
ATOM 6475 N N . HIS E 1 30 ? 2.019 28.487 19.120 1.00 100.55 30 HIS E N 1
ATOM 6476 C CA . HIS E 1 30 ? 3.337 28.974 18.674 1.00 109.02 30 HIS E CA 1
ATOM 6477 C C . HIS E 1 30 ? 3.448 30.497 18.490 1.00 104.55 30 HIS E C 1
ATOM 6478 O O . HIS E 1 30 ? 4.451 30.982 17.967 1.00 117.72 30 HIS E O 1
ATOM 6485 N N . THR E 1 31 ? 2.425 31.238 18.912 1.00 92.82 31 THR E N 1
ATOM 6486 C CA . THR E 1 31 ? 2.451 32.701 18.901 1.00 90.37 31 THR E CA 1
ATOM 6487 C C . THR E 1 31 ? 2.444 33.228 20.333 1.00 91.78 31 THR E C 1
ATOM 6488 O O . THR E 1 31 ? 1.504 32.980 21.084 1.00 89.02 31 THR E O 1
ATOM 6492 N N . SER E 1 32 ? 3.486 33.980 20.680 1.00 103.40 32 SER E N 1
ATOM 6493 C CA . SER E 1 32 ? 3.631 34.582 22.006 1.00 104.70 32 SER E CA 1
ATOM 6494 C C . SER E 1 32 ? 3.177 36.045 22.007 1.00 107.01 32 SER E C 1
ATOM 6495 O O . SER E 1 32 ? 3.028 36.666 20.956 1.00 101.02 32 SER E O 1
ATOM 6498 N N . LEU E 1 33 ? 2.990 36.588 23.206 1.00 112.31 33 LEU E N 1
ATOM 6499 C CA . LEU E 1 33 ? 2.641 38.006 23.377 1.00 104.53 33 LEU E CA 1
ATOM 6500 C C . LEU E 1 33 ? 3.801 38.926 22.998 1.00 102.85 33 LEU E C 1
ATOM 6501 O O . LEU E 1 33 ? 3.583 40.028 22.491 1.00 85.05 33 LEU E O 1
ATOM 6506 N N . GLU E 1 34 ? 5.025 38.458 23.243 1.00 107.04 34 GLU E N 1
ATOM 6507 C CA . GLU E 1 34 ? 6.237 39.168 22.828 1.00 102.31 34 GLU E CA 1
ATOM 6508 C C . GLU E 1 34 ? 6.277 39.332 21.301 1.00 96.64 34 GLU E C 1
ATOM 6509 O O . GLU E 1 34 ? 6.510 40.428 20.789 1.00 84.38 34 GLU E O 1
ATOM 6515 N N . GLN E 1 35 ? 6.037 38.228 20.597 1.00 90.33 35 GLN E N 1
ATOM 6516 C CA . GLN E 1 35 ? 6.009 38.210 19.122 1.00 91.09 35 GLN E CA 1
ATOM 6517 C C . GLN E 1 35 ? 4.924 39.115 18.540 1.00 94.53 35 GLN E C 1
ATOM 6518 O O . GLN E 1 35 ? 5.127 39.761 17.510 1.00 94.85 35 GLN E O 1
ATOM 6524 N N . ILE E 1 36 ? 3.773 39.142 19.203 1.00 91.79 36 ILE E N 1
ATOM 6525 C CA . ILE E 1 36 ? 2.658 40.012 18.804 1.00 89.24 36 ILE E CA 1
ATOM 6526 C C . ILE E 1 36 ? 3.045 41.485 18.948 1.00 92.50 36 ILE E C 1
ATOM 6527 O O . ILE E 1 36 ? 2.821 42.285 18.041 1.00 90.18 36 ILE E O 1
ATOM 6532 N N . ALA E 1 37 ? 3.611 41.822 20.104 1.00 102.42 37 ALA E N 1
ATOM 6533 C CA . ALA E 1 37 ? 4.068 43.187 20.397 1.00 102.57 37 ALA E CA 1
ATOM 6534 C C . ALA E 1 37 ? 5.043 43.689 19.340 1.00 107.83 37 ALA E C 1
ATOM 6535 O O . ALA E 1 37 ? 4.897 44.795 18.812 1.00 107.97 37 ALA E O 1
ATOM 6537 N N . ARG E 1 38 ? 6.026 42.848 19.029 1.00 115.57 38 ARG E N 1
ATOM 6538 C CA . ARG E 1 38 ? 7.053 43.176 18.033 1.00 113.05 38 ARG E CA 1
ATOM 6539 C C . ARG E 1 38 ? 6.444 43.398 16.653 1.00 100.53 38 ARG E C 1
ATOM 6540 O O . ARG E 1 38 ? 6.740 44.393 15.999 1.00 109.21 38 ARG E O 1
ATOM 6548 N N . ALA E 1 39 ? 5.565 42.486 16.246 1.00 94.32 39 ALA E N 1
ATOM 6549 C CA . ALA E 1 39 ? 4.860 42.581 14.953 1.00 95.06 39 ALA E CA 1
ATOM 6550 C C . ALA E 1 39 ? 3.901 43.776 14.857 1.00 89.40 39 ALA E C 1
ATOM 6551 O O . ALA E 1 39 ? 3.616 44.261 13.768 1.00 92.35 39 ALA E O 1
ATOM 6553 N N . ALA E 1 40 ? 3.400 44.228 16.004 1.00 101.52 40 ALA E N 1
ATOM 6554 C CA . ALA E 1 40 ? 2.504 45.393 16.080 1.00 103.70 40 ALA E CA 1
ATOM 6555 C C . ALA E 1 40 ? 3.242 46.739 16.163 1.00 104.90 40 ALA E C 1
ATOM 6556 O O . ALA E 1 40 ? 2.606 47.792 16.112 1.00 105.74 40 ALA E O 1
ATOM 6558 N N . GLY E 1 41 ? 4.567 46.703 16.311 1.00 104.08 41 GLY E N 1
ATOM 6559 C CA . GLY E 1 41 ? 5.371 47.920 16.476 1.00 103.17 41 GLY E CA 1
ATOM 6560 C C . GLY E 1 41 ? 5.111 48.573 17.825 1.00 106.67 41 GLY E C 1
ATOM 6561 O O . GLY E 1 41 ? 4.875 49.779 17.918 1.00 105.57 41 GLY E O 1
ATOM 6562 N N . VAL E 1 42 ? 5.182 47.757 18.871 1.00 110.87 42 VAL E N 1
ATOM 6563 C CA . VAL E 1 42 ? 4.712 48.127 20.207 1.00 107.35 42 VAL E CA 1
ATOM 6564 C C . VAL E 1 42 ? 5.530 47.382 21.270 1.00 117.72 42 VAL E C 1
ATOM 6565 O O . VAL E 1 42 ? 6.141 46.350 20.987 1.00 100.05 42 VAL E O 1
ATOM 6569 N N . THR E 1 43 ? 5.532 47.919 22.489 1.00 115.65 43 THR E N 1
ATOM 6570 C CA . THR E 1 43 ? 6.242 47.300 23.616 1.00 113.90 43 THR E CA 1
ATOM 6571 C C . THR E 1 43 ? 5.458 46.117 24.188 1.00 107.97 43 THR E C 1
ATOM 6572 O O . THR E 1 43 ? 4.227 46.128 24.205 1.00 95.55 43 THR E O 1
ATOM 6576 N N . ARG E 1 44 ? 6.185 45.110 24.665 1.00 108.93 44 ARG E N 1
ATOM 6577 C CA . ARG E 1 44 ? 5.582 43.950 25.336 1.00 114.06 44 ARG E CA 1
ATOM 6578 C C . ARG E 1 44 ? 4.658 44.380 26.483 1.00 111.72 44 ARG E C 1
ATOM 6579 O O . ARG E 1 44 ? 3.577 43.814 26.666 1.00 120.64 44 ARG E O 1
ATOM 6587 N N . GLY E 1 45 ? 5.097 45.379 27.238 1.00 99.63 45 GLY E N 1
ATOM 6588 C CA . GLY E 1 45 ? 4.305 45.941 28.337 1.00 109.44 45 GLY E CA 1
ATOM 6589 C C . GLY E 1 45 ? 2.935 46.464 27.928 1.00 112.91 45 GLY E C 1
ATOM 6590 O O . GLY E 1 45 ? 1.956 46.269 28.649 1.00 109.59 45 GLY E O 1
ATOM 6591 N N . ALA E 1 46 ? 2.871 47.116 26.769 1.00 110.98 46 ALA E N 1
ATOM 6592 C CA . ALA E 1 46 ? 1.605 47.648 26.221 1.00 107.74 46 ALA E CA 1
ATOM 6593 C C . ALA E 1 46 ? 0.571 46.556 25.904 1.00 97.38 46 ALA E C 1
ATOM 6594 O O . ALA E 1 46 ? -0.620 46.730 26.158 1.00 99.07 46 ALA E O 1
ATOM 6596 N N . VAL E 1 47 ? 1.043 45.431 25.379 1.00 82.55 47 VAL E N 1
ATOM 6597 C CA . VAL E 1 47 ? 0.175 44.276 25.099 1.00 87.36 47 VAL E CA 1
ATOM 6598 C C . VAL E 1 47 ? -0.419 43.729 26.397 1.00 95.13 47 VAL E C 1
ATOM 6599 O O . VAL E 1 47 ? -1.642 43.591 26.526 1.00 96.85 47 VAL E O 1
ATOM 6603 N N . TYR E 1 48 ? 0.471 43.404 27.335 1.00 97.27 48 TYR E N 1
ATOM 6604 C CA . TYR E 1 48 ? 0.087 42.972 28.691 1.00 93.68 48 TYR E CA 1
ATOM 6605 C C . TYR E 1 48 ? -0.861 43.983 29.352 1.00 89.52 48 TYR E C 1
ATOM 6606 O O . TYR E 1 48 ? -1.833 43.592 30.008 1.00 101.22 48 TYR E O 1
ATOM 6615 N N . TRP E 1 49 ? -0.598 45.271 29.138 1.00 85.16 49 TRP E N 1
ATOM 6616 C CA . TRP E 1 49 ? -1.427 46.357 29.690 1.00 104.28 49 TRP E CA 1
ATOM 6617 C C . TRP E 1 49 ? -2.864 46.332 29.153 1.00 104.98 49 TRP E C 1
ATOM 6618 O O . TRP E 1 49 ? -3.818 46.416 29.924 1.00 98.28 49 TRP E O 1
ATOM 6629 N N . HIS E 1 50 ? -3.001 46.209 27.836 1.00 101.43 50 HIS E N 1
ATOM 6630 C CA . HIS E 1 50 ? -4.317 46.238 27.175 1.00 96.01 50 HIS E CA 1
ATOM 6631 C C . HIS E 1 50 ? -5.102 44.929 27.242 1.00 86.92 50 HIS E C 1
ATOM 6632 O O . HIS E 1 50 ? -6.332 44.959 27.295 1.00 82.06 50 HIS E O 1
ATOM 6639 N N . PHE E 1 51 ? -4.397 43.797 27.248 1.00 71.40 51 PHE E N 1
ATOM 6640 C CA . PHE E 1 51 ? -5.039 42.476 27.138 1.00 76.39 51 PHE E CA 1
ATOM 6641 C C . PHE E 1 51 ? -4.731 41.451 28.237 1.00 82.75 51 PHE E C 1
ATOM 6642 O O . PHE E 1 51 ? -5.315 40.366 28.228 1.00 88.42 51 PHE E O 1
ATOM 6650 N N . GLN E 1 52 ? -3.850 41.783 29.182 1.00 97.26 52 GLN E N 1
ATOM 6651 C CA . GLN E 1 52 ? -3.520 40.925 30.345 1.00 99.41 52 GLN E CA 1
ATOM 6652 C C . GLN E 1 52 ? -2.845 39.594 29.999 1.00 91.79 52 GLN E C 1
ATOM 6653 O O . GLN E 1 52 ? -1.724 39.345 30.422 1.00 99.30 52 GLN E O 1
ATOM 6656 N N . ASN E 1 53 ? -3.559 38.723 29.293 1.00 77.01 53 ASN E N 1
ATOM 6657 C CA . ASN E 1 53 ? -3.034 37.412 28.899 1.00 85.04 53 ASN E CA 1
ATOM 6658 C C . ASN E 1 53 ? -3.508 37.014 27.509 1.00 79.83 53 ASN E C 1
ATOM 6659 O O . ASN E 1 53 ? -4.399 37.653 26.941 1.00 88.09 53 ASN E O 1
ATOM 6664 N N . LYS E 1 54 ? -2.925 35.939 26.986 1.00 84.01 54 LYS E N 1
ATOM 6665 C CA . LYS E 1 54 ? -3.208 35.477 25.618 1.00 79.62 54 LYS E CA 1
ATOM 6666 C C . LYS E 1 54 ? -4.675 35.077 25.407 1.00 78.64 54 LYS E C 1
ATOM 6667 O O . LYS E 1 54 ? -5.255 35.384 24.366 1.00 73.37 54 LYS E O 1
ATOM 6673 N N . ALA E 1 55 ? -5.257 34.395 26.394 1.00 102.73 55 ALA E N 1
ATOM 6674 C CA . ALA E 1 55 ? -6.660 33.950 26.323 1.00 106.60 55 ALA E CA 1
ATOM 6675 C C . ALA E 1 55 ? -7.634 35.118 26.224 1.00 108.55 55 ALA E C 1
ATOM 6676 O O . ALA E 1 55 ? -8.597 35.069 25.456 1.00 99.08 55 ALA E O 1
ATOM 6678 N N . HIS E 1 56 ? -7.380 36.158 27.013 1.00 113.77 56 HIS E N 1
ATOM 6679 C CA . HIS E 1 56 ? -8.215 37.361 27.000 1.00 116.63 56 HIS E CA 1
ATOM 6680 C C . HIS E 1 56 ? -8.071 38.122 25.691 1.00 107.90 56 HIS E C 1
ATOM 6681 O O . HIS E 1 56 ? -9.048 38.651 25.173 1.00 97.36 56 HIS E O 1
ATOM 6688 N N . LEU E 1 57 ? -6.843 38.180 25.184 1.00 107.75 57 LEU E N 1
ATOM 6689 C CA . LEU E 1 57 ? -6.558 38.785 23.883 1.00 114.14 57 LEU E CA 1
ATOM 6690 C C . LEU E 1 57 ? -7.375 38.083 22.802 1.00 110.90 57 LEU E C 1
ATOM 6691 O O . LEU E 1 57 ? -8.093 38.723 22.028 1.00 94.08 57 LEU E O 1
ATOM 6696 N N . PHE E 1 58 ? -7.247 36.761 22.766 1.00 107.24 58 PHE E N 1
ATOM 6697 C CA . PHE E 1 58 ? -7.966 35.907 21.814 1.00 111.26 58 PHE E CA 1
ATOM 6698 C C . PHE E 1 58 ? -9.476 36.141 21.874 1.00 103.75 58 PHE E C 1
ATOM 6699 O O . PHE E 1 58 ? -10.148 36.197 20.849 1.00 103.14 58 PHE E O 1
ATOM 6707 N N . ASN E 1 59 ? -9.983 36.309 23.086 1.00 99.71 59 ASN E N 1
ATOM 6708 C CA . ASN E 1 59 ? -11.404 36.553 23.320 1.00 108.81 59 ASN E CA 1
ATOM 6709 C C . ASN E 1 59 ? -11.889 37.917 22.827 1.00 98.13 59 ASN E C 1
ATOM 6710 O O . ASN E 1 59 ? -12.969 38.036 22.235 1.00 90.49 59 ASN E O 1
ATOM 6715 N N . GLU E 1 60 ? -11.086 38.942 23.084 1.00 103.09 60 GLU E N 1
ATOM 6716 C CA . GLU E 1 60 ? -11.343 40.287 22.561 1.00 115.30 60 GLU E CA 1
ATOM 6717 C C . GLU E 1 60 ? -11.344 40.298 21.036 1.00 112.35 60 GLU E C 1
ATOM 6718 O O . GLU E 1 60 ? -12.106 41.040 20.415 1.00 105.48 60 GLU E O 1
ATOM 6732 N N . LEU E 1 62 ? -12.114 37.653 19.013 1.00 108.00 62 LEU E N 1
ATOM 6733 C CA . LEU E 1 62 ? -13.403 37.030 18.653 1.00 108.40 62 LEU E CA 1
ATOM 6734 C C . LEU E 1 62 ? -14.574 38.001 18.741 1.00 109.35 62 LEU E C 1
ATOM 6735 O O . LEU E 1 62 ? -15.428 38.017 17.860 1.00 108.84 62 LEU E O 1
ATOM 6740 N N . ASN E 1 63 ? -14.593 38.808 19.800 1.00 109.49 63 ASN E N 1
ATOM 6741 C CA . ASN E 1 63 ? -15.659 39.807 20.032 1.00 118.41 63 ASN E CA 1
ATOM 6742 C C . ASN E 1 63 ? -15.864 40.796 18.894 1.00 119.88 63 ASN E C 1
ATOM 6743 O O . ASN E 1 63 ? -16.983 41.237 18.667 1.00 117.11 63 ASN E O 1
ATOM 6748 N N . GLN E 1 64 ? -14.786 41.121 18.178 1.00 121.86 64 GLN E N 1
ATOM 6749 C CA . GLN E 1 64 ? -14.850 41.985 16.980 1.00 124.16 64 GLN E CA 1
ATOM 6750 C C . GLN E 1 64 ? -15.814 41.454 15.916 1.00 118.93 64 GLN E C 1
ATOM 6751 O O . GLN E 1 64 ? -16.304 42.213 15.078 1.00 114.40 64 GLN E O 1
ATOM 6757 N N . VAL E 1 65 ? -16.066 40.149 15.969 1.00 116.99 65 VAL E N 1
ATOM 6758 C CA . VAL E 1 65 ? -16.761 39.397 14.932 1.00 122.67 65 VAL E CA 1
ATOM 6759 C C . VAL E 1 65 ? -18.070 38.736 15.399 1.00 120.04 65 VAL E C 1
ATOM 6760 O O . VAL E 1 65 ? -18.846 38.248 14.578 1.00 108.88 65 VAL E O 1
ATOM 6764 N N . ARG E 1 66 ? -18.314 38.731 16.705 1.00 121.99 66 ARG E N 1
ATOM 6765 C CA . ARG E 1 66 ? -19.505 38.111 17.287 1.00 132.35 66 ARG E CA 1
ATOM 6766 C C . ARG E 1 66 ? -20.566 39.176 17.515 1.00 131.05 66 ARG E C 1
ATOM 6767 O O . ARG E 1 66 ? -20.248 40.309 17.873 1.00 134.32 66 ARG E O 1
ATOM 6775 N N . LEU E 1 67 ? -21.823 38.805 17.302 1.00 136.18 67 LEU E N 1
ATOM 6776 C CA . LEU E 1 67 ? -22.948 39.717 17.543 1.00 156.70 67 LEU E CA 1
ATOM 6777 C C . LEU E 1 67 ? -23.208 39.798 19.044 1.00 158.28 67 LEU E C 1
ATOM 6778 O O . LEU E 1 67 ? -23.272 38.758 19.710 1.00 150.23 67 LEU E O 1
ATOM 6783 N N . PRO E 1 68 ? -23.349 41.028 19.587 1.00 175.01 68 PRO E N 1
ATOM 6784 C CA . PRO E 1 68 ? -23.661 41.138 21.008 1.00 180.37 68 PRO E CA 1
ATOM 6785 C C . PRO E 1 68 ? -25.098 40.682 21.294 1.00 170.03 68 PRO E C 1
ATOM 6786 O O . PRO E 1 68 ? -25.973 40.852 20.435 1.00 162.62 68 PRO E O 1
ATOM 6790 N N . PRO E 1 69 ? -25.339 40.105 22.489 1.00 163.21 69 PRO E N 1
ATOM 6791 C CA . PRO E 1 69 ? -26.642 39.560 22.911 1.00 164.99 69 PRO E CA 1
ATOM 6792 C C . PRO E 1 69 ? -27.857 40.443 22.622 1.00 162.62 69 PRO E C 1
ATOM 6793 O O . PRO E 1 69 ? -28.919 39.927 22.258 1.00 143.07 69 PRO E O 1
ATOM 6797 N N . GLU E 1 70 ? -27.684 41.753 22.789 1.00 160.26 70 GLU E N 1
ATOM 6798 C CA . GLU E 1 70 ? -28.769 42.731 22.643 1.00 168.33 70 GLU E CA 1
ATOM 6799 C C . GLU E 1 70 ? -29.261 42.800 21.198 1.00 165.70 70 GLU E C 1
ATOM 6800 O O . GLU E 1 70 ? -30.467 42.895 20.952 1.00 175.09 70 GLU E O 1
ATOM 6802 N N . GLN E 1 71 ? -28.325 42.738 20.252 1.00 161.71 71 GLN E N 1
ATOM 6803 C CA . GLN E 1 71 ? -28.663 42.762 18.814 1.00 152.37 71 GLN E CA 1
ATOM 6804 C C . GLN E 1 71 ? -29.340 41.489 18.328 1.00 149.31 71 GLN E C 1
ATOM 6805 O O . GLN E 1 71 ? -30.268 41.545 17.521 1.00 136.69 71 GLN E O 1
ATOM 6811 N N . LEU E 1 72 ? -28.832 40.349 18.781 1.00 145.42 72 LEU E N 1
ATOM 6812 C CA . LEU E 1 72 ? -29.451 39.049 18.502 1.00 140.57 72 LEU E CA 1
ATOM 6813 C C . LEU E 1 72 ? -30.906 39.019 18.901 1.00 141.69 72 LEU E C 1
ATOM 6814 O O . LEU E 1 72 ? -31.763 38.740 18.090 1.00 130.46 72 LEU E O 1
ATOM 6816 N N . THR E 1 73 ? -31.165 39.326 20.162 1.00 141.01 73 THR E N 1
ATOM 6817 C CA . THR E 1 73 ? -32.514 39.354 20.720 1.00 137.16 73 THR E CA 1
ATOM 6818 C C . THR E 1 73 ? -33.457 40.280 19.952 1.00 138.84 73 THR E C 1
ATOM 6819 O O . THR E 1 73 ? -34.541 39.838 19.532 1.00 145.49 73 THR E O 1
ATOM 6823 N N . GLU E 1 74 ? -33.030 41.538 19.761 1.00 142.24 74 GLU E N 1
ATOM 6824 C CA . GLU E 1 74 ? -33.832 42.520 18.974 1.00 148.31 74 GLU E CA 1
ATOM 6825 C C . GLU E 1 74 ? -34.172 41.984 17.612 1.00 150.30 74 GLU E C 1
ATOM 6826 O O . GLU E 1 74 ? -35.254 42.233 17.111 1.00 150.09 74 GLU E O 1
ATOM 6829 N N . ARG E 1 75 ? -33.205 41.302 16.999 1.00 146.97 75 ARG E N 1
ATOM 6830 C CA . ARG E 1 75 ? -33.380 40.775 15.653 1.00 139.05 75 ARG E CA 1
ATOM 6831 C C . ARG E 1 75 ? -34.393 39.655 15.563 1.00 136.70 75 ARG E C 1
ATOM 6832 O O . ARG E 1 75 ? -35.063 39.514 14.549 1.00 144.23 75 ARG E O 1
ATOM 6840 N N . LEU E 1 76 ? -34.466 38.833 16.603 1.00 128.42 76 LEU E N 1
ATOM 6841 C CA . LEU E 1 76 ? -35.410 37.716 16.625 1.00 133.32 76 LEU E CA 1
ATOM 6842 C C . LEU E 1 76 ? -36.701 38.009 17.390 1.00 139.44 76 LEU E C 1
ATOM 6843 O O . LEU E 1 76 ? -37.548 37.132 17.541 1.00 152.73 76 LEU E O 1
ATOM 6845 N N . SER E 1 77 ? -36.856 39.244 17.862 1.00 136.20 77 SER E N 1
ATOM 6846 C CA . SER E 1 77 ? -38.129 39.690 18.430 1.00 134.15 77 SER E CA 1
ATOM 6847 C C . SER E 1 77 ? -39.233 39.578 17.406 1.00 129.32 77 SER E C 1
ATOM 6848 O O . SER E 1 77 ? -40.389 39.589 17.772 1.00 125.31 77 SER E O 1
ATOM 6850 N N . ASP E 1 83 ? -42.574 38.076 11.280 1.00 140.93 83 ASP E N 1
ATOM 6851 C CA . ASP E 1 83 ? -42.361 36.641 11.455 1.00 154.09 83 ASP E CA 1
ATOM 6852 C C . ASP E 1 83 ? -40.960 36.377 12.027 1.00 148.74 83 ASP E C 1
ATOM 6853 O O . ASP E 1 83 ? -39.983 36.455 11.291 1.00 140.76 83 ASP E O 1
ATOM 6858 N N . PRO E 1 84 ? -40.864 36.053 13.337 1.00 149.58 84 PRO E N 1
ATOM 6859 C CA . PRO E 1 84 ? -39.555 35.846 13.975 1.00 146.07 84 PRO E CA 1
ATOM 6860 C C . PRO E 1 84 ? -38.767 34.627 13.484 1.00 128.83 84 PRO E C 1
ATOM 6861 O O . PRO E 1 84 ? -37.537 34.616 13.577 1.00 112.28 84 PRO E O 1
ATOM 6865 N N . LEU E 1 85 ? -39.482 33.656 12.955 1.00 115.43 85 LEU E N 1
ATOM 6866 C CA . LEU E 1 85 ? -38.865 32.481 12.418 1.00 120.05 85 LEU E CA 1
ATOM 6867 C C . LEU E 1 85 ? -38.119 32.906 11.196 1.00 121.69 85 LEU E C 1
ATOM 6868 O O . LEU E 1 85 ? -36.937 32.643 11.039 1.00 120.92 85 LEU E O 1
ATOM 6873 N N . ARG E 1 86 ? -38.829 33.589 10.323 1.00 118.51 86 ARG E N 1
ATOM 6874 C CA . ARG E 1 86 ? -38.242 34.066 9.088 1.00 125.84 86 ARG E CA 1
ATOM 6875 C C . ARG E 1 86 ? -36.983 34.858 9.404 1.00 123.15 86 ARG E C 1
ATOM 6876 O O . ARG E 1 86 ? -35.978 34.723 8.712 1.00 128.60 86 ARG E O 1
ATOM 6884 N N . SER E 1 87 ? -37.056 35.694 10.439 1.00 117.51 87 SER E N 1
ATOM 6885 C CA . SER E 1 87 ? -35.897 36.475 10.895 1.00 126.18 87 SER E CA 1
ATOM 6886 C C . SER E 1 87 ? -34.736 35.563 11.263 1.00 115.20 87 SER E C 1
ATOM 6887 O O . SER E 1 87 ? -33.586 35.853 10.949 1.00 106.89 87 SER E O 1
ATOM 6890 N N . LEU E 1 88 ? -35.057 34.452 11.920 1.00 118.57 88 LEU E N 1
ATOM 6891 C CA . LEU E 1 88 ? -34.059 33.449 12.286 1.00 117.28 88 LEU E CA 1
ATOM 6892 C C . LEU E 1 88 ? -33.392 32.844 11.048 1.00 114.05 88 LEU E C 1
ATOM 6893 O O . LEU E 1 88 ? -32.169 32.703 11.000 1.00 109.65 88 LEU E O 1
ATOM 6898 N N . TYR E 1 89 ? -34.209 32.462 10.070 1.00 113.20 89 TYR E N 1
ATOM 6899 C CA . TYR E 1 89 ? -33.701 31.960 8.785 1.00 118.86 89 TYR E CA 1
ATOM 6900 C C . TYR E 1 89 ? -32.791 32.988 8.129 1.00 115.96 89 TYR E C 1
ATOM 6901 O O . TYR E 1 89 ? -31.674 32.663 7.726 1.00 111.57 89 TYR E O 1
ATOM 6910 N N . ASP E 1 90 ? -33.293 34.218 8.025 1.00 121.55 90 ASP E N 1
ATOM 6911 C CA . ASP E 1 90 ? -32.533 35.343 7.457 1.00 131.49 90 ASP E CA 1
ATOM 6912 C C . ASP E 1 90 ? -31.194 35.521 8.158 1.00 123.63 90 ASP E C 1
ATOM 6913 O O . ASP E 1 90 ? -30.165 35.652 7.504 1.00 113.67 90 ASP E O 1
ATOM 6918 N N . LEU E 1 91 ? -31.222 35.503 9.488 1.00 119.32 91 LEU E N 1
ATOM 6919 C CA . LEU E 1 91 ? -30.008 35.633 10.301 1.00 118.43 91 LEU E CA 1
ATOM 6920 C C . LEU E 1 91 ? -28.985 34.538 9.993 1.00 110.18 91 LEU E C 1
ATOM 6921 O O . LEU E 1 91 ? -27.803 34.822 9.817 1.00 104.43 91 LEU E O 1
ATOM 6926 N N . CYS E 1 92 ? -29.457 33.298 9.926 1.00 102.89 92 CYS E N 1
ATOM 6927 C CA . CYS E 1 92 ? -28.605 32.150 9.591 1.00 106.68 92 CYS E CA 1
ATOM 6928 C C . CYS E 1 92 ? -28.042 32.257 8.177 1.00 108.33 92 CYS E C 1
ATOM 6929 O O . CYS E 1 92 ? -26.860 32.000 7.944 1.00 104.79 92 CYS E O 1
ATOM 6932 N N . LEU E 1 93 ? -28.909 32.624 7.238 1.00 114.13 93 LEU E N 1
ATOM 6933 C CA . LEU E 1 93 ? -28.522 32.811 5.837 1.00 121.61 93 LEU E CA 1
ATOM 6934 C C . LEU E 1 93 ? -27.400 33.832 5.713 1.00 127.03 93 LEU E C 1
ATOM 6935 O O . LEU E 1 93 ? -26.411 33.591 5.020 1.00 135.99 93 LEU E O 1
ATOM 6940 N N . GLU E 1 94 ? -27.571 34.967 6.386 1.00 125.97 94 GLU E N 1
ATOM 6941 C CA . GLU E 1 94 ? -26.578 36.046 6.375 1.00 132.40 94 GLU E CA 1
ATOM 6942 C C . GLU E 1 94 ? -25.274 35.617 7.017 1.00 120.07 94 GLU E C 1
ATOM 6943 O O . GLU E 1 94 ? -24.214 35.960 6.523 1.00 122.38 94 GLU E O 1
ATOM 6949 N N . ALA E 1 95 ? -25.367 34.861 8.106 1.00 110.16 95 ALA E N 1
ATOM 6950 C CA . ALA E 1 95 ? -24.186 34.314 8.782 1.00 108.76 95 ALA E CA 1
ATOM 6951 C C . ALA E 1 95 ? -23.342 33.473 7.830 1.00 108.21 95 ALA E C 1
ATOM 6952 O O . ALA E 1 95 ? -22.144 33.696 7.687 1.00 112.53 95 ALA E O 1
ATOM 6954 N N . VAL E 1 96 ? -23.989 32.541 7.141 1.00 109.56 96 VAL E N 1
ATOM 6955 C CA . VAL E 1 96 ? -23.303 31.692 6.156 1.00 106.54 96 VAL E CA 1
ATOM 6956 C C . VAL E 1 96 ? -22.728 32.538 5.019 1.00 114.38 96 VAL E C 1
ATOM 6957 O O . VAL E 1 96 ? -21.577 32.368 4.630 1.00 106.65 96 VAL E O 1
ATOM 6961 N N . GLN E 1 97 ? -23.542 33.441 4.484 1.00 120.16 97 GLN E N 1
ATOM 6962 C CA . GLN E 1 97 ? -23.114 34.342 3.399 1.00 128.64 97 GLN E CA 1
ATOM 6963 C C . GLN E 1 97 ? -21.974 35.275 3.793 1.00 129.07 97 GLN E C 1
ATOM 6964 O O . GLN E 1 97 ? -21.167 35.642 2.946 1.00 132.03 97 GLN E O 1
ATOM 6970 N N . SER E 1 98 ? -21.909 35.644 5.073 1.00 132.83 98 SER E N 1
ATOM 6971 C CA . SER E 1 98 ? -20.849 36.526 5.595 1.00 136.00 98 SER E CA 1
ATOM 6972 C C . SER E 1 98 ? -19.436 35.945 5.457 1.00 135.45 98 SER E C 1
ATOM 6973 O O . SER E 1 98 ? -18.465 36.695 5.425 1.00 145.38 98 SER E O 1
ATOM 6976 N N . LEU E 1 99 ? -19.339 34.616 5.383 1.00 125.86 99 LEU E N 1
ATOM 6977 C CA . LEU E 1 99 ? -18.070 33.913 5.127 1.00 123.90 99 LEU E CA 1
ATOM 6978 C C . LEU E 1 99 ? -17.298 34.451 3.921 1.00 125.47 99 LEU E C 1
ATOM 6979 O O . LEU E 1 99 ? -16.075 34.482 3.936 1.00 122.17 99 LEU E O 1
ATOM 6984 N N . LEU E 1 100 ? -18.025 34.848 2.879 1.00 130.54 100 LEU E N 1
ATOM 6985 C CA . LEU E 1 100 ? -17.430 35.460 1.687 1.00 136.99 100 LEU E CA 1
ATOM 6986 C C . LEU E 1 100 ? -17.269 36.965 1.832 1.00 138.37 100 LEU E C 1
ATOM 6987 O O . LEU E 1 100 ? -16.196 37.509 1.569 1.00 134.41 100 LEU E O 1
ATOM 6992 N N . THR E 1 101 ? -18.350 37.634 2.221 1.00 140.15 101 THR E N 1
ATOM 6993 C CA . THR E 1 101 ? -18.410 39.104 2.193 1.00 157.41 101 THR E CA 1
ATOM 6994 C C . THR E 1 101 ? -17.567 39.813 3.258 1.00 143.66 101 THR E C 1
ATOM 6995 O O . THR E 1 101 ? -17.294 41.010 3.118 1.00 166.40 101 THR E O 1
ATOM 6999 N N . GLN E 1 102 ? -17.155 39.090 4.299 1.00 125.40 102 GLN E N 1
ATOM 7000 C CA . GLN E 1 102 ? -16.380 39.677 5.402 1.00 134.21 102 GLN E CA 1
ATOM 7001 C C . GLN E 1 102 ? -15.066 38.934 5.651 1.00 131.85 102 GLN E C 1
ATOM 7002 O O . GLN E 1 102 ? -15.022 37.970 6.422 1.00 119.76 102 GLN E O 1
ATOM 7008 N N . GLU E 1 103 ? -13.998 39.411 5.012 1.00 131.20 103 GLU E N 1
ATOM 7009 C CA . GLU E 1 103 ? -12.668 38.803 5.131 1.00 133.10 103 GLU E CA 1
ATOM 7010 C C . GLU E 1 103 ? -12.193 38.710 6.580 1.00 126.41 103 GLU E C 1
ATOM 7011 O O . GLU E 1 103 ? -11.620 37.695 6.973 1.00 111.30 103 GLU E O 1
ATOM 7017 N N . LYS E 1 104 ? -12.427 39.765 7.360 1.00 124.45 104 LYS E N 1
ATOM 7018 C CA . LYS E 1 104 ? -12.029 39.778 8.777 1.00 127.54 104 LYS E CA 1
ATOM 7019 C C . LYS E 1 104 ? -12.653 38.612 9.549 1.00 119.49 104 LYS E C 1
ATOM 7020 O O . LYS E 1 104 ? -11.969 37.890 10.270 1.00 109.97 104 LYS E O 1
ATOM 7026 N N . LYS E 1 105 ? -13.960 38.451 9.369 1.00 120.04 105 LYS E N 1
ATOM 7027 C CA . LYS E 1 105 ? -14.723 37.348 9.960 1.00 128.79 105 LYS E CA 1
ATOM 7028 C C . LYS E 1 105 ? -14.151 35.999 9.549 1.00 113.02 105 LYS E C 1
ATOM 7029 O O . LYS E 1 105 ? -13.923 35.126 10.388 1.00 118.67 105 LYS E O 1
ATOM 7035 N N . ARG E 1 106 ? -13.921 35.847 8.250 1.00 109.24 106 ARG E N 1
ATOM 7036 C CA . ARG E 1 106 ? -13.362 34.616 7.701 1.00 104.24 106 ARG E CA 1
ATOM 7037 C C . ARG E 1 106 ? -12.030 34.297 8.362 1.00 99.53 106 ARG E C 1
ATOM 7038 O O . ARG E 1 106 ? -11.841 33.202 8.861 1.00 82.50 106 ARG E O 1
ATOM 7046 N N . ARG E 1 107 ? -11.136 35.280 8.385 1.00 97.77 107 ARG E N 1
ATOM 7047 C CA . ARG E 1 107 ? -9.792 35.110 8.958 1.00 102.38 107 ARG E CA 1
ATOM 7048 C C . ARG E 1 107 ? -9.839 34.679 10.430 1.00 97.87 107 ARG E C 1
ATOM 7049 O O . ARG E 1 107 ? -9.199 33.697 10.821 1.00 95.96 107 ARG E O 1
ATOM 7057 N N . ILE E 1 108 ? -10.620 35.401 11.227 1.00 93.06 108 ILE E N 1
ATOM 7058 C CA . ILE E 1 108 ? -10.725 35.143 12.674 1.00 98.18 108 ILE E CA 1
ATOM 7059 C C . ILE E 1 108 ? -11.381 33.793 12.987 1.00 95.37 108 ILE E C 1
ATOM 7060 O O . ILE E 1 108 ? -10.938 33.074 13.884 1.00 95.13 108 ILE E O 1
ATOM 7065 N N . LEU E 1 109 ? -12.433 33.452 12.253 1.00 97.77 109 LEU E N 1
ATOM 7066 C CA . LEU E 1 109 ? -13.101 32.157 12.447 1.00 99.91 109 LEU E CA 1
ATOM 7067 C C . LEU E 1 109 ? -12.250 30.984 11.981 1.00 95.81 109 LEU E C 1
ATOM 7068 O O . LEU E 1 109 ? -12.305 29.913 12.577 1.00 83.36 109 LEU E O 1
ATOM 7073 N N . THR E 1 110 ? -11.447 31.189 10.939 1.00 94.79 110 THR E N 1
ATOM 7074 C CA . THR E 1 110 ? -10.508 30.155 10.504 1.00 93.80 110 THR E CA 1
ATOM 7075 C C . THR E 1 110 ? -9.457 29.945 11.662 1.00 93.95 110 THR E C 1
ATOM 7076 O O . THR E 1 110 ? -9.029 28.823 11.938 1.00 88.85 110 THR E O 1
ATOM 7080 N N . ILE E 1 111 ? -9.071 31.011 12.360 1.00 92.52 111 ILE E N 1
ATOM 7081 C CA . ILE E 1 111 ? -8.200 30.868 13.542 1.00 95.18 111 ILE E CA 1
ATOM 7082 C C . ILE E 1 111 ? -8.888 30.016 14.609 1.00 94.18 111 ILE E C 1
ATOM 7083 O O . ILE E 1 111 ? -8.307 29.053 15.127 1.00 94.22 111 ILE E O 1
ATOM 7088 N N . LEU E 1 112 ? -10.121 30.396 14.931 1.00 84.08 112 LEU E N 1
ATOM 7089 C CA . LEU E 1 112 ? -10.913 29.725 15.962 1.00 86.58 112 LEU E CA 1
ATOM 7090 C C . LEU E 1 112 ? -11.067 28.220 15.748 1.00 84.28 112 LEU E C 1
ATOM 7091 O O . LEU E 1 112 ? -10.923 27.429 16.675 1.00 87.90 112 LEU E O 1
ATOM 7104 N N . GLN E 1 114 ? -9.546 26.279 13.322 1.00 100.12 114 GLN E N 1
ATOM 7105 C CA . GLN E 1 114 ? -8.464 25.643 12.563 1.00 101.97 114 GLN E CA 1
ATOM 7106 C C . GLN E 1 114 ? -7.038 25.865 13.087 1.00 97.95 114 GLN E C 1
ATOM 7107 O O . GLN E 1 114 ? -6.179 25.011 12.877 1.00 97.89 114 GLN E O 1
ATOM 7113 N N . ARG E 1 115 ? -6.786 27.002 13.741 1.00 98.32 115 ARG E N 1
ATOM 7114 C CA . ARG E 1 115 ? -5.426 27.407 14.151 1.00 98.01 115 ARG E CA 1
ATOM 7115 C C . ARG E 1 115 ? -5.242 27.574 15.656 1.00 91.77 115 ARG E C 1
ATOM 7116 O O . ARG E 1 115 ? -4.349 28.309 16.093 1.00 91.58 115 ARG E O 1
ATOM 7124 N N . CYS E 1 116 ? -6.068 26.917 16.461 1.00 92.59 116 CYS E N 1
ATOM 7125 C CA . CYS E 1 116 ? -5.848 26.962 17.907 1.00 103.95 116 CYS E CA 1
ATOM 7126 C C . CYS E 1 116 ? -6.348 25.736 18.647 1.00 103.17 116 CYS E C 1
ATOM 7127 O O . CYS E 1 116 ? -7.354 25.141 18.287 1.00 93.14 116 CYS E O 1
ATOM 7130 N N . GLU E 1 117 ? -5.626 25.387 19.702 1.00 101.93 117 GLU E N 1
ATOM 7131 C CA . GLU E 1 117 ? -5.922 24.214 20.516 1.00 101.23 117 GLU E CA 1
ATOM 7132 C C . GLU E 1 117 ? -6.259 24.679 21.922 1.00 108.16 117 GLU E C 1
ATOM 7133 O O . GLU E 1 117 ? -5.560 25.519 22.499 1.00 106.15 117 GLU E O 1
ATOM 7139 N N . PHE E 1 118 ? -7.346 24.141 22.463 1.00 95.89 118 PHE E N 1
ATOM 7140 C CA . PHE E 1 118 ? -7.877 24.591 23.746 1.00 99.54 118 PHE E CA 1
ATOM 7141 C C . PHE E 1 118 ? -7.261 23.827 24.910 1.00 101.28 118 PHE E C 1
ATOM 7142 O O . PHE E 1 118 ? -7.872 22.937 25.491 1.00 78.66 118 PHE E O 1
ATOM 7150 N N . THR E 1 119 ? -6.009 24.189 25.187 1.00 94.96 119 THR E N 1
ATOM 7151 C CA . THR E 1 119 ? -5.266 23.804 26.396 1.00 116.69 119 THR E CA 1
ATOM 7152 C C . THR E 1 119 ? -5.756 24.619 27.610 1.00 117.97 119 THR E C 1
ATOM 7153 O O . THR E 1 119 ? -6.708 25.402 27.509 1.00 117.03 119 THR E O 1
ATOM 7157 N N . GLU E 1 120 ? -5.131 24.394 28.764 1.00 127.15 120 GLU E N 1
ATOM 7158 C CA . GLU E 1 120 ? -5.332 25.225 29.958 1.00 137.70 120 GLU E CA 1
ATOM 7159 C C . GLU E 1 120 ? -5.106 26.720 29.705 1.00 132.48 120 GLU E C 1
ATOM 7160 O O . GLU E 1 120 ? -5.891 27.544 30.176 1.00 147.48 120 GLU E O 1
ATOM 7166 N N . GLU E 1 121 ? -4.059 27.076 28.962 1.00 119.67 121 GLU E N 1
ATOM 7167 C CA . GLU E 1 121 ? -3.726 28.503 28.768 1.00 128.50 121 GLU E CA 1
ATOM 7168 C C . GLU E 1 121 ? -4.815 29.292 28.016 1.00 123.73 121 GLU E C 1
ATOM 7169 O O . GLU E 1 121 ? -4.856 30.521 28.101 1.00 126.22 121 GLU E O 1
ATOM 7175 N N . LEU E 1 122 ? -5.684 28.583 27.294 1.00 118.13 122 LEU E N 1
ATOM 7176 C CA . LEU E 1 122 ? -6.874 29.180 26.659 1.00 119.24 122 LEU E CA 1
ATOM 7177 C C . LEU E 1 122 ? -8.206 28.776 27.325 1.00 105.57 122 LEU E C 1
ATOM 7178 O O . LEU E 1 122 ? -9.257 28.793 26.682 1.00 101.22 122 LEU E O 1
ATOM 7183 N N . ARG E 1 123 ? -8.158 28.440 28.611 1.00 104.06 123 ARG E N 1
ATOM 7184 C CA . ARG E 1 123 ? -9.354 28.047 29.371 1.00 118.25 123 ARG E CA 1
ATOM 7185 C C . ARG E 1 123 ? -10.435 29.121 29.307 1.00 114.16 123 ARG E C 1
ATOM 7186 O O . ARG E 1 123 ? -11.592 28.826 29.007 1.00 109.67 123 ARG E O 1
ATOM 7194 N N . GLU E 1 124 ? -10.032 30.359 29.586 1.00 115.19 124 GLU E N 1
ATOM 7195 C CA . GLU E 1 124 ? -10.935 31.523 29.590 1.00 127.26 124 GLU E CA 1
ATOM 7196 C C . GLU E 1 124 ? -11.666 31.707 28.263 1.00 121.45 124 GLU E C 1
ATOM 7197 O O . GLU E 1 124 ? -12.862 32.016 28.233 1.00 119.21 124 GLU E O 1
ATOM 7203 N N . ALA E 1 125 ? -10.926 31.539 27.175 1.00 120.43 125 ALA E N 1
ATOM 7204 C CA . ALA E 1 125 ? -11.480 31.687 25.828 1.00 123.02 125 ALA E CA 1
ATOM 7205 C C . ALA E 1 125 ? -12.535 30.634 25.509 1.00 122.03 125 ALA E C 1
ATOM 7206 O O . ALA E 1 125 ? -13.570 30.942 24.916 1.00 115.01 125 ALA E O 1
ATOM 7208 N N . GLN E 1 126 ? -12.247 29.393 25.887 1.00 116.94 126 GLN E N 1
ATOM 7209 C CA . GLN E 1 126 ? -13.189 28.285 25.705 1.00 117.79 126 GLN E CA 1
ATOM 7210 C C . GLN E 1 126 ? -14.468 28.485 26.515 1.00 105.93 126 GLN E C 1
ATOM 7211 O O . GLN E 1 126 ? -15.569 28.272 26.007 1.00 99.41 126 GLN E O 1
ATOM 7217 N N . GLU E 1 127 ? -14.309 28.882 27.774 1.00 101.92 127 GLU E N 1
ATOM 7218 C CA . GLU E 1 127 ? -15.452 29.131 28.657 1.00 107.71 127 GLU E CA 1
ATOM 7219 C C . GLU E 1 127 ? -16.408 30.151 28.043 1.00 102.29 127 GLU E C 1
ATOM 7220 O O . GLU E 1 127 ? -17.617 29.910 27.977 1.00 95.31 127 GLU E O 1
ATOM 7226 N N . ARG E 1 128 ? -15.859 31.271 27.579 1.00 98.74 128 ARG E N 1
ATOM 7227 C CA . ARG E 1 128 ? -16.681 32.336 26.978 1.00 107.49 128 ARG E CA 1
ATOM 7228 C C . ARG E 1 128 ? -17.224 31.953 25.609 1.00 96.48 128 ARG E C 1
ATOM 7229 O O . ARG E 1 128 ? -18.323 32.375 25.238 1.00 94.45 128 ARG E O 1
ATOM 7237 N N . ASN E 1 129 ? -16.472 31.141 24.872 1.00 92.52 129 ASN E N 1
ATOM 7238 C CA . ASN E 1 129 ? -16.980 30.580 23.617 1.00 97.85 129 ASN E CA 1
ATOM 7239 C C . ASN E 1 129 ? -18.225 29.724 23.861 1.00 95.43 129 ASN E C 1
ATOM 7240 O O . ASN E 1 129 ? -19.264 29.906 23.215 1.00 88.18 129 ASN E O 1
ATOM 7245 N N . ASN E 1 130 ? -18.102 28.798 24.808 1.00 96.37 130 ASN E N 1
ATOM 7246 C CA . ASN E 1 130 ? -19.234 27.967 25.247 1.00 96.54 130 ASN E CA 1
ATOM 7247 C C . ASN E 1 130 ? -20.440 28.791 25.670 1.00 91.47 130 ASN E C 1
ATOM 7248 O O . ASN E 1 130 ? -21.576 28.480 25.300 1.00 84.91 130 ASN E O 1
ATOM 7253 N N . ALA E 1 131 ? -20.178 29.844 26.434 1.00 87.49 131 ALA E N 1
ATOM 7254 C CA . ALA E 1 131 ? -21.237 30.733 26.916 1.00 97.08 131 ALA E CA 1
ATOM 7255 C C . ALA E 1 131 ? -21.987 31.415 25.764 1.00 93.93 131 ALA E C 1
ATOM 7256 O O . ALA E 1 131 ? -23.216 31.507 25.788 1.00 85.85 131 ALA E O 1
ATOM 7258 N N . PHE E 1 132 ? -21.239 31.879 24.766 1.00 94.83 132 PHE E N 1
ATOM 7259 C CA . PHE E 1 132 ? -21.817 32.533 23.577 1.00 103.12 132 PHE E CA 1
ATOM 7260 C C . PHE E 1 132 ? -22.706 31.574 22.780 1.00 93.05 132 PHE E C 1
ATOM 7261 O O . PHE E 1 132 ? -23.803 31.939 22.363 1.00 98.78 132 PHE E O 1
ATOM 7269 N N . VAL E 1 133 ? -22.222 30.356 22.571 1.00 84.04 133 VAL E N 1
ATOM 7270 C CA . VAL E 1 133 ? -23.007 29.319 21.887 1.00 87.68 133 VAL E CA 1
ATOM 7271 C C . VAL E 1 133 ? -24.237 28.940 22.702 1.00 82.10 133 VAL E C 1
ATOM 7272 O O . VAL E 1 133 ? -25.357 28.878 22.182 1.00 74.68 133 VAL E O 1
ATOM 7276 N N . GLN E 1 134 ? -24.012 28.705 23.987 1.00 79.27 134 GLN E N 1
ATOM 7277 C CA . GLN E 1 134 ? -25.099 28.389 24.922 1.00 89.02 134 GLN E CA 1
ATOM 7278 C C . GLN E 1 134 ? -26.228 29.421 24.862 1.00 87.69 134 GLN E C 1
ATOM 7279 O O . GLN E 1 134 ? -27.407 29.081 24.948 1.00 78.33 134 GLN E O 1
ATOM 7293 N N . PHE E 1 136 ? -26.901 31.650 22.226 1.00 79.64 136 PHE E N 1
ATOM 7294 C CA . PHE E 1 136 ? -27.578 31.551 20.920 1.00 93.77 136 PHE E CA 1
ATOM 7295 C C . PHE E 1 136 ? -28.599 30.410 20.920 1.00 90.92 136 PHE E C 1
ATOM 7296 O O . PHE E 1 136 ? -29.727 30.568 20.451 1.00 84.07 136 PHE E O 1
ATOM 7304 N N . ILE E 1 137 ? -28.180 29.268 21.451 1.00 83.54 137 ILE E N 1
ATOM 7305 C CA . ILE E 1 137 ? -29.044 28.090 21.557 1.00 86.20 137 ILE E CA 1
ATOM 7306 C C . ILE E 1 137 ? -30.267 28.357 22.439 1.00 86.30 137 ILE E C 1
ATOM 7307 O O . ILE E 1 137 ? -31.387 27.983 22.086 1.00 81.41 137 ILE E O 1
ATOM 7312 N N . GLU E 1 138 ? -30.044 29.010 23.572 1.00 89.69 138 GLU E N 1
ATOM 7313 C CA . GLU E 1 138 ? -31.134 29.363 24.493 1.00 99.11 138 GLU E CA 1
ATOM 7314 C C . GLU E 1 138 ? -32.144 30.344 23.878 1.00 97.70 138 GLU E C 1
ATOM 7315 O O . GLU E 1 138 ? -33.349 30.230 24.107 1.00 86.35 138 GLU E O 1
ATOM 7321 N N . LEU E 1 139 ? -31.642 31.289 23.088 1.00 94.60 139 LEU E N 1
ATOM 7322 C CA . LEU E 1 139 ? -32.492 32.231 22.346 1.00 101.05 139 LEU E CA 1
ATOM 7323 C C . LEU E 1 139 ? -33.383 31.524 21.332 1.00 98.01 139 LEU E C 1
ATOM 7324 O O . LEU E 1 139 ? -34.588 31.775 21.281 1.00 98.42 139 LEU E O 1
ATOM 7329 N N . CYS E 1 140 ? -32.782 30.656 20.524 1.00 87.64 140 CYS E N 1
ATOM 7330 C CA . CYS E 1 140 ? -33.532 29.867 19.537 1.00 88.41 140 CYS E CA 1
ATOM 7331 C C . CYS E 1 140 ? -34.569 28.983 20.207 1.00 90.11 140 CYS E C 1
ATOM 7332 O O . CYS E 1 140 ? -35.722 28.928 19.780 1.00 87.19 140 CYS E O 1
ATOM 7335 N N . GLU E 1 141 ? -34.149 28.317 21.276 1.00 83.89 141 GLU E N 1
ATOM 7336 C CA . GLU E 1 141 ? -35.037 27.470 22.067 1.00 87.90 141 GLU E CA 1
ATOM 7337 C C . GLU E 1 141 ? -36.272 28.270 22.475 1.00 85.95 141 GLU E C 1
ATOM 7338 O O . GLU E 1 141 ? -37.406 27.846 22.252 1.00 82.58 141 GLU E O 1
ATOM 7344 N N . GLN E 1 142 ? -36.031 29.436 23.065 1.00 86.01 142 GLN E N 1
ATOM 7345 C CA . GLN E 1 142 ? -37.102 30.345 23.493 1.00 87.45 142 GLN E CA 1
ATOM 7346 C C . GLN E 1 142 ? -38.000 30.771 22.333 1.00 95.02 142 GLN E C 1
ATOM 7347 O O . GLN E 1 142 ? -39.219 30.808 22.473 1.00 92.67 142 GLN E O 1
ATOM 7353 N N . LEU E 1 143 ? -37.383 31.082 21.197 1.00 95.81 143 LEU E N 1
ATOM 7354 C CA . LEU E 1 143 ? -38.114 31.435 19.974 1.00 104.82 143 LEU E CA 1
ATOM 7355 C C . LEU E 1 143 ? -39.039 30.305 19.521 1.00 103.55 143 LEU E C 1
ATOM 7356 O O . LEU E 1 143 ? -40.235 30.522 19.318 1.00 102.55 143 LEU E O 1
ATOM 7361 N N . PHE E 1 144 ? -38.484 29.108 19.373 1.00 99.30 144 PHE E N 1
ATOM 7362 C CA . PHE E 1 144 ? -39.283 27.923 19.015 1.00 103.18 144 PHE E CA 1
ATOM 7363 C C . PHE E 1 144 ? -40.347 27.579 20.064 1.00 102.48 144 PHE E C 1
ATOM 7364 O O . PHE E 1 144 ? -41.379 26.990 19.734 1.00 103.42 144 PHE E O 1
ATOM 7372 N N . ALA E 1 145 ? -40.084 27.946 21.317 1.00 103.92 145 ALA E N 1
ATOM 7373 C CA . ALA E 1 145 ? -40.986 27.661 22.448 1.00 108.92 145 ALA E CA 1
ATOM 7374 C C . ALA E 1 145 ? -42.215 28.575 22.551 1.00 114.22 145 ALA E C 1
ATOM 7375 O O . ALA E 1 145 ? -43.151 28.254 23.284 1.00 106.63 145 ALA E O 1
ATOM 7377 N N . ARG E 1 146 ? -42.213 29.700 21.835 1.00 121.07 146 ARG E N 1
ATOM 7378 C CA . ARG E 1 146 ? -43.378 30.601 21.800 1.00 131.05 146 ARG E CA 1
ATOM 7379 C C . ARG E 1 146 ? -44.567 29.905 21.150 1.00 135.06 146 ARG E C 1
ATOM 7380 O O . ARG E 1 146 ? -44.392 29.140 20.201 1.00 133.15 146 ARG E O 1
ATOM 7388 N N . ASP E 1 147 ? -45.766 30.191 21.654 1.00 134.90 147 ASP E N 1
ATOM 7389 C CA . ASP E 1 147 ? -47.014 29.574 21.156 1.00 141.56 147 ASP E CA 1
ATOM 7390 C C . ASP E 1 147 ? -47.181 29.747 19.645 1.00 135.74 147 ASP E C 1
ATOM 7391 O O . ASP E 1 147 ? -47.528 28.803 18.933 1.00 110.20 147 ASP E O 1
ATOM 7396 N N . GLU E 1 148 ? -46.902 30.963 19.182 1.00 137.86 148 GLU E N 1
ATOM 7397 C CA . GLU E 1 148 ? -46.968 31.336 17.753 1.00 146.12 148 GLU E CA 1
ATOM 7398 C C . GLU E 1 148 ? -46.100 30.431 16.869 1.00 142.79 148 GLU E C 1
ATOM 7399 O O . GLU E 1 148 ? -46.503 30.048 15.767 1.00 132.65 148 GLU E O 1
ATOM 7405 N N . CYS E 1 149 ? -44.911 30.104 17.374 1.00 140.07 149 CYS E N 1
ATOM 7406 C CA . CYS E 1 149 ? -43.911 29.304 16.653 1.00 127.65 149 CYS E CA 1
ATOM 7407 C C . CYS E 1 149 ? -44.066 27.810 16.912 1.00 116.15 149 CYS E C 1
ATOM 7408 O O . CYS E 1 149 ? -44.127 27.017 15.970 1.00 113.39 149 CYS E O 1
ATOM 7411 N N . ARG E 1 150 ? -44.132 27.441 18.190 1.00 110.47 150 ARG E N 1
ATOM 7412 C CA . ARG E 1 150 ? -44.259 26.033 18.624 1.00 114.07 150 ARG E CA 1
ATOM 7413 C C . ARG E 1 150 ? -45.348 25.256 17.881 1.00 113.53 150 ARG E C 1
ATOM 7414 O O . ARG E 1 150 ? -45.140 24.100 17.494 1.00 103.79 150 ARG E O 1
ATOM 7422 N N . VAL E 1 151 ? -46.502 25.896 17.711 1.00 111.86 151 VAL E N 1
ATOM 7423 C CA . VAL E 1 151 ? -47.639 25.325 16.964 1.00 112.14 151 VAL E CA 1
ATOM 7424 C C . VAL E 1 151 ? -47.273 24.909 15.527 1.00 114.82 151 VAL E C 1
ATOM 7425 O O . VAL E 1 151 ? -47.876 23.994 14.957 1.00 101.97 151 VAL E O 1
ATOM 7427 N N . ARG E 1 152 ? -46.259 25.568 14.970 1.00 120.16 152 ARG E N 1
ATOM 7428 C CA . ARG E 1 152 ? -45.789 25.318 13.606 1.00 121.33 152 ARG E CA 1
ATOM 7429 C C . ARG E 1 152 ? -44.723 24.224 13.467 1.00 113.14 152 ARG E C 1
ATOM 7430 O O . ARG E 1 152 ? -44.373 23.851 12.347 1.00 105.85 152 ARG E O 1
ATOM 7438 N N . LEU E 1 153 ? -44.192 23.728 14.582 1.00 115.78 153 LEU E N 1
ATOM 7439 C CA . LEU E 1 153 ? -43.232 22.620 14.539 1.00 117.46 153 LEU E CA 1
ATOM 7440 C C . LEU E 1 153 ? -43.947 21.320 14.200 1.00 114.79 153 LEU E C 1
ATOM 7441 O O . LEU E 1 153 ? -45.127 21.166 14.517 1.00 118.07 153 LEU E O 1
ATOM 7446 N N . HIS E 1 154 ? -43.236 20.385 13.569 1.00 109.74 154 HIS E N 1
ATOM 7447 C CA . HIS E 1 154 ? -43.809 19.056 13.297 1.00 122.91 154 HIS E CA 1
ATOM 7448 C C . HIS E 1 154 ? -44.008 18.280 14.607 1.00 123.59 154 HIS E C 1
ATOM 7449 O O . HIS E 1 154 ? -43.334 18.577 15.605 1.00 134.06 154 HIS E O 1
ATOM 7456 N N . PRO E 1 155 ? -44.931 17.291 14.611 1.00 129.44 155 PRO E N 1
ATOM 7457 C CA . PRO E 1 155 ? -45.146 16.412 15.762 1.00 129.11 155 PRO E CA 1
ATOM 7458 C C . PRO E 1 155 ? -43.834 15.810 16.270 1.00 118.44 155 PRO E C 1
ATOM 7459 O O . PRO E 1 155 ? -43.091 15.227 15.487 1.00 119.16 155 PRO E O 1
ATOM 7463 N N . GLY E 1 156 ? -43.534 15.987 17.550 1.00 109.57 156 GLY E N 1
ATOM 7464 C CA . GLY E 1 156 ? -42.318 15.413 18.149 1.00 119.59 156 GLY E CA 1
ATOM 7465 C C . GLY E 1 156 ? -41.034 16.217 17.982 1.00 113.97 156 GLY E C 1
ATOM 7466 O O . GLY E 1 156 ? -39.981 15.802 18.475 1.00 111.21 156 GLY E O 1
ATOM 7475 N N . THR E 1 158 ? -39.359 19.224 19.432 1.00 83.34 158 THR E N 1
ATOM 7476 C CA . THR E 1 158 ? -39.385 20.129 20.574 1.00 79.42 158 THR E CA 1
ATOM 7477 C C . THR E 1 158 ? -38.466 21.321 20.306 1.00 75.83 158 THR E C 1
ATOM 7478 O O . THR E 1 158 ? -37.526 21.206 19.523 1.00 70.97 158 THR E O 1
ATOM 7482 N N . PRO E 1 159 ? -38.719 22.462 20.968 1.00 73.81 159 PRO E N 1
ATOM 7483 C CA . PRO E 1 159 ? -37.781 23.582 20.899 1.00 77.80 159 PRO E CA 1
ATOM 7484 C C . PRO E 1 159 ? -36.328 23.251 21.275 1.00 74.82 159 PRO E C 1
ATOM 7485 O O . PRO E 1 159 ? -35.403 23.787 20.662 1.00 63.33 159 PRO E O 1
ATOM 7489 N N . ARG E 1 160 ? -36.139 22.391 22.274 1.00 67.28 160 ARG E N 1
ATOM 7490 C CA . ARG E 1 160 ? -34.799 21.981 22.711 1.00 69.64 160 ARG E CA 1
ATOM 7491 C C . ARG E 1 160 ? -34.008 21.370 21.553 1.00 69.44 160 ARG E C 1
ATOM 7492 O O . ARG E 1 160 ? -32.900 21.812 21.248 1.00 67.44 160 ARG E O 1
ATOM 7500 N N . ILE E 1 161 ? -34.616 20.382 20.900 1.00 68.76 161 ILE E N 1
ATOM 7501 C CA . ILE E 1 161 ? -33.999 19.658 19.781 1.00 71.03 161 ILE E CA 1
ATOM 7502 C C . ILE E 1 161 ? -33.828 20.546 18.556 1.00 73.05 161 ILE E C 1
ATOM 7503 O O . ILE E 1 161 ? -32.800 20.483 17.881 1.00 73.81 161 ILE E O 1
ATOM 7508 N N . ALA E 1 162 ? -34.849 21.344 18.267 1.00 76.13 162 ALA E N 1
ATOM 7509 C CA . ALA E 1 162 ? -34.845 22.233 17.101 1.00 78.86 162 ALA E CA 1
ATOM 7510 C C . ALA E 1 162 ? -33.673 23.203 17.136 1.00 76.75 162 ALA E C 1
ATOM 7511 O O . ALA E 1 162 ? -32.940 23.331 16.160 1.00 78.05 162 ALA E O 1
ATOM 7513 N N . SER E 1 163 ? -33.486 23.870 18.271 1.00 76.89 163 SER E N 1
ATOM 7514 C CA . SER E 1 163 ? -32.396 24.847 18.412 1.00 81.19 163 SER E CA 1
ATOM 7515 C C . SER E 1 163 ? -31.017 24.197 18.268 1.00 79.68 163 SER E C 1
ATOM 7516 O O . SER E 1 163 ? -30.097 24.798 17.708 1.00 72.34 163 SER E O 1
ATOM 7519 N N . ARG E 1 164 ? -30.897 22.972 18.767 1.00 73.36 164 ARG E N 1
ATOM 7520 C CA . ARG E 1 164 ? -29.628 22.236 18.733 1.00 74.48 164 ARG E CA 1
ATOM 7521 C C . ARG E 1 164 ? -29.333 21.670 17.358 1.00 73.90 164 ARG E C 1
ATOM 7522 O O . ARG E 1 164 ? -28.191 21.717 16.905 1.00 70.99 164 ARG E O 1
ATOM 7530 N N . ALA E 1 165 ? -30.361 21.141 16.700 1.00 72.63 165 ALA E N 1
ATOM 7531 C CA . ALA E 1 165 ? -30.232 20.674 15.313 1.00 73.90 165 ALA E CA 1
ATOM 7532 C C . ALA E 1 165 ? -29.803 21.818 14.404 1.00 70.98 165 ALA E C 1
ATOM 7533 O O . ALA E 1 165 ? -28.847 21.688 13.639 1.00 64.39 165 ALA E O 1
ATOM 7535 N N . LEU E 1 166 ? -30.484 22.953 14.539 1.00 73.48 166 LEU E N 1
ATOM 7536 C CA . LEU E 1 166 ? -30.178 24.137 13.740 1.00 76.21 166 LEU E CA 1
ATOM 7537 C C . LEU E 1 166 ? -28.754 24.621 13.962 1.00 72.45 166 LEU E C 1
ATOM 7538 O O . LEU E 1 166 ? -28.020 24.840 13.009 1.00 69.46 166 LEU E O 1
ATOM 7543 N N . HIS E 1 167 ? -28.375 24.806 15.221 1.00 72.88 167 HIS E N 1
ATOM 7544 C CA . HIS E 1 167 ? -27.041 25.325 15.538 1.00 75.43 167 HIS E CA 1
ATOM 7545 C C . HIS E 1 167 ? -25.927 24.417 15.028 1.00 73.58 167 HIS E C 1
ATOM 7546 O O . HIS E 1 167 ? -24.922 24.900 14.496 1.00 75.19 167 HIS E O 1
ATOM 7553 N N . ALA E 1 168 ? -26.115 23.114 15.206 1.00 68.70 168 ALA E N 1
ATOM 7554 C CA . ALA E 1 168 ? -25.168 22.115 14.710 1.00 68.36 168 ALA E CA 1
ATOM 7555 C C . ALA E 1 168 ? -24.969 22.257 13.203 1.00 70.29 168 ALA E C 1
ATOM 7556 O O . ALA E 1 168 ? -23.834 22.248 12.721 1.00 72.85 168 ALA E O 1
ATOM 7558 N N . LEU E 1 169 ? -26.063 22.450 12.470 1.00 70.93 169 LEU E N 1
ATOM 7559 C CA . LEU E 1 169 ? -25.973 22.660 11.028 1.00 76.57 169 LEU E CA 1
ATOM 7560 C C . LEU E 1 169 ? -25.137 23.893 10.669 1.00 78.87 169 LEU E C 1
ATOM 7561 O O . LEU E 1 169 ? -24.253 23.811 9.820 1.00 73.67 169 LEU E O 1
ATOM 7566 N N . ILE E 1 170 ? -25.437 25.024 11.302 1.00 76.30 170 ILE E N 1
ATOM 7567 C CA . ILE E 1 170 ? -24.705 26.277 11.045 1.00 82.44 170 ILE E CA 1
ATOM 7568 C C . ILE E 1 170 ? -23.227 26.096 11.353 1.00 74.15 170 ILE E C 1
ATOM 7569 O O . ILE E 1 170 ? -22.372 26.450 10.548 1.00 75.44 170 ILE E O 1
ATOM 7574 N N . LEU E 1 171 ? -22.947 25.539 12.525 1.00 70.49 171 LEU E N 1
ATOM 7575 C CA . LEU E 1 171 ? -21.574 25.292 12.967 1.00 72.07 171 LEU E CA 1
ATOM 7576 C C . LEU E 1 171 ? -20.821 24.395 12.001 1.00 70.17 171 LEU E C 1
ATOM 7577 O O . LEU E 1 171 ? -19.670 24.668 11.664 1.00 69.18 171 LEU E O 1
ATOM 7582 N N . GLY E 1 172 ? -21.490 23.332 11.562 1.00 67.76 172 GLY E N 1
ATOM 7583 C CA . GLY E 1 172 ? -20.926 22.385 10.609 1.00 69.36 172 GLY E CA 1
ATOM 7584 C C . GLY E 1 172 ? -20.596 23.000 9.261 1.00 71.89 172 GLY E C 1
ATOM 7585 O O . GLY E 1 172 ? -19.531 22.744 8.705 1.00 64.72 172 GLY E O 1
ATOM 7586 N N . LEU E 1 173 ? -21.507 23.821 8.748 1.00 73.95 173 LEU E N 1
ATOM 7587 C CA . LEU E 1 173 ? -21.284 24.533 7.483 1.00 80.61 173 LEU E CA 1
ATOM 7588 C C . LEU E 1 173 ? -20.055 25.439 7.554 1.00 83.64 173 LEU E C 1
ATOM 7589 O O . LEU E 1 173 ? -19.221 25.441 6.651 1.00 87.74 173 LEU E O 1
ATOM 7594 N N . PHE E 1 174 ? -19.958 26.200 8.638 1.00 79.09 174 PHE E N 1
ATOM 7595 C CA . PHE E 1 174 ? -18.786 27.044 8.918 1.00 81.22 174 PHE E CA 1
ATOM 7596 C C . PHE E 1 174 ? -17.514 26.202 8.948 1.00 80.16 174 PHE E C 1
ATOM 7597 O O . PHE E 1 174 ? -16.527 26.523 8.284 1.00 84.19 174 PHE E O 1
ATOM 7605 N N . ASN E 1 175 ? -17.570 25.111 9.701 1.00 73.78 175 ASN E N 1
ATOM 7606 C CA . ASN E 1 175 ? -16.414 24.242 9.892 1.00 80.16 175 ASN E CA 1
ATOM 7607 C C . ASN E 1 175 ? -15.953 23.616 8.585 1.00 83.84 175 ASN E C 1
ATOM 7608 O O . ASN E 1 175 ? -14.774 23.689 8.233 1.00 90.59 175 ASN E O 1
ATOM 7613 N N . ASP E 1 176 ? -16.903 23.020 7.864 1.00 88.05 176 ASP E N 1
ATOM 7614 C CA . ASP E 1 176 ? -16.633 22.406 6.556 1.00 91.59 176 ASP E CA 1
ATOM 7615 C C . ASP E 1 176 ? -16.039 23.402 5.572 1.00 89.72 176 ASP E C 1
ATOM 7616 O O . ASP E 1 176 ? -14.997 23.143 4.973 1.00 94.20 176 ASP E O 1
ATOM 7621 N N . TRP E 1 177 ? -16.705 24.541 5.412 1.00 99.51 177 TRP E N 1
ATOM 7622 C CA . TRP E 1 177 ? -16.298 25.514 4.399 1.00 106.14 177 TRP E CA 1
ATOM 7623 C C . TRP E 1 177 ? -14.926 26.112 4.688 1.00 104.52 177 TRP E C 1
ATOM 7624 O O . TRP E 1 177 ? -14.111 26.260 3.782 1.00 109.33 177 TRP E O 1
ATOM 7635 N N . LEU E 1 178 ? -14.689 26.463 5.946 1.00 103.29 178 LEU E N 1
ATOM 7636 C CA . LEU E 1 178 ? -13.394 27.020 6.365 1.00 101.80 178 LEU E CA 1
ATOM 7637 C C . LEU E 1 178 ? -12.250 26.014 6.234 1.00 100.44 178 LEU E C 1
ATOM 7638 O O . LEU E 1 178 ? -11.128 26.395 5.904 1.00 104.23 178 LEU E O 1
ATOM 7643 N N . ARG E 1 179 ? -12.552 24.742 6.478 1.00 95.68 179 ARG E N 1
ATOM 7644 C CA . ARG E 1 179 ? -11.600 23.646 6.251 1.00 99.49 179 ARG E CA 1
ATOM 7645 C C . ARG E 1 179 ? -11.323 23.451 4.752 1.00 98.39 179 ARG E C 1
ATOM 7646 O O . ARG E 1 179 ? -10.174 23.327 4.343 1.00 100.84 179 ARG E O 1
ATOM 7654 N N . ASP E 1 180 ? -12.389 23.436 3.952 1.00 102.54 180 ASP E N 1
ATOM 7655 C CA . ASP E 1 180 ? -12.309 23.252 2.493 1.00 110.69 180 ASP E CA 1
ATOM 7656 C C . ASP E 1 180 ? -13.326 24.158 1.774 1.00 110.96 180 ASP E C 1
ATOM 7657 O O . ASP E 1 180 ? -14.495 23.781 1.616 1.00 119.82 180 ASP E O 1
ATOM 7662 N N . PRO E 1 181 ? -12.885 25.349 1.312 1.00 106.74 181 PRO E N 1
ATOM 7663 C CA . PRO E 1 181 ? -13.803 26.279 0.621 1.00 117.28 181 PRO E CA 1
ATOM 7664 C C . PRO E 1 181 ? -14.271 25.875 -0.790 1.00 119.03 181 PRO E C 1
ATOM 7665 O O . PRO E 1 181 ? -15.118 26.559 -1.365 1.00 129.00 181 PRO E O 1
ATOM 7669 N N . ARG E 1 182 ? -13.739 24.782 -1.329 1.00 117.86 182 ARG E N 1
ATOM 7670 C CA . ARG E 1 182 ? -14.229 24.215 -2.591 1.00 130.52 182 ARG E CA 1
ATOM 7671 C C . ARG E 1 182 ? -15.581 23.513 -2.439 1.00 122.85 182 ARG E C 1
ATOM 7672 O O . ARG E 1 182 ? -16.269 23.286 -3.436 1.00 126.09 182 ARG E O 1
ATOM 7680 N N . LEU E 1 183 ? -15.953 23.169 -1.206 1.00 113.63 183 LEU E N 1
ATOM 7681 C CA . LEU E 1 183 ? -17.163 22.370 -0.945 1.00 114.19 183 LEU E CA 1
ATOM 7682 C C . LEU E 1 183 ? -18.439 23.009 -1.457 1.00 107.07 183 LEU E C 1
ATOM 7683 O O . LEU E 1 183 ? -19.279 22.337 -2.051 1.00 121.61 183 LEU E O 1
ATOM 7688 N N . PHE E 1 184 ? -18.587 24.302 -1.216 1.00 75.86 184 PHE E N 1
ATOM 7689 C CA . PHE E 1 184 ? -19.745 25.041 -1.715 1.00 109.41 184 PHE E CA 1
ATOM 7690 C C . PHE E 1 184 ? -19.482 26.536 -1.791 1.00 107.71 184 PHE E C 1
ATOM 7691 O O . PHE E 1 184 ? -18.464 27.026 -1.308 1.00 103.14 184 PHE E O 1
ATOM 7699 N N . ASP E 1 185 ? -20.428 27.234 -2.409 1.00 126.46 185 ASP E N 1
ATOM 7700 C CA . ASP E 1 185 ? -20.407 28.684 -2.532 1.00 136.04 185 ASP E CA 1
ATOM 7701 C C . ASP E 1 185 ? -21.350 29.306 -1.487 1.00 139.09 185 ASP E C 1
ATOM 7702 O O . ASP E 1 185 ? -22.571 29.223 -1.630 1.00 139.39 185 ASP E O 1
ATOM 7707 N N . PRO E 1 186 ? -20.793 29.942 -0.438 1.00 127.94 186 PRO E N 1
ATOM 7708 C CA . PRO E 1 186 ? -21.623 30.578 0.589 1.00 128.34 186 PRO E CA 1
ATOM 7709 C C . PRO E 1 186 ? -22.673 31.566 0.062 1.00 143.62 186 PRO E C 1
ATOM 7710 O O . PRO E 1 186 ? -23.735 31.694 0.655 1.00 149.01 186 PRO E O 1
ATOM 7714 N N . ASP E 1 187 ? -22.376 32.250 -1.038 1.00 146.22 187 ASP E N 1
ATOM 7715 C CA . ASP E 1 187 ? -23.325 33.193 -1.635 1.00 149.07 187 ASP E CA 1
ATOM 7716 C C . ASP E 1 187 ? -24.575 32.475 -2.162 1.00 151.68 187 ASP E C 1
ATOM 7717 O O . ASP E 1 187 ? -25.672 32.653 -1.625 1.00 159.24 187 ASP E O 1
ATOM 7722 N N . THR E 1 188 ? -24.386 31.642 -3.182 1.00 158.32 188 THR E N 1
ATOM 7723 C CA . THR E 1 188 ? -25.497 31.052 -3.947 1.00 164.53 188 THR E CA 1
ATOM 7724 C C . THR E 1 188 ? -26.031 29.714 -3.419 1.00 156.32 188 THR E C 1
ATOM 7725 O O . THR E 1 188 ? -27.134 29.322 -3.785 1.00 154.87 188 THR E O 1
ATOM 7729 N N . ASP E 1 189 ? -25.256 29.012 -2.592 1.00 136.41 189 ASP E N 1
ATOM 7730 C CA . ASP E 1 189 ? -25.686 27.715 -2.025 1.00 134.50 189 ASP E CA 1
ATOM 7731 C C . ASP E 1 189 ? -26.299 27.789 -0.621 1.00 123.39 189 ASP E C 1
ATOM 7732 O O . ASP E 1 189 ? -26.981 26.858 -0.211 1.00 110.33 189 ASP E O 1
ATOM 7737 N N . ALA E 1 190 ? -26.042 28.871 0.113 1.00 109.56 190 ALA E N 1
ATOM 7738 C CA . ALA E 1 190 ? -26.537 29.026 1.496 1.00 85.05 190 ALA E CA 1
ATOM 7739 C C . ALA E 1 190 ? -28.029 28.747 1.651 1.00 103.00 190 ALA E C 1
ATOM 7740 O O . ALA E 1 190 ? -28.421 27.989 2.532 1.00 103.51 190 ALA E O 1
ATOM 7742 N N . GLU E 1 191 ? -28.840 29.357 0.787 1.00 105.81 191 GLU E N 1
ATOM 7743 C CA . GLU E 1 191 ? -30.300 29.129 0.754 1.00 118.91 191 GLU E CA 1
ATOM 7744 C C . GLU E 1 191 ? -30.657 27.654 0.758 1.00 112.70 191 GLU E C 1
ATOM 7745 O O . GLU E 1 191 ? -31.480 27.206 1.545 1.00 104.33 191 GLU E O 1
ATOM 7751 N N . HIS E 1 192 ? -30.025 26.919 -0.148 1.00 121.80 192 HIS E N 1
ATOM 7752 C CA . HIS E 1 192 ? -30.339 25.509 -0.384 1.00 123.28 192 HIS E CA 1
ATOM 7753 C C . HIS E 1 192 ? -29.776 24.577 0.690 1.00 109.93 192 HIS E C 1
ATOM 7754 O O . HIS E 1 192 ? -30.320 23.500 0.928 1.00 111.19 192 HIS E O 1
ATOM 7761 N N . LEU E 1 193 ? -28.664 24.975 1.297 1.00 102.57 193 LEU E N 1
ATOM 7762 C CA . LEU E 1 193 ? -28.048 24.213 2.392 1.00 99.96 193 LEU E CA 1
ATOM 7763 C C . LEU E 1 193 ? -28.884 24.283 3.669 1.00 98.22 193 LEU E C 1
ATOM 7764 O O . LEU E 1 193 ? -28.981 23.301 4.411 1.00 89.49 193 LEU E O 1
ATOM 7769 N N . LEU E 1 194 ? -29.495 25.443 3.896 1.00 99.18 194 LEU E N 1
ATOM 7770 C CA . LEU E 1 194 ? -30.369 25.675 5.053 1.00 102.04 194 LEU E CA 1
ATOM 7771 C C . LEU E 1 194 ? -31.810 25.228 4.826 1.00 104.52 194 LEU E C 1
ATOM 7772 O O . LEU E 1 194 ? -32.491 24.826 5.774 1.00 103.38 194 LEU E O 1
ATOM 7777 N N . GLU E 1 195 ? -32.266 25.300 3.575 1.00 108.87 195 GLU E N 1
ATOM 7778 C CA . GLU E 1 195 ? -33.648 24.956 3.204 1.00 116.52 195 GLU E CA 1
ATOM 7779 C C . GLU E 1 195 ? -34.189 23.696 3.894 1.00 107.42 195 GLU E C 1
ATOM 7780 O O . GLU E 1 195 ? -35.203 23.782 4.598 1.00 94.14 195 GLU E O 1
ATOM 7786 N N . PRO E 1 196 ? -33.509 22.539 3.727 1.00 98.18 196 PRO E N 1
ATOM 7787 C CA . PRO E 1 196 ? -34.087 21.309 4.265 1.00 95.76 196 PRO E CA 1
ATOM 7788 C C . PRO E 1 196 ? -34.269 21.333 5.777 1.00 90.58 196 PRO E C 1
ATOM 7789 O O . PRO E 1 196 ? -35.264 20.815 6.274 1.00 87.01 196 PRO E O 1
ATOM 7801 N N . PHE E 1 198 ? -34.899 23.886 7.765 1.00 99.38 198 PHE E N 1
ATOM 7802 C CA . PHE E 1 198 ? -36.106 24.674 8.061 1.00 104.84 198 PHE E CA 1
ATOM 7803 C C . PHE E 1 198 ? -37.396 24.027 7.566 1.00 105.32 198 PHE E C 1
ATOM 7804 O O . PHE E 1 198 ? -38.421 24.095 8.253 1.00 108.10 198 PHE E O 1
ATOM 7812 N N . ARG E 1 199 ? -37.339 23.397 6.395 1.00 104.71 199 ARG E N 1
ATOM 7813 C CA . ARG E 1 199 ? -38.482 22.642 5.869 1.00 110.13 199 ARG E CA 1
ATOM 7814 C C . ARG E 1 199 ? -38.810 21.449 6.768 1.00 99.69 199 ARG E C 1
ATOM 7815 O O . ARG E 1 199 ? -39.974 21.104 6.952 1.00 96.11 199 ARG E O 1
ATOM 7823 N N . GLY E 1 200 ? -37.775 20.833 7.329 1.00 90.36 200 GLY E N 1
ATOM 7824 C CA . GLY E 1 200 ? -37.932 19.699 8.244 1.00 92.59 200 GLY E CA 1
ATOM 7825 C C . GLY E 1 200 ? -38.435 20.040 9.639 1.00 92.16 200 GLY E C 1
ATOM 7826 O O . GLY E 1 200 ? -39.044 19.202 10.305 1.00 83.68 200 GLY E O 1
ATOM 7827 N N . LEU E 1 201 ? -38.145 21.254 10.094 1.00 92.66 201 LEU E N 1
ATOM 7828 C CA . LEU E 1 201 ? -38.588 21.721 11.412 1.00 100.52 201 LEU E CA 1
ATOM 7829 C C . LEU E 1 201 ? -40.009 22.279 11.390 1.00 106.89 201 LEU E C 1
ATOM 7830 O O . LEU E 1 201 ? -40.786 22.027 12.311 1.00 105.72 201 LEU E O 1
ATOM 7835 N N . VAL E 1 202 ? -40.334 23.030 10.338 1.00 112.70 202 VAL E N 1
ATOM 7836 C CA . VAL E 1 202 ? -41.561 23.851 10.287 1.00 122.37 202 VAL E CA 1
ATOM 7837 C C . VAL E 1 202 ? -42.578 23.353 9.248 1.00 124.47 202 VAL E C 1
ATOM 7838 O O . VAL E 1 202 ? -42.221 23.048 8.111 1.00 120.86 202 VAL E O 1
ATOM 7842 N N . ARG E 1 203 ? -43.850 23.328 9.657 1.00 133.13 203 ARG E N 1
ATOM 7843 C CA . ARG E 1 203 ? -44.950 22.718 8.870 1.00 133.91 203 ARG E CA 1
ATOM 7844 C C . ARG E 1 203 ? -45.133 23.294 7.470 1.00 131.73 203 ARG E C 1
ATOM 7845 O O . ARG E 1 203 ? -45.170 22.545 6.502 1.00 125.00 203 ARG E O 1
ATOM 7853 N N . ASP E 1 204 ? -45.257 24.614 7.373 1.00 131.16 204 ASP E N 1
ATOM 7854 C CA . ASP E 1 204 ? -45.657 25.257 6.109 1.00 141.74 204 ASP E CA 1
ATOM 7855 C C . ASP E 1 204 ? -44.512 25.595 5.162 1.00 138.20 204 ASP E C 1
ATOM 7856 O O . ASP E 1 204 ? -44.595 25.301 3.963 1.00 143.01 204 ASP E O 1
ATOM 7861 N N . TRP E 1 205 ? -43.486 26.257 5.693 1.00 127.54 205 TRP E N 1
ATOM 7862 C CA . TRP E 1 205 ? -42.285 26.654 4.929 1.00 118.69 205 TRP E CA 1
ATOM 7863 C C . TRP E 1 205 ? -42.397 26.585 3.402 1.00 108.92 205 TRP E C 1
ATOM 7864 O O . TRP E 1 205 ? -42.290 27.599 2.718 1.00 122.23 205 TRP E O 1
ATOM 7875 N N . ASP F 1 7 ? 4.637 -8.767 16.197 1.00 153.35 7 ASP F N 1
ATOM 7876 C CA . ASP F 1 7 ? 5.849 -8.247 16.910 1.00 144.37 7 ASP F CA 1
ATOM 7877 C C . ASP F 1 7 ? 5.919 -6.718 16.871 1.00 126.41 7 ASP F C 1
ATOM 7878 O O . ASP F 1 7 ? 5.923 -6.066 17.916 1.00 122.73 7 ASP F O 1
ATOM 7880 N N . SER F 1 8 ? 5.974 -6.162 15.662 1.00 120.44 8 SER F N 1
ATOM 7881 C CA . SER F 1 8 ? 6.021 -4.705 15.448 1.00 114.91 8 SER F CA 1
ATOM 7882 C C . SER F 1 8 ? 4.640 -4.041 15.489 1.00 108.43 8 SER F C 1
ATOM 7883 O O . SER F 1 8 ? 4.527 -2.880 15.889 1.00 114.62 8 SER F O 1
ATOM 7886 N N . GLU F 1 9 ? 3.599 -4.768 15.079 1.00 107.43 9 GLU F N 1
ATOM 7887 C CA . GLU F 1 9 ? 2.212 -4.272 15.171 1.00 110.83 9 GLU F CA 1
ATOM 7888 C C . GLU F 1 9 ? 1.797 -3.965 16.625 1.00 109.60 9 GLU F C 1
ATOM 7889 O O . GLU F 1 9 ? 0.968 -3.084 16.864 1.00 112.34 9 GLU F O 1
ATOM 7892 N N . LYS F 1 10 ? 2.377 -4.696 17.580 1.00 108.12 10 LYS F N 1
ATOM 7893 C CA . LYS F 1 10 ? 2.212 -4.407 19.018 1.00 101.84 10 LYS F CA 1
ATOM 7894 C C . LYS F 1 10 ? 2.913 -3.102 19.423 1.00 91.95 10 LYS F C 1
ATOM 7895 O O . LYS F 1 10 ? 2.390 -2.339 20.234 1.00 87.06 10 LYS F O 1
ATOM 7897 N N . THR F 1 11 ? 4.101 -2.869 18.863 1.00 86.29 11 THR F N 1
ATOM 7898 C CA . THR F 1 11 ? 4.848 -1.616 19.062 1.00 97.67 11 THR F CA 1
ATOM 7899 C C . THR F 1 11 ? 4.101 -0.415 18.466 1.00 98.36 11 THR F C 1
ATOM 7900 O O . THR F 1 11 ? 4.086 0.670 19.058 1.00 94.31 11 THR F O 1
ATOM 7904 N N . ARG F 1 12 ? 3.505 -0.611 17.289 1.00 101.92 12 ARG F N 1
ATOM 7905 C CA . ARG F 1 12 ? 2.723 0.461 16.632 1.00 89.70 12 ARG F CA 1
ATOM 7906 C C . ARG F 1 12 ? 1.528 0.879 17.466 1.00 88.70 12 ARG F C 1
ATOM 7907 O O . ARG F 1 12 ? 1.321 2.066 17.659 1.00 93.78 12 ARG F O 1
ATOM 7915 N N . THR F 1 13 ? 0.767 -0.098 17.960 1.00 86.77 13 THR F N 1
ATOM 7916 C CA . THR F 1 13 ? -0.396 0.172 18.819 1.00 85.32 13 THR F CA 1
ATOM 7917 C C . THR F 1 13 ? 0.003 0.914 20.094 1.00 86.05 13 THR F C 1
ATOM 7918 O O . THR F 1 13 ? -0.661 1.869 20.493 1.00 82.30 13 THR F O 1
ATOM 7922 N N . ALA F 1 14 ? 1.084 0.458 20.723 1.00 90.58 14 ALA F N 1
ATOM 7923 C CA . ALA F 1 14 ? 1.615 1.083 21.943 1.00 88.84 14 ALA F CA 1
ATOM 7924 C C . ALA F 1 14 ? 1.913 2.563 21.729 1.00 76.93 14 ALA F C 1
ATOM 7925 O O . ALA F 1 14 ? 1.528 3.406 22.542 1.00 94.52 14 ALA F O 1
ATOM 7927 N N . ILE F 1 15 ? 2.598 2.857 20.628 1.00 74.67 15 ILE F N 1
ATOM 7928 C CA . ILE F 1 15 ? 2.922 4.240 20.232 1.00 81.92 15 ILE F CA 1
ATOM 7929 C C . ILE F 1 15 ? 1.658 5.091 20.025 1.00 75.86 15 ILE F C 1
ATOM 7930 O O . ILE F 1 15 ? 1.580 6.223 20.502 1.00 73.52 15 ILE F O 1
ATOM 7935 N N . LEU F 1 16 ? 0.684 4.540 19.302 1.00 74.16 16 LEU F N 1
ATOM 7936 C CA . LEU F 1 16 ? -0.568 5.253 19.013 1.00 73.52 16 LEU F CA 1
ATOM 7937 C C . LEU F 1 16 ? -1.403 5.520 20.263 1.00 74.21 16 LEU F C 1
ATOM 7938 O O . LEU F 1 16 ? -1.997 6.594 20.391 1.00 91.20 16 LEU F O 1
ATOM 7943 N N . LEU F 1 17 ? -1.450 4.549 21.172 1.00 72.61 17 LEU F N 1
ATOM 7944 C CA . LEU F 1 17 ? -2.123 4.730 22.470 1.00 79.74 17 LEU F CA 1
ATOM 7945 C C . LEU F 1 17 ? -1.483 5.843 23.299 1.00 82.47 17 LEU F C 1
ATOM 7946 O O . LEU F 1 17 ? -2.185 6.677 23.875 1.00 81.44 17 LEU F O 1
ATOM 7951 N N . ALA F 1 18 ? -0.154 5.834 23.352 1.00 75.14 18 ALA F N 1
ATOM 7952 C CA . ALA F 1 18 ? 0.621 6.869 24.040 1.00 76.08 18 ALA F CA 1
ATOM 7953 C C . ALA F 1 18 ? 0.329 8.255 23.467 1.00 73.86 18 ALA F C 1
ATOM 7954 O O . ALA F 1 18 ? 0.026 9.191 24.209 1.00 81.57 18 ALA F O 1
ATOM 7956 N N . ALA F 1 19 ? 0.402 8.362 22.143 1.00 65.64 19 ALA F N 1
ATOM 7957 C CA . ALA F 1 19 ? 0.119 9.619 21.428 1.00 68.19 19 ALA F CA 1
ATOM 7958 C C . ALA F 1 19 ? -1.322 10.098 21.634 1.00 68.04 19 ALA F C 1
ATOM 7959 O O . ALA F 1 19 ? -1.568 11.292 21.835 1.00 61.52 19 ALA F O 1
ATOM 7961 N N . GLU F 1 20 ? -2.260 9.153 21.597 1.00 65.48 20 GLU F N 1
ATOM 7962 C CA . GLU F 1 20 ? -3.674 9.428 21.872 1.00 67.36 20 GLU F CA 1
ATOM 7963 C C . GLU F 1 20 ? -3.841 10.105 23.244 1.00 68.95 20 GLU F C 1
ATOM 7964 O O . GLU F 1 20 ? -4.469 11.154 23.347 1.00 68.86 20 GLU F O 1
ATOM 7970 N N . GLU F 1 21 ? -3.265 9.501 24.281 1.00 69.10 21 GLU F N 1
ATOM 7971 C CA . GLU F 1 21 ? -3.325 10.065 25.635 1.00 69.39 21 GLU F CA 1
ATOM 7972 C C . GLU F 1 21 ? -2.647 11.446 25.727 1.00 73.51 21 GLU F C 1
ATOM 7973 O O . GLU F 1 21 ? -3.207 12.370 26.323 1.00 70.03 21 GLU F O 1
ATOM 7979 N N . LEU F 1 22 ? -1.459 11.568 25.136 1.00 67.23 22 LEU F N 1
ATOM 7980 C CA . LEU F 1 22 ? -0.689 12.823 25.174 1.00 70.34 22 LEU F CA 1
ATOM 7981 C C . LEU F 1 22 ? -1.363 13.956 24.412 1.00 72.45 22 LEU F C 1
ATOM 7982 O O . LEU F 1 22 ? -1.535 15.047 24.949 1.00 78.19 22 LEU F O 1
ATOM 7987 N N . PHE F 1 23 ? -1.751 13.691 23.169 1.00 74.16 23 PHE F N 1
ATOM 7988 C CA . PHE F 1 23 ? -2.505 14.668 22.358 1.00 72.15 23 PHE F CA 1
ATOM 7989 C C . PHE F 1 23 ? -3.738 15.162 23.108 1.00 73.63 23 PHE F C 1
ATOM 7990 O O . PHE F 1 23 ? -4.029 16.358 23.132 1.00 74.63 23 PHE F O 1
ATOM 7998 N N . LEU F 1 24 ? -4.454 14.217 23.709 1.00 73.67 24 LEU F N 1
ATOM 7999 C CA . LEU F 1 24 ? -5.699 14.502 24.419 1.00 78.61 24 LEU F CA 1
ATOM 8000 C C . LEU F 1 24 ? -5.472 15.421 25.625 1.00 82.41 24 LEU F C 1
ATOM 8001 O O . LEU F 1 24 ? -6.276 16.314 25.885 1.00 85.09 24 LEU F O 1
ATOM 8006 N N . GLU F 1 25 ? -4.364 15.208 26.336 1.00 84.14 25 GLU F N 1
ATOM 8007 C CA . GLU F 1 25 ? -4.027 15.977 27.552 1.00 90.45 25 GLU F CA 1
ATOM 8008 C C . GLU F 1 25 ? -3.281 17.289 27.261 1.00 83.90 25 GLU F C 1
ATOM 8009 O O . GLU F 1 25 ? -3.593 18.325 27.845 1.00 84.83 25 GLU F O 1
ATOM 8015 N N . LYS F 1 26 ? -2.296 17.231 26.370 1.00 87.65 26 LYS F N 1
ATOM 8016 C CA . LYS F 1 26 ? -1.395 18.369 26.090 1.00 89.40 26 LYS F CA 1
ATOM 8017 C C . LYS F 1 26 ? -1.746 19.177 24.832 1.00 82.39 26 LYS F C 1
ATOM 8018 O O . LYS F 1 26 ? -1.363 20.340 24.716 1.00 79.03 26 LYS F O 1
ATOM 8024 N N . GLY F 1 27 ? -2.457 18.555 23.895 1.00 77.22 27 GLY F N 1
ATOM 8025 C CA . GLY F 1 27 ? -2.649 19.115 22.551 1.00 74.23 27 GLY F CA 1
ATOM 8026 C C . GLY F 1 27 ? -1.557 18.598 21.629 1.00 76.02 27 GLY F C 1
ATOM 8027 O O . GLY F 1 27 ? -0.510 18.141 22.088 1.00 78.71 27 GLY F O 1
ATOM 8028 N N . VAL F 1 28 ? -1.812 18.651 20.327 1.00 74.02 28 VAL F N 1
ATOM 8029 C CA . VAL F 1 28 ? -0.897 18.078 19.326 1.00 75.52 28 VAL F CA 1
ATOM 8030 C C . VAL F 1 28 ? 0.383 18.904 19.161 1.00 74.21 28 VAL F C 1
ATOM 8031 O O . VAL F 1 28 ? 1.475 18.340 19.070 1.00 68.40 28 VAL F O 1
ATOM 8035 N N . SER F 1 29 ? 0.229 20.224 19.102 1.00 78.50 29 SER F N 1
ATOM 8036 C CA . SER F 1 29 ? 1.357 21.167 18.956 1.00 87.02 29 SER F CA 1
ATOM 8037 C C . SER F 1 29 ? 2.415 20.985 20.035 1.00 88.97 29 SER F C 1
ATOM 8038 O O . SER F 1 29 ? 3.604 20.844 19.746 1.00 97.45 29 SER F O 1
ATOM 8041 N N . HIS F 1 30 ? 1.949 20.965 21.277 1.00 86.94 30 HIS F N 1
ATOM 8042 C CA . HIS F 1 30 ? 2.799 20.795 22.466 1.00 93.89 30 HIS F CA 1
ATOM 8043 C C . HIS F 1 30 ? 3.197 19.332 22.768 1.00 86.93 30 HIS F C 1
ATOM 8044 O O . HIS F 1 30 ? 3.781 19.056 23.817 1.00 94.67 30 HIS F O 1
ATOM 8051 N N . THR F 1 31 ? 2.892 18.408 21.856 1.00 81.54 31 THR F N 1
ATOM 8052 C CA . THR F 1 31 ? 3.323 17.011 21.964 1.00 78.00 31 THR F CA 1
ATOM 8053 C C . THR F 1 31 ? 4.323 16.679 20.860 1.00 82.85 31 THR F C 1
ATOM 8054 O O . THR F 1 31 ? 4.002 16.768 19.677 1.00 81.86 31 THR F O 1
ATOM 8058 N N . SER F 1 32 ? 5.524 16.274 21.265 1.00 83.01 32 SER F N 1
ATOM 8059 C CA . SER F 1 32 ? 6.598 15.903 20.339 1.00 88.11 32 SER F CA 1
ATOM 8060 C C . SER F 1 32 ? 6.673 14.390 20.149 1.00 91.74 32 SER F C 1
ATOM 8061 O O . SER F 1 32 ? 6.103 13.621 20.925 1.00 92.77 32 SER F O 1
ATOM 8064 N N . LEU F 1 33 ? 7.406 13.977 19.120 1.00 88.92 33 LEU F N 1
ATOM 8065 C CA . LEU F 1 33 ? 7.643 12.550 18.853 1.00 89.75 33 LEU F CA 1
ATOM 8066 C C . LEU F 1 33 ? 8.543 11.922 19.915 1.00 94.16 33 LEU F C 1
ATOM 8067 O O . LEU F 1 33 ? 8.383 10.743 20.243 1.00 96.91 33 LEU F O 1
ATOM 8072 N N . GLU F 1 34 ? 9.478 12.718 20.441 1.00 85.26 34 GLU F N 1
ATOM 8073 C CA . GLU F 1 34 ? 10.349 12.297 21.548 1.00 89.67 34 GLU F CA 1
ATOM 8074 C C . GLU F 1 34 ? 9.515 11.964 22.788 1.00 86.81 34 GLU F C 1
ATOM 8075 O O . GLU F 1 34 ? 9.678 10.901 23.389 1.00 91.07 34 GLU F O 1
ATOM 8077 N N . GLN F 1 35 ? 8.599 12.868 23.133 1.00 81.42 35 GLN F N 1
ATOM 8078 C CA . GLN F 1 35 ? 7.684 12.683 24.275 1.00 82.22 35 GLN F CA 1
ATOM 8079 C C . GLN F 1 35 ? 6.781 11.456 24.127 1.00 79.38 35 GLN F C 1
ATOM 8080 O O . GLN F 1 35 ? 6.489 10.765 25.106 1.00 76.62 35 GLN F O 1
ATOM 8086 N N . ILE F 1 36 ? 6.324 11.217 22.903 1.00 72.95 36 ILE F N 1
ATOM 8087 C CA . ILE F 1 36 ? 5.486 10.054 22.593 1.00 76.77 36 ILE F CA 1
ATOM 8088 C C . ILE F 1 36 ? 6.275 8.762 22.793 1.00 78.47 36 ILE F C 1
ATOM 8089 O O . ILE F 1 36 ? 5.785 7.821 23.432 1.00 81.90 36 ILE F O 1
ATOM 8094 N N . ALA F 1 37 ? 7.483 8.733 22.238 1.00 74.26 37 ALA F N 1
ATOM 8095 C CA . ALA F 1 37 ? 8.391 7.586 22.367 1.00 80.26 37 ALA F CA 1
ATOM 8096 C C . ALA F 1 37 ? 8.636 7.222 23.830 1.00 85.31 37 ALA F C 1
ATOM 8097 O O . ALA F 1 37 ? 8.516 6.056 24.225 1.00 90.47 37 ALA F O 1
ATOM 8099 N N . ARG F 1 38 ? 8.954 8.241 24.623 1.00 85.66 38 ARG F N 1
ATOM 8100 C CA . ARG F 1 38 ? 9.217 8.065 26.052 1.00 88.12 38 ARG F CA 1
ATOM 8101 C C . ARG F 1 38 ? 7.994 7.520 26.790 1.00 85.56 38 ARG F C 1
ATOM 8102 O O . ARG F 1 38 ? 8.105 6.559 27.549 1.00 87.64 38 ARG F O 1
ATOM 8110 N N . ALA F 1 39 ? 6.832 8.114 26.525 1.00 77.17 39 ALA F N 1
ATOM 8111 C CA . ALA F 1 39 ? 5.559 7.675 27.124 1.00 83.81 39 ALA F CA 1
ATOM 8112 C C . ALA F 1 39 ? 5.118 6.273 26.687 1.00 80.50 39 ALA F C 1
ATOM 8113 O O . ALA F 1 39 ? 4.390 5.593 27.412 1.00 88.66 39 ALA F O 1
ATOM 8115 N N . ALA F 1 40 ? 5.553 5.856 25.503 1.00 73.54 40 ALA F N 1
ATOM 8116 C CA . ALA F 1 40 ? 5.257 4.517 24.971 1.00 75.32 40 ALA F CA 1
ATOM 8117 C C . ALA F 1 40 ? 6.243 3.433 25.428 1.00 77.21 40 ALA F C 1
ATOM 8118 O O . ALA F 1 40 ? 6.029 2.251 25.150 1.00 83.59 40 ALA F O 1
ATOM 8120 N N . GLY F 1 41 ? 7.316 3.829 26.108 1.00 76.45 41 GLY F N 1
ATOM 8121 C CA . GLY F 1 41 ? 8.360 2.892 26.541 1.00 88.38 41 GLY F CA 1
ATOM 8122 C C . GLY F 1 41 ? 9.152 2.370 25.353 1.00 91.03 41 GLY F C 1
ATOM 8123 O O . GLY F 1 41 ? 9.374 1.164 25.215 1.00 98.82 41 GLY F O 1
ATOM 8124 N N . VAL F 1 42 ? 9.599 3.302 24.520 1.00 80.04 42 VAL F N 1
ATOM 8125 C CA . VAL F 1 42 ? 10.147 2.997 23.196 1.00 88.05 42 VAL F CA 1
ATOM 8126 C C . VAL F 1 42 ? 11.179 4.060 22.796 1.00 84.41 42 VAL F C 1
ATOM 8127 O O . VAL F 1 42 ? 11.190 5.162 23.347 1.00 92.49 42 VAL F O 1
ATOM 8131 N N . THR F 1 43 ? 12.057 3.702 21.861 1.00 86.26 43 THR F N 1
ATOM 8132 C CA . THR F 1 43 ? 13.100 4.615 21.371 1.00 96.99 43 THR F CA 1
ATOM 8133 C C . THR F 1 43 ? 12.521 5.612 20.375 1.00 93.12 43 THR F C 1
ATOM 8134 O O . THR F 1 43 ? 11.610 5.286 19.622 1.00 90.06 43 THR F O 1
ATOM 8138 N N . ARG F 1 44 ? 13.071 6.824 20.375 1.00 97.30 44 ARG F N 1
ATOM 8139 C CA . ARG F 1 44 ? 12.691 7.866 19.411 1.00 106.15 44 ARG F CA 1
ATOM 8140 C C . ARG F 1 44 ? 12.798 7.360 17.969 1.00 91.28 44 ARG F C 1
ATOM 8141 O O . ARG F 1 44 ? 11.938 7.645 17.140 1.00 93.63 44 ARG F O 1
ATOM 8145 N N . GLY F 1 45 ? 13.857 6.607 17.691 1.00 98.27 45 GLY F N 1
ATOM 8146 C CA . GLY F 1 45 ? 14.081 6.009 16.373 1.00 92.04 45 GLY F CA 1
ATOM 8147 C C . GLY F 1 45 ? 12.950 5.110 15.901 1.00 90.92 45 GLY F C 1
ATOM 8148 O O . GLY F 1 45 ? 12.595 5.126 14.727 1.00 91.47 45 GLY F O 1
ATOM 8149 N N . ALA F 1 46 ? 12.391 4.325 16.822 1.00 93.76 46 ALA F N 1
ATOM 8150 C CA . ALA F 1 46 ? 11.270 3.414 16.516 1.00 85.42 46 ALA F CA 1
ATOM 8151 C C . ALA F 1 46 ? 10.007 4.152 16.072 1.00 89.53 46 ALA F C 1
ATOM 8152 O O . ALA F 1 46 ? 9.306 3.703 15.166 1.00 76.66 46 ALA F O 1
ATOM 8154 N N . VAL F 1 47 ? 9.727 5.284 16.713 1.00 93.19 47 VAL F N 1
ATOM 8155 C CA . VAL F 1 47 ? 8.577 6.129 16.348 1.00 92.04 47 VAL F CA 1
ATOM 8156 C C . VAL F 1 47 ? 8.753 6.663 14.927 1.00 99.27 47 VAL F C 1
ATOM 8157 O O . VAL F 1 47 ? 7.875 6.491 14.076 1.00 103.46 47 VAL F O 1
ATOM 8161 N N . TYR F 1 48 ? 9.891 7.320 14.701 1.00 107.45 48 TYR F N 1
ATOM 8162 C CA . TYR F 1 48 ? 10.291 7.806 13.368 1.00 109.43 48 TYR F CA 1
ATOM 8163 C C . TYR F 1 48 ? 10.271 6.680 12.322 1.00 104.64 48 TYR F C 1
ATOM 8164 O O . TYR F 1 48 ? 9.810 6.884 11.199 1.00 103.22 48 TYR F O 1
ATOM 8173 N N . TRP F 1 49 ? 10.704 5.488 12.726 1.00 96.62 49 TRP F N 1
ATOM 8174 C CA . TRP F 1 49 ? 10.703 4.310 11.852 1.00 90.65 49 TRP F CA 1
ATOM 8175 C C . TRP F 1 49 ? 9.290 3.903 11.403 1.00 84.45 49 TRP F C 1
ATOM 8176 O O . TRP F 1 49 ? 9.057 3.653 10.221 1.00 82.88 49 TRP F O 1
ATOM 8187 N N . HIS F 1 50 ? 8.370 3.818 12.358 1.00 77.50 50 HIS F N 1
ATOM 8188 C CA . HIS F 1 50 ? 6.999 3.354 12.086 1.00 75.05 50 HIS F CA 1
ATOM 8189 C C . HIS F 1 50 ? 6.090 4.404 11.471 1.00 74.39 50 HIS F C 1
ATOM 8190 O O . HIS F 1 50 ? 5.194 4.059 10.699 1.00 82.42 50 HIS F O 1
ATOM 8197 N N . PHE F 1 51 ? 6.311 5.669 11.817 1.00 71.18 51 PHE F N 1
ATOM 8198 C CA . PHE F 1 51 ? 5.389 6.753 11.445 1.00 73.11 51 PHE F CA 1
ATOM 8199 C C . PHE F 1 51 ? 5.983 7.951 10.688 1.00 82.33 51 PHE F C 1
ATOM 8200 O O . PHE F 1 51 ? 5.234 8.837 10.302 1.00 71.15 51 PHE F O 1
ATOM 8208 N N . GLN F 1 52 ? 7.303 7.982 10.484 1.00 84.51 52 GLN F N 1
ATOM 8209 C CA . GLN F 1 52 ? 7.995 9.036 9.687 1.00 94.75 52 GLN F CA 1
ATOM 8210 C C . GLN F 1 52 ? 7.939 10.443 10.313 1.00 93.46 52 GLN F C 1
ATOM 8211 O O . GLN F 1 52 ? 8.969 11.019 10.674 1.00 104.68 52 GLN F O 1
ATOM 8213 N N . ASN F 1 53 ? 6.740 11.003 10.407 1.00 89.61 53 ASN F N 1
ATOM 8214 C CA . ASN F 1 53 ? 6.533 12.338 10.984 1.00 89.68 53 ASN F CA 1
ATOM 8215 C C . ASN F 1 53 ? 5.230 12.421 11.775 1.00 86.99 53 ASN F C 1
ATOM 8216 O O . ASN F 1 53 ? 4.407 11.503 11.731 1.00 91.13 53 ASN F O 1
ATOM 8221 N N . LYS F 1 54 ? 5.051 13.537 12.478 1.00 87.20 54 LYS F N 1
ATOM 8222 C CA . LYS F 1 54 ? 3.894 13.734 13.364 1.00 87.50 54 LYS F CA 1
ATOM 8223 C C . LYS F 1 54 ? 2.559 13.704 12.619 1.00 89.27 54 LYS F C 1
ATOM 8224 O O . LYS F 1 54 ? 1.585 13.134 13.110 1.00 86.71 54 LYS F O 1
ATOM 8230 N N . ALA F 1 55 ? 2.528 14.325 11.445 1.00 92.35 55 ALA F N 1
ATOM 8231 C CA . ALA F 1 55 ? 1.315 14.378 10.617 1.00 84.49 55 ALA F CA 1
ATOM 8232 C C . ALA F 1 55 ? 0.856 12.988 10.157 1.00 83.68 55 ALA F C 1
ATOM 8233 O O . ALA F 1 55 ? -0.341 12.703 10.193 1.00 75.97 55 ALA F O 1
ATOM 8235 N N . HIS F 1 56 ? 1.819 12.154 9.741 1.00 78.44 56 HIS F N 1
ATOM 8236 C CA . HIS F 1 56 ? 1.593 10.754 9.286 1.00 74.56 56 HIS F CA 1
ATOM 8237 C C . HIS F 1 56 ? 1.096 9.900 10.481 1.00 68.77 56 HIS F C 1
ATOM 8238 O O . HIS F 1 56 ? 0.135 9.117 10.366 1.00 74.90 56 HIS F O 1
ATOM 8245 N N . LEU F 1 57 ? 1.689 10.134 11.650 1.00 65.60 57 LEU F N 1
ATOM 8246 C CA . LEU F 1 57 ? 1.264 9.479 12.896 1.00 66.26 57 LEU F CA 1
ATOM 8247 C C . LEU F 1 57 ? -0.196 9.803 13.212 1.00 70.68 57 LEU F C 1
ATOM 8248 O O . LEU F 1 57 ? -1.021 8.907 13.434 1.00 68.41 57 LEU F O 1
ATOM 8253 N N . PHE F 1 58 ? -0.490 11.098 13.241 1.00 70.07 58 PHE F N 1
ATOM 8254 C CA . PHE F 1 58 ? -1.838 11.615 13.508 1.00 74.01 58 PHE F CA 1
ATOM 8255 C C . PHE F 1 58 ? -2.866 11.011 12.554 1.00 71.73 58 PHE F C 1
ATOM 8256 O O . PHE F 1 58 ? -3.967 10.650 12.956 1.00 78.21 58 PHE F O 1
ATOM 8264 N N . ASN F 1 59 ? -2.471 10.874 11.297 1.00 70.30 59 ASN F N 1
ATOM 8265 C CA . ASN F 1 59 ? -3.322 10.290 10.265 1.00 70.68 59 ASN F CA 1
ATOM 8266 C C . ASN F 1 59 ? -3.603 8.788 10.438 1.00 71.49 59 ASN F C 1
ATOM 8267 O O . ASN F 1 59 ? -4.736 8.323 10.259 1.00 76.42 59 ASN F O 1
ATOM 8272 N N . GLU F 1 60 ? -2.599 8.048 10.863 1.00 66.29 60 GLU F N 1
ATOM 8273 C CA . GLU F 1 60 ? -2.781 6.648 11.117 1.00 54.06 60 GLU F CA 1
ATOM 8274 C C . GLU F 1 60 ? -3.708 6.522 12.268 1.00 63.00 60 GLU F C 1
ATOM 8275 O O . GLU F 1 60 ? -4.530 5.644 12.283 1.00 72.64 60 GLU F O 1
ATOM 8289 N N . LEU F 1 62 ? -6.145 8.520 13.290 1.00 60.35 62 LEU F N 1
ATOM 8290 C CA . LEU F 1 62 ? -7.500 8.742 12.759 1.00 66.32 62 LEU F CA 1
ATOM 8291 C C . LEU F 1 62 ? -8.059 7.520 12.033 1.00 68.87 62 LEU F C 1
ATOM 8292 O O . LEU F 1 62 ? -9.225 7.176 12.204 1.00 69.55 62 LEU F O 1
ATOM 8297 N N . ASN F 1 63 ? -7.213 6.872 11.234 1.00 74.57 63 ASN F N 1
ATOM 8298 C CA . ASN F 1 63 ? -7.599 5.669 10.467 1.00 71.61 63 ASN F CA 1
ATOM 8299 C C . ASN F 1 63 ? -8.171 4.535 11.306 1.00 74.27 63 ASN F C 1
ATOM 8300 O O . ASN F 1 63 ? -9.018 3.782 10.826 1.00 86.37 63 ASN F O 1
ATOM 8305 N N . GLN F 1 64 ? -7.706 4.420 12.551 1.00 75.00 64 GLN F N 1
ATOM 8306 C CA . GLN F 1 64 ? -8.230 3.426 13.512 1.00 72.37 64 GLN F CA 1
ATOM 8307 C C . GLN F 1 64 ? -9.740 3.556 13.728 1.00 72.53 64 GLN F C 1
ATOM 8308 O O . GLN F 1 64 ? -10.401 2.600 14.140 1.00 90.17 64 GLN F O 1
ATOM 8314 N N . VAL F 1 65 ? -10.258 4.746 13.444 1.00 68.08 65 VAL F N 1
ATOM 8315 C CA . VAL F 1 65 ? -11.616 5.164 13.783 1.00 75.97 65 VAL F CA 1
ATOM 8316 C C . VAL F 1 65 ? -12.498 5.522 12.570 1.00 80.31 65 VAL F C 1
ATOM 8317 O O . VAL F 1 65 ? -13.709 5.703 12.708 1.00 87.73 65 VAL F O 1
ATOM 8321 N N . ARG F 1 66 ? -11.900 5.581 11.394 1.00 80.62 66 ARG F N 1
ATOM 8322 C CA . ARG F 1 66 ? -12.609 5.887 10.175 1.00 82.98 66 ARG F CA 1
ATOM 8323 C C . ARG F 1 66 ? -13.087 4.630 9.506 1.00 88.88 66 ARG F C 1
ATOM 8324 O O . ARG F 1 66 ? -12.461 3.602 9.610 1.00 95.41 66 ARG F O 1
ATOM 8332 N N . LEU F 1 67 ? -14.194 4.719 8.798 1.00 86.07 67 LEU F N 1
ATOM 8333 C CA . LEU F 1 67 ? -14.690 3.600 7.983 1.00 93.52 67 LEU F CA 1
ATOM 8334 C C . LEU F 1 67 ? -13.962 3.588 6.642 1.00 101.64 67 LEU F C 1
ATOM 8335 O O . LEU F 1 67 ? -13.844 4.638 5.999 1.00 101.67 67 LEU F O 1
ATOM 8340 N N . PRO F 1 68 ? -13.466 2.409 6.215 1.00 102.39 68 PRO F N 1
ATOM 8341 C CA . PRO F 1 68 ? -12.808 2.353 4.911 1.00 104.18 68 PRO F CA 1
ATOM 8342 C C . PRO F 1 68 ? -13.830 2.485 3.773 1.00 104.97 68 PRO F C 1
ATOM 8343 O O . PRO F 1 68 ? -14.971 2.042 3.932 1.00 111.48 68 PRO F O 1
ATOM 8347 N N . PRO F 1 69 ? -13.425 3.091 2.636 1.00 114.13 69 PRO F N 1
ATOM 8348 C CA . PRO F 1 69 ? -14.284 3.341 1.461 1.00 113.92 69 PRO F CA 1
ATOM 8349 C C . PRO F 1 69 ? -15.168 2.172 1.019 1.00 119.36 69 PRO F C 1
ATOM 8350 O O . PRO F 1 69 ? -16.315 2.384 0.620 1.00 100.89 69 PRO F O 1
ATOM 8354 N N . GLU F 1 70 ? -14.623 0.960 1.102 1.00 130.51 70 GLU F N 1
ATOM 8355 C CA . GLU F 1 70 ? -15.308 -0.254 0.638 1.00 132.84 70 GLU F CA 1
ATOM 8356 C C . GLU F 1 70 ? -16.543 -0.559 1.492 1.00 129.78 70 GLU F C 1
ATOM 8357 O O . GLU F 1 70 ? -17.571 -0.972 0.963 1.00 131.71 70 GLU F O 1
ATOM 8363 N N . GLN F 1 71 ? -16.430 -0.348 2.805 1.00 126.03 71 GLN F N 1
ATOM 8364 C CA . GLN F 1 71 ? -17.551 -0.570 3.744 1.00 118.36 71 GLN F CA 1
ATOM 8365 C C . GLN F 1 71 ? -18.673 0.451 3.598 1.00 114.25 71 GLN F C 1
ATOM 8366 O O . GLN F 1 71 ? -19.850 0.093 3.663 1.00 108.73 71 GLN F O 1
ATOM 8372 N N . LEU F 1 72 ? -18.290 1.717 3.447 1.00 118.08 72 LEU F N 1
ATOM 8373 C CA . LEU F 1 72 ? -19.236 2.808 3.159 1.00 123.82 72 LEU F CA 1
ATOM 8374 C C . LEU F 1 72 ? -20.107 2.492 1.940 1.00 115.12 72 LEU F C 1
ATOM 8375 O O . LEU F 1 72 ? -21.340 2.470 2.034 1.00 103.55 72 LEU F O 1
ATOM 8380 N N . THR F 1 73 ? -19.438 2.244 0.813 1.00 111.89 73 THR F N 1
ATOM 8381 C CA . THR F 1 73 ? -20.093 1.938 -0.469 1.00 113.21 73 THR F CA 1
ATOM 8382 C C . THR F 1 73 ? -21.029 0.742 -0.363 1.00 120.28 73 THR F C 1
ATOM 8383 O O . THR F 1 73 ? -22.201 0.823 -0.726 1.00 118.04 73 THR F O 1
ATOM 8387 N N . GLU F 1 74 ? -20.498 -0.355 0.164 1.00 108.91 74 GLU F N 1
ATOM 8388 C CA . GLU F 1 74 ? -21.267 -1.578 0.384 1.00 117.79 74 GLU F CA 1
ATOM 8389 C C . GLU F 1 74 ? -22.531 -1.339 1.207 1.00 110.20 74 GLU F C 1
ATOM 8390 O O . GLU F 1 74 ? -23.588 -1.910 0.917 1.00 113.75 74 GLU F O 1
ATOM 8396 N N . ARG F 1 75 ? -22.457 -0.468 2.194 1.00 112.65 75 ARG F N 1
ATOM 8397 C CA . ARG F 1 75 ? -23.627 -0.226 3.013 1.00 112.51 75 ARG F CA 1
ATOM 8398 C C . ARG F 1 75 ? -24.658 0.614 2.308 1.00 117.02 75 ARG F C 1
ATOM 8399 O O . ARG F 1 75 ? -25.844 0.423 2.488 1.00 113.74 75 ARG F O 1
ATOM 8407 N N . LEU F 1 76 ? -24.209 1.552 1.502 1.00 118.05 76 LEU F N 1
ATOM 8408 C CA . LEU F 1 76 ? -25.150 2.426 0.791 1.00 117.60 76 LEU F CA 1
ATOM 8409 C C . LEU F 1 76 ? -25.501 1.856 -0.581 1.00 118.62 76 LEU F C 1
ATOM 8410 O O . LEU F 1 76 ? -25.999 0.738 -0.688 1.00 119.69 76 LEU F O 1
ATOM 8413 N N . ASP F 1 83 ? -33.775 -0.112 0.528 1.00 106.58 83 ASP F N 1
ATOM 8414 C CA . ASP F 1 83 ? -33.847 1.344 0.424 1.00 116.95 83 ASP F CA 1
ATOM 8415 C C . ASP F 1 83 ? -32.501 1.973 0.829 1.00 117.63 83 ASP F C 1
ATOM 8416 O O . ASP F 1 83 ? -32.197 2.042 2.014 1.00 120.19 83 ASP F O 1
ATOM 8421 N N . PRO F 1 84 ? -31.701 2.444 -0.153 1.00 115.97 84 PRO F N 1
ATOM 8422 C CA . PRO F 1 84 ? -30.375 3.006 0.152 1.00 113.69 84 PRO F CA 1
ATOM 8423 C C . PRO F 1 84 ? -30.374 4.309 0.964 1.00 108.57 84 PRO F C 1
ATOM 8424 O O . PRO F 1 84 ? -29.392 4.614 1.637 1.00 113.94 84 PRO F O 1
ATOM 8428 N N . LEU F 1 85 ? -31.473 5.038 0.891 1.00 106.74 85 LEU F N 1
ATOM 8429 C CA . LEU F 1 85 ? -31.609 6.282 1.612 1.00 100.17 85 LEU F CA 1
ATOM 8430 C C . LEU F 1 85 ? -31.743 5.918 3.058 1.00 89.98 85 LEU F C 1
ATOM 8431 O O . LEU F 1 85 ? -31.078 6.436 3.924 1.00 87.60 85 LEU F O 1
ATOM 8436 N N . ARG F 1 86 ? -32.630 4.992 3.312 1.00 94.49 86 ARG F N 1
ATOM 8437 C CA . ARG F 1 86 ? -32.813 4.521 4.676 1.00 93.98 86 ARG F CA 1
ATOM 8438 C C . ARG F 1 86 ? -31.478 4.070 5.256 1.00 92.00 86 ARG F C 1
ATOM 8439 O O . ARG F 1 86 ? -31.175 4.348 6.413 1.00 91.60 86 ARG F O 1
ATOM 8447 N N . SER F 1 87 ? -30.699 3.349 4.454 1.00 89.30 87 SER F N 1
ATOM 8448 C CA . SER F 1 87 ? -29.357 2.904 4.865 1.00 89.85 87 SER F CA 1
ATOM 8449 C C . SER F 1 87 ? -28.471 4.091 5.241 1.00 88.24 87 SER F C 1
ATOM 8450 O O . SER F 1 87 ? -27.721 4.038 6.220 1.00 91.61 87 SER F O 1
ATOM 8453 N N . LEU F 1 88 ? -28.581 5.163 4.461 1.00 87.67 88 LEU F N 1
ATOM 8454 C CA . LEU F 1 88 ? -27.853 6.399 4.735 1.00 83.93 88 LEU F CA 1
ATOM 8455 C C . LEU F 1 88 ? -28.265 7.008 6.076 1.00 74.52 88 LEU F C 1
ATOM 8456 O O . LEU F 1 88 ? -27.405 7.416 6.872 1.00 80.25 88 LEU F O 1
ATOM 8461 N N . TYR F 1 89 ? -29.572 7.088 6.310 1.00 79.66 89 TYR F N 1
ATOM 8462 C CA . TYR F 1 89 ? -30.104 7.548 7.602 1.00 79.90 89 TYR F CA 1
ATOM 8463 C C . TYR F 1 89 ? -29.568 6.686 8.746 1.00 81.48 89 TYR F C 1
ATOM 8464 O O . TYR F 1 89 ? -29.056 7.210 9.739 1.00 70.16 89 TYR F O 1
ATOM 8473 N N . ASP F 1 90 ? -29.700 5.369 8.589 1.00 85.53 90 ASP F N 1
ATOM 8474 C CA . ASP F 1 90 ? -29.195 4.393 9.575 1.00 81.19 90 ASP F CA 1
ATOM 8475 C C . ASP F 1 90 ? -27.717 4.607 9.870 1.00 74.39 90 ASP F C 1
ATOM 8476 O O . ASP F 1 90 ? -27.304 4.645 11.027 1.00 76.26 90 ASP F O 1
ATOM 8481 N N . LEU F 1 91 ? -26.932 4.764 8.811 1.00 72.50 91 LEU F N 1
ATOM 8482 C CA . LEU F 1 91 ? -25.496 5.009 8.946 1.00 77.65 91 LEU F CA 1
ATOM 8483 C C . LEU F 1 91 ? -25.198 6.271 9.770 1.00 74.10 91 LEU F C 1
ATOM 8484 O O . LEU F 1 91 ? -24.328 6.262 10.648 1.00 75.54 91 LEU F O 1
ATOM 8489 N N . CYS F 1 92 ? -25.905 7.352 9.454 1.00 71.63 92 CYS F N 1
ATOM 8490 C CA . CYS F 1 92 ? -25.747 8.629 10.169 1.00 67.71 92 CYS F CA 1
ATOM 8491 C C . CYS F 1 92 ? -26.165 8.508 11.628 1.00 63.43 92 CYS F C 1
ATOM 8492 O O . CYS F 1 92 ? -25.472 8.989 12.529 1.00 66.57 92 CYS F O 1
ATOM 8495 N N . LEU F 1 93 ? -27.298 7.847 11.844 1.00 62.61 93 LEU F N 1
ATOM 8496 C CA . LEU F 1 93 ? -27.809 7.583 13.189 1.00 63.45 93 LEU F CA 1
ATOM 8497 C C . LEU F 1 93 ? -26.784 6.837 14.047 1.00 63.61 93 LEU F C 1
ATOM 8498 O O . LEU F 1 93 ? -26.520 7.223 15.184 1.00 66.58 93 LEU F O 1
ATOM 8503 N N . GLU F 1 94 ? -26.212 5.778 13.485 1.00 61.42 94 GLU F N 1
ATOM 8504 C CA . GLU F 1 94 ? -25.197 4.977 14.178 1.00 66.54 94 GLU F CA 1
ATOM 8505 C C . GLU F 1 94 ? -23.926 5.767 14.465 1.00 63.96 94 GLU F C 1
ATOM 8506 O O . GLU F 1 94 ? -23.317 5.621 15.533 1.00 73.12 94 GLU F O 1
ATOM 8512 N N . ALA F 1 95 ? -23.521 6.593 13.505 1.00 59.15 95 ALA F N 1
ATOM 8513 C CA . ALA F 1 95 ? -22.358 7.469 13.682 1.00 60.34 95 ALA F CA 1
ATOM 8514 C C . ALA F 1 95 ? -22.536 8.366 14.912 1.00 64.67 95 ALA F C 1
ATOM 8515 O O . ALA F 1 95 ? -21.650 8.440 15.771 1.00 69.08 95 ALA F O 1
ATOM 8517 N N . VAL F 1 96 ? -23.686 9.032 14.992 1.00 60.78 96 VAL F N 1
ATOM 8518 C CA . VAL F 1 96 ? -23.993 9.917 16.125 1.00 59.96 96 VAL F CA 1
ATOM 8519 C C . VAL F 1 96 ? -24.042 9.110 17.425 1.00 62.55 96 VAL F C 1
ATOM 8520 O O . VAL F 1 96 ? -23.446 9.502 18.427 1.00 67.03 96 VAL F O 1
ATOM 8524 N N . GLN F 1 97 ? -24.738 7.981 17.388 1.00 59.28 97 GLN F N 1
ATOM 8525 C CA . GLN F 1 97 ? -24.835 7.089 18.551 1.00 55.41 97 GLN F CA 1
ATOM 8526 C C . GLN F 1 97 ? -23.488 6.500 19.008 1.00 59.50 97 GLN F C 1
ATOM 8527 O O . GLN F 1 97 ? -23.297 6.238 20.189 1.00 66.20 97 GLN F O 1
ATOM 8533 N N . SER F 1 98 ? -22.557 6.313 18.075 1.00 63.61 98 SER F N 1
ATOM 8534 C CA . SER F 1 98 ? -21.202 5.792 18.388 1.00 61.06 98 SER F CA 1
ATOM 8535 C C . SER F 1 98 ? -20.392 6.679 19.350 1.00 62.85 98 SER F C 1
ATOM 8536 O O . SER F 1 98 ? -19.457 6.202 20.006 1.00 63.41 98 SER F O 1
ATOM 8539 N N . LEU F 1 99 ? -20.731 7.967 19.393 1.00 61.11 99 LEU F N 1
ATOM 8540 C CA . LEU F 1 99 ? -20.112 8.928 20.328 1.00 59.38 99 LEU F CA 1
ATOM 8541 C C . LEU F 1 99 ? -20.130 8.462 21.778 1.00 58.46 99 LEU F C 1
ATOM 8542 O O . LEU F 1 99 ? -19.183 8.729 22.519 1.00 64.30 99 LEU F O 1
ATOM 8547 N N . LEU F 1 100 ? -21.207 7.783 22.159 1.00 54.02 100 LEU F N 1
ATOM 8548 C CA . LEU F 1 100 ? -21.333 7.191 23.496 1.00 57.97 100 LEU F CA 1
ATOM 8549 C C . LEU F 1 100 ? -20.719 5.798 23.586 1.00 60.93 100 LEU F C 1
ATOM 8550 O O . LEU F 1 100 ? -19.921 5.518 24.483 1.00 69.62 100 LEU F O 1
ATOM 8555 N N . THR F 1 101 ? -21.095 4.933 22.651 1.00 63.66 101 THR F N 1
ATOM 8556 C CA . THR F 1 101 ? -20.735 3.510 22.723 1.00 65.87 101 THR F CA 1
ATOM 8557 C C . THR F 1 101 ? -19.254 3.173 22.458 1.00 69.08 101 THR F C 1
ATOM 8558 O O . THR F 1 101 ? -18.809 2.085 22.810 1.00 76.90 101 THR F O 1
ATOM 8562 N N . GLN F 1 102 ? -18.503 4.092 21.852 1.00 69.91 102 GLN F N 1
ATOM 8563 C CA . GLN F 1 102 ? -17.091 3.860 21.501 1.00 70.94 102 GLN F CA 1
ATOM 8564 C C . GLN F 1 102 ? -16.149 4.929 22.068 1.00 71.35 102 GLN F C 1
ATOM 8565 O O . GLN F 1 102 ? -15.907 5.954 21.430 1.00 68.38 102 GLN F O 1
ATOM 8571 N N . GLU F 1 103 ? -15.599 4.657 23.250 1.00 73.74 103 GLU F N 1
ATOM 8572 C CA . GLU F 1 103 ? -14.688 5.589 23.933 1.00 70.97 103 GLU F CA 1
ATOM 8573 C C . GLU F 1 103 ? -13.477 5.977 23.078 1.00 69.21 103 GLU F C 1
ATOM 8574 O O . GLU F 1 103 ? -13.074 7.141 23.076 1.00 71.61 103 GLU F O 1
ATOM 8580 N N . LYS F 1 104 ? -12.892 4.999 22.385 1.00 64.29 104 LYS F N 1
ATOM 8581 C CA . LYS F 1 104 ? -11.715 5.254 21.541 1.00 67.66 104 LYS F CA 1
ATOM 8582 C C . LYS F 1 104 ? -12.036 6.307 20.482 1.00 69.33 104 LYS F C 1
ATOM 8583 O O . LYS F 1 104 ? -11.273 7.259 20.289 1.00 68.26 104 LYS F O 1
ATOM 8589 N N . LYS F 1 105 ? -13.173 6.110 19.814 1.00 66.94 105 LYS F N 1
ATOM 8590 C CA . LYS F 1 105 ? -13.685 7.046 18.809 1.00 69.79 105 LYS F CA 1
ATOM 8591 C C . LYS F 1 105 ? -13.873 8.433 19.403 1.00 66.36 105 LYS F C 1
ATOM 8592 O O . LYS F 1 105 ? -13.425 9.429 18.832 1.00 67.91 105 LYS F O 1
ATOM 8598 N N . ARG F 1 106 ? -14.531 8.476 20.556 1.00 64.62 106 ARG F N 1
ATOM 8599 C CA . ARG F 1 106 ? -14.787 9.731 21.262 1.00 62.63 106 ARG F CA 1
ATOM 8600 C C . ARG F 1 106 ? -13.472 10.454 21.552 1.00 60.41 106 ARG F C 1
ATOM 8601 O O . ARG F 1 106 ? -13.325 11.610 21.203 1.00 59.68 106 ARG F O 1
ATOM 8609 N N . ARG F 1 107 ? -12.514 9.743 22.134 1.00 59.02 107 ARG F N 1
ATOM 8610 C CA . ARG F 1 107 ? -11.198 10.319 22.489 1.00 61.50 107 ARG F CA 1
ATOM 8611 C C . ARG F 1 107 ? -10.461 10.906 21.271 1.00 63.01 107 ARG F C 1
ATOM 8612 O O . ARG F 1 107 ? -10.003 12.053 21.301 1.00 62.63 107 ARG F O 1
ATOM 8620 N N . ILE F 1 108 ? -10.360 10.109 20.210 1.00 60.95 108 ILE F N 1
ATOM 8621 C CA . ILE F 1 108 ? -9.627 10.504 18.997 1.00 58.41 108 ILE F CA 1
ATOM 8622 C C . ILE F 1 108 ? -10.302 11.670 18.272 1.00 63.67 108 ILE F C 1
ATOM 8623 O O . ILE F 1 108 ? -9.626 12.580 17.789 1.00 60.76 108 ILE F O 1
ATOM 8628 N N . LEU F 1 109 ? -11.629 11.640 18.193 1.00 64.84 109 LEU F N 1
ATOM 8629 C CA . LEU F 1 109 ? -12.366 12.734 17.551 1.00 63.03 109 LEU F CA 1
ATOM 8630 C C . LEU F 1 109 ? -12.319 14.017 18.371 1.00 63.81 109 LEU F C 1
ATOM 8631 O O . LEU F 1 109 ? -12.304 15.105 17.793 1.00 57.33 109 LEU F O 1
ATOM 8636 N N . THR F 1 110 ? -12.281 13.904 19.704 1.00 67.52 110 THR F N 1
ATOM 8637 C CA . THR F 1 110 ? -12.085 15.122 20.517 1.00 63.47 110 THR F CA 1
ATOM 8638 C C . THR F 1 110 ? -10.687 15.699 20.271 1.00 59.42 110 THR F C 1
ATOM 8639 O O . THR F 1 110 ? -10.535 16.901 20.240 1.00 54.57 110 THR F O 1
ATOM 8643 N N . ILE F 1 111 ? -9.693 14.849 20.028 1.00 60.28 111 ILE F N 1
ATOM 8644 C CA . ILE F 1 111 ? -8.372 15.351 19.603 1.00 59.80 111 ILE F CA 1
ATOM 8645 C C . ILE F 1 111 ? -8.483 16.126 18.284 1.00 62.81 111 ILE F C 1
ATOM 8646 O O . ILE F 1 111 ? -8.011 17.264 18.172 1.00 61.47 111 ILE F O 1
ATOM 8651 N N . LEU F 1 112 ? -9.106 15.486 17.298 1.00 60.37 112 LEU F N 1
ATOM 8652 C CA . LEU F 1 112 ? -9.256 16.054 15.956 1.00 58.35 112 LEU F CA 1
ATOM 8653 C C . LEU F 1 112 ? -9.907 17.435 15.952 1.00 59.93 112 LEU F C 1
ATOM 8654 O O . LEU F 1 112 ? -9.469 18.340 15.252 1.00 65.79 112 LEU F O 1
ATOM 8667 N N . GLN F 1 114 ? -10.774 19.393 18.677 1.00 69.25 114 GLN F N 1
ATOM 8668 C CA . GLN F 1 114 ? -10.622 20.172 19.910 1.00 72.75 114 GLN F CA 1
ATOM 8669 C C . GLN F 1 114 ? -9.172 20.391 20.367 1.00 78.56 114 GLN F C 1
ATOM 8670 O O . GLN F 1 114 ? -8.892 21.403 21.005 1.00 68.27 114 GLN F O 1
ATOM 8676 N N . ARG F 1 115 ? -8.274 19.446 20.068 1.00 77.85 115 ARG F N 1
ATOM 8677 C CA . ARG F 1 115 ? -6.898 19.455 20.596 1.00 76.63 115 ARG F CA 1
ATOM 8678 C C . ARG F 1 115 ? -5.811 19.522 19.526 1.00 71.88 115 ARG F C 1
ATOM 8679 O O . ARG F 1 115 ? -4.676 19.109 19.771 1.00 69.86 115 ARG F O 1
ATOM 8687 N N . CYS F 1 116 ? -6.129 20.039 18.345 1.00 75.74 116 CYS F N 1
ATOM 8688 C CA . CYS F 1 116 ? -5.080 20.233 17.338 1.00 81.11 116 CYS F CA 1
ATOM 8689 C C . CYS F 1 116 ? -5.352 21.380 16.374 1.00 82.68 116 CYS F C 1
ATOM 8690 O O . CYS F 1 116 ? -6.488 21.651 16.007 1.00 87.40 116 CYS F O 1
ATOM 8693 N N . GLU F 1 117 ? -4.273 22.029 15.960 1.00 85.36 117 GLU F N 1
ATOM 8694 C CA . GLU F 1 117 ? -4.335 23.178 15.060 1.00 91.36 117 GLU F CA 1
ATOM 8695 C C . GLU F 1 117 ? -3.617 22.812 13.770 1.00 85.13 117 GLU F C 1
ATOM 8696 O O . GLU F 1 117 ? -2.510 22.272 13.795 1.00 87.05 117 GLU F O 1
ATOM 8702 N N . PHE F 1 118 ? -4.259 23.109 12.646 1.00 85.96 118 PHE F N 1
ATOM 8703 C CA . PHE F 1 118 ? -3.758 22.706 11.334 1.00 93.57 118 PHE F CA 1
ATOM 8704 C C . PHE F 1 118 ? -2.809 23.741 10.742 1.00 93.44 118 PHE F C 1
ATOM 8705 O O . PHE F 1 118 ? -3.158 24.513 9.851 1.00 89.48 118 PHE F O 1
ATOM 8713 N N . THR F 1 119 ? -1.610 23.742 11.316 1.00 92.40 119 THR F N 1
ATOM 8714 C CA . THR F 1 119 ? -0.436 24.430 10.794 1.00 91.11 119 THR F CA 1
ATOM 8715 C C . THR F 1 119 ? 0.159 23.723 9.586 1.00 93.80 119 THR F C 1
ATOM 8716 O O . THR F 1 119 ? -0.369 22.721 9.148 1.00 94.47 119 THR F O 1
ATOM 8720 N N . GLU F 1 120 ? 1.263 24.253 9.056 1.00 95.26 120 GLU F N 1
ATOM 8721 C CA . GLU F 1 120 ? 2.077 23.554 8.051 1.00 106.87 120 GLU F CA 1
ATOM 8722 C C . GLU F 1 120 ? 2.515 22.145 8.479 1.00 107.74 120 GLU F C 1
ATOM 8723 O O . GLU F 1 120 ? 2.447 21.216 7.676 1.00 119.83 120 GLU F O 1
ATOM 8729 N N . GLU F 1 121 ? 2.950 21.975 9.727 1.00 95.31 121 GLU F N 1
ATOM 8730 C CA . GLU F 1 121 ? 3.479 20.668 10.172 1.00 95.56 121 GLU F CA 1
ATOM 8731 C C . GLU F 1 121 ? 2.429 19.540 10.155 1.00 91.06 121 GLU F C 1
ATOM 8732 O O . GLU F 1 121 ? 2.789 18.362 10.125 1.00 92.36 121 GLU F O 1
ATOM 8738 N N . LEU F 1 122 ? 1.146 19.907 10.150 1.00 86.80 122 LEU F N 1
ATOM 8739 C CA . LEU F 1 122 ? 0.039 18.950 9.949 1.00 92.57 122 LEU F CA 1
ATOM 8740 C C . LEU F 1 122 ? -0.663 19.083 8.581 1.00 84.57 122 LEU F C 1
ATOM 8741 O O . LEU F 1 122 ? -1.826 18.702 8.437 1.00 72.30 122 LEU F O 1
ATOM 8746 N N . ARG F 1 123 ? 0.058 19.580 7.578 1.00 86.98 123 ARG F N 1
ATOM 8747 C CA . ARG F 1 123 ? -0.481 19.741 6.217 1.00 93.19 123 ARG F CA 1
ATOM 8748 C C . ARG F 1 123 ? -1.018 18.420 5.669 1.00 91.22 123 ARG F C 1
ATOM 8749 O O . ARG F 1 123 ? -2.139 18.361 5.173 1.00 96.69 123 ARG F O 1
ATOM 8757 N N . GLU F 1 124 ? -0.197 17.376 5.772 1.00 88.69 124 GLU F N 1
ATOM 8758 C CA . GLU F 1 124 ? -0.529 16.027 5.285 1.00 89.99 124 GLU F CA 1
ATOM 8759 C C . GLU F 1 124 ? -1.821 15.475 5.893 1.00 86.64 124 GLU F C 1
ATOM 8760 O O . GLU F 1 124 ? -2.638 14.867 5.200 1.00 88.84 124 GLU F O 1
ATOM 8762 N N . ALA F 1 125 ? -1.991 15.696 7.192 1.00 83.53 125 ALA F N 1
ATOM 8763 C CA . ALA F 1 125 ? -3.180 15.238 7.917 1.00 79.72 125 ALA F CA 1
ATOM 8764 C C . ALA F 1 125 ? -4.443 15.929 7.440 1.00 78.07 125 ALA F C 1
ATOM 8765 O O . ALA F 1 125 ? -5.481 15.291 7.289 1.00 78.81 125 ALA F O 1
ATOM 8767 N N . GLN F 1 126 ? -4.351 17.241 7.251 1.00 79.62 126 GLN F N 1
ATOM 8768 C CA . GLN F 1 126 ? -5.472 18.035 6.747 1.00 90.27 126 GLN F CA 1
ATOM 8769 C C . GLN F 1 126 ? -5.867 17.612 5.334 1.00 88.45 126 GLN F C 1
ATOM 8770 O O . GLN F 1 126 ? -7.050 17.458 5.042 1.00 81.19 126 GLN F O 1
ATOM 8776 N N . GLU F 1 127 ? -4.871 17.435 4.470 1.00 88.48 127 GLU F N 1
ATOM 8777 C CA . GLU F 1 127 ? -5.109 17.004 3.085 1.00 89.13 127 GLU F CA 1
ATOM 8778 C C . GLU F 1 127 ? -5.888 15.690 3.035 1.00 77.34 127 GLU F C 1
ATOM 8779 O O . GLU F 1 127 ? -6.898 15.589 2.337 1.00 75.82 127 GLU F O 1
ATOM 8785 N N . ARG F 1 128 ? -5.462 14.710 3.802 1.00 77.36 128 ARG F N 1
ATOM 8786 C CA . ARG F 1 128 ? -6.180 13.468 3.814 1.00 85.03 128 ARG F CA 1
ATOM 8787 C C . ARG F 1 128 ? -7.538 13.657 4.438 1.00 85.22 128 ARG F C 1
ATOM 8788 O O . ARG F 1 128 ? -8.538 13.202 3.918 1.00 92.60 128 ARG F O 1
ATOM 8796 N N . ASN F 1 129 ? -7.584 14.331 5.567 1.00 81.97 129 ASN F N 1
ATOM 8797 C CA . ASN F 1 129 ? -8.875 14.565 6.217 1.00 76.75 129 ASN F CA 1
ATOM 8798 C C . ASN F 1 129 ? -9.868 15.078 5.187 1.00 80.59 129 ASN F C 1
ATOM 8799 O O . ASN F 1 129 ? -10.966 14.545 5.079 1.00 76.61 129 ASN F O 1
ATOM 8804 N N . ASN F 1 130 ? -9.468 16.115 4.452 1.00 72.85 130 ASN F N 1
ATOM 8805 C CA . ASN F 1 130 ? -10.273 16.671 3.358 1.00 79.07 130 ASN F CA 1
ATOM 8806 C C . ASN F 1 130 ? -10.671 15.610 2.344 1.00 83.23 130 ASN F C 1
ATOM 8807 O O . ASN F 1 130 ? -11.814 15.558 1.936 1.00 86.49 130 ASN F O 1
ATOM 8812 N N . ALA F 1 131 ? -9.723 14.760 1.970 1.00 78.66 131 ALA F N 1
ATOM 8813 C CA . ALA F 1 131 ? -9.968 13.674 1.009 1.00 80.28 131 ALA F CA 1
ATOM 8814 C C . ALA F 1 131 ? -11.027 12.677 1.502 1.00 83.40 131 ALA F C 1
ATOM 8815 O O . ALA F 1 131 ? -11.915 12.285 0.746 1.00 96.29 131 ALA F O 1
ATOM 8817 N N . PHE F 1 132 ? -10.943 12.301 2.776 1.00 89.89 132 PHE F N 1
ATOM 8818 C CA . PHE F 1 132 ? -11.929 11.393 3.402 1.00 85.83 132 PHE F CA 1
ATOM 8819 C C . PHE F 1 132 ? -13.341 12.007 3.415 1.00 89.78 132 PHE F C 1
ATOM 8820 O O . PHE F 1 132 ? -14.328 11.336 3.104 1.00 85.19 132 PHE F O 1
ATOM 8828 N N . VAL F 1 133 ? -13.432 13.276 3.806 1.00 81.67 133 VAL F N 1
ATOM 8829 C CA . VAL F 1 133 ? -14.709 14.001 3.807 1.00 75.11 133 VAL F CA 1
ATOM 8830 C C . VAL F 1 133 ? -15.224 14.149 2.374 1.00 79.94 133 VAL F C 1
ATOM 8831 O O . VAL F 1 133 ? -16.391 13.891 2.101 1.00 72.08 133 VAL F O 1
ATOM 8835 N N . GLN F 1 134 ? -14.339 14.574 1.478 1.00 76.74 134 GLN F N 1
ATOM 8836 C CA . GLN F 1 134 ? -14.656 14.727 0.054 1.00 82.82 134 GLN F CA 1
ATOM 8837 C C . GLN F 1 134 ? -15.256 13.447 -0.532 1.00 86.04 134 GLN F C 1
ATOM 8838 O O . GLN F 1 134 ? -16.181 13.499 -1.332 1.00 92.98 134 GLN F O 1
ATOM 8852 N N . PHE F 1 136 ? -16.807 10.839 1.283 1.00 96.72 136 PHE F N 1
ATOM 8853 C CA . PHE F 1 136 ? -18.141 10.635 1.880 1.00 90.13 136 PHE F CA 1
ATOM 8854 C C . PHE F 1 136 ? -19.193 11.502 1.176 1.00 92.21 136 PHE F C 1
ATOM 8855 O O . PHE F 1 136 ? -20.293 11.043 0.864 1.00 82.17 136 PHE F O 1
ATOM 8863 N N . ILE F 1 137 ? -18.841 12.763 0.951 1.00 83.37 137 ILE F N 1
ATOM 8864 C CA . ILE F 1 137 ? -19.717 13.707 0.267 1.00 83.04 137 ILE F CA 1
ATOM 8865 C C . ILE F 1 137 ? -20.024 13.237 -1.161 1.00 91.46 137 ILE F C 1
ATOM 8866 O O . ILE F 1 137 ? -21.169 13.331 -1.603 1.00 106.87 137 ILE F O 1
ATOM 8871 N N . GLU F 1 138 ? -19.029 12.721 -1.845 1.00 92.90 138 GLU F N 1
ATOM 8872 C CA . GLU F 1 138 ? -19.256 12.248 -3.171 1.00 96.26 138 GLU F CA 1
ATOM 8873 C C . GLU F 1 138 ? -20.286 11.174 -3.092 1.00 89.47 138 GLU F C 1
ATOM 8874 O O . GLU F 1 138 ? -21.333 11.235 -3.692 1.00 93.59 138 GLU F O 1
ATOM 8880 N N . LEU F 1 139 ? -19.977 10.177 -2.312 1.00 90.01 139 LEU F N 1
ATOM 8881 C CA . LEU F 1 139 ? -20.811 8.979 -2.216 1.00 93.54 139 LEU F CA 1
ATOM 8882 C C . LEU F 1 139 ? -22.271 9.348 -2.022 1.00 78.75 139 LEU F C 1
ATOM 8883 O O . LEU F 1 139 ? -23.138 8.842 -2.722 1.00 61.93 139 LEU F O 1
ATOM 8888 N N . CYS F 1 140 ? -22.522 10.248 -1.073 1.00 90.61 140 CYS F N 1
ATOM 8889 C CA . CYS F 1 140 ? -23.882 10.748 -0.823 1.00 92.99 140 CYS F CA 1
ATOM 8890 C C . CYS F 1 140 ? -24.459 11.434 -2.059 1.00 93.46 140 CYS F C 1
ATOM 8891 O O . CYS F 1 140 ? -25.601 11.190 -2.435 1.00 95.49 140 CYS F O 1
ATOM 8894 N N . GLU F 1 141 ? -23.646 12.286 -2.679 1.00 92.60 141 GLU F N 1
ATOM 8895 C CA . GLU F 1 141 ? -24.028 12.997 -3.901 1.00 96.25 141 GLU F CA 1
ATOM 8896 C C . GLU F 1 141 ? -24.502 11.995 -4.944 1.00 104.60 141 GLU F C 1
ATOM 8897 O O . GLU F 1 141 ? -25.600 12.115 -5.481 1.00 116.56 141 GLU F O 1
ATOM 8903 N N . GLN F 1 142 ? -23.677 10.977 -5.179 1.00 110.08 142 GLN F N 1
ATOM 8904 C CA . GLN F 1 142 ? -23.999 9.891 -6.111 1.00 109.94 142 GLN F CA 1
ATOM 8905 C C . GLN F 1 142 ? -25.284 9.155 -5.731 1.00 100.16 142 GLN F C 1
ATOM 8906 O O . GLN F 1 142 ? -26.108 8.858 -6.595 1.00 104.01 142 GLN F O 1
ATOM 8912 N N . LEU F 1 143 ? -25.445 8.872 -4.441 1.00 93.61 143 LEU F N 1
ATOM 8913 C CA . LEU F 1 143 ? -26.664 8.238 -3.916 1.00 93.82 143 LEU F CA 1
ATOM 8914 C C . LEU F 1 143 ? -27.911 9.079 -4.209 1.00 98.21 143 LEU F C 1
ATOM 8915 O O . LEU F 1 143 ? -28.882 8.580 -4.778 1.00 101.62 143 LEU F O 1
ATOM 8920 N N . PHE F 1 144 ? -27.873 10.350 -3.824 1.00 93.81 144 PHE F N 1
ATOM 8921 C CA . PHE F 1 144 ? -28.979 11.284 -4.117 1.00 94.17 144 PHE F CA 1
ATOM 8922 C C . PHE F 1 144 ? -29.215 11.488 -5.620 1.00 94.26 144 PHE F C 1
ATOM 8923 O O . PHE F 1 144 ? -30.331 11.791 -6.037 1.00 90.83 144 PHE F O 1
ATOM 8931 N N . ALA F 1 145 ? -28.156 11.324 -6.411 1.00 101.27 145 ALA F N 1
ATOM 8932 C CA . ALA F 1 145 ? -28.203 11.513 -7.869 1.00 105.54 145 ALA F CA 1
ATOM 8933 C C . ALA F 1 145 ? -28.849 10.362 -8.653 1.00 115.34 145 ALA F C 1
ATOM 8934 O O . ALA F 1 145 ? -29.167 10.532 -9.834 1.00 115.55 145 ALA F O 1
ATOM 8936 N N . ARG F 1 146 ? -29.021 9.201 -8.019 1.00 118.86 146 ARG F N 1
ATOM 8937 C CA . ARG F 1 146 ? -29.690 8.057 -8.666 1.00 112.57 146 ARG F CA 1
ATOM 8938 C C . ARG F 1 146 ? -31.145 8.400 -8.945 1.00 101.32 146 ARG F C 1
ATOM 8939 O O . ARG F 1 146 ? -31.784 9.081 -8.143 1.00 109.55 146 ARG F O 1
ATOM 8947 N N . ASP F 1 147 ? -31.662 7.908 -10.069 1.00 78.55 147 ASP F N 1
ATOM 8948 C CA . ASP F 1 147 ? -33.052 8.173 -10.493 1.00 100.02 147 ASP F CA 1
ATOM 8949 C C . ASP F 1 147 ? -34.067 7.813 -9.404 1.00 110.22 147 ASP F C 1
ATOM 8950 O O . ASP F 1 147 ? -34.996 8.575 -9.127 1.00 107.44 147 ASP F O 1
ATOM 8955 N N . GLU F 1 148 ? -33.854 6.648 -8.794 1.00 122.52 148 GLU F N 1
ATOM 8956 C CA . GLU F 1 148 ? -34.699 6.122 -7.699 1.00 130.42 148 GLU F CA 1
ATOM 8957 C C . GLU F 1 148 ? -34.809 7.107 -6.528 1.00 125.65 148 GLU F C 1
ATOM 8958 O O . GLU F 1 148 ? -35.880 7.272 -5.944 1.00 119.46 148 GLU F O 1
ATOM 8964 N N . CYS F 1 149 ? -33.685 7.741 -6.202 1.00 124.09 149 CYS F N 1
ATOM 8965 C CA . CYS F 1 149 ? -33.571 8.666 -5.069 1.00 121.80 149 CYS F CA 1
ATOM 8966 C C . CYS F 1 149 ? -33.886 10.109 -5.462 1.00 117.06 149 CYS F C 1
ATOM 8967 O O . CYS F 1 149 ? -34.703 10.765 -4.812 1.00 117.38 149 CYS F O 1
ATOM 8970 N N . ARG F 1 150 ? -33.236 10.586 -6.523 1.00 111.79 150 ARG F N 1
ATOM 8971 C CA . ARG F 1 150 ? -33.392 11.970 -7.033 1.00 115.23 150 ARG F CA 1
ATOM 8972 C C . ARG F 1 150 ? -34.850 12.409 -7.194 1.00 108.92 150 ARG F C 1
ATOM 8973 O O . ARG F 1 150 ? -35.219 13.523 -6.813 1.00 116.40 150 ARG F O 1
ATOM 8981 N N . VAL F 1 151 ? -35.667 11.510 -7.732 1.00 103.19 151 VAL F N 1
ATOM 8982 C CA . VAL F 1 151 ? -37.120 11.725 -7.884 1.00 113.81 151 VAL F CA 1
ATOM 8983 C C . VAL F 1 151 ? -37.824 12.074 -6.554 1.00 119.94 151 VAL F C 1
ATOM 8984 O O . VAL F 1 151 ? -38.858 12.750 -6.544 1.00 127.69 151 VAL F O 1
ATOM 8988 N N . ARG F 1 152 ? -37.256 11.602 -5.449 1.00 121.41 152 ARG F N 1
ATOM 8989 C CA . ARG F 1 152 ? -37.817 11.801 -4.110 1.00 121.79 152 ARG F CA 1
ATOM 8990 C C . ARG F 1 152 ? -37.371 13.087 -3.408 1.00 118.06 152 ARG F C 1
ATOM 8991 O O . ARG F 1 152 ? -37.884 13.401 -2.334 1.00 125.16 152 ARG F O 1
ATOM 8999 N N . LEU F 1 153 ? -36.403 13.805 -3.977 1.00 109.51 153 LEU F N 1
ATOM 9000 C CA . LEU F 1 153 ? -35.966 15.088 -3.410 1.00 106.42 153 LEU F CA 1
ATOM 9001 C C . LEU F 1 153 ? -37.012 16.156 -3.674 1.00 102.96 153 LEU F C 1
ATOM 9002 O O . LEU F 1 153 ? -37.749 16.066 -4.662 1.00 101.08 153 LEU F O 1
ATOM 9007 N N . HIS F 1 154 ? -37.085 17.157 -2.793 1.00 101.94 154 HIS F N 1
ATOM 9008 C CA . HIS F 1 154 ? -38.006 18.292 -3.005 1.00 107.41 154 HIS F CA 1
ATOM 9009 C C . HIS F 1 154 ? -37.536 19.143 -4.187 1.00 110.23 154 HIS F C 1
ATOM 9010 O O . HIS F 1 154 ? -36.355 19.092 -4.538 1.00 106.92 154 HIS F O 1
ATOM 9017 N N . PRO F 1 155 ? -38.464 19.900 -4.818 1.00 121.06 155 PRO F N 1
ATOM 9018 C CA . PRO F 1 155 ? -38.137 20.822 -5.903 1.00 120.27 155 PRO F CA 1
ATOM 9019 C C . PRO F 1 155 ? -36.986 21.751 -5.521 1.00 106.97 155 PRO F C 1
ATOM 9020 O O . PRO F 1 155 ? -37.046 22.383 -4.477 1.00 103.56 155 PRO F O 1
ATOM 9024 N N . GLY F 1 156 ? -35.931 21.782 -6.329 1.00 115.31 156 GLY F N 1
ATOM 9025 C CA . GLY F 1 156 ? -34.788 22.663 -6.072 1.00 111.98 156 GLY F CA 1
ATOM 9026 C C . GLY F 1 156 ? -33.732 22.143 -5.101 1.00 104.39 156 GLY F C 1
ATOM 9027 O O . GLY F 1 156 ? -32.736 22.828 -4.856 1.00 101.85 156 GLY F O 1
ATOM 9036 N N . THR F 1 158 ? -30.871 19.753 -5.027 1.00 105.00 158 THR F N 1
ATOM 9037 C CA . THR F 1 158 ? -29.964 18.986 -5.884 1.00 104.68 158 THR F CA 1
ATOM 9038 C C . THR F 1 158 ? -29.138 18.014 -5.031 1.00 103.30 158 THR F C 1
ATOM 9039 O O . THR F 1 158 ? -28.966 18.243 -3.834 1.00 105.52 158 THR F O 1
ATOM 9043 N N . PRO F 1 159 ? -28.621 16.930 -5.642 1.00 102.45 159 PRO F N 1
ATOM 9044 C CA . PRO F 1 159 ? -27.724 16.020 -4.922 1.00 94.02 159 PRO F CA 1
ATOM 9045 C C . PRO F 1 159 ? -26.489 16.694 -4.334 1.00 90.11 159 PRO F C 1
ATOM 9046 O O . PRO F 1 159 ? -26.059 16.336 -3.244 1.00 94.59 159 PRO F O 1
ATOM 9050 N N . ARG F 1 160 ? -25.946 17.675 -5.049 1.00 87.43 160 ARG F N 1
ATOM 9051 C CA . ARG F 1 160 ? -24.778 18.427 -4.582 1.00 87.45 160 ARG F CA 1
ATOM 9052 C C . ARG F 1 160 ? -25.051 19.074 -3.221 1.00 80.79 160 ARG F C 1
ATOM 9053 O O . ARG F 1 160 ? -24.306 18.875 -2.267 1.00 72.17 160 ARG F O 1
ATOM 9061 N N . ILE F 1 161 ? -26.137 19.833 -3.152 1.00 80.21 161 ILE F N 1
ATOM 9062 C CA . ILE F 1 161 ? -26.532 20.555 -1.938 1.00 80.29 161 ILE F CA 1
ATOM 9063 C C . ILE F 1 161 ? -26.948 19.603 -0.818 1.00 74.72 161 ILE F C 1
ATOM 9064 O O . ILE F 1 161 ? -26.624 19.831 0.351 1.00 75.07 161 ILE F O 1
ATOM 9069 N N . ALA F 1 162 ? -27.702 18.571 -1.182 1.00 79.61 162 ALA F N 1
ATOM 9070 C CA . ALA F 1 162 ? -28.206 17.591 -0.216 1.00 71.48 162 ALA F CA 1
ATOM 9071 C C . ALA F 1 162 ? -27.076 16.915 0.552 1.00 72.47 162 ALA F C 1
ATOM 9072 O O . ALA F 1 162 ? -27.102 16.860 1.784 1.00 78.67 162 ALA F O 1
ATOM 9074 N N . SER F 1 163 ? -26.076 16.427 -0.176 1.00 76.33 163 SER F N 1
ATOM 9075 C CA . SER F 1 163 ? -24.939 15.742 0.455 1.00 71.85 163 SER F CA 1
ATOM 9076 C C . SER F 1 163 ? -24.149 16.668 1.378 1.00 76.85 163 SER F C 1
ATOM 9077 O O . SER F 1 163 ? -23.671 16.250 2.430 1.00 77.22 163 SER F O 1
ATOM 9080 N N . ARG F 1 164 ? -24.050 17.935 0.988 1.00 84.86 164 ARG F N 1
ATOM 9081 C CA . ARG F 1 164 ? -23.313 18.935 1.769 1.00 76.18 164 ARG F CA 1
ATOM 9082 C C . ARG F 1 164 ? -24.079 19.404 2.995 1.00 69.48 164 ARG F C 1
ATOM 9083 O O . ARG F 1 164 ? -23.496 19.586 4.060 1.00 70.02 164 ARG F O 1
ATOM 9091 N N . ALA F 1 165 ? -25.381 19.613 2.835 1.00 70.08 165 ALA F N 1
ATOM 9092 C CA . ALA F 1 165 ? -26.252 19.954 3.969 1.00 69.17 165 ALA F CA 1
ATOM 9093 C C . ALA F 1 165 ? -26.205 18.847 5.016 1.00 63.98 165 ALA F C 1
ATOM 9094 O O . ALA F 1 165 ? -26.017 19.109 6.203 1.00 66.26 165 ALA F O 1
ATOM 9096 N N . LEU F 1 166 ? -26.347 17.608 4.553 1.00 73.57 166 LEU F N 1
ATOM 9097 C CA . LEU F 1 166 ? -26.331 16.445 5.446 1.00 66.05 166 LEU F CA 1
ATOM 9098 C C . LEU F 1 166 ? -25.018 16.322 6.191 1.00 64.77 166 LEU F C 1
ATOM 9099 O O . LEU F 1 166 ? -25.012 16.186 7.409 1.00 73.63 166 LEU F O 1
ATOM 9104 N N . HIS F 1 167 ? -23.913 16.359 5.458 1.00 61.11 167 HIS F N 1
ATOM 9105 C CA . HIS F 1 167 ? -22.596 16.198 6.071 1.00 61.43 167 HIS F CA 1
ATOM 9106 C C . HIS F 1 167 ? -22.312 17.280 7.104 1.00 63.46 167 HIS F C 1
ATOM 9107 O O . HIS F 1 167 ? -21.771 17.006 8.177 1.00 62.87 167 HIS F O 1
ATOM 9114 N N . ALA F 1 168 ? -22.672 18.516 6.766 1.00 73.34 168 ALA F N 1
ATOM 9115 C CA . ALA F 1 168 ? -22.522 19.651 7.688 1.00 69.17 168 ALA F CA 1
ATOM 9116 C C . ALA F 1 168 ? -23.266 19.392 9.000 1.00 62.89 168 ALA F C 1
ATOM 9117 O O . ALA F 1 168 ? -22.737 19.640 10.081 1.00 64.35 168 ALA F O 1
ATOM 9119 N N . LEU F 1 169 ? -24.485 18.869 8.901 1.00 66.33 169 LEU F N 1
ATOM 9120 C CA . LEU F 1 169 ? -25.268 18.545 10.102 1.00 61.82 169 LEU F CA 1
ATOM 9121 C C . LEU F 1 169 ? -24.561 17.514 10.982 1.00 58.76 169 LEU F C 1
ATOM 9122 O O . LEU F 1 169 ? -24.444 17.711 12.187 1.00 62.52 169 LEU F O 1
ATOM 9127 N N . ILE F 1 170 ? -24.103 16.427 10.370 1.00 59.16 170 ILE F N 1
ATOM 9128 C CA . ILE F 1 170 ? -23.409 15.367 11.109 1.00 62.03 170 ILE F CA 1
ATOM 9129 C C . ILE F 1 170 ? -22.171 15.933 11.777 1.00 57.50 170 ILE F C 1
ATOM 9130 O O . ILE F 1 170 ? -21.932 15.697 12.957 1.00 65.76 170 ILE F O 1
ATOM 9135 N N . LEU F 1 171 ? -21.383 16.666 11.003 1.00 63.24 171 LEU F N 1
ATOM 9136 C CA . LEU F 1 171 ? -20.147 17.275 11.498 1.00 63.37 171 LEU F CA 1
ATOM 9137 C C . LEU F 1 171 ? -20.419 18.205 12.665 1.00 61.76 171 LEU F C 1
ATOM 9138 O O . LEU F 1 171 ? -19.697 18.202 13.657 1.00 62.78 171 LEU F O 1
ATOM 9143 N N . GLY F 1 172 ? -21.463 19.012 12.523 1.00 62.16 172 GLY F N 1
ATOM 9144 C CA . GLY F 1 172 ? -21.870 19.957 13.565 1.00 57.52 172 GLY F CA 1
ATOM 9145 C C . GLY F 1 172 ? -22.294 19.294 14.865 1.00 57.36 172 GLY F C 1
ATOM 9146 O O . GLY F 1 172 ? -21.928 19.747 15.948 1.00 53.18 172 GLY F O 1
ATOM 9147 N N . LEU F 1 173 ? -23.071 18.222 14.747 1.00 58.53 173 LEU F N 1
ATOM 9148 C CA . LEU F 1 173 ? -23.508 17.449 15.918 1.00 54.98 173 LEU F CA 1
ATOM 9149 C C . LEU F 1 173 ? -22.325 16.879 16.688 1.00 53.22 173 LEU F C 1
ATOM 9150 O O . LEU F 1 173 ? -22.260 16.983 17.909 1.00 57.00 173 LEU F O 1
ATOM 9155 N N . PHE F 1 174 ? -21.390 16.297 15.952 1.00 55.65 174 PHE F N 1
ATOM 9156 C CA . PHE F 1 174 ? -20.130 15.811 16.523 1.00 55.31 174 PHE F CA 1
ATOM 9157 C C . PHE F 1 174 ? -19.384 16.933 17.232 1.00 53.71 174 PHE F C 1
ATOM 9158 O O . PHE F 1 174 ? -18.975 16.792 18.382 1.00 56.33 174 PHE F O 1
ATOM 9166 N N . ASN F 1 175 ? -19.240 18.056 16.539 1.00 57.67 175 ASN F N 1
ATOM 9167 C CA . ASN F 1 175 ? -18.489 19.208 17.067 1.00 57.82 175 ASN F CA 1
ATOM 9168 C C . ASN F 1 175 ? -19.131 19.763 18.348 1.00 57.37 175 ASN F C 1
ATOM 9169 O O . ASN F 1 175 ? -18.456 19.938 19.365 1.00 56.49 175 ASN F O 1
ATOM 9174 N N . ASP F 1 176 ? -20.437 20.020 18.277 1.00 54.92 176 ASP F N 1
ATOM 9175 C CA . ASP F 1 176 ? -21.207 20.518 19.427 1.00 53.02 176 ASP F CA 1
ATOM 9176 C C . ASP F 1 176 ? -21.127 19.582 20.625 1.00 51.73 176 ASP F C 1
ATOM 9177 O O . ASP F 1 176 ? -20.775 20.010 21.732 1.00 52.46 176 ASP F O 1
ATOM 9182 N N . TRP F 1 177 ? -21.422 18.306 20.398 1.00 50.91 177 TRP F N 1
ATOM 9183 C CA . TRP F 1 177 ? -21.475 17.340 21.503 1.00 52.65 177 TRP F CA 1
ATOM 9184 C C . TRP F 1 177 ? -20.117 17.126 22.172 1.00 53.36 177 TRP F C 1
ATOM 9185 O O . TRP F 1 177 ? -20.027 17.076 23.395 1.00 55.95 177 TRP F O 1
ATOM 9196 N N . LEU F 1 178 ? -19.070 16.993 21.361 1.00 59.19 178 LEU F N 1
ATOM 9197 C CA . LEU F 1 178 ? -17.707 16.823 21.879 1.00 56.66 178 LEU F CA 1
ATOM 9198 C C . LEU F 1 178 ? -17.232 18.046 22.656 1.00 53.57 178 LEU F C 1
ATOM 9199 O O . LEU F 1 178 ? -16.471 17.922 23.607 1.00 48.88 178 LEU F O 1
ATOM 9204 N N . ARG F 1 179 ? -17.644 19.228 22.207 1.00 61.94 179 ARG F N 1
ATOM 9205 C CA . ARG F 1 179 ? -17.346 20.487 22.910 1.00 58.75 179 ARG F CA 1
ATOM 9206 C C . ARG F 1 179 ? -18.109 20.550 24.233 1.00 61.02 179 ARG F C 1
ATOM 9207 O O . ARG F 1 179 ? -17.539 20.910 25.255 1.00 66.28 179 ARG F O 1
ATOM 9215 N N . ASP F 1 180 ? -19.393 20.211 24.189 1.00 57.45 180 ASP F N 1
ATOM 9216 C CA . ASP F 1 180 ? -20.289 20.243 25.363 1.00 61.36 180 ASP F CA 1
ATOM 9217 C C . ASP F 1 180 ? -21.261 19.049 25.351 1.00 61.84 180 ASP F C 1
ATOM 9218 O O . ASP F 1 180 ? -22.308 19.111 24.697 1.00 66.55 180 ASP F O 1
ATOM 9223 N N . PRO F 1 181 ? -20.918 17.962 26.066 1.00 56.66 181 PRO F N 1
ATOM 9224 C CA . PRO F 1 181 ? -21.765 16.757 26.060 1.00 56.38 181 PRO F CA 1
ATOM 9225 C C . PRO F 1 181 ? -23.081 16.858 26.826 1.00 57.12 181 PRO F C 1
ATOM 9226 O O . PRO F 1 181 ? -23.879 15.930 26.787 1.00 56.84 181 PRO F O 1
ATOM 9230 N N . ARG F 1 182 ? -23.376 17.986 27.414 1.00 59.08 182 ARG F N 1
ATOM 9231 C CA . ARG F 1 182 ? -24.652 18.086 28.073 1.00 62.68 182 ARG F CA 1
ATOM 9232 C C . ARG F 1 182 ? -25.705 18.543 27.091 1.00 57.83 182 ARG F C 1
ATOM 9233 O O . ARG F 1 182 ? -26.859 18.489 27.390 1.00 48.64 182 ARG F O 1
ATOM 9241 N N . LEU F 1 183 ? -25.299 18.996 25.918 1.00 54.68 183 LEU F N 1
ATOM 9242 C CA . LEU F 1 183 ? -26.237 19.522 24.917 1.00 51.24 183 LEU F CA 1
ATOM 9243 C C . LEU F 1 183 ? -27.336 18.550 24.556 1.00 48.95 183 LEU F C 1
ATOM 9244 O O . LEU F 1 183 ? -28.498 18.931 24.461 1.00 45.66 183 LEU F O 1
ATOM 9249 N N . PHE F 1 184 ? -26.955 17.297 24.359 1.00 43.96 184 PHE F N 1
ATOM 9250 C CA . PHE F 1 184 ? -27.925 16.254 24.068 1.00 45.35 184 PHE F CA 1
ATOM 9251 C C . PHE F 1 184 ? -27.379 14.868 24.371 1.00 46.63 184 PHE F C 1
ATOM 9252 O O . PHE F 1 184 ? -26.188 14.695 24.664 1.00 52.19 184 PHE F O 1
ATOM 9260 N N . ASP F 1 185 ? -28.277 13.897 24.311 1.00 42.35 185 ASP F N 1
ATOM 9261 C CA . ASP F 1 185 ? -27.953 12.498 24.513 1.00 47.17 185 ASP F CA 1
ATOM 9262 C C . ASP F 1 185 ? -27.847 11.784 23.158 1.00 48.13 185 ASP F C 1
ATOM 9263 O O . ASP F 1 185 ? -28.866 11.569 22.496 1.00 55.97 185 ASP F O 1
ATOM 9268 N N . PRO F 1 186 ? -26.624 11.398 22.744 1.00 45.33 186 PRO F N 1
ATOM 9269 C CA . PRO F 1 186 ? -26.446 10.737 21.446 1.00 49.60 186 PRO F CA 1
ATOM 9270 C C . PRO F 1 186 ? -27.301 9.494 21.256 1.00 51.29 186 PRO F C 1
ATOM 9271 O O . PRO F 1 186 ? -27.683 9.184 20.140 1.00 51.77 186 PRO F O 1
ATOM 9275 N N . ASP F 1 187 ? -27.585 8.787 22.338 1.00 54.93 187 ASP F N 1
ATOM 9276 C CA . ASP F 1 187 ? -28.406 7.584 22.267 1.00 60.49 187 ASP F CA 1
ATOM 9277 C C . ASP F 1 187 ? -29.846 7.920 21.851 1.00 61.36 187 ASP F C 1
ATOM 9278 O O . ASP F 1 187 ? -30.283 7.537 20.771 1.00 64.66 187 ASP F O 1
ATOM 9283 N N . THR F 1 188 ? -30.552 8.645 22.711 1.00 57.42 188 THR F N 1
ATOM 9284 C CA . THR F 1 188 ? -32.011 8.858 22.581 1.00 54.91 188 THR F CA 1
ATOM 9285 C C . THR F 1 188 ? -32.441 10.096 21.781 1.00 50.71 188 THR F C 1
ATOM 9286 O O . THR F 1 188 ? -33.585 10.165 21.340 1.00 48.45 188 THR F O 1
ATOM 9290 N N . ASP F 1 189 ? -31.534 11.053 21.579 1.00 53.83 189 ASP F N 1
ATOM 9291 C CA . ASP F 1 189 ? -31.841 12.260 20.779 1.00 52.12 189 ASP F CA 1
ATOM 9292 C C . ASP F 1 189 ? -31.414 12.194 19.305 1.00 51.80 189 ASP F C 1
ATOM 9293 O O . ASP F 1 189 ? -31.894 12.988 18.497 1.00 59.37 189 ASP F O 1
ATOM 9298 N N . ALA F 1 190 ? -30.491 11.296 18.963 1.00 50.93 190 ALA F N 1
ATOM 9299 C CA . ALA F 1 190 ? -29.965 11.196 17.584 1.00 52.71 190 ALA F CA 1
ATOM 9300 C C . ALA F 1 190 ? -31.056 11.145 16.512 1.00 54.85 190 ALA F C 1
ATOM 9301 O O . ALA F 1 190 ? -30.990 11.880 15.529 1.00 58.69 190 ALA F O 1
ATOM 9303 N N . GLU F 1 191 ? -32.042 10.276 16.717 1.00 55.96 191 GLU F N 1
ATOM 9304 C CA . GLU F 1 191 ? -33.204 10.152 15.811 1.00 61.94 191 GLU F CA 1
ATOM 9305 C C . GLU F 1 191 ? -33.845 11.493 15.494 1.00 66.15 191 GLU F C 1
ATOM 9306 O O . GLU F 1 191 ? -34.085 11.827 14.334 1.00 77.62 191 GLU F O 1
ATOM 9312 N N . HIS F 1 192 ? -34.120 12.248 16.550 1.00 64.31 192 HIS F N 1
ATOM 9313 C CA . HIS F 1 192 ? -34.856 13.510 16.451 1.00 63.02 192 HIS F CA 1
ATOM 9314 C C . HIS F 1 192 ? -34.006 14.665 15.916 1.00 58.11 192 HIS F C 1
ATOM 9315 O O . HIS F 1 192 ? -34.530 15.606 15.319 1.00 56.68 192 HIS F O 1
ATOM 9322 N N . LEU F 1 193 ? -32.700 14.598 16.155 1.00 57.80 193 LEU F N 1
ATOM 9323 C CA . LEU F 1 193 ? -31.762 15.603 15.641 1.00 56.10 193 LEU F CA 1
ATOM 9324 C C . LEU F 1 193 ? -31.582 15.491 14.128 1.00 60.38 193 LEU F C 1
ATOM 9325 O O . LEU F 1 193 ? -31.424 16.501 13.434 1.00 61.13 193 LEU F O 1
ATOM 9330 N N . LEU F 1 194 ? -31.604 14.254 13.635 1.00 62.81 194 LEU F N 1
ATOM 9331 C CA . LEU F 1 194 ? -31.467 13.959 12.199 1.00 63.96 194 LEU F CA 1
ATOM 9332 C C . LEU F 1 194 ? -32.789 14.038 11.443 1.00 59.44 194 LEU F C 1
ATOM 9333 O O . LEU F 1 194 ? -32.815 14.383 10.265 1.00 58.09 194 LEU F O 1
ATOM 9338 N N . GLU F 1 195 ? -33.878 13.725 12.135 1.00 65.85 195 GLU F N 1
ATOM 9339 C CA . GLU F 1 195 ? -35.208 13.707 11.535 1.00 71.08 195 GLU F CA 1
ATOM 9340 C C . GLU F 1 195 ? -35.516 14.882 10.590 1.00 71.67 195 GLU F C 1
ATOM 9341 O O . GLU F 1 195 ? -35.825 14.652 9.417 1.00 65.95 195 GLU F O 1
ATOM 9347 N N . PRO F 1 196 ? -35.416 16.137 11.082 1.00 70.06 196 PRO F N 1
ATOM 9348 C CA . PRO F 1 196 ? -35.808 17.265 10.234 1.00 68.85 196 PRO F CA 1
ATOM 9349 C C . PRO F 1 196 ? -34.996 17.383 8.947 1.00 67.14 196 PRO F C 1
ATOM 9350 O O . PRO F 1 196 ? -35.557 17.705 7.908 1.00 70.24 196 PRO F O 1
ATOM 9362 N N . PHE F 1 198 ? -33.604 14.976 7.147 1.00 66.69 198 PHE F N 1
ATOM 9363 C CA . PHE F 1 198 ? -34.128 13.978 6.206 1.00 65.99 198 PHE F CA 1
ATOM 9364 C C . PHE F 1 198 ? -35.551 14.272 5.744 1.00 68.36 198 PHE F C 1
ATOM 9365 O O . PHE F 1 198 ? -3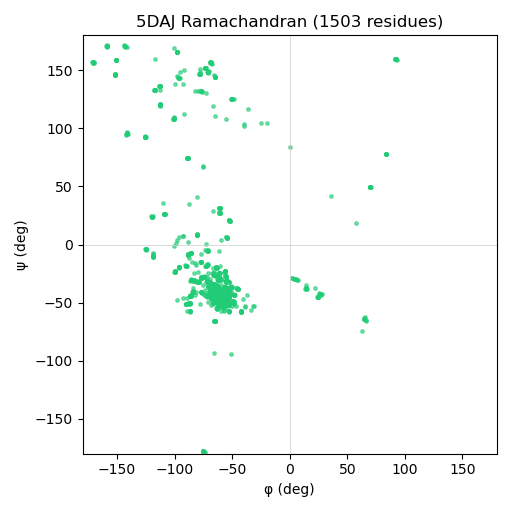5.889 14.042 4.582 1.00 72.37 198 PHE F O 1
ATOM 9373 N N . ARG F 1 199 ? -36.384 14.764 6.655 1.00 77.88 199 ARG F N 1
ATOM 9374 C CA . ARG F 1 199 ? -37.750 15.176 6.296 1.00 84.39 199 ARG F CA 1
ATOM 9375 C C . ARG F 1 199 ? -37.733 16.354 5.322 1.00 83.04 199 ARG F C 1
ATOM 9376 O O . ARG F 1 199 ? -38.583 16.452 4.446 1.00 86.85 199 ARG F O 1
ATOM 9381 N N . GLY F 1 200 ? -36.762 17.242 5.500 1.00 81.06 200 GLY F N 1
ATOM 9382 C CA . GLY F 1 200 ? -36.592 18.408 4.635 1.00 81.01 200 GLY F CA 1
ATOM 9383 C C . GLY F 1 200 ? -36.012 18.128 3.260 1.00 89.46 200 GLY F C 1
ATOM 9384 O O . GLY F 1 200 ? -36.268 18.871 2.313 1.00 96.35 200 GLY F O 1
ATOM 9385 N N . LEU F 1 201 ? -35.221 17.065 3.154 1.00 86.38 201 LEU F N 1
ATOM 9386 C CA . LEU F 1 201 ? -34.631 16.649 1.874 1.00 89.38 201 LEU F CA 1
ATOM 9387 C C . LEU F 1 201 ? -35.571 15.786 1.038 1.00 100.37 201 LEU F C 1
ATOM 9388 O O . LEU F 1 201 ? -35.652 15.960 -0.179 1.00 102.53 201 LEU F O 1
ATOM 9393 N N . VAL F 1 202 ? -36.288 14.876 1.698 1.00 112.24 202 VAL F N 1
ATOM 9394 C CA . VAL F 1 202 ? -37.040 13.805 1.021 1.00 106.73 202 VAL F CA 1
ATOM 9395 C C . VAL F 1 202 ? -38.562 13.952 1.171 1.00 102.16 202 VAL F C 1
ATOM 9396 O O . VAL F 1 202 ? -39.073 14.199 2.264 1.00 96.37 202 VAL F O 1
ATOM 9400 N N . ARG F 1 203 ? -39.268 13.741 0.060 1.00 102.91 203 ARG F N 1
ATOM 9401 C CA . ARG F 1 203 ? -40.717 14.007 -0.038 1.00 110.15 203 ARG F CA 1
ATOM 9402 C C . ARG F 1 203 ? -41.581 13.260 0.973 1.00 115.52 203 ARG F C 1
ATOM 9403 O O . ARG F 1 203 ? -42.397 13.872 1.663 1.00 119.85 203 ARG F O 1
ATOM 9411 N N . ASP F 1 204 ? -41.418 11.944 1.042 1.00 114.86 204 ASP F N 1
ATOM 9412 C CA . ASP F 1 204 ? -42.337 11.105 1.826 1.00 127.75 204 ASP F CA 1
ATOM 9413 C C . ASP F 1 204 ? -41.932 10.985 3.293 1.00 117.83 204 ASP F C 1
ATOM 9414 O O . ASP F 1 204 ? -42.704 11.342 4.168 1.00 133.33 204 ASP F O 1
ATOM 9419 N N . TRP F 1 205 ? -40.719 10.511 3.537 1.00 105.51 205 TRP F N 1
ATOM 9420 C CA . TRP F 1 205 ? -40.177 10.266 4.898 1.00 93.47 205 TRP F CA 1
ATOM 9421 C C . TRP F 1 205 ? -41.096 9.777 6.054 1.00 82.65 205 TRP F C 1
ATOM 9422 O O . TRP F 1 205 ? -42.057 10.431 6.516 1.00 70.62 205 TRP F O 1
ATOM 9433 N N . SER G 1 8 ? 15.531 108.071 56.085 1.00 162.17 8 SER G N 1
ATOM 9434 C CA . SER G 1 8 ? 14.646 108.258 54.897 1.00 158.19 8 SER G CA 1
ATOM 9435 C C . SER G 1 8 ? 13.819 106.995 54.570 1.00 171.01 8 SER G C 1
ATOM 9436 O O . SER G 1 8 ? 14.293 105.864 54.743 1.00 185.85 8 SER G O 1
ATOM 9439 N N . GLU G 1 9 ? 12.594 107.199 54.084 1.00 165.83 9 GLU G N 1
ATOM 9440 C CA . GLU G 1 9 ? 11.725 106.089 53.645 1.00 157.58 9 GLU G CA 1
ATOM 9441 C C . GLU G 1 9 ? 12.350 105.279 52.492 1.00 149.17 9 GLU G C 1
ATOM 9442 O O . GLU G 1 9 ? 12.097 104.080 52.366 1.00 137.91 9 GLU G O 1
ATOM 9445 N N . LYS G 1 10 ? 13.159 105.946 51.666 1.00 151.76 10 LYS G N 1
ATOM 9446 C CA . LYS G 1 10 ? 13.960 105.280 50.624 1.00 138.43 10 LYS G CA 1
ATOM 9447 C C . LYS G 1 10 ? 15.084 104.421 51.219 1.00 136.87 10 LYS G C 1
ATOM 9448 O O . LYS G 1 10 ? 15.363 103.327 50.726 1.00 139.72 10 LYS G O 1
ATOM 9450 N N . THR G 1 11 ? 15.726 104.932 52.270 1.00 141.49 11 THR G N 1
ATOM 9451 C CA . THR G 1 11 ? 16.748 104.182 53.024 1.00 138.77 11 THR G CA 1
ATOM 9452 C C . THR G 1 11 ? 16.147 102.955 53.724 1.00 140.39 11 THR G C 1
ATOM 9453 O O . THR G 1 11 ? 16.769 101.888 53.767 1.00 125.77 11 THR G O 1
ATOM 9457 N N . ARG G 1 12 ? 14.949 103.126 54.282 1.00 138.51 12 ARG G N 1
ATOM 9458 C CA . ARG G 1 12 ? 14.229 102.028 54.945 1.00 134.74 12 ARG G CA 1
ATOM 9459 C C . ARG G 1 12 ? 13.941 100.874 53.989 1.00 131.55 12 ARG G C 1
ATOM 9460 O O . ARG G 1 12 ? 14.213 99.716 54.308 1.00 123.93 12 ARG G O 1
ATOM 9468 N N . THR G 1 13 ? 13.387 101.205 52.824 1.00 136.09 13 THR G N 1
ATOM 9469 C CA . THR G 1 13 ? 13.078 100.208 51.784 1.00 129.95 13 THR G CA 1
ATOM 9470 C C . THR G 1 13 ? 14.333 99.470 51.315 1.00 133.08 13 THR G C 1
ATOM 9471 O O . THR G 1 13 ? 14.317 98.249 51.170 1.00 142.64 13 THR G O 1
ATOM 9475 N N . ALA G 1 14 ? 15.405 100.225 51.080 1.00 131.89 14 ALA G N 1
ATOM 9476 C CA . ALA G 1 14 ? 16.698 99.660 50.664 1.00 120.17 14 ALA G CA 1
ATOM 9477 C C . ALA G 1 14 ? 17.196 98.603 51.648 1.00 116.52 14 ALA G C 1
ATOM 9478 O O . ALA G 1 14 ? 17.602 97.512 51.250 1.00 117.65 14 ALA G O 1
ATOM 9480 N N . ILE G 1 15 ? 17.140 98.945 52.934 1.00 110.98 15 ILE G N 1
ATOM 9481 C CA . ILE G 1 15 ? 17.522 98.032 54.023 1.00 102.46 15 ILE G CA 1
ATOM 9482 C C . ILE G 1 15 ? 16.666 96.759 54.028 1.00 97.54 15 ILE G C 1
ATOM 9483 O O . ILE G 1 15 ? 17.190 95.649 54.160 1.00 105.89 15 ILE G O 1
ATOM 9488 N N . LEU G 1 16 ? 15.352 96.931 53.905 1.00 96.14 16 LEU G N 1
ATOM 9489 C CA . LEU G 1 16 ? 14.414 95.799 53.925 1.00 104.00 16 LEU G CA 1
ATOM 9490 C C . LEU G 1 16 ? 14.582 94.868 52.721 1.00 105.98 16 LEU G C 1
ATOM 9491 O O . LEU G 1 16 ? 14.499 93.649 52.870 1.00 112.68 16 LEU G O 1
ATOM 9496 N N . LEU G 1 17 ? 14.828 95.444 51.548 1.00 107.33 17 LEU G N 1
ATOM 9497 C CA . LEU G 1 17 ? 15.137 94.656 50.341 1.00 106.64 17 LEU G CA 1
ATOM 9498 C C . LEU G 1 17 ? 16.407 93.826 50.496 1.00 100.79 17 LEU G C 1
ATOM 9499 O O . LEU G 1 17 ? 16.437 92.645 50.141 1.00 94.03 17 LEU G O 1
ATOM 9504 N N . ALA G 1 18 ? 17.447 94.460 51.025 1.00 96.16 18 ALA G N 1
ATOM 9505 C CA . ALA G 1 18 ? 18.718 93.788 51.315 1.00 104.20 18 ALA G CA 1
ATOM 9506 C C . ALA G 1 18 ? 18.529 92.617 52.282 1.00 97.18 18 ALA G C 1
ATOM 9507 O O . ALA G 1 18 ? 18.982 91.503 52.019 1.00 102.73 18 ALA G O 1
ATOM 9509 N N . ALA G 1 19 ? 17.837 92.884 53.384 1.00 91.59 19 ALA G N 1
ATOM 9510 C CA . ALA G 1 19 ? 17.533 91.861 54.396 1.00 92.46 19 ALA G CA 1
ATOM 9511 C C . ALA G 1 19 ? 16.695 90.710 53.827 1.00 95.40 19 ALA G C 1
ATOM 9512 O O . ALA G 1 19 ? 16.925 89.537 54.142 1.00 96.04 19 ALA G O 1
ATOM 9514 N N . GLU G 1 20 ? 15.712 91.066 53.004 1.00 95.66 20 GLU G N 1
ATOM 9515 C CA . GLU G 1 20 ? 14.855 90.088 52.320 1.00 93.44 20 GLU G CA 1
ATOM 9516 C C . GLU G 1 20 ? 15.704 89.108 51.506 1.00 98.28 20 GLU G C 1
ATOM 9517 O O . GLU G 1 20 ? 15.570 87.895 51.657 1.00 104.15 20 GLU G O 1
ATOM 9523 N N . GLU G 1 21 ? 16.597 89.642 50.677 1.00 97.95 21 GLU G N 1
ATOM 9524 C CA . GLU G 1 21 ? 17.506 88.813 49.871 1.00 98.09 21 GLU G CA 1
ATOM 9525 C C . GLU G 1 21 ? 18.438 87.952 50.739 1.00 99.38 21 GLU G C 1
ATOM 9526 O O . GLU G 1 21 ? 18.608 86.755 50.476 1.00 98.41 21 GLU G O 1
ATOM 9532 N N . LEU G 1 22 ? 19.021 88.561 51.770 1.00 101.17 22 LEU G N 1
ATOM 9533 C CA . LEU G 1 22 ? 19.964 87.858 52.659 1.00 101.04 22 LEU G CA 1
ATOM 9534 C C . LEU G 1 22 ? 19.296 86.762 53.481 1.00 93.46 22 LEU G C 1
ATOM 9535 O O . LEU G 1 22 ? 19.778 85.630 53.509 1.00 100.63 22 LEU G O 1
ATOM 9540 N N . PHE G 1 23 ? 18.195 87.101 54.146 1.00 88.09 23 PHE G N 1
ATOM 9541 C CA . PHE G 1 23 ? 17.405 86.114 54.903 1.00 90.24 23 PHE G CA 1
ATOM 9542 C C . PHE G 1 23 ? 17.027 84.919 54.031 1.00 95.13 23 PHE G C 1
ATOM 9543 O O . PHE G 1 23 ? 17.145 83.761 54.441 1.00 95.34 23 PHE G O 1
ATOM 9551 N N . LEU G 1 24 ? 16.583 85.227 52.820 1.00 95.71 24 LEU G N 1
ATOM 9552 C CA . LEU G 1 24 ? 16.141 84.217 51.863 1.00 100.11 24 LEU G CA 1
ATOM 9553 C C . LEU G 1 24 ? 17.271 83.258 51.459 1.00 98.99 24 LEU G C 1
ATOM 9554 O O . LEU G 1 24 ? 17.045 82.051 51.331 1.00 96.37 24 LEU G O 1
ATOM 9559 N N . GLU G 1 25 ? 18.480 83.798 51.294 1.00 107.17 25 GLU G N 1
ATOM 9560 C CA . GLU G 1 25 ? 19.658 83.019 50.863 1.00 125.01 25 GLU G CA 1
ATOM 9561 C C . GLU G 1 25 ? 20.405 82.343 52.021 1.00 121.32 25 GLU G C 1
ATOM 9562 O O . GLU G 1 25 ? 20.786 81.177 51.919 1.00 126.42 25 GLU G O 1
ATOM 9568 N N . LYS G 1 26 ? 20.609 83.078 53.108 1.00 119.26 26 LYS G N 1
ATOM 9569 C CA . LYS G 1 26 ? 21.433 82.619 54.244 1.00 120.77 26 LYS G CA 1
ATOM 9570 C C . LYS G 1 26 ? 20.639 82.068 55.432 1.00 114.53 26 LYS G C 1
ATOM 9571 O O . LYS G 1 26 ? 21.175 81.304 56.235 1.00 114.92 26 LYS G O 1
ATOM 9577 N N . GLY G 1 27 ? 19.378 82.473 55.550 1.00 102.27 27 GLY G N 1
ATOM 9578 C CA . GLY G 1 27 ? 18.589 82.244 56.760 1.00 98.46 27 GLY G CA 1
ATOM 9579 C C . GLY G 1 27 ? 18.732 83.437 57.693 1.00 92.05 27 GLY G C 1
ATOM 9580 O O . GLY G 1 27 ? 19.689 84.204 57.598 1.00 80.19 27 GLY G O 1
ATOM 9581 N N . VAL G 1 28 ? 17.783 83.583 58.611 1.00 95.42 28 VAL G N 1
ATOM 9582 C CA . VAL G 1 28 ? 17.744 84.742 59.523 1.00 94.73 28 VAL G CA 1
ATOM 9583 C C . VAL G 1 28 ? 18.841 84.695 60.595 1.00 98.01 28 VAL G C 1
ATOM 9584 O O . VAL G 1 28 ? 19.477 85.718 60.877 1.00 103.33 28 VAL G O 1
ATOM 9588 N N . SER G 1 29 ? 19.038 83.520 61.194 1.00 89.76 29 SER G N 1
ATOM 9589 C CA . SER G 1 29 ? 20.062 83.298 62.232 1.00 101.83 29 SER G CA 1
ATOM 9590 C C . SER G 1 29 ? 21.462 83.704 61.778 1.00 112.88 29 SER G C 1
ATOM 9591 O O . SER G 1 29 ? 22.159 84.464 62.453 1.00 119.30 29 SER G O 1
ATOM 9594 N N . HIS G 1 30 ? 21.838 83.201 60.608 1.00 119.30 30 HIS G N 1
ATOM 9595 C CA . HIS G 1 30 ? 23.143 83.468 59.983 1.00 124.98 30 HIS G CA 1
ATOM 9596 C C . HIS G 1 30 ? 23.239 84.821 59.242 1.00 124.41 30 HIS G C 1
ATOM 9597 O O . HIS G 1 30 ? 24.229 85.081 58.557 1.00 123.58 30 HIS G O 1
ATOM 9604 N N . THR G 1 31 ? 22.224 85.674 59.384 1.00 115.35 31 THR G N 1
ATOM 9605 C CA . THR G 1 31 ? 22.245 87.032 58.832 1.00 110.89 31 THR G CA 1
ATOM 9606 C C . THR G 1 31 ? 22.270 88.051 59.962 1.00 111.47 31 THR G C 1
ATOM 9607 O O . THR G 1 31 ? 21.348 88.112 60.775 1.00 104.24 31 THR G O 1
ATOM 9611 N N . SER G 1 32 ? 23.311 88.875 59.985 1.00 114.86 32 SER G N 1
ATOM 9612 C CA . SER G 1 32 ? 23.417 89.947 60.994 1.00 110.75 32 SER G CA 1
ATOM 9613 C C . SER G 1 32 ? 23.014 91.303 60.451 1.00 105.41 32 SER G C 1
ATOM 9614 O O . SER G 1 32 ? 22.852 91.479 59.247 1.00 96.17 32 SER G O 1
ATOM 9617 N N . LEU G 1 33 ? 22.866 92.254 61.364 1.00 110.91 33 LEU G N 1
ATOM 9618 C CA . LEU G 1 33 ? 22.519 93.631 61.005 1.00 112.91 33 LEU G CA 1
ATOM 9619 C C . LEU G 1 33 ? 23.663 94.331 60.282 1.00 115.41 33 LEU G C 1
ATOM 9620 O O . LEU G 1 33 ? 23.427 95.167 59.408 1.00 109.62 33 LEU G O 1
ATOM 9625 N N . GLU G 1 34 ? 24.894 93.982 60.654 1.00 128.14 34 GLU G N 1
ATOM 9626 C CA . GLU G 1 34 ? 26.095 94.484 59.978 1.00 136.46 34 GLU G CA 1
ATOM 9627 C C . GLU G 1 34 ? 26.100 94.065 58.503 1.00 132.97 34 GLU G C 1
ATOM 9628 O O . GLU G 1 34 ? 26.310 94.892 57.612 1.00 115.97 34 GLU G O 1
ATOM 9634 N N . GLN G 1 35 ? 25.848 92.778 58.265 1.00 134.85 35 GLN G N 1
ATOM 9635 C CA . GLN G 1 35 ? 25.782 92.214 56.902 1.00 134.99 35 GLN G CA 1
ATOM 9636 C C . GLN G 1 35 ? 24.678 92.843 56.049 1.00 131.42 35 GLN G C 1
ATOM 9637 O O . GLN G 1 35 ? 24.853 93.058 54.849 1.00 116.82 35 GLN G O 1
ATOM 9643 N N . ILE G 1 36 ? 23.543 93.123 56.682 1.00 134.09 36 ILE G N 1
ATOM 9644 C CA . ILE G 1 36 ? 22.412 93.784 56.015 1.00 132.69 36 ILE G CA 1
ATOM 9645 C C . ILE G 1 36 ? 22.791 95.204 55.596 1.00 138.20 36 ILE G C 1
ATOM 9646 O O . ILE G 1 36 ? 22.547 95.608 54.458 1.00 134.40 36 ILE G O 1
ATOM 9651 N N . ALA G 1 37 ? 23.380 95.946 56.531 1.00 137.32 37 ALA G N 1
ATOM 9652 C CA . ALA G 1 37 ? 23.843 97.319 56.285 1.00 132.52 37 ALA G CA 1
ATOM 9653 C C . ALA G 1 37 ? 24.792 97.386 55.092 1.00 121.08 37 ALA G C 1
ATOM 9654 O O . ALA G 1 37 ? 24.628 98.217 54.194 1.00 100.83 37 ALA G O 1
ATOM 9656 N N . ARG G 1 38 ? 25.773 96.488 55.095 1.00 126.40 38 ARG G N 1
ATOM 9657 C CA . ARG G 1 38 ? 26.773 96.415 54.025 1.00 146.78 38 ARG G CA 1
ATOM 9658 C C . ARG G 1 38 ? 26.132 96.110 52.673 1.00 138.17 38 ARG G C 1
ATOM 9659 O O . ARG G 1 38 ? 26.406 96.790 51.689 1.00 124.28 38 ARG G O 1
ATOM 9667 N N . ALA G 1 39 ? 25.249 95.114 52.654 1.00 143.66 39 ALA G N 1
ATOM 9668 C CA . ALA G 1 39 ? 24.511 94.728 51.437 1.00 142.87 39 ALA G CA 1
ATOM 9669 C C . ALA G 1 39 ? 23.543 95.808 50.929 1.00 134.10 39 ALA G C 1
ATOM 9670 O O . ALA G 1 39 ? 23.231 95.853 49.742 1.00 135.16 39 ALA G O 1
ATOM 9672 N N . ALA G 1 40 ? 23.064 96.654 51.837 1.00 130.58 40 ALA G N 1
ATOM 9673 C CA . ALA G 1 40 ? 22.166 97.768 51.497 1.00 133.71 40 ALA G CA 1
ATOM 9674 C C . ALA G 1 40 ? 22.899 99.047 51.064 1.00 138.30 40 ALA G C 1
ATOM 9675 O O . ALA G 1 40 ? 22.259 100.008 50.633 1.00 116.25 40 ALA G O 1
ATOM 9677 N N . GLY G 1 41 ? 24.227 99.065 51.185 1.00 142.51 41 GLY G N 1
ATOM 9678 C CA . GLY G 1 41 ? 25.031 100.252 50.860 1.00 135.95 41 GLY G CA 1
ATOM 9679 C C . GLY G 1 41 ? 24.803 101.360 51.871 1.00 130.32 41 GLY G C 1
ATOM 9680 O O . GLY G 1 41 ? 24.562 102.514 51.514 1.00 129.99 41 GLY G O 1
ATOM 9681 N N . VAL G 1 42 ? 24.903 100.990 53.142 1.00 131.38 42 VAL G N 1
ATOM 9682 C CA . VAL G 1 42 ? 24.461 101.832 54.256 1.00 140.46 42 VAL G CA 1
ATOM 9683 C C . VAL G 1 42 ? 25.307 101.533 55.499 1.00 138.59 42 VAL G C 1
ATOM 9684 O O . VAL G 1 42 ? 25.917 100.467 55.605 1.00 133.73 42 VAL G O 1
ATOM 9688 N N . THR G 1 43 ? 25.335 102.484 56.430 1.00 135.67 43 THR G N 1
ATOM 9689 C CA . THR G 1 43 ? 26.076 102.325 57.689 1.00 130.57 43 THR G CA 1
ATOM 9690 C C . THR G 1 43 ? 25.314 101.439 58.672 1.00 139.58 43 THR G C 1
ATOM 9691 O O . THR G 1 43 ? 24.082 101.465 58.719 1.00 117.31 43 THR G O 1
ATOM 9695 N N . ARG G 1 44 ? 26.058 100.677 59.473 1.00 143.81 44 ARG G N 1
ATOM 9696 C CA . ARG G 1 44 ? 25.476 99.856 60.548 1.00 146.61 44 ARG G CA 1
ATOM 9697 C C . ARG G 1 44 ? 24.577 100.685 61.478 1.00 138.85 44 ARG G C 1
ATOM 9698 O O . ARG G 1 44 ? 23.504 100.235 61.879 1.00 112.44 44 ARG G O 1
ATOM 9706 N N . GLY G 1 45 ? 25.026 101.895 61.799 1.00 138.28 45 GLY G N 1
ATOM 9707 C CA . GLY G 1 45 ? 24.261 102.828 62.629 1.00 145.58 45 GLY G CA 1
ATOM 9708 C C . GLY G 1 45 ? 22.880 103.169 62.089 1.00 139.19 45 GLY G C 1
ATOM 9709 O O . GLY G 1 45 ? 21.919 103.258 62.849 1.00 151.74 45 GLY G O 1
ATOM 9710 N N . ALA G 1 46 ? 22.785 103.347 60.772 1.00 128.13 46 ALA G N 1
ATOM 9711 C CA . ALA G 1 46 ? 21.503 103.642 60.101 1.00 126.51 46 ALA G CA 1
ATOM 9712 C C . ALA G 1 46 ? 20.468 102.516 60.243 1.00 111.76 46 ALA G C 1
ATOM 9713 O O . ALA G 1 46 ? 19.281 102.776 60.431 1.00 87.62 46 ALA G O 1
ATOM 9715 N N . VAL G 1 47 ? 20.932 101.272 60.154 1.00 108.89 47 VAL G N 1
ATOM 9716 C CA . VAL G 1 47 ? 20.063 100.100 60.335 1.00 110.00 47 VAL G CA 1
ATOM 9717 C C . VAL G 1 47 ? 19.504 100.084 61.757 1.00 117.72 47 VAL G C 1
ATOM 9718 O O . VAL G 1 47 ? 18.287 100.000 61.956 1.00 101.61 47 VAL G O 1
ATOM 9722 N N . TYR G 1 48 ? 20.418 100.126 62.727 1.00 120.50 48 TYR G N 1
ATOM 9723 C CA . TYR G 1 48 ? 20.073 100.217 64.155 1.00 126.14 48 TYR G CA 1
ATOM 9724 C C . TYR G 1 48 ? 19.141 101.398 64.426 1.00 117.71 48 TYR G C 1
ATOM 9725 O O . TYR G 1 48 ? 18.184 101.282 65.196 1.00 98.39 48 TYR G O 1
ATOM 9734 N N . TRP G 1 49 ? 19.393 102.511 63.744 1.00 126.96 49 TRP G N 1
ATOM 9735 C CA . TRP G 1 49 ? 18.572 103.712 63.880 1.00 135.03 49 TRP G CA 1
ATOM 9736 C C . TRP G 1 49 ? 17.116 103.504 63.425 1.00 122.59 49 TRP G C 1
ATOM 9737 O O . TRP G 1 49 ? 16.176 103.885 64.127 1.00 132.54 49 TRP G O 1
ATOM 9748 N N . HIS G 1 50 ? 16.948 102.913 62.246 1.00 119.37 50 HIS G N 1
ATOM 9749 C CA . HIS G 1 50 ? 15.616 102.709 61.651 1.00 123.41 50 HIS G CA 1
ATOM 9750 C C . HIS G 1 50 ? 14.839 101.530 62.229 1.00 115.74 50 HIS G C 1
ATOM 9751 O O . HIS G 1 50 ? 13.611 101.576 62.278 1.00 108.50 50 HIS G O 1
ATOM 9758 N N . PHE G 1 51 ? 15.550 100.482 62.642 1.00 109.40 51 PHE G N 1
ATOM 9759 C CA . PHE G 1 51 ? 14.912 99.213 63.037 1.00 110.97 51 PHE G CA 1
ATOM 9760 C C . PHE G 1 51 ? 15.243 98.669 64.433 1.00 121.21 51 PHE G C 1
ATOM 9761 O O . PHE G 1 51 ? 14.676 97.655 64.824 1.00 130.15 51 PHE G O 1
ATOM 9769 N N . GLN G 1 52 ? 16.139 99.324 65.172 1.00 123.55 52 GLN G N 1
ATOM 9770 C CA . GLN G 1 52 ? 16.476 98.958 66.574 1.00 126.81 52 GLN G CA 1
ATOM 9771 C C . GLN G 1 52 ? 17.170 97.584 66.734 1.00 134.47 52 GLN G C 1
ATOM 9772 O O . GLN G 1 52 ? 18.327 97.508 67.156 1.00 125.85 52 GLN G O 1
ATOM 9774 N N . ASN G 1 53 ? 16.446 96.509 66.423 1.00 132.76 53 ASN G N 1
ATOM 9775 C CA . ASN G 1 53 ? 16.961 95.130 66.521 1.00 124.21 53 ASN G CA 1
ATOM 9776 C C . ASN G 1 53 ? 16.465 94.261 65.372 1.00 119.84 53 ASN G C 1
ATOM 9777 O O . ASN G 1 53 ? 15.577 94.658 64.616 1.00 125.34 53 ASN G O 1
ATOM 9779 N N . LYS G 1 54 ? 17.043 93.066 65.264 1.00 113.45 54 LYS G N 1
ATOM 9780 C CA . LYS G 1 54 ? 16.741 92.129 64.165 1.00 104.43 54 LYS G CA 1
ATOM 9781 C C . LYS G 1 54 ? 15.282 91.685 64.149 1.00 95.15 54 LYS G C 1
ATOM 9782 O O . LYS G 1 54 ? 14.671 91.596 63.089 1.00 85.46 54 LYS G O 1
ATOM 9784 N N . ALA G 1 55 ? 14.732 91.421 65.331 1.00 97.65 55 ALA G N 1
ATOM 9785 C CA . ALA G 1 55 ? 13.329 90.993 65.472 1.00 94.23 55 ALA G CA 1
ATOM 9786 C C . ALA G 1 55 ? 12.344 92.049 64.973 1.00 98.13 55 ALA G C 1
ATOM 9787 O O . ALA G 1 55 ? 11.362 91.726 64.306 1.00 94.99 55 ALA G O 1
ATOM 9789 N N . HIS G 1 56 ? 12.611 93.307 65.315 1.00 100.72 56 HIS G N 1
ATOM 9790 C CA . HIS G 1 56 ? 11.766 94.419 64.874 1.00 97.07 56 HIS G CA 1
ATOM 9791 C C . HIS G 1 56 ? 11.872 94.630 63.369 1.00 96.50 56 HIS G C 1
ATOM 9792 O O . HIS G 1 56 ? 10.880 94.945 62.719 1.00 90.21 56 HIS G O 1
ATOM 9799 N N . LEU G 1 57 ? 13.087 94.488 62.843 1.00 85.32 57 LEU G N 1
ATOM 9800 C CA . LEU G 1 57 ? 13.336 94.576 61.403 1.00 93.43 57 LEU G CA 1
ATOM 9801 C C . LEU G 1 57 ? 12.498 93.528 60.680 1.00 95.30 57 LEU G C 1
ATOM 9802 O O . LEU G 1 57 ? 11.756 93.837 59.748 1.00 89.49 57 LEU G O 1
ATOM 9807 N N . PHE G 1 58 ? 12.631 92.288 61.139 1.00 99.62 58 PHE G N 1
ATOM 9808 C CA . PHE G 1 58 ? 11.893 91.145 60.596 1.00 94.12 58 PHE G CA 1
ATOM 9809 C C . PHE G 1 58 ? 10.388 91.397 60.600 1.00 90.30 58 PHE G C 1
ATOM 9810 O O . PHE G 1 58 ? 9.690 91.065 59.652 1.00 82.99 58 PHE G O 1
ATOM 9818 N N . ASN G 1 59 ? 9.911 92.002 61.678 1.00 92.44 59 ASN G N 1
ATOM 9819 C CA . ASN G 1 59 ? 8.493 92.319 61.845 1.00 92.91 59 ASN G CA 1
ATOM 9820 C C . ASN G 1 59 ? 7.987 93.406 60.891 1.00 93.35 59 ASN G C 1
ATOM 9821 O O . ASN G 1 59 ? 6.896 93.301 60.324 1.00 89.06 59 ASN G O 1
ATOM 9826 N N . GLU G 1 60 ? 8.787 94.451 60.729 1.00 90.05 60 GLU G N 1
ATOM 9827 C CA . GLU G 1 60 ? 8.510 95.502 59.743 1.00 99.67 60 GLU G CA 1
ATOM 9828 C C . GLU G 1 60 ? 8.476 94.938 58.322 1.00 101.13 60 GLU G C 1
ATOM 9829 O O . GLU G 1 60 ? 7.697 95.400 57.486 1.00 108.30 60 GLU G O 1
ATOM 9843 N N . LEU G 1 62 ? 7.679 91.732 57.451 1.00 97.19 62 LEU G N 1
ATOM 9844 C CA . LEU G 1 62 ? 6.381 91.027 57.388 1.00 94.57 62 LEU G CA 1
ATOM 9845 C C . LEU G 1 62 ? 5.207 91.969 57.136 1.00 95.01 62 LEU G C 1
ATOM 9846 O O . LEU G 1 62 ? 4.335 91.660 56.341 1.00 86.00 62 LEU G O 1
ATOM 9851 N N . ASN G 1 63 ? 5.221 93.107 57.829 1.00 101.53 63 ASN G N 1
ATOM 9852 C CA . ASN G 1 63 ? 4.201 94.156 57.781 1.00 102.95 63 ASN G CA 1
ATOM 9853 C C . ASN G 1 63 ? 3.943 94.676 56.326 1.00 98.88 63 ASN G C 1
ATOM 9854 O O . ASN G 1 63 ? 2.796 94.959 55.947 1.00 105.05 63 ASN G O 1
ATOM 9859 N N . GLN G 1 64 ? 4.980 94.675 55.484 1.00 89.01 64 GLN G N 1
ATOM 9860 C CA . GLN G 1 64 ? 4.862 95.013 54.038 1.00 97.74 64 GLN G CA 1
ATOM 9861 C C . GLN G 1 64 ? 3.867 94.131 53.274 1.00 89.54 64 GLN G C 1
ATOM 9862 O O . GLN G 1 64 ? 3.353 94.518 52.226 1.00 85.98 64 GLN G O 1
ATOM 9868 N N . VAL G 1 65 ? 3.628 92.941 53.813 1.00 99.69 65 VAL G N 1
ATOM 9869 C CA . VAL G 1 65 ? 2.912 91.859 53.146 1.00 104.70 65 VAL G CA 1
ATOM 9870 C C . VAL G 1 65 ? 1.624 91.423 53.872 1.00 116.17 65 VAL G C 1
ATOM 9871 O O . VAL G 1 65 ? 0.825 90.665 53.316 1.00 103.86 65 VAL G O 1
ATOM 9875 N N . ARG G 1 66 ? 1.424 91.904 55.096 1.00 120.93 66 ARG G N 1
ATOM 9876 C CA . ARG G 1 66 ? 0.263 91.547 55.906 1.00 122.93 66 ARG G CA 1
ATOM 9877 C C . ARG G 1 66 ? -0.789 92.625 55.749 1.00 119.24 66 ARG G C 1
ATOM 9878 O O . ARG G 1 66 ? -0.470 93.809 55.654 1.00 131.21 66 ARG G O 1
ATOM 9886 N N . LEU G 1 67 ? -2.047 92.205 55.739 1.00 131.62 67 LEU G N 1
ATOM 9887 C CA . LEU G 1 67 ? -3.163 93.144 55.664 1.00 134.63 67 LEU G CA 1
ATOM 9888 C C . LEU G 1 67 ? -3.375 93.795 57.032 1.00 141.73 67 LEU G C 1
ATOM 9889 O O . LEU G 1 67 ? -3.407 93.090 58.049 1.00 142.38 67 LEU G O 1
ATOM 9894 N N . PRO G 1 68 ? -3.510 95.139 57.068 1.00 143.47 68 PRO G N 1
ATOM 9895 C CA . PRO G 1 68 ? -3.785 95.785 58.350 1.00 148.19 68 PRO G CA 1
ATOM 9896 C C . PRO G 1 68 ? -5.212 95.479 58.830 1.00 137.70 68 PRO G C 1
ATOM 9897 O O . PRO G 1 68 ? -6.106 95.305 57.996 1.00 139.87 68 PRO G O 1
ATOM 9901 N N . PRO G 1 69 ? -5.421 95.406 60.162 1.00 138.46 69 PRO G N 1
ATOM 9902 C CA . PRO G 1 69 ? -6.710 95.065 60.794 1.00 140.09 69 PRO G CA 1
ATOM 9903 C C . PRO G 1 69 ? -7.938 95.773 60.219 1.00 132.94 69 PRO G C 1
ATOM 9904 O O . PRO G 1 69 ? -9.005 95.166 60.106 1.00 109.52 69 PRO G O 1
ATOM 9908 N N . GLU G 1 70 ? -7.767 97.046 59.864 1.00 134.60 70 GLU G N 1
ATOM 9909 C CA . GLU G 1 70 ? -8.865 97.893 59.379 1.00 133.51 70 GLU G CA 1
ATOM 9910 C C . GLU G 1 70 ? -9.387 97.406 58.025 1.00 125.17 70 GLU G C 1
ATOM 9911 O O . GLU G 1 70 ? -10.591 97.421 57.786 1.00 110.58 70 GLU G O 1
ATOM 9917 N N . GLN G 1 71 ? -8.472 96.975 57.156 1.00 122.18 71 GLN G N 1
ATOM 9918 C CA . GLN G 1 71 ? -8.836 96.451 55.827 1.00 122.80 71 GLN G CA 1
ATOM 9919 C C . GLN G 1 71 ? -9.531 95.097 55.888 1.00 119.46 71 GLN G C 1
ATOM 9920 O O . GLN G 1 71 ? -10.474 94.857 55.139 1.00 123.18 71 GLN G O 1
ATOM 9926 N N . LEU G 1 72 ? -9.015 94.209 56.738 1.00 118.23 72 LEU G N 1
ATOM 9927 C CA . LEU G 1 72 ? -9.638 92.903 57.008 1.00 121.08 72 LEU G CA 1
ATOM 9928 C C . LEU G 1 72 ? -11.101 93.061 57.407 1.00 101.46 72 LEU G C 1
ATOM 9929 O O . LEU G 1 72 ? -11.990 92.504 56.761 1.00 98.21 72 LEU G O 1
ATOM 9934 N N . THR G 1 73 ? -11.319 93.832 58.472 1.00 100.30 73 THR G N 1
ATOM 9935 C CA . THR G 1 73 ? -12.659 94.093 59.020 1.00 105.39 73 THR G CA 1
ATOM 9936 C C . THR G 1 73 ? -13.599 94.672 57.968 1.00 102.30 73 THR G C 1
ATOM 9937 O O . THR G 1 73 ? -14.694 94.157 57.752 1.00 104.41 73 THR G O 1
ATOM 9941 N N . GLU G 1 74 ? -13.147 95.739 57.316 1.00 96.10 74 GLU G N 1
ATOM 9942 C CA . GLU G 1 74 ? -13.902 96.408 56.247 1.00 106.08 74 GLU G CA 1
ATOM 9943 C C . GLU G 1 74 ? -14.311 95.436 55.146 1.00 101.98 74 GLU G C 1
ATOM 9944 O O . GLU G 1 74 ? -15.430 95.499 54.622 1.00 101.86 74 GLU G O 1
ATOM 9950 N N . ARG G 1 75 ? -13.414 94.517 54.840 1.00 97.55 75 ARG G N 1
ATOM 9951 C CA . ARG G 1 75 ? -13.672 93.537 53.804 1.00 90.67 75 ARG G CA 1
ATOM 9952 C C . ARG G 1 75 ? -14.727 92.536 54.178 1.00 98.83 75 ARG G C 1
ATOM 9953 O O . ARG G 1 75 ? -15.534 92.136 53.356 1.00 99.06 75 ARG G O 1
ATOM 9961 N N . LEU G 1 76 ? -14.713 92.131 55.433 1.00 106.01 76 LEU G N 1
ATOM 9962 C CA . LEU G 1 76 ? -15.648 91.112 55.924 1.00 105.97 76 LEU G CA 1
ATOM 9963 C C . LEU G 1 76 ? -16.949 91.678 56.529 1.00 105.21 76 LEU G C 1
ATOM 9964 O O . LEU G 1 76 ? -17.737 90.924 57.065 1.00 102.74 76 LEU G O 1
ATOM 9969 N N . SER G 1 77 ? -17.188 92.984 56.421 1.00 110.14 77 SER G N 1
ATOM 9970 C CA . SER G 1 77 ? -18.384 93.614 57.021 1.00 114.80 77 SER G CA 1
ATOM 9971 C C . SER G 1 77 ? -19.651 93.556 56.165 1.00 114.40 77 SER G C 1
ATOM 9972 O O . SER G 1 77 ? -20.750 93.860 56.650 1.00 88.75 77 SER G O 1
ATOM 9975 N N . GLY G 1 78 ? -19.499 93.235 54.882 1.00 120.39 78 GLY G N 1
ATOM 9976 C CA . GLY G 1 78 ? -20.623 93.187 53.950 1.00 121.76 78 GLY G CA 1
ATOM 9977 C C . GLY G 1 78 ? -21.713 94.222 54.167 1.00 121.28 78 GLY G C 1
ATOM 9978 O O . GLY G 1 78 ? -22.906 93.908 54.083 1.00 113.66 78 GLY G O 1
ATOM 9979 N N . CYS G 1 79 ? -21.290 95.454 54.461 1.00 117.53 79 CYS G N 1
ATOM 9980 C CA . CYS G 1 79 ? -22.189 96.601 54.556 1.00 118.09 79 CYS G CA 1
ATOM 9981 C C . CYS G 1 79 ? -22.360 97.254 53.175 1.00 119.23 79 CYS G C 1
ATOM 9982 O O . CYS G 1 79 ? -23.052 98.266 53.052 1.00 124.28 79 CYS G O 1
ATOM 9984 N N . ASP G 1 80 ? -21.732 96.674 52.146 1.00 116.81 80 ASP G N 1
ATOM 9985 C CA . ASP G 1 80 ? -22.056 96.957 50.745 1.00 121.06 80 ASP G CA 1
ATOM 9986 C C . ASP G 1 80 ? -23.185 96.042 50.231 1.00 119.41 80 ASP G C 1
ATOM 9987 O O . ASP G 1 80 ? -23.183 95.654 49.062 1.00 124.11 80 ASP G O 1
ATOM 9989 N N . GLY G 1 81 ? -24.146 95.705 51.099 1.00 120.90 81 GLY G N 1
ATOM 9990 C CA . GLY G 1 81 ? -25.178 94.708 50.800 1.00 125.39 81 GLY G CA 1
ATOM 9991 C C . GLY G 1 81 ? -24.661 93.324 50.424 1.00 120.01 81 GLY G C 1
ATOM 9992 O O . GLY G 1 81 ? -25.401 92.530 49.836 1.00 115.66 81 GLY G O 1
ATOM 9993 N N . SER G 1 82 ? -23.398 93.033 50.755 1.00 115.17 82 SER G N 1
ATOM 9994 C CA . SER G 1 82 ? -22.739 91.811 50.331 1.00 112.76 82 SER G CA 1
ATOM 9995 C C . SER G 1 82 ? -22.831 90.720 51.408 1.00 115.50 82 SER G C 1
ATOM 9996 O O . SER G 1 82 ? -22.819 90.997 52.612 1.00 106.42 82 SER G O 1
ATOM 9999 N N . ASP G 1 83 ? -22.996 89.489 50.939 1.00 113.73 83 ASP G N 1
ATOM 10000 C CA . ASP G 1 83 ? -22.758 88.257 51.726 1.00 101.09 83 ASP G CA 1
ATOM 10001 C C . ASP G 1 83 ? -21.330 88.206 52.326 1.00 96.77 83 ASP G C 1
ATOM 10002 O O . ASP G 1 83 ? -20.373 87.985 51.592 1.00 80.70 83 ASP G O 1
ATOM 10007 N N . PRO G 1 84 ? -21.192 88.384 53.664 1.00 86.50 84 PRO G N 1
ATOM 10008 C CA . PRO G 1 84 ? -19.861 88.423 54.293 1.00 85.01 84 PRO G CA 1
ATOM 10009 C C . PRO G 1 84 ? -19.088 87.104 54.266 1.00 83.66 84 PRO G C 1
ATOM 10010 O O . PRO G 1 84 ? -17.857 87.116 54.330 1.00 81.71 84 PRO G O 1
ATOM 10014 N N . LEU G 1 85 ? -19.800 85.990 54.163 1.00 78.14 85 LEU G N 1
ATOM 10015 C CA . LEU G 1 85 ? -19.185 84.680 54.108 1.00 78.42 85 LEU G CA 1
ATOM 10016 C C . LEU G 1 85 ? -18.526 84.543 52.761 1.00 84.92 85 LEU G C 1
ATOM 10017 O O . LEU G 1 85 ? -17.398 84.094 52.638 1.00 86.68 85 LEU G O 1
ATOM 10022 N N . ARG G 1 86 ? -19.249 84.950 51.737 1.00 89.90 86 ARG G N 1
ATOM 10023 C CA . ARG G 1 86 ? -18.705 84.922 50.394 1.00 94.66 86 ARG G CA 1
ATOM 10024 C C . ARG G 1 86 ? -17.437 85.759 50.352 1.00 91.94 86 ARG G C 1
ATOM 10025 O O . ARG G 1 86 ? -16.455 85.364 49.733 1.00 91.78 86 ARG G O 1
ATOM 10033 N N . SER G 1 87 ? -17.478 86.924 50.997 1.00 87.56 87 SER G N 1
ATOM 10034 C CA . SER G 1 87 ? -16.305 87.805 51.091 1.00 83.04 87 SER G CA 1
ATOM 10035 C C . SER G 1 87 ? -15.132 87.079 51.738 1.00 70.09 87 SER G C 1
ATOM 10036 O O . SER G 1 87 ? -13.995 87.222 51.307 1.00 65.48 87 SER G O 1
ATOM 10039 N N . LEU G 1 88 ? -15.432 86.300 52.770 1.00 67.17 88 LEU G N 1
ATOM 10040 C CA . LEU G 1 88 ? -14.422 85.503 53.463 1.00 68.08 88 LEU G CA 1
ATOM 10041 C C . LEU G 1 88 ? -13.795 84.464 52.533 1.00 69.59 88 LEU G C 1
ATOM 10042 O O . LEU G 1 88 ? -12.574 84.310 52.502 1.00 62.25 88 LEU G O 1
ATOM 10047 N N . TYR G 1 89 ? -14.642 83.751 51.797 1.00 69.45 89 TYR G N 1
ATOM 10048 C CA . TYR G 1 89 ? -14.173 82.804 50.774 1.00 71.76 89 TYR G CA 1
ATOM 10049 C C . TYR G 1 89 ? -13.288 83.499 49.747 1.00 70.98 89 TYR G C 1
ATOM 10050 O O . TYR G 1 89 ? -12.182 83.036 49.462 1.00 76.85 89 TYR G O 1
ATOM 10059 N N . ASP G 1 90 ? -13.797 84.601 49.200 1.00 69.26 90 ASP G N 1
ATOM 10060 C CA . ASP G 1 90 ? -13.058 85.418 48.225 1.00 71.13 90 ASP G CA 1
ATOM 10061 C C . ASP G 1 90 ? -11.699 85.837 48.768 1.00 74.54 90 ASP G C 1
ATOM 10062 O O . ASP G 1 90 ? -10.689 85.702 48.083 1.00 76.13 90 ASP G O 1
ATOM 10067 N N . LEU G 1 91 ? -11.686 86.323 50.006 1.00 67.29 91 LEU G N 1
ATOM 10068 C CA . LEU G 1 91 ? -10.446 86.736 50.666 1.00 65.72 91 LEU G CA 1
ATOM 10069 C C . LEU G 1 91 ? -9.435 85.594 50.750 1.00 63.84 91 LEU G C 1
ATOM 10070 O O . LEU G 1 91 ? -8.256 85.784 50.466 1.00 72.24 91 LEU G O 1
ATOM 10075 N N . CYS G 1 92 ? -9.907 84.424 51.170 1.00 63.52 92 CYS G N 1
ATOM 10076 C CA . CYS G 1 92 ? -9.059 83.231 51.283 1.00 67.11 92 CYS G CA 1
ATOM 10077 C C . CYS G 1 92 ? -8.538 82.791 49.916 1.00 68.36 92 CYS G C 1
ATOM 10078 O O . CYS G 1 92 ? -7.364 82.455 49.765 1.00 66.40 92 CYS G O 1
ATOM 10081 N N . LEU G 1 93 ? -9.435 82.781 48.935 1.00 67.57 93 LEU G N 1
ATOM 10082 C CA . LEU G 1 93 ? -9.090 82.424 47.559 1.00 74.24 93 LEU G CA 1
ATOM 10083 C C . LEU G 1 93 ? -7.975 83.312 47.023 1.00 78.37 93 LEU G C 1
ATOM 10084 O O . LEU G 1 93 ? -7.007 82.820 46.444 1.00 76.42 93 LEU G O 1
ATOM 10089 N N . GLU G 1 94 ? -8.130 84.619 47.221 1.00 81.25 94 GLU G N 1
ATOM 10090 C CA . GLU G 1 94 ? -7.142 85.605 46.771 1.00 82.89 94 GLU G CA 1
ATOM 10091 C C . GLU G 1 94 ? -5.819 85.437 47.488 1.00 79.58 94 GLU G C 1
ATOM 10092 O O . GLU G 1 94 ? -4.773 85.562 46.869 1.00 83.04 94 GLU G O 1
ATOM 10098 N N . ALA G 1 95 ? -5.877 85.151 48.786 1.00 73.31 95 ALA G N 1
ATOM 10099 C CA . ALA G 1 95 ? -4.674 84.892 49.579 1.00 71.33 95 ALA G CA 1
ATOM 10100 C C . ALA G 1 95 ? -3.859 83.749 48.983 1.00 71.88 95 ALA G C 1
ATOM 10101 O O . ALA G 1 95 ? -2.664 83.889 48.743 1.00 76.68 95 ALA G O 1
ATOM 10103 N N . VAL G 1 96 ? -4.527 82.631 48.713 1.00 69.83 96 VAL G N 1
ATOM 10104 C CA . VAL G 1 96 ? -3.865 81.465 48.111 1.00 69.20 96 VAL G CA 1
ATOM 10105 C C . VAL G 1 96 ? -3.324 81.813 46.724 1.00 70.67 96 VAL G C 1
ATOM 10106 O O . VAL G 1 96 ? -2.186 81.499 46.400 1.00 76.11 96 VAL G O 1
ATOM 10110 N N . GLN G 1 97 ? -4.155 82.457 45.914 1.00 68.89 97 GLN G N 1
ATOM 10111 C CA . GLN G 1 97 ? -3.758 82.875 44.562 1.00 70.10 97 GLN G CA 1
ATOM 10112 C C . GLN G 1 97 ? -2.610 83.869 44.538 1.00 73.68 97 GLN G C 1
ATOM 10113 O O . GLN G 1 97 ? -1.832 83.887 43.589 1.00 86.44 97 GLN G O 1
ATOM 10119 N N . SER G 1 98 ? -2.511 84.695 45.576 1.00 81.37 98 SER G N 1
ATOM 10120 C CA . SER G 1 98 ? -1.440 85.701 45.690 1.00 88.58 98 SER G CA 1
ATOM 10121 C C . SER G 1 98 ? -0.030 85.099 45.737 1.00 85.51 98 SER G C 1
ATOM 10122 O O . SER G 1 98 ? 0.940 85.780 45.406 1.00 88.05 98 SER G O 1
ATOM 10125 N N . LEU G 1 99 ? 0.068 83.841 46.170 1.00 77.95 99 LEU G N 1
ATOM 10126 C CA . LEU G 1 99 ? 1.331 83.090 46.172 1.00 77.38 99 LEU G CA 1
ATOM 10127 C C . LEU G 1 99 ? 2.067 83.118 44.833 1.00 77.58 99 LEU G C 1
ATOM 10128 O O . LEU G 1 99 ? 3.289 83.149 44.801 1.00 83.28 99 LEU G O 1
ATOM 10133 N N . LEU G 1 100 ? 1.311 83.094 43.739 1.00 86.49 100 LEU G N 1
ATOM 10134 C CA . LEU G 1 100 ? 1.873 83.207 42.381 1.00 88.98 100 LEU G CA 1
ATOM 10135 C C . LEU G 1 100 ? 2.030 84.653 41.927 1.00 88.93 100 LEU G C 1
ATOM 10136 O O . LEU G 1 100 ? 3.098 85.054 41.467 1.00 100.90 100 LEU G O 1
ATOM 10141 N N . THR G 1 101 ? 0.957 85.425 42.062 1.00 83.60 101 THR G N 1
ATOM 10142 C CA . THR G 1 101 ? 0.894 86.779 41.494 1.00 88.41 101 THR G CA 1
ATOM 10143 C C . THR G 1 101 ? 1.774 87.832 42.185 1.00 93.14 101 THR G C 1
ATOM 10144 O O . THR G 1 101 ? 2.029 88.889 41.602 1.00 91.08 101 THR G O 1
ATOM 10148 N N . GLN G 1 102 ? 2.220 87.557 43.412 1.00 89.22 102 GLN G N 1
ATOM 10149 C CA . GLN G 1 102 ? 3.018 88.516 44.192 1.00 89.55 102 GLN G CA 1
ATOM 10150 C C . GLN G 1 102 ? 4.336 87.910 44.664 1.00 87.08 102 GLN G C 1
ATOM 10151 O O . GLN G 1 102 ? 4.407 87.318 45.748 1.00 94.09 102 GLN G O 1
ATOM 10157 N N . GLU G 1 103 ? 5.381 88.098 43.860 1.00 80.06 103 GLU G N 1
ATOM 10158 C CA . GLU G 1 103 ? 6.718 87.579 44.166 1.00 89.13 103 GLU G CA 1
ATOM 10159 C C . GLU G 1 103 ? 7.245 88.041 45.526 1.00 90.96 103 GLU G C 1
ATOM 10160 O O . GLU G 1 103 ? 7.828 87.245 46.264 1.00 87.34 103 GLU G O 1
ATOM 10166 N N . LYS G 1 104 ? 7.033 89.318 45.854 1.00 92.97 104 LYS G N 1
ATOM 10167 C CA . LYS G 1 104 ? 7.467 89.861 47.150 1.00 90.09 104 LYS G CA 1
ATOM 10168 C C . LYS G 1 104 ? 6.870 89.060 48.315 1.00 90.09 104 LYS G C 1
ATOM 10169 O O . LYS G 1 104 ? 7.576 88.677 49.253 1.00 91.30 104 LYS G O 1
ATOM 10175 N N . LYS G 1 105 ? 5.558 88.849 48.244 1.00 84.62 105 LYS G N 1
ATOM 10176 C CA . LYS G 1 105 ? 4.813 88.073 49.244 1.00 87.66 105 LYS G CA 1
ATOM 10177 C C . LYS G 1 105 ? 5.377 86.665 49.357 1.00 88.14 105 LYS G C 1
ATOM 10178 O O . LYS G 1 105 ? 5.636 86.174 50.459 1.00 93.17 105 LYS G O 1
ATOM 10184 N N . ARG G 1 106 ? 5.577 86.036 48.202 1.00 82.57 106 ARG G N 1
ATOM 10185 C CA . ARG G 1 106 ? 6.121 84.678 48.134 1.00 79.73 106 ARG G CA 1
ATOM 10186 C C . ARG G 1 106 ? 7.477 84.623 48.828 1.00 72.68 106 ARG G C 1
ATOM 10187 O O . ARG G 1 106 ? 7.678 83.801 49.708 1.00 72.69 106 ARG G O 1
ATOM 10195 N N . ARG G 1 107 ? 8.369 85.536 48.457 1.00 78.54 107 ARG G N 1
ATOM 10196 C CA . ARG G 1 107 ? 9.730 85.594 49.019 1.00 81.62 107 ARG G CA 1
ATOM 10197 C C . ARG G 1 107 ? 9.731 85.753 50.548 1.00 79.11 107 ARG G C 1
ATOM 10198 O O . ARG G 1 107 ? 10.381 84.983 51.262 1.00 77.72 107 ARG G O 1
ATOM 10206 N N . ILE G 1 108 ? 8.972 86.730 51.035 1.00 77.01 108 ILE G N 1
ATOM 10207 C CA . ILE G 1 108 ? 8.905 87.028 52.471 1.00 78.28 108 ILE G CA 1
ATOM 10208 C C . ILE G 1 108 ? 8.269 85.891 53.281 1.00 75.89 108 ILE G C 1
ATOM 10209 O O . ILE G 1 108 ? 8.730 85.568 54.381 1.00 79.41 108 ILE G O 1
ATOM 10214 N N . LEU G 1 109 ? 7.201 85.303 52.755 1.00 71.58 109 LEU G N 1
ATOM 10215 C CA . LEU G 1 109 ? 6.537 84.190 53.450 1.00 67.18 109 LEU G CA 1
ATOM 10216 C C . LEU G 1 109 ? 7.385 82.933 53.441 1.00 61.14 109 LEU G C 1
ATOM 10217 O O . LEU G 1 109 ? 7.339 82.160 54.400 1.00 62.48 109 LEU G O 1
ATOM 10222 N N . THR G 1 110 ? 8.174 82.727 52.384 1.00 65.48 110 THR G N 1
ATOM 10223 C CA . THR G 1 110 ? 9.119 81.590 52.411 1.00 70.38 110 THR G CA 1
ATOM 10224 C C . THR G 1 110 ? 10.187 81.830 53.475 1.00 67.93 110 THR G C 1
ATOM 10225 O O . THR G 1 110 ? 10.603 80.890 54.123 1.00 70.25 110 THR G O 1
ATOM 10229 N N . ILE G 1 111 ? 10.589 83.080 53.689 1.00 68.98 111 ILE G N 1
ATOM 10230 C CA . ILE G 1 111 ? 11.481 83.389 54.815 1.00 73.62 111 ILE G CA 1
ATOM 10231 C C . ILE G 1 111 ? 10.816 83.000 56.142 1.00 76.12 111 ILE G C 1
ATOM 10232 O O . ILE G 1 111 ? 11.413 82.294 56.967 1.00 77.69 111 ILE G O 1
ATOM 10237 N N . LEU G 1 112 ? 9.589 83.478 56.330 1.00 64.21 112 LEU G N 1
ATOM 10238 C CA . LEU G 1 112 ? 8.832 83.248 57.561 1.00 67.61 112 LEU G CA 1
ATOM 10239 C C . LEU G 1 112 ? 8.687 81.767 57.930 1.00 67.16 112 LEU G C 1
ATOM 10240 O O . LEU G 1 112 ? 8.850 81.381 59.085 1.00 81.73 112 LEU G O 1
ATOM 10253 N N . GLN G 1 114 ? 10.138 79.053 56.374 1.00 77.89 114 GLN G N 1
ATOM 10254 C CA . GLN G 1 114 ? 11.198 78.175 55.876 1.00 84.30 114 GLN G CA 1
ATOM 10255 C C . GLN G 1 114 ? 12.639 78.569 56.238 1.00 86.97 114 GLN G C 1
ATOM 10256 O O . GLN G 1 114 ? 13.499 77.691 56.336 1.00 80.63 114 GLN G O 1
ATOM 10262 N N . ARG G 1 115 ? 12.902 79.867 56.409 1.00 85.15 115 ARG G N 1
ATOM 10263 C CA . ARG G 1 115 ? 14.270 80.385 56.598 1.00 88.18 115 ARG G CA 1
ATOM 10264 C C . ARG G 1 115 ? 14.487 81.108 57.925 1.00 80.29 115 ARG G C 1
ATOM 10265 O O . ARG G 1 115 ? 15.400 81.944 58.031 1.00 80.33 115 ARG G O 1
ATOM 10273 N N . CYS G 1 116 ? 13.685 80.808 58.942 1.00 94.28 116 CYS G N 1
ATOM 10274 C CA . CYS G 1 116 ? 13.948 81.386 60.257 1.00 91.38 116 CYS G CA 1
ATOM 10275 C C . CYS G 1 116 ? 13.476 80.530 61.416 1.00 80.95 116 CYS G C 1
ATOM 10276 O O . CYS G 1 116 ? 12.470 79.839 61.329 1.00 80.96 116 CYS G O 1
ATOM 10279 N N . GLU G 1 117 ? 14.232 80.592 62.504 1.00 95.89 117 GLU G N 1
ATOM 10280 C CA . GLU G 1 117 ? 13.966 79.803 63.700 1.00 89.87 117 GLU G CA 1
ATOM 10281 C C . GLU G 1 117 ? 13.664 80.760 64.835 1.00 95.93 117 GLU G C 1
ATOM 10282 O O . GLU G 1 117 ? 14.377 81.746 65.042 1.00 98.49 117 GLU G O 1
ATOM 10288 N N . PHE G 1 118 ? 12.594 80.468 65.566 1.00 85.95 118 PHE G N 1
ATOM 10289 C CA . PHE G 1 118 ? 12.100 81.364 66.607 1.00 87.79 118 PHE G CA 1
ATOM 10290 C C . PHE G 1 118 ? 12.756 81.080 67.952 1.00 85.66 118 PHE G C 1
ATOM 10291 O O . PHE G 1 118 ? 12.164 80.482 68.848 1.00 88.66 118 PHE G O 1
ATOM 10299 N N . THR G 1 119 ? 14.013 81.512 68.038 1.00 90.22 119 THR G N 1
ATOM 10300 C CA . THR G 1 119 ? 14.790 81.607 69.285 1.00 105.36 119 THR G CA 1
ATOM 10301 C C . THR G 1 119 ? 14.333 82.823 70.122 1.00 104.95 119 THR G C 1
ATOM 10302 O O . THR G 1 119 ? 13.373 83.514 69.766 1.00 102.67 119 THR G O 1
ATOM 10306 N N . GLU G 1 120 ? 14.992 83.040 71.258 1.00 102.11 120 GLU G N 1
ATOM 10307 C CA . GLU G 1 120 ? 14.820 84.256 72.062 1.00 97.62 120 GLU G CA 1
ATOM 10308 C C . GLU G 1 120 ? 15.027 85.548 71.264 1.00 91.89 120 GLU G C 1
ATOM 10309 O O . GLU G 1 120 ? 14.254 86.492 71.417 1.00 87.49 120 GLU G O 1
ATOM 10315 N N . GLU G 1 121 ? 16.050 85.597 70.412 1.00 86.13 121 GLU G N 1
ATOM 10316 C CA . GLU G 1 121 ? 16.369 86.846 69.690 1.00 92.30 121 GLU G CA 1
ATOM 10317 C C . GLU G 1 121 ? 15.254 87.301 68.723 1.00 103.90 121 GLU G C 1
ATOM 10318 O O . GLU G 1 121 ? 15.206 88.474 68.351 1.00 94.21 121 GLU G O 1
ATOM 10324 N N . LEU G 1 122 ? 14.371 86.375 68.338 1.00 99.96 122 LEU G N 1
ATOM 10325 C CA . LEU G 1 122 ? 13.159 86.696 67.564 1.00 92.53 122 LEU G CA 1
ATOM 10326 C C . LEU G 1 122 ? 11.851 86.576 68.373 1.00 88.21 122 LEU G C 1
ATOM 10327 O O . LEU G 1 122 ? 10.780 86.364 67.806 1.00 88.30 122 LEU G O 1
ATOM 10332 N N . ARG G 1 123 ? 11.940 86.743 69.690 1.00 91.96 123 ARG G N 1
ATOM 10333 C CA . ARG G 1 123 ? 10.765 86.672 70.580 1.00 97.37 123 ARG G CA 1
ATOM 10334 C C . ARG G 1 123 ? 9.677 87.652 70.150 1.00 97.63 123 ARG G C 1
ATOM 10335 O O . ARG G 1 123 ? 8.516 87.274 70.020 1.00 96.71 123 ARG G O 1
ATOM 10343 N N . GLU G 1 124 ? 10.081 88.903 69.935 1.00 99.32 124 GLU G N 1
ATOM 10344 C CA . GLU G 1 124 ? 9.172 89.991 69.531 1.00 105.92 124 GLU G CA 1
ATOM 10345 C C . GLU G 1 124 ? 8.401 89.671 68.249 1.00 103.66 124 GLU G C 1
ATOM 10346 O O . GLU G 1 124 ? 7.205 89.953 68.147 1.00 108.88 124 GLU G O 1
ATOM 10352 N N . ALA G 1 125 ? 9.108 89.104 67.280 1.00 93.79 125 ALA G N 1
ATOM 10353 C CA . ALA G 1 125 ? 8.518 88.741 65.992 1.00 85.90 125 ALA G CA 1
ATOM 10354 C C . ALA G 1 125 ? 7.467 87.649 66.119 1.00 84.27 125 ALA G C 1
ATOM 10355 O O . ALA G 1 125 ? 6.408 87.723 65.495 1.00 82.90 125 ALA G O 1
ATOM 10357 N N . GLN G 1 126 ? 7.773 86.639 66.925 1.00 84.23 126 GLN G N 1
ATOM 10358 C CA . GLN G 1 126 ? 6.832 85.555 67.203 1.00 87.88 126 GLN G CA 1
ATOM 10359 C C . GLN G 1 126 ? 5.575 86.057 67.917 1.00 85.43 126 GLN G C 1
ATOM 10360 O O . GLN G 1 126 ? 4.457 85.670 67.566 1.00 89.15 126 GLN G O 1
ATOM 10366 N N . GLU G 1 127 ? 5.771 86.894 68.931 1.00 82.94 127 GLU G N 1
ATOM 10367 C CA . GLU G 1 127 ? 4.652 87.459 69.697 1.00 83.90 127 GLU G CA 1
ATOM 10368 C C . GLU G 1 127 ? 3.672 88.188 68.782 1.00 81.32 127 GLU G C 1
ATOM 10369 O O . GLU G 1 127 ? 2.465 87.942 68.845 1.00 81.18 127 GLU G O 1
ATOM 10375 N N . ARG G 1 128 ? 4.201 89.050 67.917 1.00 70.59 128 ARG G N 1
ATOM 10376 C CA . ARG G 1 128 ? 3.358 89.813 66.983 1.00 75.87 128 ARG G CA 1
ATOM 10377 C C . ARG G 1 128 ? 2.773 88.946 65.877 1.00 76.74 128 ARG G C 1
ATOM 10378 O O . ARG G 1 128 ? 1.666 89.207 65.406 1.00 89.07 128 ARG G O 1
ATOM 10386 N N . ASN G 1 129 ? 3.506 87.912 65.473 1.00 73.02 129 ASN G N 1
ATOM 10387 C CA . ASN G 1 129 ? 2.963 86.929 64.533 1.00 77.26 129 ASN G CA 1
ATOM 10388 C C . ASN G 1 129 ? 1.731 86.242 65.125 1.00 79.30 129 ASN G C 1
ATOM 10389 O O . ASN G 1 129 ? 0.678 86.175 64.488 1.00 87.30 129 ASN G O 1
ATOM 10394 N N . ASN G 1 130 ? 1.886 85.735 66.347 1.00 72.80 130 ASN G N 1
ATOM 10395 C CA . ASN G 1 130 ? 0.773 85.133 67.098 1.00 71.05 130 ASN G CA 1
ATOM 10396 C C . ASN G 1 130 ? -0.419 86.070 67.221 1.00 69.25 130 ASN G C 1
ATOM 10397 O O . ASN G 1 130 ? -1.563 85.656 67.028 1.00 73.88 130 ASN G O 1
ATOM 10402 N N . ALA G 1 131 ? -0.136 87.330 67.528 1.00 65.36 131 ALA G N 1
ATOM 10403 C CA . ALA G 1 131 ? -1.180 88.343 67.671 1.00 67.38 131 ALA G CA 1
ATOM 10404 C C . ALA G 1 131 ? -1.966 88.549 66.372 1.00 70.68 131 ALA G C 1
ATOM 10405 O O . ALA G 1 131 ? -3.195 88.660 66.395 1.00 78.37 131 ALA G O 1
ATOM 10407 N N . PHE G 1 132 ? -1.250 88.603 65.252 1.00 75.03 132 PHE G N 1
ATOM 10408 C CA . PHE G 1 132 ? -1.868 88.773 63.921 1.00 84.41 132 PHE G CA 1
ATOM 10409 C C . PHE G 1 132 ? -2.780 87.593 63.575 1.00 75.07 132 PHE G C 1
ATOM 10410 O O . PHE G 1 132 ? -3.890 87.788 63.083 1.00 82.43 132 PHE G O 1
ATOM 10418 N N . VAL G 1 133 ? -2.298 86.381 63.820 1.00 61.95 133 VAL G N 1
ATOM 10419 C CA . VAL G 1 133 ? -3.100 85.174 63.599 1.00 64.65 133 VAL G CA 1
ATOM 10420 C C . VAL G 1 133 ? -4.306 85.145 64.540 1.00 67.53 133 VAL G C 1
ATOM 10421 O O . VAL G 1 133 ? -5.440 84.897 64.114 1.00 63.43 133 VAL G O 1
ATOM 10425 N N . GLN G 1 134 ? -4.037 85.402 65.815 1.00 64.47 134 GLN G N 1
ATOM 10426 C CA . GLN G 1 134 ? -5.091 85.468 66.837 1.00 72.00 134 GLN G CA 1
ATOM 10427 C C . GLN G 1 134 ? -6.221 86.416 66.433 1.00 70.61 134 GLN G C 1
ATOM 10428 O O . GLN G 1 134 ? -7.400 86.142 66.667 1.00 73.04 134 GLN G O 1
ATOM 10442 N N . PHE G 1 136 ? -6.976 87.489 63.167 1.00 58.25 136 PHE G N 1
ATOM 10443 C CA . PHE G 1 136 ? -7.693 86.926 62.015 1.00 62.34 136 PHE G CA 1
ATOM 10444 C C . PHE G 1 136 ? -8.712 85.874 62.476 1.00 61.41 136 PHE G C 1
ATOM 10445 O O . PHE G 1 136 ? -9.854 85.851 62.008 1.00 63.43 136 PHE G O 1
ATOM 10453 N N . ILE G 1 137 ? -8.276 85.013 63.388 1.00 53.85 137 ILE G N 1
ATOM 10454 C CA . ILE G 1 137 ? -9.135 83.966 63.950 1.00 58.10 137 ILE G CA 1
ATOM 10455 C C . ILE G 1 137 ? -10.332 84.554 64.700 1.00 59.66 137 ILE G C 1
ATOM 10456 O O . ILE G 1 137 ? -11.457 84.085 64.543 1.00 56.51 137 ILE G O 1
ATOM 10461 N N . GLU G 1 138 ? -10.075 85.583 65.498 1.00 62.09 138 GLU G N 1
ATOM 10462 C CA . GLU G 1 138 ? -11.132 86.264 66.251 1.00 66.60 138 GLU G CA 1
ATOM 10463 C C . GLU G 1 138 ? -12.156 86.948 65.341 1.00 67.31 138 GLU G C 1
ATOM 10464 O O . GLU G 1 138 ? -13.353 86.944 65.629 1.00 66.09 138 GLU G O 1
ATOM 10470 N N . LEU G 1 139 ? -11.677 87.525 64.243 1.00 66.62 139 LEU G N 1
ATOM 10471 C CA . LEU G 1 139 ? -12.554 88.131 63.225 1.00 56.85 139 LEU G CA 1
ATOM 10472 C C . LEU G 1 139 ? -13.474 87.105 62.580 1.00 62.65 139 LEU G C 1
ATOM 10473 O O . LEU G 1 139 ? -14.681 87.333 62.469 1.00 64.92 139 LEU G O 1
ATOM 10478 N N . CYS G 1 140 ? -12.895 85.991 62.140 1.00 56.82 140 CYS G N 1
ATOM 10479 C CA . CYS G 1 140 ? -13.673 84.899 61.538 1.00 60.01 140 CYS G CA 1
ATOM 10480 C C . CYS G 1 140 ? -14.691 84.344 62.525 1.00 58.17 140 CYS G C 1
ATOM 10481 O O . CYS G 1 140 ? -15.856 84.150 62.176 1.00 55.24 140 CYS G O 1
ATOM 10484 N N . GLU G 1 141 ? -14.239 84.122 63.755 1.00 55.18 141 GLU G N 1
ATOM 10485 C CA . GLU G 1 141 ? -15.102 83.644 64.832 1.00 56.98 141 GLU G CA 1
ATOM 10486 C C . GLU G 1 141 ? -16.323 84.554 64.955 1.00 58.51 141 GLU G C 1
ATOM 10487 O O . GLU G 1 141 ? -17.461 84.095 64.924 1.00 56.80 141 GLU G O 1
ATOM 10493 N N . GLN G 1 142 ? -16.062 85.853 65.051 1.00 59.11 142 GLN G N 1
ATOM 10494 C CA . GLN G 1 142 ? -17.116 86.869 65.133 1.00 63.04 142 GLN G CA 1
ATOM 10495 C C . GLN G 1 142 ? -18.045 86.840 63.919 1.00 62.58 142 GLN G C 1
ATOM 10496 O O . GLN G 1 142 ? -19.261 86.949 64.065 1.00 64.62 142 GLN G O 1
ATOM 10502 N N . LEU G 1 143 ? -17.462 86.696 62.731 1.00 61.46 143 LEU G N 1
ATOM 10503 C CA . LEU G 1 143 ? -18.229 86.579 61.481 1.00 66.12 143 LEU G CA 1
ATOM 10504 C C . LEU G 1 143 ? -19.173 85.379 61.521 1.00 65.00 143 LEU G C 1
ATOM 10505 O O . LEU G 1 143 ? -20.374 85.518 61.277 1.00 67.71 143 LEU G O 1
ATOM 10510 N N . PHE G 1 144 ? -18.625 84.208 61.825 1.00 58.55 144 PHE G N 1
ATOM 10511 C CA . PHE G 1 144 ? -19.436 82.985 61.951 1.00 60.30 144 PHE G CA 1
ATOM 10512 C C . PHE G 1 144 ? -20.468 83.071 63.082 1.00 63.65 144 PHE G C 1
ATOM 10513 O O . PHE G 1 144 ? -21.510 82.418 63.018 1.00 67.45 144 PHE G O 1
ATOM 10521 N N . ALA G 1 145 ? -20.165 83.874 64.099 1.00 63.02 145 ALA G N 1
ATOM 10522 C CA . ALA G 1 145 ? -21.030 84.048 65.278 1.00 61.18 145 ALA G CA 1
ATOM 10523 C C . ALA G 1 145 ? -22.249 84.956 65.063 1.00 63.37 145 ALA G C 1
ATOM 10524 O O . ALA G 1 145 ? -23.167 84.942 65.885 1.00 70.36 145 ALA G O 1
ATOM 10526 N N . ARG G 1 146 ? -22.267 85.729 63.978 1.00 64.77 146 ARG G N 1
ATOM 10527 C CA . ARG G 1 146 ? -23.431 86.565 63.643 1.00 67.54 146 ARG G CA 1
ATOM 10528 C C . ARG G 1 146 ? -24.640 85.694 63.335 1.00 71.89 146 ARG G C 1
ATOM 10529 O O . ARG G 1 146 ? -24.500 84.630 62.730 1.00 77.93 146 ARG G O 1
ATOM 10537 N N . ASP G 1 147 ? -25.821 86.167 63.728 1.00 77.85 147 ASP G N 1
ATOM 10538 C CA . ASP G 1 147 ? -27.083 85.425 63.528 1.00 88.42 147 ASP G CA 1
ATOM 10539 C C . ASP G 1 147 ? -27.295 85.026 62.065 1.00 94.25 147 ASP G C 1
ATOM 10540 O O . ASP G 1 147 ? -27.673 83.890 61.766 1.00 95.69 147 ASP G O 1
ATOM 10545 N N . GLU G 1 148 ? -27.029 85.977 61.174 1.00 90.13 148 GLU G N 1
ATOM 10546 C CA . GLU G 1 148 ? -27.143 85.792 59.708 1.00 89.73 148 GLU G CA 1
ATOM 10547 C C . GLU G 1 148 ? -26.304 84.609 59.200 1.00 88.39 148 GLU G C 1
ATOM 10548 O O . GLU G 1 148 ? -26.745 83.846 58.333 1.00 93.67 148 GLU G O 1
ATOM 10554 N N . CYS G 1 149 ? -25.101 84.478 59.758 1.00 80.80 149 CYS G N 1
ATOM 10555 C CA . CYS G 1 149 ? -24.130 83.449 59.363 1.00 80.91 149 CYS G CA 1
ATOM 10556 C C . CYS G 1 149 ? -24.278 82.163 60.168 1.00 77.01 149 CYS G C 1
ATOM 10557 O O . CYS G 1 149 ? -24.375 81.077 59.592 1.00 77.92 149 CYS G O 1
ATOM 10560 N N . ARG G 1 150 ? -24.303 82.299 61.494 1.00 73.99 150 ARG G N 1
ATOM 10561 C CA . ARG G 1 150 ? -24.420 81.161 62.429 1.00 69.12 150 ARG G CA 1
ATOM 10562 C C . ARG G 1 150 ? -25.535 80.182 62.055 1.00 71.82 150 ARG G C 1
ATOM 10563 O O . ARG G 1 150 ? -25.344 78.959 62.124 1.00 72.65 150 ARG G O 1
ATOM 10571 N N . VAL G 1 151 ? -26.691 80.730 61.687 1.00 73.48 151 VAL G N 1
ATOM 10572 C CA . VAL G 1 151 ? -27.860 79.940 61.240 1.00 79.74 151 VAL G CA 1
ATOM 10573 C C . VAL G 1 151 ? -27.538 79.014 60.050 1.00 79.99 151 VAL G C 1
ATOM 10574 O O . VAL G 1 151 ? -28.158 77.953 59.889 1.00 95.86 151 VAL G O 1
ATOM 10578 N N . ARG G 1 152 ? -26.541 79.402 59.260 1.00 79.41 152 ARG G N 1
ATOM 10579 C CA . ARG G 1 152 ? -26.107 78.649 58.080 1.00 80.73 152 ARG G CA 1
ATOM 10580 C C . ARG G 1 152 ? -25.037 77.578 58.332 1.00 80.38 152 ARG G C 1
ATOM 10581 O O . ARG G 1 152 ? -24.734 76.793 57.428 1.00 90.17 152 ARG G O 1
ATOM 10589 N N . LEU G 1 153 ? -24.474 77.527 59.533 1.00 73.57 153 LEU G N 1
ATOM 10590 C CA . LEU G 1 153 ? -23.527 76.465 59.876 1.00 74.91 153 LEU G CA 1
ATOM 10591 C C . LEU G 1 153 ? -24.259 75.143 60.066 1.00 76.64 153 LEU G C 1
ATOM 10592 O O . LEU G 1 153 ? -25.428 75.133 60.462 1.00 90.65 153 LEU G O 1
ATOM 10597 N N . HIS G 1 154 ? -23.572 74.029 59.813 1.00 73.64 154 HIS G N 1
ATOM 10598 C CA . HIS G 1 154 ? -24.161 72.712 60.084 1.00 78.85 154 HIS G CA 1
ATOM 10599 C C . HIS G 1 154 ? -24.333 72.503 61.593 1.00 75.42 154 HIS G C 1
ATOM 10600 O O . HIS G 1 154 ? -23.616 73.121 62.388 1.00 81.09 154 HIS G O 1
ATOM 10607 N N . PRO G 1 155 ? -25.280 71.632 61.995 1.00 80.48 155 PRO G N 1
ATOM 10608 C CA . PRO G 1 155 ? -25.450 71.259 63.401 1.00 80.17 155 PRO G CA 1
ATOM 10609 C C . PRO G 1 155 ? -24.130 70.867 64.068 1.00 63.63 155 PRO G C 1
ATOM 10610 O O . PRO G 1 155 ? -23.422 69.989 63.560 1.00 87.83 155 PRO G O 1
ATOM 10614 N N . GLY G 1 156 ? -23.788 71.515 65.177 1.00 70.05 156 GLY G N 1
ATOM 10615 C CA . GLY G 1 156 ? -22.563 71.174 65.923 1.00 77.84 156 GLY G CA 1
ATOM 10616 C C . GLY G 1 156 ? -21.272 71.804 65.422 1.00 71.60 156 GLY G C 1
ATOM 10617 O O . GLY G 1 156 ? -20.200 71.559 65.989 1.00 79.90 156 GLY G O 1
ATOM 10626 N N . THR G 1 158 ? -19.514 75.081 65.579 1.00 48.59 158 THR G N 1
ATOM 10627 C CA . THR G 1 158 ? -19.503 76.338 66.300 1.00 48.60 158 THR G CA 1
ATOM 10628 C C . THR G 1 158 ? -18.581 77.331 65.593 1.00 43.68 158 THR G C 1
ATOM 10629 O O . THR G 1 158 ? -17.675 76.921 64.876 1.00 44.30 158 THR G O 1
ATOM 10633 N N . PRO G 1 159 ? -18.798 78.638 65.808 1.00 43.22 159 PRO G N 1
ATOM 10634 C CA . PRO G 1 159 ? -17.876 79.637 65.278 1.00 46.42 159 PRO G CA 1
ATOM 10635 C C . PRO G 1 159 ? -16.422 79.454 65.703 1.00 47.45 159 PRO G C 1
ATOM 10636 O O . PRO G 1 159 ? -15.513 79.710 64.909 1.00 50.43 159 PRO G O 1
ATOM 10640 N N . ARG G 1 160 ? -16.208 79.027 66.941 1.00 43.41 160 ARG G N 1
ATOM 10641 C CA . ARG G 1 160 ? -14.855 78.788 67.463 1.00 42.65 160 ARG G CA 1
ATOM 10642 C C . ARG G 1 160 ? -14.101 77.780 66.592 1.00 40.85 160 ARG G C 1
ATOM 10643 O O . ARG G 1 160 ? -12.996 78.063 66.119 1.00 43.48 160 ARG G O 1
ATOM 10651 N N . ILE G 1 161 ? -14.731 76.632 66.370 1.00 37.29 161 ILE G N 1
ATOM 10652 C CA . ILE G 1 161 ? -14.146 75.525 65.588 1.00 41.11 161 ILE G CA 1
ATOM 10653 C C . ILE G 1 161 ? -14.016 75.876 64.114 1.00 41.69 161 ILE G C 1
ATOM 10654 O O . ILE G 1 161 ? -12.999 75.572 63.486 1.00 42.74 161 ILE G O 1
ATOM 10659 N N . ALA G 1 162 ? -15.043 76.529 63.581 1.00 43.37 162 ALA G N 1
ATOM 10660 C CA . ALA G 1 162 ? -15.068 76.933 62.179 1.00 44.46 162 ALA G CA 1
ATOM 10661 C C . ALA G 1 162 ? -13.884 77.827 61.824 1.00 43.39 162 ALA G C 1
ATOM 10662 O O . ALA G 1 162 ? -13.185 77.578 60.833 1.00 52.15 162 ALA G O 1
ATOM 10664 N N . SER G 1 163 ? -13.657 78.855 62.626 1.00 39.90 163 SER G N 1
ATOM 10665 C CA . SER G 1 163 ? -12.569 79.810 62.346 1.00 44.14 163 SER G CA 1
ATOM 10666 C C . SER G 1 163 ? -11.198 79.145 62.415 1.00 45.26 163 SER G C 1
ATOM 10667 O O . SER G 1 163 ? -10.297 79.482 61.641 1.00 46.84 163 SER G O 1
ATOM 10670 N N . ARG G 1 164 ? -11.067 78.195 63.333 1.00 44.28 164 ARG G N 1
ATOM 10671 C CA . ARG G 1 164 ? -9.800 77.484 63.538 1.00 47.50 164 ARG G CA 1
ATOM 10672 C C . ARG G 1 164 ? -9.548 76.435 62.468 1.00 49.24 164 ARG G C 1
ATOM 10673 O O . ARG G 1 164 ? -8.415 76.305 61.989 1.00 58.97 164 ARG G O 1
ATOM 10681 N N . ALA G 1 165 ? -10.595 75.708 62.090 1.00 44.83 165 ALA G N 1
ATOM 10682 C CA . ALA G 1 165 ? -10.500 74.766 60.971 1.00 46.40 165 ALA G CA 1
ATOM 10683 C C . ALA G 1 165 ? -10.090 75.490 59.690 1.00 49.59 165 ALA G C 1
ATOM 10684 O O . ALA G 1 165 ? -9.166 75.065 58.993 1.00 47.72 165 ALA G O 1
ATOM 10686 N N . LEU G 1 166 ? -10.767 76.603 59.412 1.00 51.10 166 LEU G N 1
ATOM 10687 C CA . LEU G 1 166 ? -10.494 77.392 58.213 1.00 49.40 166 LEU G CA 1
ATOM 10688 C C . LEU G 1 166 ? -9.065 77.908 58.193 1.00 50.04 166 LEU G C 1
ATOM 10689 O O . LEU G 1 166 ? -8.360 77.745 57.198 1.00 54.07 166 LEU G O 1
ATOM 10694 N N . HIS G 1 167 ? -8.648 78.538 59.284 1.00 45.27 167 HIS G N 1
ATOM 10695 C CA . HIS G 1 167 ? -7.307 79.131 59.339 1.00 45.77 167 HIS G CA 1
ATOM 10696 C C . HIS G 1 167 ? -6.207 78.094 59.168 1.00 45.00 167 HIS G C 1
ATOM 10697 O O . HIS G 1 167 ? -5.220 78.332 58.464 1.00 47.63 167 HIS G O 1
ATOM 10704 N N . ALA G 1 168 ? -6.387 76.956 59.827 1.00 45.01 168 ALA G N 1
ATOM 10705 C CA . ALA G 1 168 ? -5.452 75.838 59.712 1.00 45.66 168 ALA G CA 1
ATOM 10706 C C . ALA G 1 168 ? -5.299 75.403 58.255 1.00 47.39 168 ALA G C 1
ATOM 10707 O O . ALA G 1 168 ? -4.177 75.200 57.783 1.00 51.25 168 ALA G O 1
ATOM 10709 N N . LEU G 1 169 ? -6.416 75.315 57.536 1.00 43.22 169 LEU G N 1
ATOM 10710 C CA . LEU G 1 169 ? -6.372 74.960 56.116 1.00 45.27 169 LEU G CA 1
ATOM 10711 C C . LEU G 1 169 ? -5.555 75.954 55.296 1.00 49.14 169 LEU G C 1
ATOM 10712 O O . LEU G 1 169 ? -4.689 75.557 54.522 1.00 58.16 169 LEU G O 1
ATOM 10717 N N . ILE G 1 170 ? -5.837 77.237 55.466 1.00 48.44 170 ILE G N 1
ATOM 10718 C CA . ILE G 1 170 ? -5.115 78.293 54.737 1.00 49.33 170 ILE G CA 1
ATOM 10719 C C . ILE G 1 170 ? -3.627 78.222 55.048 1.00 51.70 170 ILE G C 1
ATOM 10720 O O . ILE G 1 170 ? -2.791 78.262 54.143 1.00 55.07 170 ILE G O 1
ATOM 10725 N N . LEU G 1 171 ? -3.312 78.141 56.334 1.00 46.74 171 LEU G N 1
ATOM 10726 C CA . LEU G 1 171 ? -1.922 78.087 56.792 1.00 45.45 171 LEU G CA 1
ATOM 10727 C C . LEU G 1 171 ? -1.195 76.898 56.216 1.00 47.07 171 LEU G C 1
ATOM 10728 O O . LEU G 1 171 ? -0.052 77.018 55.769 1.00 52.14 171 LEU G O 1
ATOM 10733 N N . GLY G 1 172 ? -1.876 75.755 56.232 1.00 50.26 172 GLY G N 1
ATOM 10734 C CA . GLY G 1 172 ? -1.333 74.514 55.695 1.00 48.97 172 GLY G CA 1
ATOM 10735 C C . GLY G 1 172 ? -1.047 74.570 54.209 1.00 49.65 172 GLY G C 1
ATOM 10736 O O . GLY G 1 172 ? 0.007 74.119 53.760 1.00 47.88 172 GLY G O 1
ATOM 10737 N N . LEU G 1 173 ? -1.981 75.136 53.451 1.00 49.39 173 LEU G N 1
ATOM 10738 C CA . LEU G 1 173 ? -1.797 75.317 52.004 1.00 52.93 173 LEU G CA 1
ATOM 10739 C C . LEU G 1 173 ? -0.570 76.179 51.686 1.00 56.84 173 LEU G C 1
ATOM 10740 O O . LEU G 1 173 ? 0.246 75.832 50.827 1.00 56.89 173 LEU G O 1
ATOM 10745 N N . PHE G 1 174 ? -0.445 77.294 52.396 1.00 54.76 174 PHE G N 1
ATOM 10746 C CA . PHE G 1 174 ? 0.735 78.168 52.299 1.00 55.02 174 PHE G CA 1
ATOM 10747 C C . PHE G 1 174 ? 2.007 77.385 52.607 1.00 53.77 174 PHE G C 1
ATOM 10748 O O . PHE G 1 174 ? 2.987 77.435 51.846 1.00 72.85 174 PHE G O 1
ATOM 10756 N N . ASN G 1 175 ? 1.976 76.661 53.717 1.00 46.89 175 ASN G N 1
ATOM 10757 C CA . ASN G 1 175 ? 3.147 75.931 54.192 1.00 55.07 175 ASN G CA 1
ATOM 10758 C C . ASN G 1 175 ? 3.576 74.856 53.204 1.00 57.74 175 ASN G C 1
ATOM 10759 O O . ASN G 1 175 ? 4.746 74.782 52.823 1.00 61.33 175 ASN G O 1
ATOM 10764 N N . ASP G 1 176 ? 2.610 74.036 52.797 1.00 57.17 176 ASP G N 1
ATOM 10765 C CA . ASP G 1 176 ? 2.845 72.968 51.820 1.00 59.27 176 ASP G CA 1
ATOM 10766 C C . ASP G 1 176 ? 3.407 73.518 50.515 1.00 57.67 176 ASP G C 1
ATOM 10767 O O . ASP G 1 176 ? 4.428 73.037 50.028 1.00 61.88 176 ASP G O 1
ATOM 10772 N N . TRP G 1 177 ? 2.735 74.523 49.958 1.00 48.78 177 TRP G N 1
ATOM 10773 C CA . TRP G 1 177 ? 3.101 75.025 48.634 1.00 60.39 177 TRP G CA 1
ATOM 10774 C C . TRP G 1 177 ? 4.479 75.674 48.631 1.00 60.02 177 TRP G C 1
ATOM 10775 O O . TRP G 1 177 ? 5.264 75.459 47.714 1.00 62.96 177 TRP G O 1
ATOM 10786 N N . LEU G 1 178 ? 4.753 76.475 49.654 1.00 51.32 178 LEU G N 1
ATOM 10787 C CA . LEU G 1 178 ? 6.059 77.142 49.781 1.00 60.23 178 LEU G CA 1
ATOM 10788 C C . LEU G 1 178 ? 7.199 76.153 50.011 1.00 60.31 178 LEU G C 1
ATOM 10789 O O . LEU G 1 178 ? 8.312 76.369 49.530 1.00 72.83 178 LEU G O 1
ATOM 10794 N N . ARG G 1 179 ? 6.907 75.073 50.731 1.00 62.08 179 ARG G N 1
ATOM 10795 C CA . ARG G 1 179 ? 7.859 73.969 50.916 1.00 62.24 179 ARG G CA 1
ATOM 10796 C C . ARG G 1 179 ? 8.091 73.213 49.596 1.00 67.66 179 ARG G C 1
ATOM 10797 O O . ARG G 1 179 ? 9.232 72.929 49.235 1.00 74.97 179 ARG G O 1
ATOM 10805 N N . ASP G 1 180 ? 7.001 72.896 48.897 1.00 64.41 180 ASP G N 1
ATOM 10806 C CA . ASP G 1 180 ? 7.037 72.166 47.618 1.00 63.28 180 ASP G CA 1
ATOM 10807 C C . ASP G 1 180 ? 5.996 72.734 46.634 1.00 65.03 180 ASP G C 1
ATOM 10808 O O . ASP G 1 180 ? 4.826 72.342 46.670 1.00 70.32 180 ASP G O 1
ATOM 10813 N N . PRO G 1 181 ? 6.417 73.654 45.747 1.00 63.33 181 PRO G N 1
ATOM 10814 C CA . PRO G 1 181 ? 5.474 74.262 44.785 1.00 68.89 181 PRO G CA 1
ATOM 10815 C C . PRO G 1 181 ? 4.966 73.355 43.649 1.00 66.79 181 PRO G C 1
ATOM 10816 O O . PRO G 1 181 ? 4.106 73.780 42.877 1.00 72.68 181 PRO G O 1
ATOM 10820 N N . ARG G 1 182 ? 5.486 72.136 43.554 1.00 62.91 182 ARG G N 1
ATOM 10821 C CA . ARG G 1 182 ? 4.963 71.134 42.621 1.00 70.85 182 ARG G CA 1
ATOM 10822 C C . ARG G 1 182 ? 3.619 70.559 43.063 1.00 70.06 182 ARG G C 1
ATOM 10823 O O . ARG G 1 182 ? 2.902 69.974 42.247 1.00 68.47 182 ARG G O 1
ATOM 10831 N N . LEU G 1 183 ? 3.283 70.721 44.344 1.00 70.74 183 LEU G N 1
ATOM 10832 C CA . LEU G 1 183 ? 2.082 70.092 44.923 1.00 65.33 183 LEU G CA 1
ATOM 10833 C C . LEU G 1 183 ? 0.790 70.498 44.240 1.00 63.97 183 LEU G C 1
ATOM 10834 O O . LEU G 1 183 ? -0.064 69.657 43.971 1.00 58.40 183 LEU G O 1
ATOM 10839 N N . PHE G 1 184 ? 0.647 71.788 43.977 1.00 66.52 184 PHE G N 1
ATOM 10840 C CA . PHE G 1 184 ? -0.525 72.292 43.265 1.00 68.67 184 PHE G CA 1
ATOM 10841 C C . PHE G 1 184 ? -0.269 73.645 42.623 1.00 70.81 184 PHE G C 1
ATOM 10842 O O . PHE G 1 184 ? 0.764 74.273 42.850 1.00 67.22 184 PHE G O 1
ATOM 10850 N N . ASP G 1 185 ? -1.236 74.068 41.815 1.00 83.12 185 ASP G N 1
ATOM 10851 C CA . ASP G 1 185 ? -1.219 75.364 41.146 1.00 83.22 185 ASP G CA 1
ATOM 10852 C C . ASP G 1 185 ? -2.130 76.349 41.894 1.00 80.31 185 ASP G C 1
ATOM 10853 O O . ASP G 1 185 ? -3.356 76.223 41.835 1.00 75.17 185 ASP G O 1
ATOM 10858 N N . PRO G 1 186 ? -1.540 77.338 42.595 1.00 72.82 186 PRO G N 1
ATOM 10859 C CA . PRO G 1 186 ? -2.342 78.313 43.338 1.00 72.10 186 PRO G CA 1
ATOM 10860 C C . PRO G 1 186 ? -3.409 79.035 42.513 1.00 80.19 186 PRO G C 1
ATOM 10861 O O . PRO G 1 186 ? -4.458 79.386 43.044 1.00 86.69 186 PRO G O 1
ATOM 10865 N N . ASP G 1 187 ? -3.146 79.246 41.231 1.00 80.89 187 ASP G N 1
ATOM 10866 C CA . ASP G 1 187 ? -4.115 79.899 40.348 1.00 89.30 187 ASP G CA 1
ATOM 10867 C C . ASP G 1 187 ? -5.381 79.045 40.168 1.00 85.60 187 ASP G C 1
ATOM 10868 O O . ASP G 1 187 ? -6.465 79.426 40.628 1.00 88.71 187 ASP G O 1
ATOM 10873 N N . THR G 1 188 ? -5.222 77.887 39.533 1.00 72.66 188 THR G N 1
ATOM 10874 C CA . THR G 1 188 ? -6.353 77.065 39.082 1.00 79.33 188 THR G CA 1
ATOM 10875 C C . THR G 1 188 ? -6.863 76.033 40.091 1.00 75.11 188 THR G C 1
ATOM 10876 O O . THR G 1 188 ? -7.980 75.543 39.934 1.00 92.11 188 THR G O 1
ATOM 10880 N N . ASP G 1 189 ? -6.061 75.688 41.101 1.00 70.79 189 ASP G N 1
ATOM 10881 C CA . ASP G 1 189 ? -6.475 74.706 42.135 1.00 70.08 189 ASP G CA 1
ATOM 10882 C C . ASP G 1 189 ? -7.051 75.313 43.417 1.00 71.51 189 ASP G C 1
ATOM 10883 O O . ASP G 1 189 ? -7.720 74.615 44.168 1.00 65.72 189 ASP G O 1
ATOM 10888 N N . ALA G 1 190 ? -6.777 76.589 43.674 1.00 70.75 190 ALA G N 1
ATOM 10889 C CA . ALA G 1 190 ? -7.231 77.258 44.908 1.00 73.37 190 ALA G CA 1
ATOM 10890 C C . ALA G 1 190 ? -8.714 77.070 45.201 1.00 73.28 190 ALA G C 1
ATOM 10891 O O . ALA G 1 190 ? -9.081 76.713 46.318 1.00 75.74 190 ALA G O 1
ATOM 10893 N N . GLU G 1 191 ? -9.549 77.312 44.193 1.00 73.67 191 GLU G N 1
ATOM 10894 C CA . GLU G 1 191 ? -11.010 77.111 44.295 1.00 77.51 191 GLU G CA 1
ATOM 10895 C C . GLU G 1 191 ? -11.365 75.752 44.867 1.00 74.29 191 GLU G C 1
ATOM 10896 O O . GLU G 1 191 ? -12.167 75.648 45.789 1.00 70.34 191 GLU G O 1
ATOM 10902 N N . HIS G 1 192 ? -10.756 74.720 44.290 1.00 74.05 192 HIS G N 1
ATOM 10903 C CA . HIS G 1 192 ? -11.074 73.324 44.611 1.00 70.69 192 HIS G CA 1
ATOM 10904 C C . HIS G 1 192 ? -10.475 72.855 45.936 1.00 64.41 192 HIS G C 1
ATOM 10905 O O . HIS G 1 192 ? -11.027 71.970 46.589 1.00 62.83 192 HIS G O 1
ATOM 10912 N N . LEU G 1 193 ? -9.347 73.447 46.318 1.00 62.20 193 LEU G N 1
ATOM 10913 C CA . LEU G 1 193 ? -8.708 73.157 47.607 1.00 62.42 193 LEU G CA 1
ATOM 10914 C C . LEU G 1 193 ? -9.516 73.709 48.783 1.00 63.73 193 LEU G C 1
ATOM 10915 O O . LEU G 1 193 ? -9.582 73.087 49.846 1.00 60.56 193 LEU G O 1
ATOM 10920 N N . LEU G 1 194 ? -10.125 74.874 48.571 1.00 61.28 194 LEU G N 1
ATOM 10921 C CA . LEU G 1 194 ? -10.955 75.536 49.580 1.00 62.03 194 LEU G CA 1
ATOM 10922 C C . LEU G 1 194 ? -12.399 75.055 49.583 1.00 66.87 194 LEU G C 1
ATOM 10923 O O . LEU G 1 194 ? -13.051 75.055 50.631 1.00 75.70 194 LEU G O 1
ATOM 10928 N N . GLU G 1 195 ? -12.892 74.654 48.412 1.00 65.50 195 GLU G N 1
ATOM 10929 C CA . GLU G 1 195 ? -14.285 74.221 48.238 1.00 73.08 195 GLU G CA 1
ATOM 10930 C C . GLU G 1 195 ? -14.806 73.324 49.368 1.00 67.06 195 GLU G C 1
ATOM 10931 O O . GLU G 1 195 ? -15.800 73.679 50.014 1.00 73.36 195 GLU G O 1
ATOM 10937 N N . PRO G 1 196 ? -14.134 72.182 49.631 1.00 60.84 196 PRO G N 1
ATOM 10938 C CA . PRO G 1 196 ? -14.698 71.254 50.611 1.00 59.39 196 PRO G CA 1
ATOM 10939 C C . PRO G 1 196 ? -14.829 71.841 52.009 1.00 58.86 196 PRO G C 1
ATOM 10940 O O . PRO G 1 196 ? -15.815 71.566 52.688 1.00 62.30 196 PRO G O 1
ATOM 10952 N N . PHE G 1 198 ? -15.397 74.971 52.893 1.00 52.22 198 PHE G N 1
ATOM 10953 C CA . PHE G 1 198 ? -16.593 75.823 52.908 1.00 55.32 198 PHE G CA 1
ATOM 10954 C C . PHE G 1 198 ? -17.902 75.064 52.727 1.00 60.88 198 PHE G C 1
ATOM 10955 O O . PHE G 1 198 ? -18.907 75.395 53.376 1.00 63.69 198 PHE G O 1
ATOM 10963 N N . ARG G 1 199 ? -17.885 74.044 51.870 1.00 60.07 199 ARG G N 1
ATOM 10964 C CA . ARG G 1 199 ? -19.047 73.164 51.710 1.00 66.55 199 ARG G CA 1
ATOM 10965 C C . ARG G 1 199 ? -19.350 72.405 53.009 1.00 67.05 199 ARG G C 1
ATOM 10966 O O . ARG G 1 199 ? -20.508 72.158 53.339 1.00 62.27 199 ARG G O 1
ATOM 10974 N N . GLY G 1 200 ? -18.298 72.033 53.733 1.00 68.65 200 GLY G N 1
ATOM 10975 C CA . GLY G 1 200 ? -18.425 71.316 55.010 1.00 67.31 200 GLY G CA 1
ATOM 10976 C C . GLY G 1 200 ? -18.881 72.161 56.186 1.00 67.70 200 GLY G C 1
ATOM 10977 O O . GLY G 1 200 ? -19.481 71.639 57.130 1.00 77.74 200 GLY G O 1
ATOM 10978 N N . LEU G 1 201 ? -18.572 73.454 56.140 1.00 61.02 201 LEU G N 1
ATOM 10979 C CA . LEU G 1 201 ? -18.979 74.395 57.194 1.00 61.37 201 LEU G CA 1
ATOM 10980 C C . LEU G 1 201 ? -20.399 74.930 57.008 1.00 68.08 201 LEU G C 1
ATOM 10981 O O . LEU G 1 201 ? -21.154 75.037 57.976 1.00 62.20 201 LEU G O 1
ATOM 10986 N N . VAL G 1 202 ? -20.758 75.225 55.762 1.00 66.72 202 VAL G N 1
ATOM 10987 C CA . VAL G 1 202 ? -21.982 75.979 55.438 1.00 70.58 202 VAL G CA 1
ATOM 10988 C C . VAL G 1 202 ? -23.032 75.147 54.689 1.00 78.59 202 VAL G C 1
ATOM 10989 O O . VAL G 1 202 ? -22.715 74.421 53.746 1.00 90.50 202 VAL G O 1
ATOM 10993 N N . ARG G 1 203 ? -24.288 75.296 55.113 1.00 77.16 203 ARG G N 1
ATOM 10994 C CA . ARG G 1 203 ? -25.390 74.444 54.647 1.00 85.31 203 ARG G CA 1
ATOM 10995 C C . ARG G 1 203 ? -25.622 74.448 53.140 1.00 88.87 203 ARG G C 1
ATOM 10996 O O . ARG G 1 203 ? -25.710 73.384 52.528 1.00 95.22 203 ARG G O 1
ATOM 11001 N N . ASP G 1 204 ? -25.758 75.634 52.560 1.00 89.80 204 ASP G N 1
ATOM 11002 C CA . ASP G 1 204 ? -26.189 75.750 51.158 1.00 95.56 204 ASP G CA 1
ATOM 11003 C C . ASP G 1 204 ? -25.024 75.664 50.176 1.00 95.02 204 ASP G C 1
ATOM 11004 O O . ASP G 1 204 ? -25.004 74.797 49.321 1.00 101.71 204 ASP G O 1
ATOM 11009 N N . TRP G 1 205 ? -24.051 76.548 50.335 1.00 95.60 205 TRP G N 1
ATOM 11010 C CA . TRP G 1 205 ? -22.871 76.652 49.438 1.00 87.79 205 TRP G CA 1
ATOM 11011 C C . TRP G 1 205 ? -23.024 76.399 47.909 1.00 93.33 205 TRP G C 1
ATOM 11012 O O . TRP G 1 205 ? -23.308 75.300 47.413 1.00 95.67 205 TRP G O 1
ATOM 11023 N N . GLU H 1 6 ? 23.047 46.715 69.907 1.00 164.59 6 GLU H N 1
ATOM 11024 C CA . GLU H 1 6 ? 22.640 47.070 71.306 1.00 155.51 6 GLU H CA 1
ATOM 11025 C C . GLU H 1 6 ? 23.573 48.141 71.897 1.00 151.23 6 GLU H C 1
ATOM 11026 O O . GLU H 1 6 ? 23.180 49.305 72.003 1.00 120.64 6 GLU H O 1
ATOM 11028 N N . ASP H 1 7 ? 24.799 47.746 72.255 1.00 158.01 7 ASP H N 1
ATOM 11029 C CA . ASP H 1 7 ? 25.864 48.660 72.733 1.00 153.69 7 ASP H CA 1
ATOM 11030 C C . ASP H 1 7 ? 25.828 50.065 72.120 1.00 153.14 7 ASP H C 1
ATOM 11031 O O . ASP H 1 7 ? 25.797 51.068 72.839 1.00 156.47 7 ASP H O 1
ATOM 11033 N N . SER H 1 8 ? 25.812 50.115 70.790 1.00 153.51 8 SER H N 1
ATOM 11034 C CA . SER H 1 8 ? 25.832 51.374 70.034 1.00 146.62 8 SER H CA 1
ATOM 11035 C C . SER H 1 8 ? 24.449 52.021 69.858 1.00 149.18 8 SER H C 1
ATOM 11036 O O . SER H 1 8 ? 24.352 53.248 69.780 1.00 150.47 8 SER H O 1
ATOM 11039 N N . GLU H 1 9 ? 23.395 51.206 69.787 1.00 146.59 9 GLU H N 1
ATOM 11040 C CA . GLU H 1 9 ? 22.008 51.716 69.715 1.00 129.74 9 GLU H CA 1
ATOM 11041 C C . GLU H 1 9 ? 21.636 52.568 70.946 1.00 121.79 9 GLU H C 1
ATOM 11042 O O . GLU H 1 9 ? 20.822 53.487 70.844 1.00 112.19 9 GLU H O 1
ATOM 11045 N N . LYS H 1 10 ? 22.242 52.252 72.093 1.00 134.80 10 LYS H N 1
ATOM 11046 C CA . LYS H 1 10 ? 22.125 53.077 73.310 1.00 125.66 10 LYS H CA 1
ATOM 11047 C C . LYS H 1 10 ? 22.840 54.427 73.161 1.00 117.01 10 LYS H C 1
ATOM 11048 O O . LYS H 1 10 ? 22.344 55.454 73.628 1.00 107.21 10 LYS H O 1
ATOM 11050 N N . THR H 1 11 ? 24.012 54.410 72.526 1.00 124.58 11 THR H N 1
ATOM 11051 C CA . THR H 1 11 ? 24.769 55.636 72.207 1.00 121.68 11 THR H CA 1
ATOM 11052 C C . THR H 1 11 ? 24.010 56.524 71.212 1.00 123.06 11 THR H C 1
ATOM 11053 O O . THR H 1 11 ? 24.012 57.753 71.340 1.00 129.71 11 THR H O 1
ATOM 11057 N N . ARG H 1 12 ? 23.385 55.891 70.220 1.00 130.43 12 ARG H N 1
ATOM 11058 C CA . ARG H 1 12 ? 22.576 56.604 69.218 1.00 115.88 12 ARG H CA 1
ATOM 11059 C C . ARG H 1 12 ? 21.414 57.357 69.856 1.00 111.81 12 ARG H C 1
ATOM 11060 O O . ARG H 1 12 ? 21.217 58.542 69.584 1.00 113.66 12 ARG H O 1
ATOM 11068 N N . THR H 1 13 ? 20.661 56.663 70.708 1.00 108.48 13 THR H N 1
ATOM 11069 C CA . THR H 1 13 ? 19.527 57.264 71.430 1.00 108.74 13 THR H CA 1
ATOM 11070 C C . THR H 1 13 ? 19.965 58.435 72.316 1.00 100.44 13 THR H C 1
ATOM 11071 O O . THR H 1 13 ? 19.317 59.481 72.332 1.00 96.83 13 THR H O 1
ATOM 11075 N N . ALA H 1 14 ? 21.060 58.237 73.045 1.00 103.13 14 ALA H N 1
ATOM 11076 C CA . ALA H 1 14 ? 21.628 59.276 73.909 1.00 95.48 14 ALA H CA 1
ATOM 11077 C C . ALA H 1 14 ? 21.916 60.557 73.127 1.00 96.06 14 ALA H C 1
ATOM 11078 O O . ALA H 1 14 ? 21.565 61.659 73.566 1.00 90.24 14 ALA H O 1
ATOM 11080 N N . ILE H 1 15 ? 22.559 60.391 71.973 1.00 90.99 15 ILE H N 1
ATOM 11081 C CA . ILE H 1 15 ? 22.881 61.512 71.070 1.00 90.49 15 ILE H CA 1
ATOM 11082 C C . ILE H 1 15 ? 21.618 62.239 70.589 1.00 90.13 15 ILE H C 1
ATOM 11083 O O . ILE H 1 15 ? 21.557 63.473 70.595 1.00 86.64 15 ILE H O 1
ATOM 11088 N N . LEU H 1 16 ? 20.626 61.465 70.166 1.00 94.46 16 LEU H N 1
ATOM 11089 C CA . LEU H 1 16 ? 19.365 62.030 69.659 1.00 87.75 16 LEU H CA 1
ATOM 11090 C C . LEU H 1 16 ? 18.557 62.768 70.733 1.00 87.32 16 LEU H C 1
ATOM 11091 O O . LEU H 1 16 ? 17.981 63.821 70.462 1.00 95.44 16 LEU H O 1
ATOM 11096 N N . LEU H 1 17 ? 18.540 62.226 71.949 1.00 89.01 17 LEU H N 1
ATOM 11097 C CA . LEU H 1 17 ? 17.916 62.909 73.101 1.00 87.89 17 LEU H CA 1
ATOM 11098 C C . LEU H 1 17 ? 18.580 64.248 73.414 1.00 81.77 17 LEU H C 1
ATOM 11099 O O . LEU H 1 17 ? 17.905 65.250 73.648 1.00 71.77 17 LEU H O 1
ATOM 11104 N N . ALA H 1 18 ? 19.908 64.239 73.427 1.00 86.36 18 ALA H N 1
ATOM 11105 C CA . ALA H 1 18 ? 20.701 65.452 73.639 1.00 89.69 18 ALA H CA 1
ATOM 11106 C C . ALA H 1 18 ? 20.389 66.512 72.581 1.00 96.77 18 ALA H C 1
ATOM 11107 O O . ALA H 1 18 ? 20.119 67.671 72.908 1.00 103.82 18 ALA H O 1
ATOM 11109 N N . ALA H 1 19 ? 20.421 66.096 71.316 1.00 93.19 19 ALA H N 1
ATOM 11110 C CA . ALA H 1 19 ? 20.122 66.986 70.177 1.00 85.05 19 ALA H CA 1
ATOM 11111 C C . ALA H 1 19 ? 18.692 67.530 70.223 1.00 79.82 19 ALA H C 1
ATOM 11112 O O . ALA H 1 19 ? 18.452 68.711 69.951 1.00 68.82 19 ALA H O 1
ATOM 11114 N N . GLU H 1 20 ? 17.757 66.657 70.588 1.00 81.59 20 GLU H N 1
ATOM 11115 C CA . GLU H 1 20 ? 16.357 67.040 70.779 1.00 79.67 20 GLU H CA 1
ATOM 11116 C C . GLU H 1 20 ? 16.234 68.200 71.779 1.00 82.07 20 GLU H C 1
ATOM 11117 O O . GLU H 1 20 ? 15.603 69.214 71.488 1.00 74.09 20 GLU H O 1
ATOM 11123 N N . GLU H 1 21 ? 16.841 68.038 72.951 1.00 86.69 21 GLU H N 1
ATOM 11124 C CA . GLU H 1 21 ? 16.822 69.084 73.987 1.00 88.58 21 GLU H CA 1
ATOM 11125 C C . GLU H 1 21 ? 17.498 70.378 73.514 1.00 84.86 21 GLU H C 1
ATOM 11126 O O . GLU H 1 21 ? 16.957 71.470 73.716 1.00 71.17 21 GLU H O 1
ATOM 11132 N N . LEU H 1 22 ? 18.663 70.240 72.885 1.00 80.47 22 LEU H N 1
ATOM 11133 C CA . LEU H 1 22 ? 19.431 71.401 72.408 1.00 80.08 22 LEU H CA 1
ATOM 11134 C C . LEU H 1 22 ? 18.727 72.164 71.282 1.00 80.66 22 LEU H C 1
ATOM 11135 O O . LEU H 1 22 ? 18.579 73.381 71.359 1.00 79.96 22 LEU H O 1
ATOM 11140 N N . PHE H 1 23 ? 18.302 71.445 70.247 1.00 76.79 23 PHE H N 1
ATOM 11141 C CA . PHE H 1 23 ? 17.528 72.044 69.148 1.00 77.35 23 PHE H CA 1
ATOM 11142 C C . PHE H 1 23 ? 16.314 72.803 69.677 1.00 73.28 23 PHE H C 1
ATOM 11143 O O . PHE H 1 23 ? 16.018 73.919 69.250 1.00 80.07 23 PHE H O 1
ATOM 11151 N N . LEU H 1 24 ? 15.620 72.172 70.614 1.00 80.02 24 LEU H N 1
ATOM 11152 C CA . LEU H 1 24 ? 14.399 72.730 71.201 1.00 85.90 24 LEU H CA 1
ATOM 11153 C C . LEU H 1 24 ? 14.666 74.047 71.948 1.00 93.83 24 LEU H C 1
ATOM 11154 O O . LEU H 1 24 ? 13.862 74.979 71.866 1.00 82.06 24 LEU H O 1
ATOM 11159 N N . GLU H 1 25 ? 15.800 74.113 72.650 1.00 97.70 25 GLU H N 1
ATOM 11160 C CA . GLU H 1 25 ? 16.175 75.284 73.465 1.00 98.37 25 GLU H CA 1
ATOM 11161 C C . GLU H 1 25 ? 16.915 76.366 72.670 1.00 97.08 25 GLU H C 1
ATOM 11162 O O . GLU H 1 25 ? 16.617 77.552 72.812 1.00 85.63 25 GLU H O 1
ATOM 11168 N N . LYS H 1 26 ? 17.868 75.950 71.844 1.00 96.28 26 LYS H N 1
ATOM 11169 C CA . LYS H 1 26 ? 18.760 76.875 71.115 1.00 104.52 26 LYS H CA 1
ATOM 11170 C C . LYS H 1 26 ? 18.373 77.134 69.652 1.00 91.94 26 LYS H C 1
ATOM 11171 O O . LYS H 1 26 ? 18.746 78.163 69.082 1.00 94.74 26 LYS H O 1
ATOM 11177 N N . GLY H 1 27 ? 17.627 76.208 69.055 1.00 87.68 27 GLY H N 1
ATOM 11178 C CA . GLY H 1 27 ? 17.382 76.206 67.608 1.00 88.76 27 GLY H CA 1
ATOM 11179 C C . GLY H 1 27 ? 18.442 75.356 66.929 1.00 82.11 27 GLY H C 1
ATOM 11180 O O . GLY H 1 27 ? 19.507 75.106 67.494 1.00 91.92 27 GLY H O 1
ATOM 11181 N N . VAL H 1 28 ? 18.147 74.909 65.717 1.00 82.55 28 VAL H N 1
ATOM 11182 C CA . VAL H 1 28 ? 19.033 73.983 64.988 1.00 86.64 28 VAL H CA 1
ATOM 11183 C C . VAL H 1 28 ? 20.308 74.661 64.474 1.00 88.92 28 VAL H C 1
ATOM 11184 O O . VAL H 1 28 ? 21.399 74.094 64.581 1.00 82.51 28 VAL H O 1
ATOM 11188 N N . SER H 1 29 ? 20.153 75.855 63.907 1.00 92.47 29 SER H N 1
ATOM 11189 C CA . SER H 1 29 ? 21.275 76.655 63.378 1.00 100.18 29 SER H CA 1
ATOM 11190 C C . SER H 1 29 ? 22.374 76.894 64.410 1.00 113.89 29 SER H C 1
ATOM 11191 O O . SER H 1 29 ? 23.550 76.634 64.163 1.00 111.24 29 SER H O 1
ATOM 11194 N N . HIS H 1 30 ? 21.952 77.364 65.578 1.00 118.82 30 HIS H N 1
ATOM 11195 C CA . HIS H 1 30 ? 22.839 77.652 66.714 1.00 117.53 30 HIS H CA 1
ATOM 11196 C C . HIS H 1 30 ? 23.248 76.416 67.547 1.00 106.50 30 HIS H C 1
ATOM 11197 O O . HIS H 1 30 ? 23.863 76.560 68.605 1.00 120.79 30 HIS H O 1
ATOM 11204 N N . THR H 1 31 ? 22.914 75.216 67.074 1.00 97.86 31 THR H N 1
ATOM 11205 C CA . THR H 1 31 ? 23.346 73.963 67.704 1.00 99.92 31 THR H CA 1
ATOM 11206 C C . THR H 1 31 ? 24.315 73.218 66.788 1.00 104.50 31 THR H C 1
ATOM 11207 O O . THR H 1 31 ? 23.954 72.847 65.675 1.00 104.40 31 THR H O 1
ATOM 11211 N N . SER H 1 32 ? 25.527 72.984 67.286 1.00 104.46 32 SER H N 1
ATOM 11212 C CA . SER H 1 32 ? 26.573 72.267 66.549 1.00 106.24 32 SER H CA 1
ATOM 11213 C C . SER H 1 32 ? 26.640 70.798 66.959 1.00 115.03 32 SER H C 1
ATOM 11214 O O . SER H 1 32 ? 26.091 70.400 67.992 1.00 138.63 32 SER H O 1
ATOM 11217 N N . LEU H 1 33 ? 27.342 70.007 66.155 1.00 107.74 33 LEU H N 1
ATOM 11218 C CA . LEU H 1 33 ? 27.569 68.584 66.459 1.00 117.59 33 LEU H CA 1
ATOM 11219 C C . LEU H 1 33 ? 28.497 68.402 67.655 1.00 124.00 33 LEU H C 1
ATOM 11220 O O . LEU H 1 33 ? 28.348 67.450 68.425 1.00 111.08 33 LEU H O 1
ATOM 11225 N N . GLU H 1 34 ? 29.446 69.326 67.804 1.00 130.79 34 GLU H N 1
ATOM 11226 C CA . GLU H 1 34 ? 30.342 69.355 68.962 1.00 136.72 34 GLU H CA 1
ATOM 11227 C C . GLU H 1 34 ? 29.534 69.530 70.255 1.00 130.06 34 GLU H C 1
ATOM 11228 O O . GLU H 1 34 ? 29.732 68.798 71.227 1.00 128.87 34 GLU H O 1
ATOM 11234 N N . GLN H 1 35 ? 28.630 70.509 70.247 1.00 119.98 35 GLN H N 1
ATOM 11235 C CA . GLN H 1 35 ? 27.759 70.807 71.403 1.00 112.43 35 GLN H CA 1
ATOM 11236 C C . GLN H 1 35 ? 26.848 69.640 71.769 1.00 113.09 35 GLN H C 1
ATOM 11237 O O . GLN H 1 35 ? 26.597 69.383 72.946 1.00 123.12 35 GLN H O 1
ATOM 11243 N N . ILE H 1 36 ? 26.355 68.948 70.747 1.00 103.61 36 ILE H N 1
ATOM 11244 C CA . ILE H 1 36 ? 25.516 67.762 70.936 1.00 104.22 36 ILE H CA 1
ATOM 11245 C C . ILE H 1 36 ? 26.308 66.638 71.600 1.00 106.86 36 ILE H C 1
ATOM 11246 O O . ILE H 1 36 ? 25.841 66.027 72.565 1.00 117.05 36 ILE H O 1
ATOM 11251 N N . ALA H 1 37 ? 27.500 66.377 71.069 1.00 105.81 37 ALA H N 1
ATOM 11252 C CA . ALA H 1 37 ? 28.407 65.356 71.611 1.00 108.56 37 ALA H CA 1
ATOM 11253 C C . ALA H 1 37 ? 28.690 65.584 73.091 1.00 108.16 37 ALA H C 1
ATOM 11254 O O . ALA H 1 37 ? 28.588 64.666 73.912 1.00 119.29 37 ALA H O 1
ATOM 11256 N N . ARG H 1 38 ? 29.032 66.828 73.409 1.00 114.52 38 ARG H N 1
ATOM 11257 C CA . ARG H 1 38 ? 29.343 67.268 74.760 1.00 123.17 38 ARG H CA 1
ATOM 11258 C C . ARG H 1 38 ? 28.140 67.021 75.710 1.00 107.27 38 ARG H C 1
ATOM 11259 O O . ARG H 1 38 ? 28.271 66.411 76.798 1.00 117.83 38 ARG H O 1
ATOM 11267 N N . ALA H 1 39 ? 26.968 67.461 75.265 1.00 86.81 39 ALA H N 1
ATOM 11268 C CA . ALA H 1 39 ? 25.717 67.315 76.030 1.00 98.41 39 ALA H CA 1
ATOM 11269 C C . ALA H 1 39 ? 25.260 65.862 76.184 1.00 101.38 39 ALA H C 1
ATOM 11270 O O . ALA H 1 39 ? 24.553 65.530 77.133 1.00 97.69 39 ALA H O 1
ATOM 11272 N N . ALA H 1 40 ? 25.661 65.013 75.243 1.00 103.60 40 ALA H N 1
ATOM 11273 C CA . ALA H 1 40 ? 25.350 63.578 75.277 1.00 107.17 40 ALA H CA 1
ATOM 11274 C C . ALA H 1 40 ? 26.346 62.741 76.091 1.00 115.89 40 ALA H C 1
ATOM 11275 O O . ALA H 1 40 ? 26.123 61.547 76.299 1.00 115.91 40 ALA H O 1
ATOM 11277 N N . GLY H 1 41 ? 27.439 63.356 76.543 1.00 129.60 41 GLY H N 1
ATOM 11278 C CA . GLY H 1 41 ? 28.492 62.645 77.280 1.00 141.93 41 GLY H CA 1
ATOM 11279 C C . GLY H 1 41 ? 29.253 61.696 76.370 1.00 152.46 41 GLY H C 1
ATOM 11280 O O . GLY H 1 41 ? 29.465 60.525 76.696 1.00 160.65 41 GLY H O 1
ATOM 11281 N N . VAL H 1 42 ? 29.677 62.229 75.230 1.00 152.35 42 VAL H N 1
ATOM 11282 C CA . VAL H 1 42 ? 30.188 61.428 74.114 1.00 154.76 42 VAL H CA 1
ATOM 11283 C C . VAL H 1 42 ? 31.221 62.240 73.318 1.00 147.86 42 VAL H C 1
ATOM 11284 O O . VAL H 1 42 ? 31.235 63.470 73.382 1.00 131.50 42 VAL H O 1
ATOM 11288 N N . THR H 1 43 ? 32.074 61.538 72.574 1.00 145.42 43 THR H N 1
ATOM 11289 C CA . THR H 1 43 ? 33.093 62.180 71.733 1.00 145.88 43 THR H CA 1
ATOM 11290 C C . THR H 1 43 ? 32.486 62.724 70.441 1.00 141.46 43 THR H C 1
ATOM 11291 O O . THR H 1 43 ? 31.551 62.141 69.890 1.00 132.85 43 THR H O 1
ATOM 11295 N N . ARG H 1 44 ? 33.035 63.837 69.960 1.00 148.78 44 ARG H N 1
ATOM 11296 C CA . ARG H 1 44 ? 32.638 64.435 68.676 1.00 158.67 44 ARG H CA 1
ATOM 11297 C C . ARG H 1 44 ? 32.701 63.412 67.533 1.00 147.51 44 ARG H C 1
ATOM 11298 O O . ARG H 1 44 ? 31.812 63.353 66.682 1.00 141.17 44 ARG H O 1
ATOM 11300 N N . GLY H 1 45 ? 33.750 62.595 67.543 1.00 147.99 45 GLY H N 1
ATOM 11301 C CA . GLY H 1 45 ? 33.934 61.524 66.558 1.00 152.60 45 GLY H CA 1
ATOM 11302 C C . GLY H 1 45 ? 32.799 60.513 66.497 1.00 135.65 45 GLY H C 1
ATOM 11303 O O . GLY H 1 45 ? 32.401 60.090 65.415 1.00 140.11 45 GLY H O 1
ATOM 11304 N N . ALA H 1 46 ? 32.269 60.144 67.661 1.00 120.32 46 ALA H N 1
ATOM 11305 C CA . ALA H 1 46 ? 31.136 59.207 67.755 1.00 110.13 46 ALA H CA 1
ATOM 11306 C C . ALA H 1 46 ? 29.860 59.737 67.087 1.00 85.16 46 ALA H C 1
ATOM 11307 O O . ALA H 1 46 ? 29.123 58.984 66.452 1.00 80.08 46 ALA H O 1
ATOM 11309 N N . VAL H 1 47 ? 29.598 61.033 67.249 1.00 85.22 47 VAL H N 1
ATOM 11310 C CA . VAL H 1 47 ? 28.431 61.685 66.618 1.00 91.11 47 VAL H CA 1
ATOM 11311 C C . VAL H 1 47 ? 28.564 61.626 65.098 1.00 102.66 47 VAL H C 1
ATOM 11312 O O . VAL H 1 47 ? 27.662 61.151 64.404 1.00 97.26 47 VAL H O 1
ATOM 11316 N N . TYR H 1 48 ? 29.696 62.132 64.609 1.00 118.00 48 TYR H N 1
ATOM 11317 C CA . TYR H 1 48 ? 30.057 62.062 63.183 1.00 128.16 48 TYR H CA 1
ATOM 11318 C C . TYR H 1 48 ? 30.005 60.621 62.656 1.00 129.59 48 TYR H C 1
ATOM 11319 O O . TYR H 1 48 ? 29.516 60.380 61.552 1.00 115.50 48 TYR H O 1
ATOM 11328 N N . TRP H 1 49 ? 30.450 59.672 63.479 1.00 134.76 49 TRP H N 1
ATOM 11329 C CA . TRP H 1 49 ? 30.431 58.245 63.126 1.00 139.73 49 TRP H CA 1
ATOM 11330 C C . TRP H 1 49 ? 29.012 57.700 62.914 1.00 125.87 49 TRP H C 1
ATOM 11331 O O . TRP H 1 49 ? 28.739 57.033 61.920 1.00 127.98 49 TRP H O 1
ATOM 11333 N N . HIS H 1 50 ? 28.117 58.003 63.850 1.00 130.06 50 HIS H N 1
ATOM 11334 C CA . HIS H 1 50 ? 26.732 57.497 63.807 1.00 122.91 50 HIS H CA 1
ATOM 11335 C C . HIS H 1 50 ? 25.804 58.244 62.854 1.00 109.03 50 HIS H C 1
ATOM 11336 O O . HIS H 1 50 ? 24.888 57.641 62.298 1.00 102.02 50 HIS H O 1
ATOM 11343 N N . PHE H 1 51 ? 26.032 59.546 62.686 1.00 105.39 51 PHE H N 1
ATOM 11344 C CA . PHE H 1 51 ? 25.100 60.416 61.944 1.00 110.14 51 PHE H CA 1
ATOM 11345 C C . PHE H 1 51 ? 25.674 61.218 60.765 1.00 112.77 51 PHE H C 1
ATOM 11346 O O . PHE H 1 51 ? 24.919 61.895 60.085 1.00 109.24 51 PHE H O 1
ATOM 11354 N N . GLN H 1 52 ? 26.984 61.143 60.527 1.00 119.25 52 GLN H N 1
ATOM 11355 C CA . GLN H 1 52 ? 27.641 61.784 59.351 1.00 116.39 52 GLN H CA 1
ATOM 11356 C C . GLN H 1 52 ? 27.536 63.340 59.313 1.00 118.78 52 GLN H C 1
ATOM 11357 O O . GLN H 1 52 ? 28.541 64.037 59.534 1.00 134.30 52 GLN H O 1
ATOM 11359 N N . ASN H 1 53 ? 26.342 63.847 58.972 1.00 110.83 53 ASN H N 1
ATOM 11360 C CA . ASN H 1 53 ? 25.995 65.291 58.905 1.00 106.58 53 ASN H CA 1
ATOM 11361 C C . ASN H 1 53 ? 24.880 65.743 59.895 1.00 112.24 53 ASN H C 1
ATOM 11362 O O . ASN H 1 53 ? 24.125 64.914 60.385 1.00 118.32 53 ASN H O 1
ATOM 11364 N N . LYS H 1 54 ? 24.783 67.048 60.201 1.00 107.35 54 LYS H N 1
ATOM 11365 C CA . LYS H 1 54 ? 23.673 67.598 61.033 1.00 106.99 54 LYS H CA 1
ATOM 11366 C C . LYS H 1 54 ? 22.307 67.314 60.406 1.00 110.04 54 LYS H C 1
ATOM 11367 O O . LYS H 1 54 ? 21.347 66.995 61.110 1.00 104.94 54 LYS H O 1
ATOM 11370 N N . ALA H 1 55 ? 22.234 67.444 59.084 1.00 114.03 55 ALA H N 1
ATOM 11371 C CA . ALA H 1 55 ? 20.992 67.200 58.335 1.00 98.08 55 ALA H CA 1
ATOM 11372 C C . ALA H 1 55 ? 20.515 65.755 58.462 1.00 102.31 55 ALA H C 1
ATOM 11373 O O . ALA H 1 55 ? 19.327 65.503 58.640 1.00 79.84 55 ALA H O 1
ATOM 11375 N N . HIS H 1 56 ? 21.453 64.817 58.378 1.00 96.42 56 HIS H N 1
ATOM 11376 C CA . HIS H 1 56 ? 21.134 63.395 58.528 1.00 84.78 56 HIS H CA 1
ATOM 11377 C C . HIS H 1 56 ? 20.705 63.069 59.954 1.00 80.00 56 HIS H C 1
ATOM 11378 O O . HIS H 1 56 ? 19.810 62.254 60.161 1.00 79.76 56 HIS H O 1
ATOM 11385 N N . LEU H 1 57 ? 21.374 63.692 60.925 1.00 76.48 57 LEU H N 1
ATOM 11386 C CA . LEU H 1 57 ? 21.017 63.551 62.339 1.00 81.05 57 LEU H CA 1
ATOM 11387 C C . LEU H 1 57 ? 19.572 63.990 62.551 1.00 80.82 57 LEU H C 1
ATOM 11388 O O . LEU H 1 57 ? 18.754 63.255 63.113 1.00 76.26 57 LEU H O 1
ATOM 11393 N N . PHE H 1 58 ? 19.279 65.197 62.084 1.00 76.27 58 PHE H N 1
ATOM 11394 C CA . PHE H 1 58 ? 17.941 65.788 62.162 1.00 78.78 58 PHE H CA 1
ATOM 11395 C C . PHE H 1 58 ? 16.884 64.854 61.558 1.00 76.36 58 PHE H C 1
ATOM 11396 O O . PHE H 1 58 ? 15.795 64.712 62.094 1.00 81.90 58 PHE H O 1
ATOM 11404 N N . ASN H 1 59 ? 17.231 64.211 60.453 1.00 76.30 59 ASN H N 1
ATOM 11405 C CA . ASN H 1 59 ? 16.303 63.242 59.783 1.00 78.69 59 ASN H CA 1
ATOM 11406 C C . ASN H 1 59 ? 16.044 62.009 60.540 1.00 76.31 59 ASN H C 1
ATOM 11407 O O . ASN H 1 59 ? 14.936 61.531 60.543 1.00 72.38 59 ASN H O 1
ATOM 11412 N N . GLU H 1 60 ? 17.116 61.453 61.087 1.00 72.25 60 GLU H N 1
ATOM 11413 C CA . GLU H 1 60 ? 17.010 60.283 61.937 1.00 72.21 60 GLU H CA 1
ATOM 11414 C C . GLU H 1 60 ? 16.145 60.580 63.155 1.00 73.04 60 GLU H C 1
ATOM 11415 O O . GLU H 1 60 ? 15.410 59.710 63.624 1.00 77.54 60 GLU H O 1
ATOM 11429 N N . LEU H 1 62 ? 13.648 62.909 63.318 1.00 66.85 62 LEU H N 1
ATOM 11430 C CA . LEU H 1 62 ? 12.276 62.913 62.777 1.00 68.72 62 LEU H CA 1
ATOM 11431 C C . LEU H 1 62 ? 11.706 61.512 62.601 1.00 64.61 62 LEU H C 1
ATOM 11432 O O . LEU H 1 62 ? 10.551 61.275 62.933 1.00 68.83 62 LEU H O 1
ATOM 11437 N N . ASN H 1 63 ? 12.528 60.598 62.087 1.00 67.39 63 ASN H N 1
ATOM 11438 C CA . ASN H 1 63 ? 12.134 59.197 61.856 1.00 69.46 63 ASN H CA 1
ATOM 11439 C C . ASN H 1 63 ? 11.601 58.476 63.086 1.00 68.25 63 ASN H C 1
ATOM 11440 O O . ASN H 1 63 ? 10.742 57.613 62.959 1.00 82.76 63 ASN H O 1
ATOM 11445 N N . GLN H 1 64 ? 12.102 58.841 64.265 1.00 64.09 64 GLN H N 1
ATOM 11446 C CA . GLN H 1 64 ? 11.604 58.297 65.547 1.00 67.62 64 GLN H CA 1
ATOM 11447 C C . GLN H 1 64 ? 10.099 58.507 65.746 1.00 64.82 64 GLN H C 1
ATOM 11448 O O . GLN H 1 64 ? 9.455 57.790 66.511 1.00 67.57 64 GLN H O 1
ATOM 11454 N N . VAL H 1 65 ? 9.571 59.504 65.045 1.00 63.01 65 VAL H N 1
ATOM 11455 C CA . VAL H 1 65 ? 8.226 60.034 65.245 1.00 64.92 65 VAL H CA 1
ATOM 11456 C C . VAL H 1 65 ? 7.316 59.908 64.012 1.00 64.57 65 VAL H C 1
ATOM 11457 O O . VAL H 1 65 ? 6.109 60.116 64.104 1.00 67.36 65 VAL H O 1
ATOM 11461 N N . ARG H 1 66 ? 7.894 59.550 62.873 1.00 64.83 66 ARG H N 1
ATOM 11462 C CA . ARG H 1 66 ? 7.158 59.424 61.625 1.00 62.25 66 ARG H CA 1
ATOM 11463 C C . ARG H 1 66 ? 6.820 57.970 61.407 1.00 61.44 66 ARG H C 1
ATOM 11464 O O . ARG H 1 66 ? 7.590 57.075 61.757 1.00 64.20 66 ARG H O 1
ATOM 11472 N N . LEU H 1 67 ? 5.656 57.741 60.826 1.00 56.68 67 LEU H N 1
ATOM 11473 C CA . LEU H 1 67 ? 5.232 56.380 60.519 1.00 60.79 67 LEU H CA 1
ATOM 11474 C C . LEU H 1 67 ? 5.957 55.901 59.258 1.00 59.62 67 LEU H C 1
ATOM 11475 O O . LEU H 1 67 ? 6.004 56.630 58.271 1.00 63.20 67 LEU H O 1
ATOM 11480 N N . PRO H 1 68 ? 6.536 54.683 59.291 1.00 60.65 68 PRO H N 1
ATOM 11481 C CA . PRO H 1 68 ? 7.162 54.158 58.084 1.00 58.04 68 PRO H CA 1
ATOM 11482 C C . PRO H 1 68 ? 6.104 53.800 57.025 1.00 57.03 68 PRO H C 1
ATOM 11483 O O . PRO H 1 68 ? 4.985 53.412 57.390 1.00 57.39 68 PRO H O 1
ATOM 11487 N N . PRO H 1 69 ? 6.453 53.923 55.726 1.00 60.30 69 PRO H N 1
ATOM 11488 C CA . PRO H 1 69 ? 5.552 53.693 54.577 1.00 58.88 69 PRO H CA 1
ATOM 11489 C C . PRO H 1 69 ? 4.714 52.423 54.640 1.00 57.25 69 PRO H C 1
ATOM 11490 O O . PRO H 1 69 ? 3.540 52.430 54.250 1.00 59.27 69 PRO H O 1
ATOM 11494 N N . GLU H 1 70 ? 5.317 51.356 55.158 1.00 56.57 70 GLU H N 1
ATOM 11495 C CA . GLU H 1 70 ? 4.673 50.037 55.226 1.00 57.68 70 GLU H CA 1
ATOM 11496 C C . GLU H 1 70 ? 3.475 50.047 56.186 1.00 56.89 70 GLU H C 1
ATOM 11497 O O . GLU H 1 70 ? 2.446 49.419 55.910 1.00 58.59 70 GLU H O 1
ATOM 11503 N N . GLN H 1 71 ? 3.619 50.753 57.307 1.00 56.14 71 GLN H N 1
ATOM 11504 C CA . GLN H 1 71 ? 2.542 50.861 58.318 1.00 60.31 71 GLN H CA 1
ATOM 11505 C C . GLN H 1 71 ? 1.375 51.736 57.875 1.00 59.67 71 GLN H C 1
ATOM 11506 O O . GLN H 1 71 ? 0.209 51.387 58.111 1.00 68.56 71 GLN H O 1
ATOM 11512 N N . LEU H 1 72 ? 1.695 52.857 57.236 1.00 52.39 72 LEU H N 1
ATOM 11513 C CA . LEU H 1 72 ? 0.694 53.715 56.590 1.00 54.64 72 LEU H CA 1
ATOM 11514 C C . LEU H 1 72 ? -0.200 52.932 55.628 1.00 58.78 72 LEU H C 1
ATOM 11515 O O . LEU H 1 72 ? -1.443 52.920 55.772 1.00 73.66 72 LEU H O 1
ATOM 11520 N N . THR H 1 73 ? 0.442 52.285 54.656 1.00 55.04 73 THR H N 1
ATOM 11521 C CA . THR H 1 73 ? -0.253 51.498 53.631 1.00 55.55 73 THR H CA 1
ATOM 11522 C C . THR H 1 73 ? -1.143 50.439 54.263 1.00 60.68 73 THR H C 1
ATOM 11523 O O . THR H 1 73 ? -2.330 50.318 53.920 1.00 58.00 73 THR H O 1
ATOM 11527 N N . GLU H 1 74 ? -0.547 49.651 55.150 1.00 60.44 74 GLU H N 1
ATOM 11528 C CA . GLU H 1 74 ? -1.253 48.573 55.859 1.00 72.13 74 GLU H CA 1
ATOM 11529 C C . GLU H 1 74 ? -2.479 49.084 56.608 1.00 59.90 74 GLU H C 1
ATOM 11530 O O . GLU H 1 74 ? -3.540 48.440 56.596 1.00 74.02 74 GLU H O 1
ATOM 11536 N N . ARG H 1 75 ? -2.333 50.267 57.185 1.00 48.76 75 ARG H N 1
ATOM 11537 C CA . ARG H 1 75 ? -3.413 50.953 57.869 1.00 33.40 75 ARG H CA 1
ATOM 11538 C C . ARG H 1 75 ? -4.575 51.444 56.970 1.00 54.71 75 ARG H C 1
ATOM 11539 O O . ARG H 1 75 ? -5.743 51.359 57.369 1.00 60.56 75 ARG H O 1
ATOM 11547 N N . LEU H 1 76 ? -4.256 51.887 55.756 1.00 55.82 76 LEU H N 1
ATOM 11548 C CA . LEU H 1 76 ? -5.251 52.364 54.787 1.00 59.26 76 LEU H CA 1
ATOM 11549 C C . LEU H 1 76 ? -5.656 51.344 53.715 1.00 71.74 76 LEU H C 1
ATOM 11550 O O . LEU H 1 76 ? -6.476 51.658 52.833 1.00 76.51 76 LEU H O 1
ATOM 11555 N N . SER H 1 77 ? -5.101 50.133 53.782 1.00 64.62 77 SER H N 1
ATOM 11556 C CA . SER H 1 77 ? -5.432 49.073 52.831 1.00 70.21 77 SER H CA 1
ATOM 11557 C C . SER H 1 77 ? -6.749 48.419 53.243 1.00 58.37 77 SER H C 1
ATOM 11558 O O . SER H 1 77 ? -7.653 48.172 52.410 1.00 99.51 77 SER H O 1
ATOM 11561 N N . ASP H 1 83 ? -13.638 49.597 55.845 1.00 68.88 83 ASP H N 1
ATOM 11562 C CA . ASP H 1 83 ? -13.818 50.892 55.200 1.00 68.14 83 ASP H CA 1
ATOM 11563 C C . ASP H 1 83 ? -12.509 51.684 55.278 1.00 65.97 83 ASP H C 1
ATOM 11564 O O . ASP H 1 83 ? -12.220 52.259 56.324 1.00 80.31 83 ASP H O 1
ATOM 11569 N N . PRO H 1 84 ? -11.735 51.735 54.175 1.00 58.25 84 PRO H N 1
ATOM 11570 C CA . PRO H 1 84 ? -10.447 52.432 54.164 1.00 51.16 84 PRO H CA 1
ATOM 11571 C C . PRO H 1 84 ? -10.508 53.952 54.371 1.00 56.36 84 PRO H C 1
ATOM 11572 O O . PRO H 1 84 ? -9.553 54.557 54.846 1.00 54.23 84 PRO H O 1
ATOM 11576 N N . LEU H 1 85 ? -11.629 54.545 54.031 1.00 55.86 85 LEU H N 1
ATOM 11577 C CA . LEU H 1 85 ? -11.845 55.953 54.179 1.00 50.84 85 LEU H CA 1
ATOM 11578 C C . LEU H 1 85 ? -12.034 56.287 55.632 1.00 50.30 85 LEU H C 1
ATOM 11579 O O . LEU H 1 85 ? -11.589 57.287 56.088 1.00 54.86 85 LEU H O 1
ATOM 11584 N N . ARG H 1 86 ? -12.725 55.442 56.349 1.00 40.99 86 ARG H N 1
ATOM 11585 C CA . ARG H 1 86 ? -12.904 55.571 57.781 1.00 51.05 86 ARG H CA 1
ATOM 11586 C C . ARG H 1 86 ? -11.548 55.448 58.446 1.00 48.13 86 ARG H C 1
ATOM 11587 O O . ARG H 1 86 ? -11.256 56.185 59.375 1.00 57.66 86 ARG H O 1
ATOM 11595 N N . SER H 1 87 ? -10.747 54.505 57.971 1.00 44.94 87 SER H N 1
ATOM 11596 C CA . SER H 1 87 ? -9.385 54.297 58.482 1.00 47.29 87 SER H CA 1
ATOM 11597 C C . SER H 1 87 ? -8.544 55.544 58.321 1.00 46.53 87 SER H C 1
ATOM 11598 O O . SER H 1 87 ? -7.807 55.917 59.216 1.00 51.21 87 SER H O 1
ATOM 11601 N N . LEU H 1 88 ? -8.705 56.207 57.183 1.00 49.59 88 LEU H N 1
ATOM 11602 C CA . LEU H 1 88 ? -8.033 57.479 56.913 1.00 43.09 88 LEU H CA 1
ATOM 11603 C C . LEU H 1 88 ? -8.449 58.559 57.913 1.00 41.66 88 LEU H C 1
ATOM 11604 O O . LEU H 1 88 ? -7.596 59.274 58.453 1.00 41.75 88 LEU H O 1
ATOM 11609 N N . TYR H 1 89 ? -9.756 58.690 58.131 1.00 39.06 89 TYR H N 1
ATOM 11610 C CA . TYR H 1 89 ? -10.281 59.614 59.143 1.00 44.24 89 TYR H CA 1
ATOM 11611 C C . TYR H 1 89 ? -9.695 59.302 60.519 1.00 45.35 89 TYR H C 1
ATOM 11612 O O . TYR H 1 89 ? -9.190 60.193 61.206 1.00 42.38 89 TYR H O 1
ATOM 11621 N N . ASP H 1 90 ? -9.784 58.032 60.901 1.00 46.77 90 ASP H N 1
ATOM 11622 C CA . ASP H 1 90 ? -9.234 57.541 62.179 1.00 46.90 90 ASP H CA 1
ATOM 11623 C C . ASP H 1 90 ? -7.757 57.892 62.321 1.00 44.94 90 ASP H C 1
ATOM 11624 O O . ASP H 1 90 ? -7.338 58.380 63.360 1.00 44.38 90 ASP H O 1
ATOM 11629 N N . LEU H 1 91 ? -6.990 57.631 61.266 1.00 41.40 91 LEU H N 1
ATOM 11630 C CA . LEU H 1 91 ? -5.559 57.929 61.251 1.00 41.87 91 LEU H CA 1
ATOM 11631 C C . LEU H 1 91 ? -5.287 59.410 61.497 1.00 46.76 91 LEU H C 1
ATOM 11632 O O . LEU H 1 91 ? -4.415 59.756 62.292 1.00 50.03 91 LEU H O 1
ATOM 11637 N N . CYS H 1 92 ? -6.033 60.269 60.799 1.00 44.64 92 CYS H N 1
ATOM 11638 C CA . CYS H 1 92 ? -5.903 61.720 60.945 1.00 43.44 92 CYS H CA 1
ATOM 11639 C C . CYS H 1 92 ? -6.297 62.174 62.348 1.00 45.73 92 CYS H C 1
ATOM 11640 O O . CYS H 1 92 ? -5.598 62.984 62.968 1.00 44.10 92 CYS H O 1
ATOM 11643 N N . LEU H 1 93 ? -7.413 61.634 62.840 1.00 45.29 93 LEU H N 1
ATOM 11644 C CA . LEU H 1 93 ? -7.893 61.919 64.192 1.00 44.11 93 LEU H CA 1
ATOM 11645 C C . LEU H 1 93 ? -6.840 61.587 65.246 1.00 46.16 93 LEU H C 1
ATOM 11646 O O . LEU H 1 93 ? -6.557 62.394 66.130 1.00 52.56 93 LEU H O 1
ATOM 11651 N N . GLU H 1 94 ? -6.254 60.399 65.136 1.00 47.85 94 GLU H N 1
ATOM 11652 C CA . GLU H 1 94 ? -5.211 59.955 66.062 1.00 48.02 94 GLU H CA 1
ATOM 11653 C C . GLU H 1 94 ? -3.965 60.821 65.983 1.00 45.24 94 GLU H C 1
ATOM 11654 O O . GLU H 1 94 ? -3.331 61.096 66.998 1.00 55.04 94 GLU H O 1
ATOM 11660 N N . ALA H 1 95 ? -3.598 61.214 64.769 1.00 43.36 95 ALA H N 1
ATOM 11661 C CA . ALA H 1 95 ? -2.439 62.088 64.556 1.00 43.41 95 ALA H CA 1
ATOM 11662 C C . ALA H 1 95 ? -2.604 63.385 65.333 1.00 44.49 95 ALA H C 1
ATOM 11663 O O . ALA H 1 95 ? -1.708 63.790 66.066 1.00 48.59 95 ALA H O 1
ATOM 11665 N N . VAL H 1 96 ? -3.764 64.017 65.177 1.00 44.89 96 VAL H N 1
ATOM 11666 C CA . VAL H 1 96 ? -4.064 65.272 65.874 1.00 46.41 96 VAL H CA 1
ATOM 11667 C C . VAL H 1 96 ? -4.085 65.049 67.389 1.00 47.54 96 VAL H C 1
ATOM 11668 O O . VAL H 1 96 ? -3.464 65.793 68.138 1.00 50.55 96 VAL H O 1
ATOM 11672 N N . GLN H 1 97 ? -4.768 63.995 67.819 1.00 48.80 97 GLN H N 1
ATOM 11673 C CA . GLN H 1 97 ? -4.814 63.619 69.240 1.00 39.65 97 GLN H CA 1
ATOM 11674 C C . GLN H 1 97 ? -3.452 63.267 69.853 1.00 46.55 97 GLN H C 1
ATOM 11675 O O . GLN H 1 97 ? -3.231 63.485 71.039 1.00 56.46 97 GLN H O 1
ATOM 11681 N N . SER H 1 98 ? -2.542 62.729 69.046 1.00 49.46 98 SER H N 1
ATOM 11682 C CA . SER H 1 98 ? -1.178 62.376 69.503 1.00 53.30 98 SER H CA 1
ATOM 11683 C C . SER H 1 98 ? -0.357 63.577 70.013 1.00 55.60 98 SER H C 1
ATOM 11684 O O . SER H 1 98 ? 0.592 63.398 70.787 1.00 61.85 98 SER H O 1
ATOM 11687 N N . LEU H 1 99 ? -0.706 64.778 69.549 1.00 51.97 99 LEU H N 1
ATOM 11688 C CA . LEU H 1 99 ? -0.081 66.025 70.017 1.00 54.14 99 LEU H CA 1
ATOM 11689 C C . LEU H 1 99 ? -0.057 66.159 71.536 1.00 57.58 99 LEU H C 1
ATOM 11690 O O . LEU H 1 99 ? 0.898 66.714 72.091 1.00 71.59 99 LEU H O 1
ATOM 11695 N N . LEU H 1 100 ? -1.115 65.674 72.185 1.00 59.25 100 LEU H N 1
ATOM 11696 C CA . LEU H 1 100 ? -1.205 65.664 73.655 1.00 64.56 100 LEU H CA 1
ATOM 11697 C C . LEU H 1 100 ? -0.570 64.427 74.270 1.00 68.99 100 LEU H C 1
ATOM 11698 O O . LEU H 1 100 ? 0.251 64.529 75.181 1.00 78.84 100 LEU H O 1
ATOM 11703 N N . THR H 1 101 ? -0.955 63.263 73.760 1.00 70.79 101 THR H N 1
ATOM 11704 C CA . THR H 1 101 ? -0.582 61.983 74.379 1.00 69.56 101 THR H CA 1
ATOM 11705 C C . THR H 1 101 ? 0.894 61.579 74.236 1.00 65.11 101 THR H C 1
ATOM 11706 O O . THR H 1 101 ? 1.361 60.713 74.967 1.00 69.28 101 THR H O 1
ATOM 11710 N N . GLN H 1 102 ? 1.617 62.197 73.300 1.00 64.06 102 GLN H N 1
ATOM 11711 C CA . GLN H 1 102 ? 3.024 61.847 73.029 1.00 71.63 102 GLN H CA 1
ATOM 11712 C C . GLN H 1 102 ? 3.960 63.054 73.102 1.00 79.98 102 GLN H C 1
ATOM 11713 O O . GLN H 1 102 ? 4.167 63.752 72.104 1.00 79.33 102 GLN H O 1
ATOM 11719 N N . GLU H 1 103 ? 4.539 63.274 74.284 1.00 83.30 103 GLU H N 1
ATOM 11720 C CA . GLU H 1 103 ? 5.453 64.408 74.522 1.00 82.02 103 GLU H CA 1
ATOM 11721 C C . GLU H 1 103 ? 6.638 64.430 73.559 1.00 75.13 103 GLU H C 1
ATOM 11722 O O . GLU H 1 103 ? 7.022 65.494 73.069 1.00 74.39 103 GLU H O 1
ATOM 11728 N N . LYS H 1 104 ? 7.213 63.259 73.297 1.00 72.83 104 LYS H N 1
ATOM 11729 C CA . LYS H 1 104 ? 8.342 63.165 72.373 1.00 66.76 104 LYS H CA 1
ATOM 11730 C C . LYS H 1 104 ? 7.986 63.726 70.990 1.00 64.23 104 LYS H C 1
ATOM 11731 O O . LYS H 1 104 ? 8.746 64.501 70.405 1.00 64.06 104 LYS H O 1
ATOM 11737 N N . LYS H 1 105 ? 6.838 63.288 70.485 1.00 64.75 105 LYS H N 1
ATOM 11738 C CA . LYS H 1 105 ? 6.303 63.745 69.196 1.00 65.78 105 LYS H CA 1
ATOM 11739 C C . LYS H 1 105 ? 6.125 65.247 69.202 1.00 66.53 105 LYS H C 1
ATOM 11740 O O . LYS H 1 105 ? 6.542 65.933 68.275 1.00 61.79 105 LYS H O 1
ATOM 11746 N N . ARG H 1 106 ? 5.504 65.740 70.267 1.00 67.23 106 ARG H N 1
ATOM 11747 C CA . ARG H 1 106 ? 5.247 67.168 70.427 1.00 65.14 106 ARG H CA 1
ATOM 11748 C C . ARG H 1 106 ? 6.555 67.949 70.379 1.00 62.38 106 ARG H C 1
ATOM 11749 O O . ARG H 1 106 ? 6.684 68.867 69.596 1.00 65.44 106 ARG H O 1
ATOM 11757 N N . ARG H 1 107 ? 7.531 67.531 71.175 1.00 59.68 107 ARG H N 1
ATOM 11758 C CA . ARG H 1 107 ? 8.852 68.188 71.231 1.00 64.03 107 ARG H CA 1
ATOM 11759 C C . ARG H 1 107 ? 9.560 68.239 69.863 1.00 64.13 107 ARG H C 1
ATOM 11760 O O . ARG H 1 107 ? 10.004 69.302 69.421 1.00 57.71 107 ARG H O 1
ATOM 11768 N N . ILE H 1 108 ? 9.640 67.086 69.195 1.00 62.67 108 ILE H N 1
ATOM 11769 C CA . ILE H 1 108 ? 10.326 66.974 67.903 1.00 59.83 108 ILE H CA 1
ATOM 11770 C C . ILE H 1 108 ? 9.624 67.776 66.802 1.00 60.77 108 ILE H C 1
ATOM 11771 O O . ILE H 1 108 ? 10.278 68.413 65.972 1.00 60.81 108 ILE H O 1
ATOM 11776 N N . LEU H 1 109 ? 8.297 67.724 66.777 1.00 61.97 109 LEU H N 1
ATOM 11777 C CA . LEU H 1 109 ? 7.538 68.478 65.771 1.00 59.75 109 LEU H CA 1
ATOM 11778 C C . LEU H 1 109 ? 7.595 69.976 66.017 1.00 59.40 109 LEU H C 1
ATOM 11779 O O . LEU H 1 109 ? 7.584 70.748 65.066 1.00 59.79 109 LEU H O 1
ATOM 11784 N N . THR H 1 110 ? 7.668 70.392 67.283 1.00 61.52 110 THR H N 1
ATOM 11785 C CA . THR H 1 110 ? 7.877 71.832 67.548 1.00 60.54 110 THR H CA 1
ATOM 11786 C C . THR H 1 110 ? 9.264 72.256 67.054 1.00 59.23 110 THR H C 1
ATOM 11787 O O . THR H 1 110 ? 9.412 73.348 66.565 1.00 53.20 110 THR H O 1
ATOM 11791 N N . ILE H 1 111 ? 10.259 71.378 67.140 1.00 60.62 111 ILE H N 1
ATOM 11792 C CA . ILE H 1 111 ? 11.565 71.671 66.522 1.00 62.11 111 ILE H CA 1
ATOM 11793 C C . ILE H 1 111 ? 11.402 71.872 65.012 1.00 64.20 111 ILE H C 1
ATOM 11794 O O . ILE H 1 111 ? 11.877 72.865 64.449 1.00 65.70 111 ILE H O 1
ATOM 11799 N N . LEU H 1 112 ? 10.749 70.905 64.374 1.00 60.15 112 LEU H N 1
ATOM 11800 C CA . LEU H 1 112 ? 10.566 70.901 62.919 1.00 59.84 112 LEU H CA 1
ATOM 11801 C C . LEU H 1 112 ? 9.903 72.167 62.389 1.00 57.34 112 LEU H C 1
ATOM 11802 O O . LEU H 1 112 ? 10.321 72.731 61.381 1.00 60.17 112 LEU H O 1
ATOM 11815 N N . GLN H 1 114 ? 9.105 75.034 64.159 1.00 70.71 114 GLN H N 1
ATOM 11816 C CA . GLN H 1 114 ? 9.292 76.235 64.979 1.00 76.53 114 GLN H CA 1
ATOM 11817 C C . GLN H 1 114 ? 10.755 76.611 65.267 1.00 73.12 114 GLN H C 1
ATOM 11818 O O . GLN H 1 114 ? 11.038 77.779 65.471 1.00 63.31 114 GLN H O 1
ATOM 11824 N N . ARG H 1 115 ? 11.654 75.625 65.336 1.00 73.71 115 ARG H N 1
ATOM 11825 C CA . ARG H 1 115 ? 13.051 75.826 65.787 1.00 78.90 115 ARG H CA 1
ATOM 11826 C C . ARG H 1 115 ? 14.115 75.464 64.747 1.00 79.24 115 ARG H C 1
ATOM 11827 O O . ARG H 1 115 ? 15.258 75.157 65.108 1.00 85.14 115 ARG H O 1
ATOM 11835 N N . CYS H 1 116 ? 13.765 75.480 63.468 1.00 79.51 116 CYS H N 1
ATOM 11836 C CA . CYS H 1 116 ? 14.784 75.254 62.438 1.00 82.83 116 CYS H CA 1
ATOM 11837 C C . CYS H 1 116 ? 14.483 75.930 61.109 1.00 80.02 116 CYS H C 1
ATOM 11838 O O . CYS H 1 116 ? 13.337 76.056 60.703 1.00 83.20 116 CYS H O 1
ATOM 11841 N N . GLU H 1 117 ? 15.548 76.352 60.443 1.00 77.95 117 GLU H N 1
ATOM 11842 C CA . GLU H 1 117 ? 15.460 77.070 59.176 1.00 91.02 117 GLU H CA 1
ATOM 11843 C C . GLU H 1 117 ? 16.141 76.233 58.106 1.00 89.21 117 GLU H C 1
ATOM 11844 O O . GLU H 1 117 ? 17.247 75.730 58.312 1.00 90.94 117 GLU H O 1
ATOM 11850 N N . PHE H 1 118 ? 15.469 76.081 56.970 1.00 82.77 118 PHE H N 1
ATOM 11851 C CA . PHE H 1 118 ? 15.933 75.195 55.907 1.00 85.86 118 PHE H CA 1
ATOM 11852 C C . PHE H 1 118 ? 16.864 75.911 54.936 1.00 93.52 118 PHE H C 1
ATOM 11853 O O . PHE H 1 118 ? 16.481 76.275 53.827 1.00 85.94 118 PHE H O 1
ATOM 11861 N N . THR H 1 119 ? 18.086 76.136 55.426 1.00 105.76 119 THR H N 1
ATOM 11862 C CA . THR H 1 119 ? 19.249 76.584 54.637 1.00 111.07 119 THR H CA 1
ATOM 11863 C C . THR H 1 119 ? 19.812 75.421 53.806 1.00 115.27 119 THR H C 1
ATOM 11864 O O . THR H 1 119 ? 19.248 74.320 53.790 1.00 123.36 119 THR H O 1
ATOM 11868 N N . GLU H 1 120 ? 20.895 75.684 53.079 1.00 117.96 120 GLU H N 1
ATOM 11869 C CA . GLU H 1 120 ? 21.671 74.640 52.395 1.00 124.08 120 GLU H CA 1
ATOM 11870 C C . GLU H 1 120 ? 22.120 73.505 53.322 1.00 111.57 120 GLU H C 1
ATOM 11871 O O . GLU H 1 120 ? 22.029 72.339 52.946 1.00 113.19 120 GLU H O 1
ATOM 11877 N N . GLU H 1 121 ? 22.589 73.830 54.527 1.00 109.15 121 GLU H N 1
ATOM 11878 C CA . GLU H 1 121 ? 23.133 72.790 55.426 1.00 104.32 121 GLU H CA 1
ATOM 11879 C C . GLU H 1 121 ? 22.085 71.748 55.870 1.00 97.27 121 GLU H C 1
ATOM 11880 O O . GLU H 1 121 ? 22.449 70.654 56.298 1.00 87.77 121 GLU H O 1
ATOM 11886 N N . LEU H 1 122 ? 20.800 72.099 55.759 1.00 95.85 122 LEU H N 1
ATOM 11887 C CA . LEU H 1 122 ? 19.689 71.156 55.981 1.00 97.67 122 LEU H CA 1
ATOM 11888 C C . LEU H 1 122 ? 18.945 70.761 54.690 1.00 97.28 122 LEU H C 1
ATOM 11889 O O . LEU H 1 122 ? 17.779 70.369 54.735 1.00 94.10 122 LEU H O 1
ATOM 11894 N N . ARG H 1 123 ? 19.635 70.824 53.553 1.00 106.29 123 ARG H N 1
ATOM 11895 C CA . ARG H 1 123 ? 19.059 70.449 52.249 1.00 107.92 123 ARG H CA 1
ATOM 11896 C C . ARG H 1 123 ? 18.509 69.026 52.267 1.00 88.68 123 ARG H C 1
ATOM 11897 O O . ARG H 1 123 ? 17.373 68.793 51.868 1.00 75.71 123 ARG H O 1
ATOM 11905 N N . GLU H 1 124 ? 19.333 68.095 52.747 1.00 93.28 124 GLU H N 1
ATOM 11906 C CA . GLU H 1 124 ? 18.982 66.667 52.832 1.00 94.87 124 GLU H CA 1
ATOM 11907 C C . GLU H 1 124 ? 17.701 66.425 53.632 1.00 94.06 124 GLU H C 1
ATOM 11908 O O . GLU H 1 124 ? 16.871 65.593 53.257 1.00 95.62 124 GLU H O 1
ATOM 11914 N N . ALA H 1 125 ? 17.575 67.135 54.748 1.00 89.86 125 ALA H N 1
ATOM 11915 C CA . ALA H 1 125 ? 16.414 67.013 55.626 1.00 84.84 125 ALA H CA 1
ATOM 11916 C C . ALA H 1 125 ? 15.136 67.480 54.972 1.00 79.64 125 ALA H C 1
ATOM 11917 O O . ALA H 1 125 ? 14.106 66.835 55.102 1.00 78.99 125 ALA H O 1
ATOM 11919 N N . GLN H 1 126 ? 15.218 68.611 54.286 1.00 78.48 126 GLN H N 1
ATOM 11920 C CA . GLN H 1 126 ? 14.084 69.145 53.536 1.00 85.64 126 GLN H CA 1
ATOM 11921 C C . GLN H 1 126 ? 13.651 68.202 52.407 1.00 89.18 126 GLN H C 1
ATOM 11922 O O . GLN H 1 126 ? 12.461 67.954 52.227 1.00 82.52 126 GLN H O 1
ATOM 11928 N N . GLU H 1 127 ? 14.622 67.697 51.645 1.00 94.32 127 GLU H N 1
ATOM 11929 C CA . GLU H 1 127 ? 14.342 66.768 50.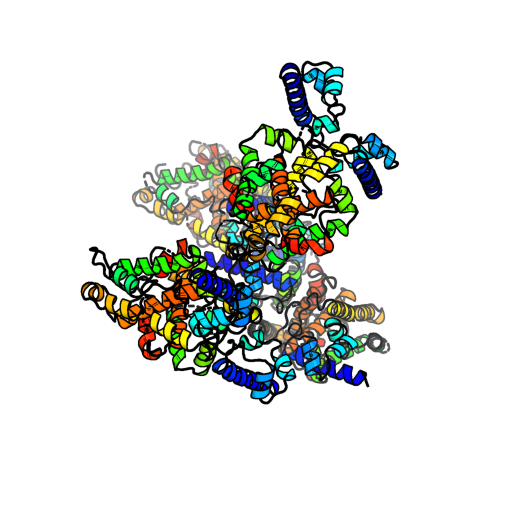542 1.00 89.73 127 GLU H CA 1
ATOM 11930 C C . GLU H 1 127 ? 13.565 65.556 51.040 1.00 81.01 127 GLU H C 1
ATOM 11931 O O . GLU H 1 127 ? 12.555 65.164 50.473 1.00 77.04 127 GLU H O 1
ATOM 11937 N N . ARG H 1 128 ? 14.030 64.970 52.126 1.00 77.18 128 ARG H N 1
ATOM 11938 C CA . ARG H 1 128 ? 13.356 63.799 52.673 1.00 78.08 128 ARG H CA 1
ATOM 11939 C C . ARG H 1 128 ? 12.042 64.101 53.337 1.00 76.18 128 ARG H C 1
ATOM 11940 O O . ARG H 1 128 ? 11.179 63.262 53.420 1.00 83.79 128 ARG H O 1
ATOM 11945 N N . ASN H 1 129 ? 11.961 65.274 53.917 1.00 68.06 129 ASN H N 1
ATOM 11946 C CA . ASN H 1 129 ? 10.744 65.775 54.478 1.00 71.28 129 ASN H CA 1
ATOM 11947 C C . ASN H 1 129 ? 9.670 65.865 53.387 1.00 68.64 129 ASN H C 1
ATOM 11948 O O . ASN H 1 129 ? 8.583 65.295 53.513 1.00 65.58 129 ASN H O 1
ATOM 11953 N N . ASN H 1 130 ? 10.025 66.522 52.290 1.00 72.33 130 ASN H N 1
ATOM 11954 C CA . ASN H 1 130 ? 9.192 66.572 51.076 1.00 72.09 130 ASN H CA 1
ATOM 11955 C C . ASN H 1 130 ? 8.791 65.186 50.583 1.00 64.54 130 ASN H C 1
ATOM 11956 O O . ASN H 1 130 ? 7.649 64.963 50.249 1.00 68.81 130 ASN H O 1
ATOM 11961 N N . ALA H 1 131 ? 9.741 64.259 50.560 1.00 70.56 131 ALA H N 1
ATOM 11962 C CA . ALA H 1 131 ? 9.488 62.878 50.115 1.00 62.15 131 ALA H CA 1
ATOM 11963 C C . ALA H 1 131 ? 8.447 62.176 50.992 1.00 62.12 131 ALA H C 1
ATOM 11964 O O . ALA H 1 131 ? 7.571 61.484 50.475 1.00 61.35 131 ALA H O 1
ATOM 11966 N N . PHE H 1 132 ? 8.561 62.354 52.310 1.00 60.59 132 PHE H N 1
ATOM 11967 C CA . PHE H 1 132 ? 7.615 61.753 53.279 1.00 65.14 132 PHE H CA 1
ATOM 11968 C C . PHE H 1 132 ? 6.195 62.301 53.104 1.00 56.61 132 PHE H C 1
ATOM 11969 O O . PHE H 1 132 ? 5.230 61.551 53.080 1.00 60.51 132 PHE H O 1
ATOM 11977 N N . VAL H 1 133 ? 6.091 63.611 52.951 1.00 52.98 133 VAL H N 1
ATOM 11978 C CA . VAL H 1 133 ? 4.806 64.257 52.670 1.00 53.23 133 VAL H CA 1
ATOM 11979 C C . VAL H 1 133 ? 4.267 63.812 51.309 1.00 54.65 133 VAL H C 1
ATOM 11980 O O . VAL H 1 133 ? 3.107 63.459 51.175 1.00 57.76 133 VAL H O 1
ATOM 11984 N N . GLN H 1 134 ? 5.129 63.846 50.302 1.00 56.10 134 GLN H N 1
ATOM 11985 C CA . GLN H 1 134 ? 4.778 63.414 48.938 1.00 62.01 134 GLN H CA 1
ATOM 11986 C C . GLN H 1 134 ? 4.184 62.003 48.935 1.00 58.05 134 GLN H C 1
ATOM 11987 O O . GLN H 1 134 ? 3.254 61.721 48.183 1.00 61.84 134 GLN H O 1
ATOM 12001 N N . PHE H 1 136 ? 2.717 60.329 51.661 1.00 54.14 136 PHE H N 1
ATOM 12002 C CA . PHE H 1 136 ? 1.407 60.362 52.314 1.00 52.88 136 PHE H CA 1
ATOM 12003 C C . PHE H 1 136 ? 0.325 60.863 51.357 1.00 55.72 136 PHE H C 1
ATOM 12004 O O . PHE H 1 136 ? -0.765 60.302 51.276 1.00 49.40 136 PHE H O 1
ATOM 12012 N N . ILE H 1 137 ? 0.649 61.930 50.641 1.00 56.07 137 ILE H N 1
ATOM 12013 C CA . ILE H 1 137 ? -0.261 62.510 49.654 1.00 53.80 137 ILE H CA 1
ATOM 12014 C C . ILE H 1 137 ? -0.591 61.513 48.533 1.00 54.83 137 ILE H C 1
ATOM 12015 O O . ILE H 1 137 ? -1.745 61.404 48.127 1.00 58.41 137 ILE H O 1
ATOM 12020 N N . GLU H 1 138 ? 0.427 60.812 48.036 1.00 50.86 138 GLU H N 1
ATOM 12021 C CA . GLU H 1 138 ? 0.247 59.813 46.964 1.00 51.85 138 GLU H CA 1
ATOM 12022 C C . GLU H 1 138 ? -0.609 58.629 47.398 1.00 52.89 138 GLU H C 1
ATOM 12023 O O . GLU H 1 138 ? -1.436 58.137 46.633 1.00 54.17 138 GLU H O 1
ATOM 12029 N N . LEU H 1 139 ? -0.442 58.217 48.649 1.00 50.27 139 LEU H N 1
ATOM 12030 C CA . LEU H 1 139 ? -1.288 57.174 49.248 1.00 46.94 139 LEU H CA 1
ATOM 12031 C C . LEU H 1 139 ? -2.758 57.585 49.319 1.00 47.36 139 LEU H C 1
ATOM 12032 O O . LEU H 1 139 ? -3.641 56.822 48.930 1.00 43.31 139 LEU H O 1
ATOM 12037 N N . CYS H 1 140 ? -3.010 58.781 49.848 1.00 47.10 140 CYS H N 1
ATOM 12038 C CA . CYS H 1 140 ? -4.376 59.307 49.944 1.00 47.27 140 CYS H CA 1
ATOM 12039 C C . CYS H 1 140 ? -4.999 59.424 48.562 1.00 51.49 140 CYS H C 1
ATOM 12040 O O . CYS H 1 140 ? -6.159 59.067 48.359 1.00 45.62 140 CYS H O 1
ATOM 12043 N N . GLU H 1 141 ? -4.217 59.960 47.631 1.00 53.73 141 GLU H N 1
ATOM 12044 C CA . GLU H 1 141 ? -4.658 60.132 46.242 1.00 58.68 141 GLU H CA 1
ATOM 12045 C C . GLU H 1 141 ? -5.152 58.792 45.698 1.00 56.51 141 GLU H C 1
ATOM 12046 O O . GLU H 1 141 ? -6.273 58.703 45.201 1.00 61.84 141 GLU H O 1
ATOM 12052 N N . GLN H 1 142 ? -4.318 57.763 45.867 1.00 57.17 142 GLN H N 1
ATOM 12053 C CA . GLN H 1 142 ? -4.638 56.358 45.490 1.00 60.01 142 GLN H CA 1
ATOM 12054 C C . GLN H 1 142 ? -5.928 55.873 46.135 1.00 59.36 142 GLN H C 1
ATOM 12055 O O . GLN H 1 142 ? -6.787 55.265 45.490 1.00 55.16 142 GLN H O 1
ATOM 12061 N N . LEU H 1 143 ? -6.037 56.144 47.430 1.00 59.96 143 LEU H N 1
ATOM 12062 C CA . LEU H 1 143 ? -7.218 55.769 48.207 1.00 58.79 143 LEU H CA 1
ATOM 12063 C C . LEU H 1 143 ? -8.500 56.417 47.673 1.00 58.40 143 LEU H C 1
ATOM 12064 O O . LEU H 1 143 ? -9.478 55.722 47.389 1.00 62.95 143 LEU H O 1
ATOM 12069 N N . PHE H 1 144 ? -8.481 57.739 47.523 1.00 56.54 144 PHE H N 1
ATOM 12070 C CA . PHE H 1 144 ? -9.616 58.474 46.925 1.00 56.53 144 PHE H CA 1
ATOM 12071 C C . PHE H 1 144 ? -9.904 58.061 45.475 1.00 56.03 144 PHE H C 1
ATOM 12072 O O . PHE H 1 144 ? -11.028 58.173 45.002 1.00 56.97 144 PHE H O 1
ATOM 12080 N N . ALA H 1 145 ? -8.871 57.598 44.775 1.00 58.41 145 ALA H N 1
ATOM 12081 C CA . ALA H 1 145 ? -8.979 57.195 43.356 1.00 43.05 145 ALA H CA 1
ATOM 12082 C C . ALA H 1 145 ? -9.635 55.834 43.120 1.00 61.78 145 ALA H C 1
ATOM 12083 O O . ALA H 1 145 ? -9.973 55.509 41.984 1.00 78.70 145 ALA H O 1
ATOM 12085 N N . ARG H 1 146 ? -9.886 55.099 44.182 1.00 69.33 146 ARG H N 1
ATOM 12086 C CA . ARG H 1 146 ? -10.525 53.811 44.126 1.00 78.93 146 ARG H CA 1
ATOM 12087 C C . ARG H 1 146 ? -11.938 53.979 43.657 1.00 89.33 146 ARG H C 1
ATOM 12088 O O . ARG H 1 146 ? -12.569 54.963 44.005 1.00 88.12 146 ARG H O 1
ATOM 12096 N N . ASP H 1 147 ? -12.457 53.011 42.895 1.00 104.79 147 ASP H N 1
ATOM 12097 C CA . ASP H 1 147 ? -13.868 53.075 42.454 1.00 113.62 147 ASP H CA 1
ATOM 12098 C C . ASP H 1 147 ? -14.845 53.179 43.629 1.00 113.60 147 ASP H C 1
ATOM 12099 O O . ASP H 1 147 ? -15.758 53.998 43.618 1.00 101.31 147 ASP H O 1
ATOM 12104 N N . GLU H 1 148 ? -14.645 52.363 44.645 1.00 126.76 148 GLU H N 1
ATOM 12105 C CA . GLU H 1 148 ? -15.505 52.395 45.814 1.00 127.42 148 GLU H CA 1
ATOM 12106 C C . GLU H 1 148 ? -15.511 53.751 46.511 1.00 116.30 148 GLU H C 1
ATOM 12107 O O . GLU H 1 148 ? -16.549 54.188 46.967 1.00 102.28 148 GLU H O 1
ATOM 12113 N N . CYS H 1 149 ? -14.422 54.482 46.556 1.00 127.75 149 CYS H N 1
ATOM 12114 C CA . CYS H 1 149 ? -14.566 55.766 47.204 1.00 110.53 149 CYS H CA 1
ATOM 12115 C C . CYS H 1 149 ? -14.765 56.860 46.168 1.00 118.30 149 CYS H C 1
ATOM 12116 O O . CYS H 1 149 ? -15.669 57.670 46.272 1.00 98.80 149 CYS H O 1
ATOM 12119 N N . ARG H 1 150 ? -13.940 56.878 45.143 1.00 122.91 150 ARG H N 1
ATOM 12120 C CA . ARG H 1 150 ? -14.131 57.939 44.123 1.00 118.85 150 ARG H CA 1
ATOM 12121 C C . ARG H 1 150 ? -15.597 58.279 43.847 1.00 104.38 150 ARG H C 1
ATOM 12122 O O . ARG H 1 150 ? -15.967 59.448 43.755 1.00 117.13 150 ARG H O 1
ATOM 12130 N N . VAL H 1 151 ? -16.419 57.243 43.740 1.00 118.17 151 VAL H N 1
ATOM 12131 C CA . VAL H 1 151 ? -17.882 57.381 43.552 1.00 123.67 151 VAL H CA 1
ATOM 12132 C C . VAL H 1 151 ? -18.551 58.236 44.646 1.00 109.69 151 VAL H C 1
ATOM 12133 O O . VAL H 1 151 ? -19.595 58.858 44.417 1.00 109.41 151 VAL H O 1
ATOM 12137 N N . ARG H 1 152 ? -17.940 58.244 45.830 1.00 99.22 152 ARG H N 1
ATOM 12138 C CA . ARG H 1 152 ? -18.464 58.958 46.993 1.00 95.55 152 ARG H CA 1
ATOM 12139 C C . ARG H 1 152 ? -18.010 60.415 47.104 1.00 93.05 152 ARG H C 1
ATOM 12140 O O . ARG H 1 152 ? -18.502 61.136 47.967 1.00 91.36 152 ARG H O 1
ATOM 12148 N N . LEU H 1 153 ? -17.065 60.842 46.267 1.00 94.39 153 LEU H N 1
ATOM 12149 C CA . LEU H 1 153 ? -16.631 62.245 46.253 1.00 91.79 153 LEU H CA 1
ATOM 12150 C C . LEU H 1 153 ? -17.699 63.117 45.611 1.00 97.08 153 LEU H C 1
ATOM 12151 O O . LEU H 1 153 ? -18.461 62.642 44.769 1.00 102.03 153 LEU H O 1
ATOM 12156 N N . HIS H 1 154 ? -17.764 64.386 46.017 1.00 98.31 154 HIS H N 1
ATOM 12157 C CA . HIS H 1 154 ? -18.702 65.333 45.389 1.00 102.71 154 HIS H CA 1
ATOM 12158 C C . HIS H 1 154 ? -18.270 65.620 43.949 1.00 96.06 154 HIS H C 1
ATOM 12159 O O . HIS H 1 154 ? -17.096 65.452 43.624 1.00 79.25 154 HIS H O 1
ATOM 12166 N N . PRO H 1 155 ? -19.219 66.045 43.086 1.00 113.34 155 PRO H N 1
ATOM 12167 C CA . PRO H 1 155 ? -18.918 66.451 41.711 1.00 112.48 155 PRO H CA 1
ATOM 12168 C C . PRO H 1 155 ? -17.768 67.456 41.652 1.00 96.83 155 PRO H C 1
ATOM 12169 O O . PRO H 1 155 ? -17.815 68.474 42.343 1.00 99.42 155 PRO H O 1
ATOM 12173 N N . GLY H 1 156 ? -16.733 67.150 40.878 1.00 93.88 156 GLY H N 1
ATOM 12174 C CA . GLY H 1 156 ? -15.599 68.064 40.715 1.00 101.64 156 GLY H CA 1
ATOM 12175 C C . GLY H 1 156 ? -14.521 67.999 41.789 1.00 91.44 156 GLY H C 1
ATOM 12176 O O . GLY H 1 156 ? -13.547 68.755 41.727 1.00 93.72 156 GLY H O 1
ATOM 12185 N N . THR H 1 158 ? -11.644 65.874 42.751 1.00 75.54 158 THR H N 1
ATOM 12186 C CA . THR H 1 158 ? -10.750 64.835 42.248 1.00 71.14 158 THR H CA 1
ATOM 12187 C C . THR H 1 158 ? -9.888 64.289 43.391 1.00 68.53 158 THR H C 1
ATOM 12188 O O . THR H 1 158 ? -9.689 64.972 44.395 1.00 63.79 158 THR H O 1
ATOM 12192 N N . PRO H 1 159 ? -9.379 63.051 43.246 1.00 62.50 159 PRO H N 1
ATOM 12193 C CA . PRO H 1 159 ? -8.449 62.511 44.243 1.00 59.84 159 PRO H CA 1
ATOM 12194 C C . PRO H 1 159 ? -7.212 63.372 44.474 1.00 58.69 159 PRO H C 1
ATOM 12195 O O . PRO H 1 159 ? -6.741 63.467 45.599 1.00 67.65 159 PRO H O 1
ATOM 12199 N N . ARG H 1 160 ? -6.705 63.992 43.413 1.00 59.89 160 ARG H N 1
ATOM 12200 C CA . ARG H 1 160 ? -5.535 64.867 43.501 1.00 59.45 160 ARG H CA 1
ATOM 12201 C C . ARG H 1 160 ? -5.778 66.002 44.502 1.00 56.82 160 ARG H C 1
ATOM 12202 O O . ARG H 1 160 ? -5.005 66.200 45.431 1.00 55.34 160 ARG H O 1
ATOM 12210 N N . ILE H 1 161 ? -6.879 66.720 44.302 1.00 57.98 161 ILE H N 1
ATOM 12211 C CA . ILE H 1 161 ? -7.249 67.865 45.144 1.00 57.18 161 ILE H CA 1
ATOM 12212 C C . ILE H 1 161 ? -7.620 67.433 46.558 1.00 50.80 161 ILE H C 1
ATOM 12213 O O . ILE H 1 161 ? -7.265 68.104 47.531 1.00 54.01 161 ILE H O 1
ATOM 12218 N N . ALA H 1 162 ? -8.370 66.340 46.657 1.00 49.16 162 ALA H N 1
ATOM 12219 C CA . ALA H 1 162 ? -8.824 65.821 47.951 1.00 48.59 162 ALA H CA 1
ATOM 12220 C C . ALA H 1 162 ? -7.657 65.513 48.881 1.00 47.65 162 ALA H C 1
ATOM 12221 O O . ALA H 1 162 ? -7.649 65.941 50.039 1.00 55.22 162 ALA H O 1
ATOM 12223 N N . SER H 1 163 ? -6.671 64.789 48.369 1.00 44.53 163 SER H N 1
ATOM 12224 C CA . SER H 1 163 ? -5.509 64.408 49.184 1.00 50.23 163 SER H CA 1
ATOM 12225 C C . SER H 1 163 ? -4.712 65.625 49.642 1.00 48.99 163 SER H C 1
ATOM 12226 O O . SER H 1 163 ? -4.196 65.660 50.762 1.00 49.27 163 SER H O 1
ATOM 12229 N N . ARG H 1 164 ? -4.653 66.634 48.782 1.00 48.15 164 ARG H N 1
ATOM 12230 C CA . ARG H 1 164 ? -3.914 67.866 49.084 1.00 49.01 164 ARG H CA 1
ATOM 12231 C C . ARG H 1 164 ? -4.646 68.769 50.056 1.00 44.37 164 ARG H C 1
ATOM 12232 O O . ARG H 1 164 ? -4.037 69.377 50.937 1.00 49.91 164 ARG H O 1
ATOM 12240 N N . ALA H 1 165 ? -5.953 68.893 49.862 1.00 45.95 165 ALA H N 1
ATOM 12241 C CA . ALA H 1 165 ? -6.787 69.655 50.787 1.00 45.85 165 ALA H CA 1
ATOM 12242 C C . ALA H 1 165 ? -6.684 69.047 52.188 1.00 42.86 165 ALA H C 1
ATOM 12243 O O . ALA H 1 165 ? -6.488 69.768 53.176 1.00 46.33 165 ALA H O 1
ATOM 12245 N N . LEU H 1 166 ? -6.810 67.722 52.257 1.00 41.59 166 LEU H N 1
ATOM 12246 C CA . LEU H 1 166 ? -6.764 67.007 53.544 1.00 37.07 166 LEU H CA 1
ATOM 12247 C C . LEU H 1 166 ? -5.441 67.181 54.246 1.00 39.54 166 LEU H C 1
ATOM 12248 O O . LEU H 1 166 ? -5.401 67.565 55.408 1.00 43.41 166 LEU H O 1
ATOM 12253 N N . HIS H 1 167 ? -4.366 66.939 53.521 1.00 36.12 167 HIS H N 1
ATOM 12254 C CA . HIS H 1 167 ? -3.040 67.067 54.103 1.00 39.90 167 HIS H CA 1
ATOM 12255 C C . HIS H 1 167 ? -2.742 68.483 54.620 1.00 41.56 167 HIS H C 1
ATOM 12256 O O . HIS H 1 167 ? -2.158 68.660 55.699 1.00 43.34 167 HIS H O 1
ATOM 12263 N N . ALA H 1 168 ? -3.120 69.481 53.828 1.00 44.19 168 ALA H N 1
ATOM 12264 C CA . ALA H 1 168 ? -2.962 70.884 54.230 1.00 43.91 168 ALA H CA 1
ATOM 12265 C C . ALA H 1 168 ? -3.668 71.162 55.566 1.00 40.01 168 ALA H C 1
ATOM 12266 O O . ALA H 1 168 ? -3.122 71.820 56.443 1.00 37.02 168 ALA H O 1
ATOM 12268 N N . LEU H 1 169 ? -4.882 70.639 55.712 1.00 39.60 169 LEU H N 1
ATOM 12269 C CA . LEU H 1 169 ? -5.624 70.802 56.961 1.00 41.42 169 LEU H CA 1
ATOM 12270 C C . LEU H 1 169 ? -4.871 70.208 58.154 1.00 41.71 169 LEU H C 1
ATOM 12271 O O . LEU H 1 169 ? -4.741 70.862 59.189 1.00 45.57 169 LEU H O 1
ATOM 12276 N N . ILE H 1 170 ? -4.402 68.970 58.005 1.00 40.72 170 ILE H N 1
ATOM 12277 C CA . ILE H 1 170 ? -3.676 68.287 59.091 1.00 41.09 170 ILE H CA 1
ATOM 12278 C C . ILE H 1 170 ? -2.433 69.060 59.453 1.00 40.36 170 ILE H C 1
ATOM 12279 O O . ILE H 1 170 ? -2.175 69.336 60.618 1.00 47.51 170 ILE H O 1
ATOM 12284 N N . LEU H 1 171 ? -1.683 69.438 58.435 1.00 44.41 171 LEU H N 1
ATOM 12285 C CA . LEU H 1 171 ? -0.450 70.214 58.616 1.00 45.64 171 LEU H CA 1
ATOM 12286 C C . LEU H 1 171 ? -0.715 71.532 59.330 1.00 45.08 171 LEU H C 1
ATOM 12287 O O . LEU H 1 171 ? 0.029 71.927 60.221 1.00 50.35 171 LEU H O 1
ATOM 12292 N N . GLY H 1 172 ? -1.773 72.213 58.908 1.00 47.27 172 GLY H N 1
ATOM 12293 C CA . GLY H 1 172 ? -2.167 73.490 59.502 1.00 47.03 172 GLY H CA 1
ATOM 12294 C C . GLY H 1 172 ? -2.539 73.383 60.966 1.00 44.21 172 GLY H C 1
ATOM 12295 O O . GLY H 1 172 ? -2.171 74.234 61.778 1.00 51.35 172 GLY H O 1
ATOM 12296 N N . LEU H 1 173 ? -3.304 72.347 61.297 1.00 36.36 173 LEU H N 1
ATOM 12297 C CA . LEU H 1 173 ? -3.708 72.102 62.700 1.00 37.06 173 LEU H CA 1
ATOM 12298 C C . LEU H 1 173 ? -2.498 71.888 63.605 1.00 40.96 173 LEU H C 1
ATOM 12299 O O . LEU H 1 173 ? -2.406 72.462 64.680 1.00 44.95 173 LEU H O 1
ATOM 12304 N N . PHE H 1 174 ? -1.570 71.074 63.130 1.00 45.82 174 PHE H N 1
ATOM 12305 C CA . PHE H 1 174 ? -0.286 70.860 63.813 1.00 45.36 174 PHE H CA 1
ATOM 12306 C C . PHE H 1 174 ? 0.456 72.169 64.008 1.00 46.89 174 PHE H C 1
ATOM 12307 O O . PHE H 1 174 ? 0.897 72.495 65.103 1.00 48.97 174 PHE H O 1
ATOM 12315 N N . ASN H 1 175 ? 0.557 72.925 62.924 1.00 53.59 175 ASN H N 1
ATOM 12316 C CA . ASN H 1 175 ? 1.295 74.185 62.935 1.00 56.13 175 ASN H CA 1
ATOM 12317 C C . ASN H 1 175 ? 0.687 75.187 63.912 1.00 53.87 175 ASN H C 1
ATOM 12318 O O . ASN H 1 175 ? 1.392 75.769 64.745 1.00 64.47 175 ASN H O 1
ATOM 12323 N N . ASP H 1 176 ? -0.623 75.392 63.780 1.00 49.52 176 ASP H N 1
ATOM 12324 C CA . ASP H 1 176 ? -1.368 76.310 64.663 1.00 51.74 176 ASP H CA 1
ATOM 12325 C C . ASP H 1 176 ? -1.238 75.929 66.128 1.00 50.46 176 ASP H C 1
ATOM 12326 O O . ASP H 1 176 ? -0.871 76.753 66.962 1.00 57.62 176 ASP H O 1
ATOM 12331 N N . TRP H 1 177 ? -1.511 74.668 66.429 1.00 43.22 177 TRP H N 1
ATOM 12332 C CA . TRP H 1 177 ? -1.533 74.218 67.820 1.00 40.30 177 TRP H CA 1
ATOM 12333 C C . TRP H 1 177 ? -0.160 74.291 68.478 1.00 51.26 177 TRP H C 1
ATOM 12334 O O . TRP H 1 177 ? -0.045 74.719 69.624 1.00 56.48 177 TRP H O 1
ATOM 12345 N N . LEU H 1 178 ? 0.868 73.856 67.752 1.00 53.76 178 LEU H N 1
ATOM 12346 C CA . LEU H 1 178 ? 2.248 73.904 68.258 1.00 52.93 178 LEU H CA 1
ATOM 12347 C C . LEU H 1 178 ? 2.735 75.328 68.475 1.00 55.03 178 LEU H C 1
ATOM 12348 O O . LEU H 1 178 ? 3.507 75.598 69.396 1.00 55.09 178 LEU H O 1
ATOM 12353 N N . ARG H 1 179 ? 2.297 76.231 67.608 1.00 60.39 179 ARG H N 1
ATOM 12354 C CA . ARG H 1 179 ? 2.589 77.665 67.758 1.00 61.40 179 ARG H CA 1
ATOM 12355 C C . ARG H 1 179 ? 1.846 78.238 68.974 1.00 51.30 179 ARG H C 1
ATOM 12356 O O . ARG H 1 179 ? 2.428 78.980 69.759 1.00 56.85 179 ARG H O 1
ATOM 12364 N N . ASP H 1 180 ? 0.560 77.904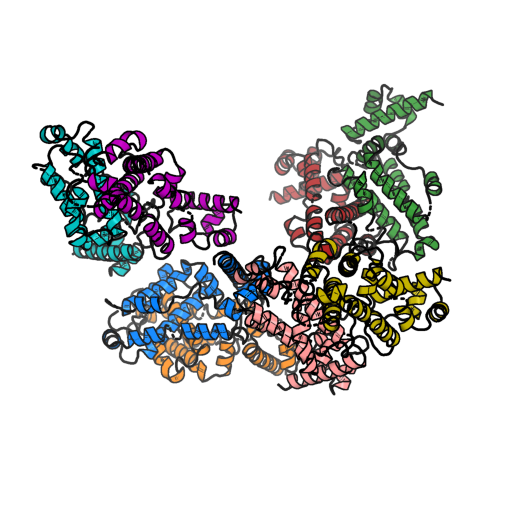 69.101 1.00 51.43 180 ASP H N 1
ATOM 12365 C CA . ASP H 1 180 ? -0.315 78.392 70.194 1.00 55.96 180 ASP H CA 1
ATOM 12366 C C . ASP H 1 180 ? -1.263 77.287 70.677 1.00 58.28 180 ASP H C 1
ATOM 12367 O O . ASP H 1 180 ? -2.327 77.082 70.082 1.00 64.56 180 ASP H O 1
ATOM 12372 N N . PRO H 1 181 ? -0.891 76.582 71.764 1.00 61.55 181 PRO H N 1
ATOM 12373 C CA . PRO H 1 181 ? -1.720 75.459 72.250 1.00 63.96 181 PRO H CA 1
ATOM 12374 C C . PRO H 1 181 ? -3.019 75.843 72.952 1.00 65.66 181 PRO H C 1
ATOM 12375 O O . PRO H 1 181 ? -3.805 74.969 73.297 1.00 67.61 181 PRO H O 1
ATOM 12379 N N . ARG H 1 182 ? -3.243 77.133 73.156 1.00 67.92 182 ARG H N 1
ATOM 12380 C CA . ARG H 1 182 ? -4.526 77.619 73.671 1.00 69.14 182 ARG H CA 1
ATOM 12381 C C . ARG H 1 182 ? -5.649 77.533 72.628 1.00 55.80 182 ARG H C 1
ATOM 12382 O O . ARG H 1 182 ? -6.825 77.638 72.986 1.00 56.71 182 ARG H O 1
ATOM 12390 N N . LEU H 1 183 ? -5.286 77.412 71.348 1.00 52.69 183 LEU H N 1
ATOM 12391 C CA . LEU H 1 183 ? -6.259 77.515 70.248 1.00 56.59 183 LEU H CA 1
ATOM 12392 C C . LEU H 1 183 ? -7.353 76.478 70.336 1.00 52.00 183 LEU H C 1
ATOM 12393 O O . LEU H 1 183 ? -8.521 76.782 70.112 1.00 52.62 183 LEU H O 1
ATOM 12398 N N . PHE H 1 184 ? -6.959 75.250 70.631 1.00 48.01 184 PHE H N 1
ATOM 12399 C CA . PHE H 1 184 ? -7.924 74.166 70.790 1.00 46.32 184 PHE H CA 1
ATOM 12400 C C . PHE H 1 184 ? -7.353 73.023 71.596 1.00 46.76 184 PHE H C 1
ATOM 12401 O O . PHE H 1 184 ? -6.155 72.987 71.899 1.00 49.11 184 PHE H O 1
ATOM 12409 N N . ASP H 1 185 ? -8.239 72.104 71.948 1.00 47.79 185 ASP H N 1
ATOM 12410 C CA . ASP H 1 185 ? -7.892 70.894 72.673 1.00 49.20 185 ASP H CA 1
ATOM 12411 C C . ASP H 1 185 ? -7.799 69.703 71.700 1.00 48.61 185 ASP H C 1
ATOM 12412 O O . ASP H 1 185 ? -8.823 69.233 71.203 1.00 46.59 185 ASP H O 1
ATOM 12417 N N . PRO H 1 186 ? -6.578 69.205 71.437 1.00 45.64 186 PRO H N 1
ATOM 12418 C CA . PRO H 1 186 ? -6.411 68.078 70.505 1.00 46.21 186 PRO H CA 1
ATOM 12419 C C . PRO H 1 186 ? -7.243 66.846 70.841 1.00 46.46 186 PRO H C 1
ATOM 12420 O O . PRO H 1 186 ? -7.650 66.126 69.942 1.00 48.26 186 PRO H O 1
ATOM 12424 N N . ASP H 1 187 ? -7.489 66.613 72.121 1.00 49.13 187 ASP H N 1
ATOM 12425 C CA . ASP H 1 187 ? -8.294 65.473 72.547 1.00 43.56 187 ASP H CA 1
ATOM 12426 C C . ASP H 1 187 ? -9.750 65.600 72.079 1.00 48.65 187 ASP H C 1
ATOM 12427 O O . ASP H 1 187 ? -10.204 64.832 71.238 1.00 49.27 187 ASP H O 1
ATOM 12432 N N . THR H 1 188 ? -10.451 66.595 72.606 1.00 50.51 188 THR H N 1
ATOM 12433 C CA . THR H 1 188 ? -11.903 66.719 72.422 1.00 49.17 188 THR H CA 1
ATOM 12434 C C . THR H 1 188 ? -12.358 67.507 71.185 1.00 43.84 188 THR H C 1
ATOM 12435 O O . THR H 1 188 ? -13.528 67.421 70.810 1.00 41.25 188 THR H O 1
ATOM 12439 N N . ASP H 1 189 ? -11.477 68.319 70.603 1.00 43.00 189 ASP H N 1
ATOM 12440 C CA . ASP H 1 189 ? -11.833 69.140 69.420 1.00 44.47 189 ASP H CA 1
ATOM 12441 C C . ASP H 1 189 ? -11.441 68.525 68.083 1.00 41.90 189 ASP H C 1
ATOM 12442 O O . ASP H 1 189 ? -11.957 68.936 67.050 1.00 44.74 189 ASP H O 1
ATOM 12447 N N . ALA H 1 190 ? -10.506 67.585 68.094 1.00 42.48 190 ALA H N 1
ATOM 12448 C CA . ALA H 1 190 ? -10.019 66.953 66.855 1.00 44.01 190 ALA H CA 1
ATOM 12449 C C . ALA H 1 190 ? -11.130 66.480 65.922 1.00 44.98 190 ALA H C 1
ATOM 12450 O O . ALA H 1 190 ? -11.100 66.761 64.731 1.00 45.48 190 ALA H O 1
ATOM 12452 N N . GLU H 1 191 ? -12.093 65.750 66.479 1.00 46.51 191 GLU H N 1
ATOM 12453 C CA . GLU H 1 191 ? -13.274 65.264 65.721 1.00 44.94 191 GLU H CA 1
ATOM 12454 C C . GLU H 1 191 ? -13.942 66.373 64.919 1.00 48.24 191 GLU H C 1
ATOM 12455 O O . GLU H 1 191 ? -14.218 66.216 63.739 1.00 52.69 191 GLU H O 1
ATOM 12461 N N . HIS H 1 192 ? -14.204 67.477 65.601 1.00 45.68 192 HIS H N 1
ATOM 12462 C CA . HIS H 1 192 ? -14.964 68.596 65.048 1.00 47.46 192 HIS H CA 1
ATOM 12463 C C . HIS H 1 192 ? -14.150 69.460 64.090 1.00 47.36 192 HIS H C 1
ATOM 12464 O O . HIS H 1 192 ? -14.703 70.083 63.188 1.00 43.18 192 HIS H O 1
ATOM 12471 N N . LEU H 1 193 ? -12.838 69.504 64.299 1.00 42.35 193 LEU H N 1
ATOM 12472 C CA . LEU H 1 193 ? -11.935 70.226 63.406 1.00 43.26 193 LEU H CA 1
ATOM 12473 C C . LEU H 1 193 ? -11.796 69.525 62.048 1.00 45.48 193 LEU H C 1
ATOM 12474 O O . LEU H 1 193 ? -11.657 70.183 61.012 1.00 47.53 193 LEU H O 1
ATOM 12479 N N . LEU H 1 194 ? -11.819 68.192 62.076 1.00 46.67 194 LEU H N 1
ATOM 12480 C CA . LEU H 1 194 ? -11.710 67.365 60.871 1.00 45.52 194 LEU H CA 1
ATOM 12481 C C . LEU H 1 194 ? -13.049 67.146 60.187 1.00 45.70 194 LEU H C 1
ATOM 12482 O O . LEU H 1 194 ? -13.093 66.986 58.966 1.00 42.92 194 LEU H O 1
ATOM 12487 N N . GLU H 1 195 ? -14.126 67.133 60.977 1.00 47.39 195 GLU H N 1
ATOM 12488 C CA . GLU H 1 195 ? -15.493 66.875 60.471 1.00 51.28 195 GLU H CA 1
ATOM 12489 C C . GLU H 1 195 ? -15.819 67.586 59.153 1.00 51.23 195 GLU H C 1
ATOM 12490 O O . GLU H 1 195 ? -16.138 66.905 58.173 1.00 54.88 195 GLU H O 1
ATOM 12496 N N . PRO H 1 196 ? -15.711 68.931 59.114 1.00 48.45 196 PRO H N 1
ATOM 12497 C CA . PRO H 1 196 ? -16.125 69.640 57.905 1.00 52.11 196 PRO H CA 1
ATOM 12498 C C . PRO H 1 196 ? -15.342 69.247 56.652 1.00 53.60 196 PRO H C 1
ATOM 12499 O O . PRO H 1 196 ? -15.939 69.132 55.584 1.00 59.04 196 PRO H O 1
ATOM 12511 N N . PHE H 1 198 ? -13.981 66.324 55.894 1.00 45.95 198 PHE H N 1
ATOM 12512 C CA . PHE H 1 198 ? -14.513 65.042 55.436 1.00 45.89 198 PHE H CA 1
ATOM 12513 C C . PHE H 1 198 ? -15.949 65.159 54.929 1.00 50.68 198 PHE H C 1
ATOM 12514 O O . PHE H 1 198 ? -16.327 64.476 53.978 1.00 53.19 198 PHE H O 1
ATOM 12522 N N . ARG H 1 199 ? -16.761 65.976 55.592 1.00 53.78 199 ARG H N 1
ATOM 12523 C CA . ARG H 1 199 ? -18.148 66.210 55.150 1.00 60.79 199 ARG H CA 1
ATOM 12524 C C . ARG H 1 199 ? -18.174 66.917 53.799 1.00 59.81 199 ARG H C 1
ATOM 12525 O O . ARG H 1 199 ? -19.041 66.652 52.973 1.00 57.98 199 ARG H O 1
ATOM 12533 N N . GLY H 1 200 ? -17.204 67.798 53.586 1.00 56.24 200 GLY H N 1
ATOM 12534 C CA . GLY H 1 200 ? -17.053 68.519 52.320 1.00 57.27 200 GLY H CA 1
ATOM 12535 C C . GLY H 1 200 ? -16.509 67.714 51.147 1.00 62.90 200 GLY H C 1
ATOM 12536 O O . GLY H 1 200 ? -16.810 68.011 49.990 1.00 68.28 200 GLY H O 1
ATOM 12537 N N . LEU H 1 201 ? -15.712 66.693 51.446 1.00 61.26 201 LEU H N 1
ATOM 12538 C CA . LEU H 1 201 ? -15.162 65.796 50.422 1.00 58.00 201 LEU H CA 1
ATOM 12539 C C . LEU H 1 201 ? -16.124 64.674 50.027 1.00 63.69 201 LEU H C 1
ATOM 12540 O O . LEU H 1 201 ? -16.240 64.343 48.850 1.00 63.89 201 LEU H O 1
ATOM 12545 N N . VAL H 1 202 ? -16.815 64.105 51.016 1.00 66.17 202 VAL H N 1
ATOM 12546 C CA . VAL H 1 202 ? -17.581 62.859 50.843 1.00 65.76 202 VAL H CA 1
ATOM 12547 C C . VAL H 1 202 ? -19.100 63.062 50.955 1.00 71.00 202 VAL H C 1
ATOM 12548 O O . VAL H 1 202 ? -19.584 63.723 51.872 1.00 65.86 202 VAL H O 1
ATOM 12552 N N . ARG H 1 203 ? -19.831 62.420 50.045 1.00 75.52 203 ARG H N 1
ATOM 12553 C CA . ARG H 1 203 ? -21.287 62.621 49.868 1.00 87.80 203 ARG H CA 1
ATOM 12554 C C . ARG H 1 203 ? -22.125 62.359 51.118 1.00 88.96 203 ARG H C 1
ATOM 12555 O O . ARG H 1 203 ? -22.924 63.204 51.522 1.00 100.41 203 ARG H O 1
ATOM 12560 N N . ASP H 1 204 ? -22.012 61.175 51.680 1.00 89.20 204 ASP H N 1
ATOM 12561 C CA . ASP H 1 204 ? -22.855 60.815 52.794 1.00 89.57 204 ASP H CA 1
ATOM 12562 C C . ASP H 1 204 ? -22.123 60.706 54.102 1.00 85.00 204 ASP H C 1
ATOM 12563 O O . ASP H 1 204 ? -22.447 59.878 54.923 1.00 93.00 204 ASP H O 1
ATOM 12568 N N . TRP H 1 205 ? -21.135 61.540 54.317 1.00 70.38 205 TRP H N 1
ATOM 12569 C CA . TRP H 1 205 ? -20.380 61.458 55.549 1.00 70.31 205 TRP H CA 1
ATOM 12570 C C . TRP H 1 205 ? -21.147 61.346 56.890 1.00 75.18 205 TRP H C 1
ATOM 12571 O O . TRP H 1 205 ? -20.896 60.441 57.661 1.00 86.12 205 TRP H O 1
ATOM 12582 N N . GLY H 1 206 ? -22.078 62.249 57.145 1.00 75.48 206 GLY H N 1
ATOM 12583 C CA . GLY H 1 206 ? -22.830 62.397 58.406 1.00 83.40 206 GLY H CA 1
ATOM 12584 C C . GLY H 1 206 ? -23.509 61.144 58.941 1.00 84.56 206 GLY H C 1
ATOM 12585 O O . GLY H 1 206 ? -24.152 60.409 58.192 1.00 82.62 206 GLY H O 1
#

Radius of gyration: 43.93 Å; Cα contacts (8 Å, |Δi|>4): 1883; chains: 8; bounding box: 99×125×93 Å